Protein AF-0000000074027844 (afdb_homodimer)

Nearest PDB structures (foldseek):
  3g9d-assembly2_B  TM=7.838E-01  e=4.578E-08  Azospirillum brasilense
  3o5t-assembly1_A  TM=7.850E-01  e=7.082E-08  Azospirillum brasilense
  6g1p-assembly1_A  TM=7.142E-01  e=6.213E-08  Latimeria chalumnae
  8xks-assembly1_Q  TM=7.266E-01  e=4.830E-07  Chlamydomonas reinhardtii
  3hfw-assembly1_A  TM=6.608E-01  e=1.712E-06  Homo sapiens

Secondary structure (DSSP, 8-state):
---HHHHHHHHHHH-------GGGS-HHHHHHHHHHHHHHHHHHHHSEE-TTT--EE-HHHHHHHHHHHTTB--HHHHTTHHHHHHHHHTT-HHHHHHHHHHHHHHHHTPPB-TTSGGGGSPPP-SHHHHHHH------PPP-TTSHHHHHHHHHHHHHHHHHHHHHHTTTTB-HHHHHHHHSS-SS-SS------HHHHHHHHHHHHHHHHGGG--HHHHHHHHHHH-----THHHHHHHHHHTT--TTGGGTTT-TTTTBTTTGGG-HHHHHTSTT-HHHHHHHHHHHHTTT--THHHHHHHHHHHHHHHTTT---HHHHHHHHHHTS-TTSHHHHHHHHHHHHHHH-SSHHHHHHHHHHHTTTS-TTBHHHHHHHHHHHHHHHTT-HHHHHHHHHHH-BSHHHHHHHHHHHHHHHH-GGGS-HHHHTTTTTEEE---TT-SEEEHHHHHHHHHHHHHHHHTT-/---HHHHHHHHHHT-------GGGS-HHHHHHHHHHHHHHHHHHHHSEE-TTT--EE-HHHHHHHHHHHTTB--HHHHTTHHHHHHHHHTT-HHHHHHHHHHHHHHHHTPPB-TTSGGGGSPPP-SHHHHHHH------PPP-TTSHHHHHHHHHHHHHHHHHHHHHHTTTTB-HHHHHHHHSS-SS-SS------HHHHHHHHHHHHHHHHGGG--HHHHHHHHHHH-----THHHHHHHHHHTT--TTGGGTTT-TTTTBTTTGGG-HHHHHTSTT-HHHHHHHHHHHHTTT--THHHHHHHHHHHHHHHTTT---HHHHHHHHHHTS-TTSHHHHHHHHHHHHHHH-SSHHHHHHHHHHHTTTS-TTBHHHHHHHHHHHHHHHTT-HHHHHHHHHHH-BSHHHHHHHHHHHHHHHH-GGGS-HHHHTTTTTEEE---TT-SEEEHHHHHHHHHHHHHHHHTT-

Foldseek 3Di:
DDDPVNVVVVVVVPDDDDDDDPVGPCPVVVCVVVVVVVLVVLLCLQWFAQPQQRAIDRNLVQLLLLLVLLAWDQVVLVVLNVVLVVCSVVVVSVSNVVNSVVSLVCSLPTDGRCPDPNVQFDFDFDDVVLQVQADADADDDDDLPDPLLLLLLLLLLLLLQLQLQQLSNFANDALVVCCVVPNFDLAHPDQTARADPLVQLLVLLLVLLLVQPLNGALQSSLVSCLVWPPADDQQSRQLNVCVVVPNFPLVSQPPSRSQQQFCNLLLHLLLLLSLQARNLSSSLVSSLRNSSSRHTGNNSVSSSLLSQLNNCLQPDQKLVVSNVSSLNRGRCRGVLNVLLVQLLVLLVVDLDLVSSLVVSCVVCVSRALRGSRNLSSQLSSLSSNCMLQLSSSSRSLSSRHRSRSSSRSSNSSSNCSNPGPVRDDCSSNVSHDQWRAYSTPPPRTDGSSVVSVSSSSSSVCSVVVD/DDDPVNVVVVVVVPDDDDDDDPVGPCPVVVCVVVVVVVLVVLLCLQWFAAPQQRAIDRNLVQLLLLLVLLAWDQVVLVVLNVVLVVCSVVVVSVSNVVNSVVSLVCSLPTDGRCPDPNVQFDFDFDDVVLQVQADADADDDDDLPDPLLLLLLLLLLLLLQLQLQQLSNFFNDALVVCCVVPNFDLAHPDQTARADVLVQLLVLLLVLLLVQPLNGALQSSLVSCLVWPPADDQLSRQLNVCVVVPNFPLVSQPPSRSQQQFCNLLLHLLLLLSLQARNLSSSLVSSLRNSSSRHTGNNSVSSSLLSQLNNCLQPDQKLVVSNVSSLNRGRCRGVLSVLLVQLLVLLVVDDDLVSSLVVSCVVCVSRALRGSRNLSSQLSSLSSNCMLQLSSSSRSLSSRHRSRSSSSSSNSSSNCSNPGPVRDDCSSNVSHPQWRAYSTVPPRIDGSSVVSVSSSSSSVCSVVVD

Radius of gyration: 30.88 Å; Cα contacts (8 Å, |Δi|>4): 1868; chains: 2; bounding box: 57×90×64 Å

InterPro domains:
  IPR005502 ADP-ribosylation/Crystallin J1 [PF03747] (156-427)
  IPR036705 ADP-ribosylation/Crystallin J1 superfamily [G3DSA:1.10.4080.10] (146-447)
  IPR036705 ADP-ribosylation/Crystallin J1 superfamily [SSF101478] (149-433)
  IPR050792 ADP-ribosylglycohydrolase-like [PTHR16222] (149-431)

Structure (mmCIF, N/CA/C/O backbone):
data_AF-0000000074027844-model_v1
#
loop_
_entity.id
_entity.type
_entity.pdbx_description
1 polymer ADP-ribosylglycohydrolase
#
loop_
_atom_site.group_PDB
_atom_site.id
_atom_site.type_symbol
_atom_site.label_atom_id
_atom_site.label_alt_id
_atom_site.label_comp_id
_atom_site.label_asym_id
_atom_site.label_entity_id
_atom_site.label_seq_id
_atom_site.pdbx_PDB_ins_code
_atom_site.Cartn_x
_atom_site.Cartn_y
_atom_site.Cartn_z
_atom_site.occupancy
_atom_site.B_iso_or_equiv
_atom_site.auth_seq_id
_atom_site.auth_comp_id
_atom_site.auth_asym_id
_atom_site.auth_atom_id
_atom_site.pdbx_PDB_model_num
ATOM 1 N N . MET A 1 1 ? -30.766 6.039 6.363 1 82 1 MET A N 1
ATOM 2 C CA . MET A 1 1 ? -29.359 5.664 6.586 1 82 1 MET A CA 1
ATOM 3 C C . MET A 1 1 ? -28.562 6.852 7.098 1 82 1 MET A C 1
ATOM 5 O O . MET A 1 1 ? -28.719 7.973 6.617 1 82 1 MET A O 1
ATOM 9 N N . ARG A 1 2 ? -27.859 6.59 8.125 1 89.81 2 ARG A N 1
ATOM 10 C CA . ARG A 1 2 ? -27.094 7.672 8.727 1 89.81 2 ARG A CA 1
ATOM 11 C C . ARG A 1 2 ? -25.891 8.047 7.863 1 89.81 2 ARG A C 1
ATOM 13 O O . ARG A 1 2 ? -25.219 7.172 7.312 1 89.81 2 ARG A O 1
ATOM 20 N N . LYS A 1 3 ? -25.703 9.305 7.648 1 96.06 3 LYS A N 1
ATOM 21 C CA . LYS A 1 3 ? -24.547 9.805 6.906 1 96.06 3 LYS A CA 1
ATOM 22 C C . LYS A 1 3 ? -23.266 9.672 7.723 1 96.06 3 LYS A C 1
ATOM 24 O O . LYS A 1 3 ? -23.297 9.711 8.953 1 96.06 3 LYS A O 1
ATOM 29 N N . ALA A 1 4 ? -22.219 9.484 6.941 1 97.12 4 ALA A N 1
ATOM 30 C CA . ALA A 1 4 ? -20.922 9.352 7.598 1 97.12 4 ALA A CA 1
ATOM 31 C C . ALA A 1 4 ? -20.609 10.586 8.438 1 97.12 4 ALA A C 1
ATOM 33 O O . ALA A 1 4 ? -20.125 10.461 9.562 1 97.12 4 ALA A O 1
ATOM 34 N N . TRP A 1 5 ? -20.938 11.758 7.941 1 96.88 5 TRP A N 1
ATOM 35 C CA . TRP A 1 5 ? -20.594 12.969 8.68 1 96.88 5 TRP A CA 1
ATOM 36 C C . TRP A 1 5 ? -21.406 13.078 9.961 1 96.88 5 TRP A C 1
ATOM 38 O O . TRP A 1 5 ? -20.922 13.586 10.977 1 96.88 5 TRP A O 1
ATOM 48 N N . GLU A 1 6 ? -22.656 12.609 9.945 1 97.5 6 GLU A N 1
ATOM 49 C CA . GLU A 1 6 ? -23.484 12.617 11.156 1 97.5 6 GLU A CA 1
ATOM 50 C C . GLU A 1 6 ? -22.891 11.711 12.234 1 97.5 6 GLU A C 1
ATOM 52 O O . GLU A 1 6 ? -22.891 12.062 13.414 1 97.5 6 GLU A O 1
ATOM 57 N N . MET A 1 7 ? -22.453 10.547 11.758 1 96.25 7 MET A N 1
ATOM 58 C CA . MET A 1 7 ? -21.859 9.594 12.688 1 96.25 7 MET A CA 1
ATOM 59 C C . MET A 1 7 ? -20.609 10.18 13.336 1 96.25 7 MET A C 1
ATOM 61 O O . MET A 1 7 ? -20.422 10.086 14.547 1 96.25 7 MET A O 1
ATOM 65 N N . GLU A 1 8 ? -19.75 10.797 12.516 1 96 8 GLU A N 1
ATOM 66 C CA . GLU A 1 8 ? -18.5 11.367 13.023 1 96 8 GLU A CA 1
ATOM 67 C C . GLU A 1 8 ? -18.766 12.586 13.906 1 96 8 GLU A C 1
ATOM 69 O O . GLU A 1 8 ? -18.078 12.805 14.891 1 96 8 GLU A O 1
ATOM 74 N N . HIS A 1 9 ? -19.734 13.367 13.523 1 96.5 9 HIS A N 1
ATOM 75 C CA . HIS A 1 9 ? -20.109 14.516 14.336 1 96.5 9 HIS A CA 1
ATOM 76 C C . HIS A 1 9 ? -20.594 14.086 15.719 1 96.5 9 HIS A C 1
ATOM 78 O O . HIS A 1 9 ? -20.219 14.688 16.719 1 96.5 9 HIS A O 1
ATOM 84 N N . GLU A 1 10 ? -21.406 13.078 15.734 1 96.25 10 GLU A N 1
ATOM 85 C CA . GLU A 1 10 ? -21.906 12.555 17 1 96.25 10 GLU A CA 1
ATOM 86 C C . GLU A 1 10 ? -20.766 12 17.859 1 96.25 10 GLU A C 1
ATOM 88 O O . GLU A 1 10 ? -20.766 12.188 19.078 1 96.25 10 GLU A O 1
ATOM 93 N N . LEU A 1 11 ? -19.891 11.312 17.203 1 95.56 11 LEU A N 1
ATOM 94 C CA . LEU A 1 11 ? -18.734 10.773 17.906 1 95.56 11 LEU A CA 1
ATOM 95 C C . LEU A 1 11 ? -17.953 11.875 18.609 1 95.56 11 LEU A C 1
ATOM 97 O O . LEU A 1 11 ? -17.578 11.742 19.781 1 95.56 11 LEU A O 1
ATOM 101 N N . MET A 1 12 ? -17.688 12.938 17.922 1 94.88 12 MET A N 1
ATOM 102 C CA . MET A 1 12 ? -16.938 14.062 18.469 1 94.88 12 MET A CA 1
ATOM 103 C C . MET A 1 12 ? -17.703 14.75 19.594 1 94.88 12 MET A C 1
ATOM 105 O O . MET A 1 12 ? -17.141 15.086 20.625 1 94.88 12 MET A O 1
ATOM 109 N N . GLN A 1 13 ? -19 14.953 19.406 1 96.06 13 GLN A N 1
ATOM 110 C CA . GLN A 1 13 ? -19.828 15.656 20.359 1 96.06 13 GLN A CA 1
ATOM 111 C C . GLN A 1 13 ? -19.922 14.898 21.688 1 96.06 13 GLN A C 1
ATOM 113 O O . GLN A 1 13 ? -20.047 15.5 22.75 1 96.06 13 GLN A O 1
ATOM 118 N N . ASN A 1 14 ? -19.766 13.617 21.578 1 95.81 14 ASN A N 1
ATOM 119 C CA . ASN A 1 14 ? -19.922 12.789 22.766 1 95.81 14 ASN A CA 1
ATOM 120 C C . ASN A 1 14 ? -18.562 12.492 23.422 1 95.81 14 ASN A C 1
ATOM 122 O O . ASN A 1 14 ? -18.516 11.898 24.5 1 95.81 14 ASN A O 1
ATOM 126 N N . ALA A 1 15 ? -17.531 12.922 22.797 1 96.25 15 ALA A N 1
ATOM 127 C CA . ALA A 1 15 ? -16.188 12.617 23.312 1 96.25 15 ALA A CA 1
ATOM 128 C C . ALA A 1 15 ? -15.852 13.508 24.5 1 96.25 15 ALA A C 1
ATOM 130 O O . ALA A 1 15 ? -15.859 14.734 24.391 1 96.25 15 ALA A O 1
ATOM 131 N N . ILE A 1 16 ? -15.492 12.875 25.594 1 95.94 16 ILE A N 1
ATOM 132 C CA . ILE A 1 16 ? -15.07 13.586 26.797 1 95.94 16 ILE A CA 1
ATOM 133 C C . ILE A 1 16 ? -13.562 13.453 26.969 1 95.94 16 ILE A C 1
ATOM 135 O O . ILE A 1 16 ? -13.023 12.344 26.969 1 95.94 16 ILE A O 1
ATOM 139 N N . PRO A 1 17 ? -12.898 14.609 27.156 1 95.5 17 PRO A N 1
ATOM 140 C CA . PRO A 1 17 ? -11.445 14.555 27.266 1 95.5 17 PRO A CA 1
ATOM 141 C C . PRO A 1 17 ? -10.977 13.656 28.406 1 95.5 17 PRO A C 1
ATOM 143 O O . PRO A 1 17 ? -11.586 13.641 29.484 1 95.5 17 PRO A O 1
ATOM 146 N N . VAL A 1 18 ? -9.922 12.938 28.141 1 91.06 18 VAL A N 1
ATOM 147 C CA . VAL A 1 18 ? -9.281 12.055 29.109 1 91.06 18 VAL A CA 1
ATOM 148 C C . VAL A 1 18 ? -7.836 12.492 29.328 1 91.06 18 VAL A C 1
ATOM 150 O O . VAL A 1 18 ? -7.121 12.781 28.359 1 91.06 18 VAL A O 1
ATOM 153 N N . VAL A 1 19 ? -7.414 12.594 30.516 1 90.25 19 VAL A N 1
ATOM 154 C CA . VAL A 1 19 ? -6.023 12.93 30.812 1 90.25 19 VAL A CA 1
ATOM 155 C C . VAL A 1 19 ? -5.207 11.648 30.969 1 90.25 19 VAL A C 1
ATOM 157 O O . VAL A 1 19 ? -5.371 10.906 31.938 1 90.25 19 VAL A O 1
ATOM 160 N N . LEU A 1 20 ? -4.312 11.438 30 1 89.19 20 LEU A N 1
ATOM 161 C CA . LEU A 1 20 ? -3.51 10.219 29.984 1 89.19 20 LEU A CA 1
ATOM 162 C C . LEU A 1 20 ? -2.221 10.406 30.781 1 89.19 20 LEU A C 1
ATOM 164 O O . LEU A 1 20 ? -1.661 11.508 30.812 1 89.19 20 LEU A O 1
ATOM 168 N N . GLU A 1 21 ? -1.775 9.266 31.344 1 86.69 21 GLU A N 1
ATOM 169 C CA . GLU A 1 21 ? -0.43 9.242 31.906 1 86.69 21 GLU A CA 1
ATOM 170 C C . GLU A 1 21 ? 0.624 9.062 30.812 1 86.69 21 GLU A C 1
ATOM 172 O O . GLU A 1 21 ? 0.298 8.711 29.688 1 86.69 21 GLU A O 1
ATOM 177 N N . GLU A 1 22 ? 1.861 9.367 31.141 1 81.12 22 GLU A N 1
ATOM 178 C CA . GLU A 1 22 ? 2.955 9.328 30.172 1 81.12 22 GLU A CA 1
ATOM 179 C C . GLU A 1 22 ? 3.012 7.98 29.453 1 81.12 22 GLU A C 1
ATOM 181 O O . GLU A 1 22 ? 3.189 7.922 28.234 1 81.12 22 GLU A O 1
ATOM 186 N N . GLU A 1 23 ? 2.82 6.988 30.172 1 76.75 23 GLU A N 1
ATOM 187 C CA . GLU A 1 23 ? 2.941 5.637 29.641 1 76.75 23 GLU A CA 1
ATOM 188 C C . GLU A 1 23 ? 1.771 5.301 28.719 1 76.75 23 GLU A C 1
ATOM 190 O O . GLU A 1 23 ? 1.881 4.426 27.859 1 76.75 23 GLU A O 1
ATOM 195 N N . ASP A 1 24 ? 0.771 6.129 28.812 1 81.56 24 ASP A N 1
ATOM 196 C CA . ASP A 1 24 ? -0.459 5.801 28.094 1 81.56 24 ASP A CA 1
ATOM 197 C C . ASP A 1 24 ? -0.556 6.578 26.781 1 81.56 24 ASP A C 1
ATOM 199 O O . ASP A 1 24 ? -1.466 6.348 25.984 1 81.56 24 ASP A O 1
ATOM 203 N N . GLN A 1 25 ? 0.363 7.355 26.391 1 79.12 25 GLN A N 1
ATOM 204 C CA . GLN A 1 25 ? 0.226 8.258 25.25 1 79.12 25 GLN A CA 1
ATOM 205 C C . GLN A 1 25 ? 0.548 7.539 23.938 1 79.12 25 GLN A C 1
ATOM 207 O O . GLN A 1 25 ? 0.164 7.996 22.859 1 79.12 25 GLN A O 1
ATOM 212 N N . THR A 1 26 ? 1.269 6.418 23.891 1 73.81 26 THR A N 1
ATOM 213 C CA . THR A 1 26 ? 1.343 5.332 22.906 1 73.81 26 THR A CA 1
ATOM 214 C C . THR A 1 26 ? 2.008 5.801 21.625 1 73.81 26 THR A C 1
ATOM 216 O O . THR A 1 26 ? 1.945 5.117 20.594 1 73.81 26 THR A O 1
ATOM 219 N N . TRP A 1 27 ? 2.607 7.027 21.594 1 78.56 27 TRP A N 1
ATOM 220 C CA . TRP A 1 27 ? 3.305 7.5 20.391 1 78.56 27 TRP A CA 1
ATOM 221 C C . TRP A 1 27 ? 4.48 6.594 20.062 1 78.56 27 TRP A C 1
ATOM 223 O O . TRP A 1 27 ? 4.59 6.105 18.922 1 78.56 27 TRP A O 1
ATOM 233 N N . GLU A 1 28 ? 5.27 6.297 21.016 1 77.56 28 GLU A N 1
ATOM 234 C CA . GLU A 1 28 ? 6.48 5.508 20.812 1 77.56 28 GLU A CA 1
ATOM 235 C C . GLU A 1 28 ? 6.141 4.066 20.453 1 77.56 28 GLU A C 1
ATOM 237 O O . GLU A 1 28 ? 6.75 3.494 19.547 1 77.56 28 GLU A O 1
ATOM 242 N N . GLU A 1 29 ? 5.164 3.619 21.172 1 78.81 29 GLU A N 1
ATOM 243 C CA . GLU A 1 29 ? 4.766 2.236 20.922 1 78.81 29 GLU A CA 1
ATOM 244 C C . GLU A 1 29 ? 4.219 2.062 19.516 1 78.81 29 GLU A C 1
ATOM 246 O O . GLU A 1 29 ? 4.539 1.089 18.828 1 78.81 29 GLU A O 1
ATOM 251 N N . GLY A 1 30 ? 3.416 2.949 19.125 1 81.69 30 GLY A N 1
ATOM 252 C CA . GLY A 1 30 ? 2.855 2.9 17.781 1 81.69 30 GLY A CA 1
ATOM 253 C C . GLY A 1 30 ? 3.9 3.053 16.703 1 81.69 30 GLY A C 1
ATOM 254 O O . GLY A 1 30 ? 3.912 2.289 15.727 1 81.69 30 GLY A O 1
ATOM 255 N N . ALA A 1 31 ? 4.766 3.936 16.891 1 82.88 31 ALA A N 1
ATOM 256 C CA . ALA A 1 31 ? 5.828 4.18 15.922 1 82.88 31 ALA A CA 1
ATOM 257 C C . ALA A 1 31 ? 6.777 2.988 15.836 1 82.88 31 ALA A C 1
ATOM 259 O O . ALA A 1 31 ? 7.223 2.621 14.742 1 82.88 31 ALA A O 1
ATOM 260 N N . GLU A 1 32 ? 7.082 2.473 16.969 1 82 32 GLU A N 1
ATOM 261 C CA . GLU A 1 32 ? 7.957 1.306 17 1 82 32 GLU A CA 1
ATOM 262 C C . GLU A 1 32 ? 7.316 0.112 16.297 1 82 32 GLU A C 1
ATOM 264 O O . GLU A 1 32 ? 7.98 -0.587 15.523 1 82 32 GLU A O 1
ATOM 269 N N . PHE A 1 33 ? 6.121 -0.035 16.594 1 84.25 33 PHE A N 1
ATOM 270 C CA . PHE A 1 33 ? 5.402 -1.158 16 1 84.25 33 PHE A CA 1
ATOM 271 C C . PHE A 1 33 ? 5.355 -1.032 14.477 1 84.25 33 PHE A C 1
ATOM 273 O O . PHE A 1 33 ? 5.703 -1.972 13.758 1 84.25 33 PHE A O 1
ATOM 280 N N . ALA A 1 34 ? 4.973 0.044 14.031 1 84.38 34 ALA A N 1
ATOM 281 C CA . ALA A 1 34 ? 4.891 0.291 12.594 1 84.38 34 ALA A CA 1
ATOM 282 C C . ALA A 1 34 ? 6.273 0.244 11.945 1 84.38 34 ALA A C 1
ATOM 284 O O . ALA A 1 34 ? 6.453 -0.356 10.883 1 84.38 34 ALA A O 1
ATOM 285 N N . GLY A 1 35 ? 7.172 0.833 12.586 1 86.69 35 GLY A N 1
ATOM 286 C CA . GLY A 1 35 ? 8.531 0.875 12.078 1 86.69 35 GLY A CA 1
ATOM 287 C C . GLY A 1 35 ? 9.172 -0.496 11.969 1 86.69 35 GLY A C 1
ATOM 288 O O . GLY A 1 35 ? 9.828 -0.803 10.969 1 86.69 35 GLY A O 1
ATOM 289 N N . ASP A 1 36 ? 8.969 -1.245 12.93 1 87.38 36 ASP A N 1
ATOM 290 C CA . ASP A 1 36 ? 9.562 -2.578 12.945 1 87.38 36 ASP A CA 1
ATOM 291 C C . ASP A 1 36 ? 9.016 -3.432 11.797 1 87.38 36 ASP A C 1
ATOM 293 O O . ASP A 1 36 ? 9.773 -4.148 11.141 1 87.38 36 ASP A O 1
ATOM 297 N N . TYR A 1 37 ? 7.805 -3.379 11.578 1 90.81 37 TYR A N 1
ATOM 298 C CA . TYR A 1 37 ? 7.199 -4.156 10.508 1 90.81 37 TYR A CA 1
ATOM 299 C C . TYR A 1 37 ? 7.715 -3.703 9.148 1 90.81 37 TYR A C 1
ATOM 301 O O . TYR A 1 37 ? 8.078 -4.527 8.305 1 90.81 37 TYR A O 1
ATOM 309 N N . GLU A 1 38 ? 7.734 -2.42 8.945 1 91.44 38 GLU A N 1
ATOM 310 C CA . GLU A 1 38 ? 8.148 -1.884 7.652 1 91.44 38 GLU A CA 1
ATOM 311 C C . GLU A 1 38 ? 9.602 -2.223 7.352 1 91.44 38 GLU A C 1
ATOM 313 O O . GLU A 1 38 ? 9.953 -2.547 6.215 1 91.44 38 GLU A O 1
ATOM 318 N N . VAL A 1 39 ? 10.414 -2.129 8.367 1 93.69 39 VAL A N 1
ATOM 319 C CA . VAL A 1 39 ? 11.836 -2.402 8.195 1 93.69 39 VAL A CA 1
ATOM 320 C C . VAL A 1 39 ? 12.047 -3.891 7.926 1 93.69 39 VAL A C 1
ATOM 322 O O . VAL A 1 39 ? 12.852 -4.266 7.07 1 93.69 39 VAL A O 1
ATOM 325 N N . ALA A 1 40 ? 11.344 -4.695 8.664 1 93.62 40 ALA A N 1
ATOM 326 C CA . ALA A 1 40 ? 11.453 -6.137 8.461 1 93.62 40 ALA A CA 1
ATOM 327 C C . ALA A 1 40 ? 11.055 -6.52 7.035 1 93.62 40 ALA A C 1
ATOM 329 O O . ALA A 1 40 ? 11.75 -7.301 6.379 1 93.62 40 ALA A O 1
ATOM 330 N N . LYS A 1 41 ? 9.977 -6.027 6.59 1 93.69 41 LYS A N 1
ATOM 331 C CA . LYS A 1 41 ? 9.492 -6.312 5.242 1 93.69 41 LYS A CA 1
ATOM 332 C C . LYS A 1 41 ? 10.477 -5.816 4.191 1 93.69 41 LYS A C 1
ATOM 334 O O . LYS A 1 41 ? 10.719 -6.492 3.186 1 93.69 41 LYS A O 1
ATOM 339 N N . LEU A 1 42 ? 11 -4.652 4.453 1 95.94 42 LEU A N 1
ATOM 340 C CA . LEU A 1 42 ? 11.953 -4.055 3.525 1 95.94 42 LEU A CA 1
ATOM 341 C C . LEU A 1 42 ? 13.211 -4.914 3.414 1 95.94 42 LEU A C 1
ATOM 343 O O . LEU A 1 42 ? 13.711 -5.156 2.312 1 95.94 42 LEU A O 1
ATOM 347 N N . LYS A 1 43 ? 13.719 -5.344 4.52 1 96.56 43 LYS A N 1
ATOM 348 C CA . LYS A 1 43 ? 14.906 -6.191 4.516 1 96.56 43 LYS A CA 1
ATOM 349 C C . LYS A 1 43 ? 14.656 -7.496 3.768 1 96.56 43 LYS A C 1
ATOM 351 O O . LYS A 1 43 ? 15.516 -7.977 3.033 1 96.56 43 LYS A O 1
ATOM 356 N N . LEU A 1 44 ? 13.508 -8.008 3.904 1 94.62 44 LEU A N 1
ATOM 357 C CA . LEU A 1 44 ? 13.156 -9.258 3.238 1 94.62 44 LEU A CA 1
ATOM 358 C C . LEU A 1 44 ? 13.117 -9.078 1.726 1 94.62 44 LEU A C 1
ATOM 360 O O . LEU A 1 44 ? 13.383 -10.016 0.975 1 94.62 44 LEU A O 1
ATOM 364 N N . GLN A 1 45 ? 12.781 -7.918 1.24 1 96.44 45 GLN A N 1
ATOM 365 C CA . GLN A 1 45 ? 12.758 -7.648 -0.194 1 96.44 45 GLN A CA 1
ATOM 366 C C . GLN A 1 45 ? 14.156 -7.695 -0.789 1 96.44 45 GLN A C 1
ATOM 368 O O . GLN A 1 45 ? 14.336 -8.078 -1.946 1 96.44 45 GLN A O 1
ATOM 373 N N . TRP A 1 46 ? 15.125 -7.332 0.014 1 97.94 46 TRP A N 1
ATOM 374 C CA . TRP A 1 46 ? 16.5 -7.254 -0.479 1 97.94 46 TRP A CA 1
ATOM 375 C C . TRP A 1 46 ? 17.219 -8.586 -0.299 1 97.94 46 TRP A C 1
ATOM 377 O O . TRP A 1 46 ? 18.125 -8.914 -1.063 1 97.94 46 TRP A O 1
ATOM 387 N N . LYS A 1 47 ? 16.844 -9.281 0.729 1 96.44 47 LYS A N 1
ATOM 388 C CA . LYS A 1 47 ? 17.453 -10.578 1.016 1 96.44 47 LYS A CA 1
ATOM 389 C C . LYS A 1 47 ? 16.516 -11.453 1.841 1 96.44 47 LYS A C 1
ATOM 391 O O . LYS A 1 47 ? 16.125 -11.078 2.947 1 96.44 47 LYS A O 1
ATOM 396 N N . SER A 1 48 ? 16.141 -12.562 1.257 1 94.12 48 SER A N 1
ATOM 397 C CA . SER A 1 48 ? 15.32 -13.531 1.973 1 94.12 48 SER A CA 1
ATOM 398 C C . SER A 1 48 ? 15.578 -14.945 1.476 1 94.12 48 SER A C 1
ATOM 400 O O . SER A 1 48 ? 16.359 -15.148 0.541 1 94.12 48 SER A O 1
ATOM 402 N N . ASN A 1 49 ? 15.07 -15.906 2.195 1 93.94 49 ASN A N 1
ATOM 403 C CA . ASN A 1 49 ? 15.062 -17.312 1.795 1 93.94 49 ASN A CA 1
ATOM 404 C C . ASN A 1 49 ? 13.641 -17.844 1.652 1 93.94 49 ASN A C 1
ATOM 406 O O . ASN A 1 49 ? 12.773 -17.531 2.467 1 93.94 49 ASN A O 1
ATOM 410 N N . VAL A 1 50 ? 13.43 -18.547 0.548 1 91.25 50 VAL A N 1
ATOM 411 C CA . VAL A 1 50 ? 12.117 -19.109 0.253 1 91.25 50 VAL A CA 1
ATOM 412 C C . VAL A 1 50 ? 11.695 -20.047 1.373 1 91.25 50 VAL A C 1
ATOM 414 O O . VAL A 1 50 ? 12.461 -20.938 1.763 1 91.25 50 VAL A O 1
ATOM 417 N N . PRO A 1 51 ? 10.516 -19.828 1.896 1 86.62 51 PRO A N 1
ATOM 418 C CA . PRO A 1 51 ? 10.039 -20.797 2.895 1 86.62 51 PRO A CA 1
ATOM 419 C C . PRO A 1 51 ? 10 -22.234 2.365 1 86.62 51 PRO A C 1
ATOM 421 O O . PRO A 1 51 ? 9.578 -22.453 1.229 1 86.62 51 PRO A O 1
ATOM 424 N N . GLY A 1 52 ? 10.484 -23.156 3.145 1 87.19 52 GLY A N 1
ATOM 425 C CA . GLY A 1 52 ? 10.477 -24.547 2.756 1 87.19 52 GLY A CA 1
ATOM 426 C C . GLY A 1 52 ? 11.789 -25.016 2.162 1 87.19 52 GLY A C 1
ATOM 427 O O . GLY A 1 52 ? 12.469 -25.875 2.732 1 87.19 52 GLY A O 1
ATOM 428 N N . SER A 1 53 ? 12.18 -24.375 1.087 1 91.88 53 SER A N 1
ATOM 429 C CA . SER A 1 53 ? 13.367 -24.844 0.379 1 91.88 53 SER A CA 1
ATOM 430 C C . SER A 1 53 ? 14.609 -24.094 0.832 1 91.88 53 SER A C 1
ATOM 432 O O . SER A 1 53 ? 15.734 -24.531 0.604 1 91.88 53 SER A O 1
ATOM 434 N N . TYR A 1 54 ? 14.398 -22.906 1.379 1 93.38 54 TYR A N 1
ATOM 435 C CA . TYR A 1 54 ? 15.461 -22.031 1.877 1 93.38 54 TYR A CA 1
ATOM 436 C C . TYR A 1 54 ? 16.297 -21.484 0.73 1 93.38 54 TYR A C 1
ATOM 438 O O . TYR A 1 54 ? 17.406 -21 0.948 1 93.38 54 TYR A O 1
ATOM 446 N N . ALA A 1 55 ? 15.828 -21.609 -0.513 1 95.44 55 ALA A N 1
ATOM 447 C CA . ALA A 1 55 ? 16.516 -20.984 -1.643 1 95.44 55 ALA A CA 1
ATOM 448 C C . ALA A 1 55 ? 16.641 -19.469 -1.454 1 95.44 55 ALA A C 1
ATOM 450 O O . ALA A 1 55 ? 15.711 -18.828 -0.956 1 95.44 55 ALA A O 1
ATOM 451 N N . PRO A 1 56 ? 17.781 -18.922 -1.823 1 95.81 56 PRO A N 1
ATOM 452 C CA . PRO A 1 56 ? 17.938 -17.484 -1.662 1 95.81 56 PRO A CA 1
ATOM 453 C C . PRO A 1 56 ? 17.094 -16.672 -2.646 1 95.81 56 PRO A C 1
ATOM 455 O O . PRO A 1 56 ? 16.875 -17.109 -3.781 1 95.81 56 PRO A O 1
ATOM 458 N N . GLU A 1 57 ? 16.703 -15.609 -2.203 1 95 57 GLU A N 1
ATOM 459 C CA . GLU A 1 57 ? 15.844 -14.766 -3.039 1 95 57 GLU A CA 1
ATOM 460 C C . GLU A 1 57 ? 16.109 -13.289 -2.783 1 95 57 GLU A C 1
ATOM 462 O O . GLU A 1 57 ? 16.422 -12.891 -1.659 1 95 57 GLU A O 1
ATOM 467 N N . ARG A 1 58 ? 16.078 -12.469 -3.807 1 97.06 58 ARG A N 1
ATOM 468 C CA . ARG A 1 58 ? 16.109 -11.016 -3.768 1 97.06 58 ARG A CA 1
ATOM 469 C C . ARG A 1 58 ? 14.969 -10.414 -4.582 1 97.06 58 ARG A C 1
ATOM 471 O O . ARG A 1 58 ? 15.125 -10.156 -5.777 1 97.06 58 ARG A O 1
ATOM 478 N N . ILE A 1 59 ? 13.938 -10.078 -3.938 1 97.56 59 ILE A N 1
ATOM 479 C CA . ILE A 1 59 ? 12.664 -9.742 -4.562 1 97.56 59 ILE A CA 1
ATOM 480 C C . ILE A 1 59 ? 12.797 -8.438 -5.34 1 97.56 59 ILE A C 1
ATOM 482 O O . ILE A 1 59 ? 12.305 -8.328 -6.469 1 97.56 59 ILE A O 1
ATOM 486 N N . ILE A 1 60 ? 13.461 -7.445 -4.777 1 98.44 60 ILE A N 1
ATOM 487 C CA . ILE A 1 60 ? 13.523 -6.129 -5.406 1 98.44 60 ILE A CA 1
ATOM 488 C C . ILE A 1 60 ? 14.43 -6.191 -6.637 1 98.44 60 ILE A C 1
ATOM 490 O O . ILE A 1 60 ? 14.172 -5.512 -7.637 1 98.44 60 ILE A O 1
ATOM 494 N N . ILE A 1 61 ? 15.492 -6.977 -6.625 1 98.56 61 ILE A N 1
ATOM 495 C CA . ILE A 1 61 ? 16.328 -7.156 -7.812 1 98.56 61 ILE A CA 1
ATOM 496 C C . ILE A 1 61 ? 15.562 -7.969 -8.852 1 98.56 61 ILE A C 1
ATOM 498 O O . ILE A 1 61 ? 15.68 -7.723 -10.055 1 98.56 61 ILE A O 1
ATOM 502 N N . GLY A 1 62 ? 14.789 -8.945 -8.359 1 98.38 62 GLY A N 1
ATOM 503 C CA . GLY A 1 62 ? 13.875 -9.664 -9.234 1 98.38 62 GLY A CA 1
ATOM 504 C C . GLY A 1 62 ? 12.883 -8.758 -9.938 1 98.38 62 GLY A C 1
ATOM 505 O O . GLY A 1 62 ? 12.523 -9 -11.086 1 98.38 62 GLY A O 1
ATOM 506 N N . ALA A 1 63 ? 12.461 -7.703 -9.242 1 98.75 63 ALA A N 1
ATOM 507 C CA . ALA A 1 63 ? 11.547 -6.742 -9.852 1 98.75 63 ALA A CA 1
ATOM 508 C C . ALA A 1 63 ? 12.203 -6.047 -11.039 1 98.75 63 ALA A C 1
ATOM 510 O O . ALA A 1 63 ? 11.57 -5.852 -12.078 1 98.75 63 ALA A O 1
ATOM 511 N N . ILE A 1 64 ? 13.414 -5.656 -10.852 1 98.81 64 ILE A N 1
ATOM 512 C CA . ILE A 1 64 ? 14.172 -5.012 -11.922 1 98.81 64 ILE A CA 1
ATOM 513 C C . ILE A 1 64 ? 14.297 -5.969 -13.109 1 98.81 64 ILE A C 1
ATOM 515 O O . ILE A 1 64 ? 14.039 -5.586 -14.25 1 98.81 64 ILE A O 1
ATOM 519 N N . GLN A 1 65 ? 14.664 -7.219 -12.789 1 98.69 65 GLN A N 1
ATOM 520 C CA . GLN A 1 65 ? 14.773 -8.25 -13.82 1 98.69 65 GLN A CA 1
ATOM 521 C C . GLN A 1 65 ? 13.453 -8.43 -14.555 1 98.69 65 GLN A C 1
ATOM 523 O O . GLN A 1 65 ? 13.43 -8.531 -15.789 1 98.69 65 GLN A O 1
ATOM 528 N N . SER A 1 66 ? 12.406 -8.531 -13.836 1 98.56 66 SER A N 1
ATOM 529 C CA . SER A 1 66 ? 11.086 -8.773 -14.398 1 98.56 66 SER A CA 1
ATOM 530 C C . SER A 1 66 ? 10.688 -7.66 -15.367 1 98.56 66 SER A C 1
ATOM 532 O O . SER A 1 66 ? 10.125 -7.926 -16.422 1 98.56 66 SER A O 1
ATOM 534 N N . MET A 1 67 ? 10.977 -6.441 -14.992 1 98.69 67 MET A N 1
ATOM 535 C CA . MET A 1 67 ? 10.656 -5.309 -15.859 1 98.69 67 MET A CA 1
ATOM 536 C C . MET A 1 67 ? 11.461 -5.371 -17.156 1 98.69 67 MET A C 1
ATOM 538 O O . MET A 1 67 ? 10.93 -5.07 -18.234 1 98.69 67 MET A O 1
ATOM 542 N N . GLU A 1 68 ? 12.695 -5.738 -16.984 1 98.56 68 GLU A N 1
ATOM 543 C CA . GLU A 1 68 ? 13.492 -5.91 -18.203 1 98.56 68 GLU A CA 1
ATOM 544 C C . GLU A 1 68 ? 12.922 -7.016 -19.078 1 98.56 68 GLU A C 1
ATOM 546 O O . GLU A 1 68 ? 12.867 -6.879 -20.312 1 98.56 68 GLU A O 1
ATOM 551 N N . ASN A 1 69 ? 12.547 -8.117 -18.469 1 98.44 69 ASN A N 1
ATOM 552 C CA . ASN A 1 69 ? 11.945 -9.234 -19.203 1 98.44 69 ASN A CA 1
ATOM 553 C C . ASN A 1 69 ? 10.703 -8.805 -19.969 1 98.44 69 ASN A C 1
ATOM 555 O O . ASN A 1 69 ? 10.391 -9.367 -21.016 1 98.44 69 ASN A O 1
ATOM 559 N N . MET A 1 70 ? 9.992 -7.809 -19.484 1 98.31 70 MET A N 1
ATOM 560 C CA . MET A 1 70 ? 8.773 -7.309 -20.125 1 98.31 70 MET A CA 1
ATOM 561 C C . MET A 1 70 ? 9.102 -6.191 -21.109 1 98.31 70 MET A C 1
ATOM 563 O O . MET A 1 70 ? 8.203 -5.484 -21.578 1 98.31 70 MET A O 1
ATOM 567 N N . GLY A 1 71 ? 10.359 -5.969 -21.391 1 98.56 71 GLY A N 1
ATOM 568 C CA . GLY A 1 71 ? 10.781 -5.078 -22.453 1 98.56 71 GLY A CA 1
ATOM 569 C C . GLY A 1 71 ? 10.836 -3.623 -22.031 1 98.56 71 GLY A C 1
ATOM 570 O O . GLY A 1 71 ? 10.5 -2.732 -22.812 1 98.56 71 GLY A O 1
ATOM 571 N N . TYR A 1 72 ? 11.219 -3.316 -20.797 1 98.69 72 TYR A N 1
ATOM 572 C CA . TYR A 1 72 ? 11.406 -1.949 -20.328 1 98.69 72 TYR A CA 1
ATOM 573 C C . TYR A 1 72 ? 12.875 -1.664 -20.062 1 98.69 72 TYR A C 1
ATOM 575 O O . TYR A 1 72 ? 13.648 -2.58 -19.766 1 98.69 72 TYR A O 1
ATOM 583 N N . TYR A 1 73 ? 13.25 -0.373 -20.234 1 98.56 73 TYR A N 1
ATOM 584 C CA . TYR A 1 73 ? 14.578 0.054 -19.828 1 98.56 73 TYR A CA 1
ATOM 585 C C . TYR A 1 73 ? 14.695 0.093 -18.297 1 98.56 73 TYR A C 1
ATOM 587 O O . TYR A 1 73 ? 13.891 0.741 -17.625 1 98.56 73 TYR A O 1
ATOM 595 N N . VAL A 1 74 ? 15.758 -0.616 -17.75 1 98.38 74 VAL A N 1
ATOM 596 C CA . VAL A 1 74 ? 15.836 -0.718 -16.297 1 98.38 74 VAL A CA 1
ATOM 597 C C . VAL A 1 74 ? 17.219 -0.282 -15.82 1 98.38 74 VAL A C 1
ATOM 599 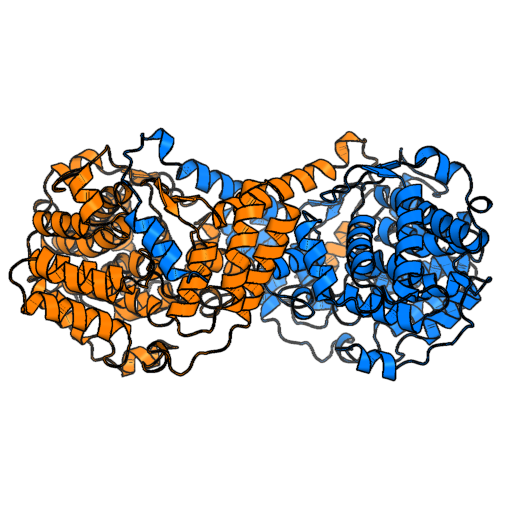O O . VAL A 1 74 ? 17.562 -0.442 -14.648 1 98.38 74 VAL A O 1
ATOM 602 N N . GLU A 1 75 ? 18.047 0.304 -16.641 1 98.19 75 GLU A N 1
ATOM 603 C CA . GLU A 1 75 ? 19.438 0.602 -16.328 1 98.19 75 GLU A CA 1
ATOM 604 C C . GLU A 1 75 ? 19.562 1.537 -15.133 1 98.19 75 GLU A C 1
ATOM 606 O O . GLU A 1 75 ? 20.453 1.381 -14.305 1 98.19 75 GLU A O 1
ATOM 611 N N . GLU A 1 76 ? 18.688 2.537 -15.102 1 98.31 76 GLU A N 1
ATOM 612 C CA . GLU A 1 76 ? 18.75 3.51 -14.016 1 98.31 76 GLU A CA 1
ATOM 613 C C . GLU A 1 76 ? 18.453 2.859 -12.672 1 98.31 76 GLU A C 1
ATOM 615 O O . GLU A 1 76 ? 18.984 3.273 -11.641 1 98.31 76 GLU A O 1
ATOM 620 N N . ALA A 1 77 ? 17.609 1.865 -12.609 1 98.62 77 ALA A N 1
ATOM 621 C CA . ALA A 1 77 ? 17.359 1.107 -11.391 1 98.62 77 ALA A CA 1
ATOM 622 C C . ALA A 1 77 ? 18.531 0.208 -11.039 1 98.62 77 ALA A C 1
ATOM 624 O O . ALA A 1 77 ? 18.891 0.07 -9.867 1 98.62 77 ALA A O 1
ATOM 625 N N . GLU A 1 78 ? 19.156 -0.431 -12.031 1 98.69 78 GLU A N 1
ATOM 626 C CA . GLU A 1 78 ? 20.297 -1.319 -11.82 1 98.69 78 GLU A CA 1
ATOM 627 C C . GLU A 1 78 ? 21.469 -0.581 -11.164 1 98.69 78 GLU A C 1
ATOM 629 O O . GLU A 1 78 ? 22.172 -1.15 -10.336 1 98.69 78 GLU A O 1
ATOM 634 N N . LYS A 1 79 ? 21.594 0.664 -11.531 1 98.5 79 LYS A N 1
ATOM 635 C CA . LYS A 1 79 ? 22.672 1.478 -10.992 1 98.5 79 LYS A CA 1
ATOM 636 C C . LYS A 1 79 ? 22.547 1.639 -9.484 1 98.5 79 LYS A C 1
ATOM 638 O O . LYS A 1 79 ? 23.531 1.928 -8.797 1 98.5 79 LYS A O 1
ATOM 643 N N . LEU A 1 80 ? 21.375 1.392 -8.914 1 98.56 80 LEU A N 1
ATOM 644 C CA . LEU A 1 80 ? 21.109 1.642 -7.5 1 98.56 80 LEU A CA 1
ATOM 645 C C . LEU A 1 80 ? 21.281 0.367 -6.68 1 98.56 80 LEU A C 1
ATOM 647 O O . LEU A 1 80 ? 21.297 0.414 -5.449 1 98.56 80 LEU A O 1
ATOM 651 N N . ILE A 1 81 ? 21.484 -0.797 -7.312 1 98.5 81 ILE A N 1
ATOM 652 C CA . ILE A 1 81 ? 21.547 -2.084 -6.625 1 98.5 81 ILE A CA 1
ATOM 653 C C . ILE A 1 81 ? 22.703 -2.078 -5.629 1 98.5 81 ILE A C 1
ATOM 655 O O . ILE A 1 81 ? 22.531 -2.42 -4.457 1 98.5 81 ILE A O 1
ATOM 659 N N . PRO A 1 82 ? 23.953 -1.638 -6.031 1 98.19 82 PRO A N 1
ATOM 660 C CA . PRO A 1 82 ? 25.062 -1.656 -5.066 1 98.19 82 PRO A CA 1
ATOM 661 C C . PRO A 1 82 ? 24.766 -0.805 -3.83 1 98.19 82 PRO A C 1
ATOM 663 O O . PRO A 1 82 ? 25.125 -1.188 -2.715 1 98.19 82 PRO A O 1
ATOM 666 N N . GLN A 1 83 ? 24.109 0.33 -4.039 1 98.19 83 GLN A N 1
ATOM 667 C CA . GLN A 1 83 ? 23.766 1.201 -2.918 1 98.19 83 GLN A CA 1
ATOM 668 C C . GLN A 1 83 ? 22.797 0.514 -1.963 1 98.19 83 GLN A C 1
ATOM 670 O O . GLN A 1 83 ? 22.922 0.634 -0.743 1 98.19 83 GLN A O 1
ATOM 675 N N . GLY A 1 84 ? 21.781 -0.111 -2.479 1 98.44 84 GLY A N 1
ATOM 676 C CA . GLY A 1 84 ? 20.844 -0.84 -1.649 1 98.44 84 GLY A CA 1
ATOM 677 C C . GLY A 1 84 ? 21.484 -1.971 -0.866 1 98.44 84 GLY A C 1
ATOM 678 O O . GLY A 1 84 ? 21.219 -2.137 0.325 1 98.44 84 GLY A O 1
ATOM 679 N N . LEU A 1 85 ? 22.359 -2.764 -1.545 1 98.12 85 LEU A N 1
ATOM 680 C CA . LEU A 1 85 ? 23.031 -3.873 -0.884 1 98.12 85 LEU A CA 1
ATOM 681 C C . LEU A 1 85 ? 23.953 -3.365 0.217 1 98.12 85 LEU A C 1
ATOM 683 O O . LEU A 1 85 ? 24.047 -3.975 1.285 1 98.12 85 LEU A O 1
ATOM 687 N N . LYS A 1 86 ? 24.641 -2.305 -0.03 1 98.38 86 LYS A N 1
ATOM 688 C CA . LYS A 1 86 ? 25.516 -1.697 0.979 1 98.38 86 LYS A CA 1
ATOM 689 C C . LYS A 1 86 ? 24.703 -1.228 2.184 1 98.38 86 LYS A C 1
ATOM 691 O O . LYS A 1 86 ? 25.094 -1.449 3.33 1 98.38 86 LYS A O 1
ATOM 696 N N . ALA A 1 87 ? 23.547 -0.538 1.929 1 98.56 87 ALA A N 1
ATOM 697 C CA . ALA A 1 87 ? 22.688 -0.063 3.004 1 98.56 87 ALA A CA 1
ATOM 698 C C . ALA A 1 87 ? 22.188 -1.225 3.857 1 98.56 87 ALA A C 1
ATOM 700 O O . ALA A 1 87 ? 22.094 -1.11 5.082 1 98.56 87 ALA A O 1
ATOM 701 N N . LEU A 1 88 ? 21.828 -2.299 3.213 1 98.19 88 LEU A N 1
ATOM 702 C CA . LEU A 1 88 ? 21.391 -3.488 3.936 1 98.19 88 LEU A CA 1
ATOM 703 C C . LEU A 1 88 ? 22.5 -4.023 4.828 1 98.19 88 LEU A C 1
ATOM 705 O O . LEU A 1 88 ? 22.281 -4.312 6.004 1 98.19 88 LEU A O 1
ATOM 709 N N . GLU A 1 89 ? 23.703 -4.203 4.289 1 97.94 89 GLU A N 1
ATOM 710 C CA . GLU A 1 89 ? 24.859 -4.742 5.008 1 97.94 89 GLU A CA 1
ATOM 711 C C . GLU A 1 89 ? 25.203 -3.881 6.219 1 97.94 89 GLU A C 1
ATOM 713 O O . GLU A 1 89 ? 25.531 -4.402 7.289 1 97.94 89 GLU A O 1
ATOM 718 N N . GLU A 1 90 ? 25.094 -2.566 6.059 1 98.12 90 GLU A N 1
ATOM 719 C CA . GLU A 1 90 ? 25.5 -1.627 7.102 1 98.12 90 GLU A CA 1
ATOM 720 C C . GLU A 1 90 ? 24.328 -1.322 8.039 1 98.12 90 GLU A C 1
ATOM 722 O O . GLU A 1 90 ? 24.469 -0.515 8.961 1 98.12 90 GLU A O 1
ATOM 727 N N . GLU A 1 91 ? 23.172 -1.87 7.758 1 96.94 91 GLU A N 1
ATOM 728 C CA . GLU A 1 91 ? 21.984 -1.639 8.555 1 96.94 91 GLU A CA 1
ATOM 729 C C . GLU A 1 91 ? 21.594 -0.16 8.562 1 96.94 91 GLU A C 1
ATOM 731 O O . GLU A 1 91 ? 21.203 0.374 9.602 1 96.94 91 GLU A O 1
ATOM 736 N N . ASP A 1 92 ? 21.906 0.529 7.504 1 97.94 92 ASP A N 1
ATOM 737 C CA . ASP A 1 92 ? 21.469 1.906 7.289 1 97.94 92 ASP A CA 1
ATOM 738 C C . ASP A 1 92 ? 20.031 1.955 6.785 1 97.94 92 ASP A C 1
ATOM 740 O O . ASP A 1 92 ? 19.797 2.098 5.582 1 97.94 92 ASP A O 1
ATOM 744 N N . ILE A 1 93 ? 19.094 1.992 7.668 1 97.62 93 ILE A N 1
ATOM 745 C CA . ILE A 1 93 ? 17.672 1.83 7.367 1 97.62 93 ILE A CA 1
ATOM 746 C C . ILE A 1 93 ? 17.172 3.035 6.578 1 97.62 93 ILE A C 1
ATOM 748 O O . ILE A 1 93 ? 16.328 2.896 5.695 1 97.62 93 ILE A O 1
ATOM 752 N N . ILE A 1 94 ? 17.625 4.238 6.855 1 98.06 94 ILE A N 1
ATOM 753 C CA . ILE A 1 94 ? 17.203 5.453 6.16 1 98.06 94 ILE A CA 1
ATOM 754 C C . ILE A 1 94 ? 17.547 5.344 4.68 1 98.06 94 ILE A C 1
ATOM 756 O O . ILE A 1 94 ? 16.688 5.492 3.818 1 98.06 94 ILE A O 1
ATOM 760 N N . SER A 1 95 ? 18.812 5.008 4.387 1 98.25 95 SER A N 1
ATOM 761 C CA . SER A 1 95 ? 19.266 4.875 3.004 1 98.25 95 SER A CA 1
ATOM 762 C C . SER A 1 95 ? 18.547 3.73 2.297 1 98.25 95 SER A C 1
ATOM 764 O O . SER A 1 95 ? 18.234 3.828 1.109 1 98.25 95 SER A O 1
ATOM 766 N N . LEU A 1 96 ? 18.344 2.641 3.051 1 98.56 96 LEU A N 1
ATOM 767 C CA . LEU A 1 96 ? 17.688 1.481 2.467 1 98.56 96 LEU A CA 1
ATOM 768 C C . LEU A 1 96 ? 16.281 1.841 2.004 1 98.56 96 LEU A C 1
ATOM 770 O O . LEU A 1 96 ? 15.852 1.443 0.914 1 98.56 96 LEU A O 1
ATOM 774 N N . ASN A 1 97 ? 15.562 2.592 2.83 1 98.5 97 ASN A N 1
ATOM 775 C CA . ASN A 1 97 ? 14.227 3.045 2.467 1 98.5 97 ASN A CA 1
ATOM 776 C C . ASN A 1 97 ? 14.258 3.955 1.242 1 98.5 97 ASN A C 1
ATOM 778 O O . ASN A 1 97 ? 13.469 3.779 0.312 1 98.5 97 ASN A O 1
ATOM 782 N N . LYS A 1 98 ? 15.125 4.887 1.232 1 98.56 98 LYS A N 1
ATOM 783 C CA . LYS A 1 98 ? 15.211 5.863 0.149 1 98.56 98 LYS A CA 1
ATOM 784 C C . LYS A 1 98 ? 15.531 5.184 -1.18 1 98.56 98 LYS A C 1
ATOM 786 O O . LYS A 1 98 ? 14.859 5.43 -2.186 1 98.56 98 LYS A O 1
ATOM 791 N N . VAL A 1 99 ? 16.547 4.344 -1.138 1 98.69 99 VAL A N 1
ATOM 792 C CA . VAL A 1 99 ? 17 3.691 -2.359 1 98.69 99 VAL A CA 1
ATOM 793 C C . VAL A 1 99 ? 15.906 2.764 -2.887 1 98.69 99 VAL A C 1
ATOM 795 O O . VAL A 1 99 ? 15.688 2.684 -4.098 1 98.69 99 VAL A O 1
ATOM 798 N N . SER A 1 100 ? 15.219 2.041 -2.01 1 98.81 100 SER A N 1
ATOM 799 C CA . SER A 1 100 ? 14.156 1.131 -2.426 1 98.81 100 SER A CA 1
ATOM 800 C C . SER A 1 100 ? 13.008 1.886 -3.086 1 98.81 100 SER A C 1
ATOM 802 O O . SER A 1 100 ? 12.523 1.485 -4.145 1 98.81 100 SER A O 1
ATOM 804 N N . ALA A 1 101 ? 12.578 2.982 -2.465 1 98.75 101 ALA A N 1
ATOM 805 C CA . ALA A 1 101 ? 11.508 3.801 -3.043 1 98.75 101 ALA A CA 1
ATOM 806 C C . ALA A 1 101 ? 11.914 4.332 -4.418 1 98.75 101 ALA A C 1
ATOM 808 O O . ALA A 1 101 ? 11.094 4.355 -5.34 1 98.75 101 ALA A O 1
ATOM 809 N N . LYS A 1 102 ? 13.109 4.734 -4.52 1 98.75 102 LYS A N 1
ATOM 810 C CA . LYS A 1 102 ? 13.617 5.273 -5.781 1 98.75 102 LYS A CA 1
ATOM 811 C C . LYS A 1 102 ? 13.625 4.203 -6.871 1 98.75 102 LYS A C 1
ATOM 813 O O . LYS A 1 102 ? 13.273 4.48 -8.016 1 98.75 102 LYS A O 1
ATOM 818 N N . ILE A 1 103 ? 14.062 3.02 -6.523 1 98.81 103 ILE A N 1
ATOM 819 C CA . ILE A 1 103 ? 14.062 1.916 -7.477 1 98.81 103 ILE A CA 1
ATOM 820 C C . ILE A 1 103 ? 12.648 1.669 -7.988 1 98.81 103 ILE A C 1
ATOM 822 O O . ILE A 1 103 ? 12.422 1.611 -9.195 1 98.81 103 ILE A O 1
ATOM 826 N N . TYR A 1 104 ? 11.703 1.565 -7.117 1 98.75 104 TYR A N 1
ATOM 827 C CA . TYR A 1 104 ? 10.328 1.311 -7.523 1 98.75 104 TYR A CA 1
ATOM 828 C C . TYR A 1 104 ? 9.781 2.463 -8.359 1 98.75 104 TYR A C 1
ATOM 830 O O . TYR A 1 104 ? 9.023 2.248 -9.312 1 98.75 104 TYR A O 1
ATOM 838 N N . HIS A 1 105 ? 10.164 3.68 -8.016 1 98.75 105 HIS A N 1
ATOM 839 C CA . HIS A 1 105 ? 9.727 4.828 -8.805 1 98.75 105 HIS A CA 1
ATOM 840 C C . HIS A 1 105 ? 10.25 4.742 -10.234 1 98.75 105 HIS A C 1
ATOM 842 O O . HIS A 1 105 ? 9.5 4.973 -11.188 1 98.75 105 HIS A O 1
ATOM 848 N N . ILE A 1 106 ? 11.531 4.449 -10.359 1 98.69 106 ILE A N 1
ATOM 849 C CA . ILE A 1 106 ? 12.156 4.316 -11.672 1 98.69 106 ILE A CA 1
ATOM 850 C C . ILE A 1 106 ? 11.445 3.229 -12.477 1 98.69 106 ILE A C 1
ATOM 852 O O . ILE A 1 106 ? 11.172 3.404 -13.664 1 98.69 106 ILE A O 1
ATOM 856 N N . LEU A 1 107 ? 11.117 2.123 -11.836 1 98.75 107 LEU A N 1
ATOM 857 C CA . LEU A 1 107 ? 10.445 1.019 -12.516 1 98.75 107 LEU A CA 1
ATOM 858 C C . LEU A 1 107 ? 9.031 1.41 -12.93 1 98.75 107 LEU A C 1
ATOM 860 O O . LEU A 1 107 ? 8.578 1.038 -14.016 1 98.75 107 LEU A O 1
ATOM 864 N N . ASN A 1 108 ? 8.312 2.141 -12.062 1 98.19 108 ASN A N 1
ATOM 865 C CA . ASN A 1 108 ? 6.953 2.574 -12.375 1 98.19 108 ASN A CA 1
ATOM 866 C C . ASN A 1 108 ? 6.922 3.51 -13.578 1 98.19 108 ASN A C 1
ATOM 868 O O . ASN A 1 108 ? 5.938 3.541 -14.32 1 98.19 108 ASN A O 1
ATOM 872 N N . GLU A 1 109 ? 8 4.227 -13.797 1 97.69 109 GLU A N 1
ATOM 873 C CA . GLU A 1 109 ? 8.039 5.227 -14.859 1 97.69 109 GLU A CA 1
ATOM 874 C C . GLU A 1 109 ? 8.883 4.75 -16.031 1 97.69 109 GLU A C 1
ATOM 876 O O . GLU A 1 109 ? 9.188 5.523 -16.953 1 97.69 109 GLU A O 1
ATOM 881 N N . ALA A 1 110 ? 9.289 3.506 -15.992 1 98.38 110 ALA A N 1
ATOM 882 C CA . ALA A 1 110 ? 10.227 2.986 -16.984 1 98.38 110 ALA A CA 1
ATOM 883 C C . ALA A 1 110 ? 9.641 3.059 -18.391 1 98.38 110 ALA A C 1
ATOM 885 O O . ALA A 1 110 ? 8.453 2.783 -18.594 1 98.38 110 ALA A O 1
ATOM 886 N N . LYS A 1 111 ? 10.438 3.402 -19.375 1 98.25 111 LYS A N 1
ATOM 887 C CA . LYS A 1 111 ? 10.008 3.484 -20.766 1 98.25 111 LYS A CA 1
ATOM 888 C C . LYS A 1 111 ? 10.133 2.131 -21.469 1 98.25 111 LYS A C 1
ATOM 890 O O . LYS A 1 111 ? 11.023 1.34 -21.141 1 98.25 111 LYS A O 1
ATOM 895 N N . LYS A 1 112 ? 9.328 1.918 -22.406 1 98.25 112 LYS A N 1
ATOM 896 C CA . LYS A 1 112 ? 9.359 0.684 -23.188 1 98.25 112 LYS A CA 1
ATOM 897 C C . LYS A 1 112 ? 10.57 0.646 -24.109 1 98.25 112 LYS A C 1
ATOM 899 O O . LYS A 1 112 ? 10.938 1.663 -24.703 1 98.25 112 LYS A O 1
ATOM 904 N N . ASP A 1 113 ? 11.234 -0.417 -24.109 1 98.12 113 ASP A N 1
ATOM 905 C CA . ASP A 1 113 ? 12.172 -0.752 -25.188 1 98.12 113 ASP A CA 1
ATOM 906 C C . ASP A 1 113 ? 11.461 -1.468 -26.328 1 98.12 113 ASP A C 1
ATOM 908 O O . ASP A 1 113 ? 11.391 -2.697 -26.359 1 98.12 113 ASP A O 1
ATOM 912 N N . LEU A 1 114 ? 11.086 -0.815 -27.312 1 96.94 114 LEU A N 1
ATOM 913 C CA . LEU A 1 114 ? 10.219 -1.33 -28.359 1 96.94 114 LEU A CA 1
ATOM 914 C C . LEU A 1 114 ? 10.953 -2.363 -29.203 1 96.94 114 LEU A C 1
ATOM 916 O O . LEU A 1 114 ? 10.328 -3.102 -29.969 1 96.94 114 LEU A O 1
ATOM 920 N N . SER A 1 115 ? 12.258 -2.424 -29.062 1 97.38 115 SER A N 1
ATOM 921 C CA . SER A 1 115 ? 13.031 -3.412 -29.812 1 97.38 115 SER A CA 1
ATOM 922 C C . SER A 1 115 ? 13.023 -4.766 -29.109 1 97.38 115 SER A C 1
ATOM 924 O O . SER A 1 115 ? 13.445 -5.77 -29.672 1 97.38 115 SER A O 1
ATOM 926 N N . ALA A 1 116 ? 12.484 -4.781 -27.875 1 97.31 116 ALA A N 1
ATOM 927 C CA . ALA A 1 116 ? 12.477 -6.02 -27.109 1 97.31 116 ALA A CA 1
ATOM 928 C C . ALA A 1 116 ? 11.523 -7.043 -27.719 1 97.31 116 ALA A C 1
ATOM 930 O O . ALA A 1 116 ? 10.461 -6.684 -28.234 1 97.31 116 ALA A O 1
ATOM 931 N N . ASP A 1 117 ? 11.867 -8.344 -27.594 1 96.56 117 ASP A N 1
ATOM 932 C CA . ASP A 1 117 ? 11.055 -9.438 -28.109 1 96.56 117 ASP A CA 1
ATOM 933 C C . ASP A 1 117 ? 9.641 -9.391 -27.531 1 96.56 117 ASP A C 1
ATOM 935 O O . ASP A 1 117 ? 8.672 -9.719 -28.219 1 96.56 117 ASP A O 1
ATOM 939 N N . TYR A 1 118 ? 9.555 -8.93 -26.375 1 97.75 118 TYR A N 1
ATOM 940 C CA . TYR A 1 118 ? 8.281 -8.891 -25.656 1 97.75 118 TYR A CA 1
ATOM 941 C C . TYR A 1 118 ? 7.223 -8.148 -26.469 1 97.75 118 TYR A C 1
ATOM 943 O O . TYR A 1 118 ? 6.086 -8.617 -26.594 1 97.75 118 TYR A O 1
ATOM 951 N N . TRP A 1 119 ? 7.641 -7.098 -27.078 1 97.81 119 TRP A N 1
ATOM 952 C CA . TRP A 1 119 ? 6.691 -6.215 -27.75 1 97.81 119 TRP A CA 1
ATOM 953 C C . TRP A 1 119 ? 6.426 -6.684 -29.172 1 97.81 119 TRP A C 1
ATOM 955 O O . TRP A 1 119 ? 5.582 -6.121 -29.875 1 97.81 119 TRP A O 1
ATOM 965 N N . GLN A 1 120 ? 7.129 -7.711 -29.562 1 97.31 120 GLN A N 1
ATOM 966 C CA . GLN A 1 120 ? 6.891 -8.289 -30.891 1 97.31 120 GLN A CA 1
ATOM 967 C C . GLN A 1 120 ? 5.719 -9.266 -30.859 1 97.31 120 GLN A C 1
ATOM 969 O O . GLN A 1 120 ? 5.188 -9.633 -31.906 1 97.31 120 GLN A O 1
ATOM 974 N N . TYR A 1 121 ? 5.32 -9.68 -29.719 1 98.38 121 TYR A N 1
ATOM 975 C CA . TYR A 1 121 ? 4.184 -10.57 -29.531 1 98.38 121 TYR A CA 1
ATOM 976 C C . TYR A 1 121 ? 2.932 -9.789 -29.141 1 98.38 121 TYR A C 1
ATOM 978 O O . TYR A 1 121 ? 3.025 -8.711 -28.547 1 98.38 121 TYR A O 1
ATOM 986 N N . LYS A 1 122 ? 1.818 -10.336 -29.453 1 97.75 122 LYS A N 1
ATOM 987 C CA . LYS A 1 122 ? 0.556 -9.703 -29.078 1 97.75 122 LYS A CA 1
ATOM 988 C C . LYS A 1 122 ? 0.328 -9.789 -27.562 1 97.75 122 LYS A C 1
ATOM 990 O O . LYS A 1 122 ? 0.58 -10.82 -26.953 1 97.75 122 LYS A O 1
ATOM 995 N N . GLN A 1 123 ? -0.083 -8.672 -27.031 1 97.44 123 GLN A N 1
ATOM 996 C CA . GLN A 1 123 ? -0.523 -8.641 -25.641 1 97.44 123 GLN A CA 1
ATOM 997 C C . GLN A 1 123 ? -2.027 -8.867 -25.531 1 97.44 123 GLN A C 1
ATOM 999 O O . GLN A 1 123 ? -2.809 -8.25 -26.266 1 97.44 123 GLN A O 1
ATOM 1004 N N . TYR A 1 124 ? -2.447 -9.719 -24.672 1 97.88 124 TYR A N 1
ATOM 1005 C CA . TYR A 1 124 ? -3.865 -9.992 -24.469 1 97.88 124 TYR A CA 1
ATOM 1006 C C . TYR A 1 124 ? -4.387 -9.273 -23.234 1 97.88 124 TYR A C 1
ATOM 1008 O O . TYR A 1 124 ? -3.975 -9.578 -22.109 1 97.88 124 TYR A O 1
ATOM 1016 N N . GLU A 1 125 ? -5.375 -8.398 -23.469 1 95.62 125 GLU A N 1
ATOM 1017 C CA . GLU A 1 125 ? -5.824 -7.504 -22.406 1 95.62 125 GLU A CA 1
ATOM 1018 C C . GLU A 1 125 ? -7.199 -7.91 -21.891 1 95.62 125 GLU A C 1
ATOM 1020 O O . GLU A 1 125 ? -7.617 -7.473 -20.812 1 95.62 125 GLU A O 1
ATOM 1025 N N . ASP A 1 126 ? -7.926 -8.695 -22.641 1 96.06 126 ASP A N 1
ATOM 1026 C CA . ASP A 1 126 ? -9.242 -9.125 -22.172 1 96.06 126 ASP A CA 1
ATOM 1027 C C . ASP A 1 126 ? -9.57 -10.531 -22.672 1 96.06 126 ASP A C 1
ATOM 1029 O O . ASP A 1 126 ? -8.977 -11.008 -23.641 1 96.06 126 ASP A O 1
ATOM 1033 N N . TRP A 1 127 ? -10.523 -11.102 -22.047 1 97.94 127 TRP A N 1
ATOM 1034 C CA . TRP A 1 127 ? -10.922 -12.484 -22.297 1 97.94 127 TRP A CA 1
ATOM 1035 C C . TRP A 1 127 ? -11.422 -12.656 -23.719 1 97.94 127 TRP A C 1
ATOM 1037 O O . TRP A 1 127 ? -11.109 -13.648 -24.391 1 97.94 127 TRP A O 1
ATOM 1047 N N . GLU A 1 128 ? -12.234 -11.719 -24.188 1 97.94 128 GLU A N 1
ATOM 1048 C CA . GLU A 1 128 ? -12.828 -11.828 -25.516 1 97.94 128 GLU A CA 1
ATOM 1049 C C . GLU A 1 128 ? -11.75 -11.867 -26.594 1 97.94 128 GLU A C 1
ATOM 1051 O O . GLU A 1 128 ? -11.883 -12.586 -27.594 1 97.94 128 GLU A O 1
ATOM 1056 N N . ASP A 1 129 ? -10.75 -11.109 -26.359 1 97 129 ASP A N 1
ATOM 1057 C CA . ASP A 1 129 ? -9.633 -11.109 -27.297 1 97 129 ASP A CA 1
ATOM 1058 C C . ASP A 1 129 ? -8.922 -12.461 -27.297 1 97 129 ASP A C 1
ATOM 1060 O O . ASP A 1 129 ? -8.547 -12.969 -28.359 1 97 129 ASP A O 1
ATOM 1064 N N . TYR A 1 130 ? -8.688 -13 -26.156 1 98.06 130 TYR A N 1
ATOM 1065 C CA . TYR A 1 130 ? -8.094 -14.328 -26.047 1 98.06 130 TYR A CA 1
ATOM 1066 C C . TYR A 1 130 ? -8.969 -15.367 -26.75 1 98.06 130 TYR A C 1
ATOM 1068 O O . TYR A 1 130 ? -8.484 -16.141 -27.562 1 98.06 130 TYR A O 1
ATOM 1076 N N . LYS A 1 131 ? -10.242 -15.406 -26.406 1 98.12 131 LYS A N 1
ATOM 1077 C CA . LYS A 1 131 ? -11.195 -16.391 -26.922 1 98.12 131 LYS A CA 1
ATOM 1078 C C . LYS A 1 131 ? -11.234 -16.359 -28.453 1 98.12 131 LYS A C 1
ATOM 1080 O O . LYS A 1 131 ? -11.305 -17.422 -29.094 1 98.12 131 LYS A O 1
ATOM 1085 N N . ARG A 1 132 ? -11.164 -15.18 -29 1 97.62 132 ARG A N 1
ATOM 1086 C CA . ARG A 1 132 ? -11.227 -15.031 -30.453 1 97.62 132 ARG A CA 1
ATOM 1087 C C . ARG A 1 132 ? -9.961 -15.57 -31.109 1 97.62 132 ARG A C 1
ATOM 1089 O O . ARG A 1 132 ? -9.969 -15.906 -32.312 1 97.62 132 ARG A O 1
ATOM 1096 N N . SER A 1 133 ? -8.93 -15.68 -30.328 1 97.88 133 SER A N 1
ATOM 1097 C CA . SER A 1 133 ? -7.629 -16.016 -30.906 1 97.88 133 SER A CA 1
ATOM 1098 C C . SER A 1 133 ? -7.398 -17.531 -30.891 1 97.88 133 SER A C 1
ATOM 1100 O O . SER A 1 133 ? -6.41 -18.016 -31.453 1 97.88 133 SER A O 1
ATOM 1102 N N . VAL A 1 134 ? -8.289 -18.297 -30.297 1 98.06 134 VAL A N 1
ATOM 1103 C CA . VAL A 1 134 ? -8.086 -19.734 -30.188 1 98.06 134 VAL A CA 1
ATOM 1104 C C . VAL A 1 134 ? -9.391 -20.469 -30.516 1 98.06 134 VAL A C 1
ATOM 1106 O O . VAL A 1 134 ? -10.453 -19.844 -30.594 1 98.06 134 VAL A O 1
ATOM 1109 N N . SER A 1 135 ? -9.305 -21.734 -30.891 1 97.5 135 SER A N 1
ATOM 1110 C CA . SER A 1 135 ? -10.445 -22.641 -31.047 1 97.5 135 SER A CA 1
ATOM 1111 C C . SER A 1 135 ? -10.453 -23.719 -29.969 1 97.5 135 SER A C 1
ATOM 1113 O O . SER A 1 135 ? -9.461 -24.438 -29.797 1 97.5 135 SER A O 1
ATOM 1115 N N . PHE A 1 136 ? -11.516 -23.781 -29.281 1 97.88 136 PHE A N 1
ATOM 1116 C CA . PHE A 1 136 ? -11.633 -24.766 -28.219 1 97.88 136 PHE A CA 1
ATOM 1117 C C . PHE A 1 136 ? -12.312 -26.031 -28.734 1 97.88 136 PHE A C 1
ATOM 1119 O O . PHE A 1 136 ? -13.227 -25.969 -29.562 1 97.88 136 PHE A O 1
ATOM 1126 N N . VAL A 1 137 ? -11.875 -27.125 -28.203 1 95.81 137 VAL A N 1
ATOM 1127 C CA . VAL A 1 137 ? -12.516 -28.406 -28.531 1 95.81 137 VAL A CA 1
ATOM 1128 C C . VAL A 1 137 ? -13.719 -28.625 -27.609 1 95.81 137 VAL A C 1
ATOM 1130 O O . VAL A 1 137 ? -13.672 -28.281 -26.422 1 95.81 137 VAL A O 1
ATOM 1133 N N . ASN A 1 138 ? -14.719 -29.172 -28.172 1 94.94 138 ASN A N 1
ATOM 1134 C CA . ASN A 1 138 ? -15.922 -29.453 -27.406 1 94.94 138 ASN A CA 1
ATOM 1135 C C . ASN A 1 138 ? -16.062 -30.938 -27.094 1 94.94 138 ASN A C 1
ATOM 1137 O O . ASN A 1 138 ? -15.75 -31.781 -27.938 1 94.94 138 ASN A O 1
ATOM 1141 N N . TYR A 1 139 ? -16.453 -31.25 -25.875 1 95.56 139 TYR A N 1
ATOM 1142 C CA . TYR A 1 139 ? -16.734 -32.625 -25.422 1 95.56 139 TYR A CA 1
ATOM 1143 C C . TYR A 1 139 ? -18.125 -32.719 -24.844 1 95.56 139 TYR A C 1
ATOM 1145 O O . TYR A 1 139 ? -18.734 -31.719 -24.453 1 95.56 139 TYR A O 1
ATOM 1153 N N . PRO A 1 140 ? -18.672 -33.969 -24.859 1 92.38 140 PRO A N 1
ATOM 1154 C CA . PRO A 1 140 ? -19.953 -34.156 -24.172 1 92.38 140 PRO A CA 1
ATOM 1155 C C . PRO A 1 140 ? -19.859 -33.875 -22.672 1 92.38 140 PRO A C 1
ATOM 1157 O O . PRO A 1 140 ? -18.812 -34.125 -22.062 1 92.38 140 PRO A O 1
ATOM 1160 N N . LYS A 1 141 ? -20.953 -33.406 -22.172 1 90.62 141 LYS A N 1
ATOM 1161 C CA . LYS A 1 141 ? -21 -33.125 -20.734 1 90.62 141 LYS A CA 1
ATOM 1162 C C . LYS A 1 141 ? -20.797 -34.375 -19.906 1 90.62 141 LYS A C 1
ATOM 1164 O O . LYS A 1 141 ? -21.344 -35.438 -20.25 1 90.62 141 LYS A O 1
ATOM 1169 N N . LEU A 1 142 ? -20.047 -34.25 -18.844 1 91.44 142 LEU A N 1
ATOM 1170 C CA . LEU A 1 142 ? -19.766 -35.375 -17.969 1 91.44 142 LEU A CA 1
ATOM 1171 C C . LEU A 1 142 ? -20.875 -35.562 -16.953 1 91.44 142 LEU A C 1
ATOM 1173 O O . LEU A 1 142 ? -21.641 -34.656 -16.656 1 91.44 142 LEU A O 1
ATOM 1177 N N . ASP A 1 143 ? -20.953 -36.875 -16.469 1 88.62 143 ASP A N 1
ATOM 1178 C CA . ASP A 1 143 ? -21.844 -37.188 -15.359 1 88.62 143 ASP A CA 1
ATOM 1179 C C . ASP A 1 143 ? -21.188 -36.875 -14.023 1 88.62 143 ASP A C 1
ATOM 1181 O O . ASP A 1 143 ? -20.234 -37.531 -13.617 1 88.62 143 ASP A O 1
ATOM 1185 N N . PHE A 1 144 ? -21.719 -35.906 -13.297 1 90.19 144 PHE A N 1
ATOM 1186 C CA . PHE A 1 144 ? -21.109 -35.438 -12.078 1 90.19 144 PHE A CA 1
ATOM 1187 C C . PHE A 1 144 ? -21.562 -36.219 -10.867 1 90.19 144 PHE A C 1
ATOM 1189 O O . PHE A 1 144 ? -21.047 -36.062 -9.766 1 90.19 144 PHE A O 1
ATOM 1196 N N . ASP A 1 145 ? -22.5 -37.188 -11.062 1 87.31 145 ASP A N 1
ATOM 1197 C CA . ASP A 1 145 ? -23.047 -37.969 -9.953 1 87.31 145 ASP A CA 1
ATOM 1198 C C . ASP A 1 145 ? -22.359 -39.312 -9.852 1 87.31 145 ASP A C 1
ATOM 1200 O O . ASP A 1 145 ? -22.547 -40.031 -8.859 1 87.31 145 ASP A O 1
ATOM 1204 N N . GLY A 1 146 ? -21.578 -39.625 -10.742 1 88.38 146 GLY A N 1
ATOM 1205 C CA . GLY A 1 146 ? -20.969 -40.938 -10.758 1 88.38 146 GLY A CA 1
ATOM 1206 C C . GLY A 1 146 ? -19.828 -41.094 -9.773 1 88.38 146 GLY A C 1
ATOM 1207 O O . GLY A 1 146 ? -19.141 -40.125 -9.461 1 88.38 146 GLY A O 1
ATOM 1208 N N . GLU A 1 147 ? -19.641 -42.281 -9.297 1 87.25 147 GLU A N 1
ATOM 1209 C CA . GLU A 1 147 ? -18.562 -42.594 -8.352 1 87.25 147 GLU A CA 1
ATOM 1210 C C . GLU A 1 147 ? -17.203 -42.344 -8.977 1 87.25 147 GLU A C 1
ATOM 1212 O O . GLU A 1 147 ? -16.266 -41.906 -8.297 1 87.25 147 GLU A O 1
ATOM 1217 N N . SER A 1 148 ? -17.188 -42.594 -10.18 1 90.81 148 SER A N 1
ATOM 1218 C CA . SER A 1 148 ? -15.938 -42.406 -10.891 1 90.81 148 SER A CA 1
ATOM 1219 C C . SER A 1 148 ? -15.516 -40.938 -10.898 1 90.81 148 SER A C 1
ATOM 1221 O O . SER A 1 148 ? -14.336 -40.625 -10.727 1 90.81 148 SER A O 1
ATOM 1223 N N . PHE A 1 149 ? -16.484 -40.094 -11.039 1 94.44 149 PHE A N 1
ATOM 1224 C CA . PHE A 1 149 ? -16.203 -38.656 -11.062 1 94.44 149 PHE A CA 1
ATOM 1225 C C . PHE A 1 149 ? -15.719 -38.188 -9.695 1 94.44 149 PHE A C 1
ATOM 1227 O O . PHE A 1 149 ? -14.742 -37.438 -9.602 1 94.44 149 PHE A O 1
ATOM 1234 N N . GLN A 1 150 ? -16.297 -38.625 -8.664 1 95.25 150 GLN A N 1
ATOM 1235 C CA . GLN A 1 150 ? -15.914 -38.25 -7.309 1 95.25 150 GLN A CA 1
ATOM 1236 C C . GLN A 1 150 ? -14.5 -38.719 -6.977 1 95.25 150 GLN A C 1
ATOM 1238 O O . GLN A 1 150 ? -13.734 -37.969 -6.344 1 95.25 150 GLN A O 1
ATOM 1243 N N . GLU A 1 151 ? -14.234 -39.875 -7.391 1 96.56 151 GLU A N 1
ATOM 1244 C CA . GLU A 1 151 ? -12.891 -40.406 -7.168 1 96.56 151 GLU A CA 1
ATOM 1245 C C . GLU A 1 151 ? -11.844 -39.594 -7.914 1 96.56 151 GLU A C 1
ATOM 1247 O O . GLU A 1 151 ? -10.75 -39.344 -7.398 1 96.56 151 GLU A O 1
ATOM 1252 N N . LYS A 1 152 ? -12.133 -39.188 -9.125 1 97.5 152 LYS A N 1
ATOM 1253 C CA . LYS A 1 152 ? -11.203 -38.406 -9.922 1 97.5 152 LYS A CA 1
ATOM 1254 C C . LYS A 1 152 ? -10.906 -37.062 -9.25 1 97.5 152 LYS A C 1
ATOM 1256 O O . LYS A 1 152 ? -9.758 -36.625 -9.219 1 97.5 152 LYS A O 1
ATOM 1261 N N . ILE A 1 153 ? -11.984 -36.469 -8.68 1 98.31 153 ILE A N 1
ATOM 1262 C CA . ILE A 1 153 ? -11.797 -35.188 -7.996 1 98.31 153 ILE A CA 1
ATOM 1263 C C . ILE A 1 153 ? -10.922 -35.375 -6.758 1 98.31 153 ILE A C 1
ATOM 1265 O O . ILE A 1 153 ? -9.977 -34.625 -6.531 1 98.31 153 ILE A O 1
ATOM 1269 N N . LEU A 1 154 ? -11.219 -36.375 -5.973 1 98 154 LEU A N 1
ATOM 1270 C CA . LEU A 1 154 ? -10.453 -36.656 -4.77 1 98 154 LEU A CA 1
ATOM 1271 C C . LEU A 1 154 ? -8.992 -36.969 -5.113 1 98 154 LEU A C 1
ATOM 1273 O O . LEU A 1 154 ? -8.078 -36.438 -4.492 1 98 154 LEU A O 1
ATOM 1277 N N . ALA A 1 155 ? -8.797 -37.844 -6.121 1 98.25 155 ALA A N 1
ATOM 1278 C CA . ALA A 1 155 ? -7.449 -38.219 -6.539 1 98.25 155 ALA A CA 1
ATOM 1279 C C . ALA A 1 155 ? -6.695 -37.031 -7.113 1 98.25 155 ALA A C 1
ATOM 1281 O O . ALA A 1 155 ? -5.477 -36.906 -6.945 1 98.25 155 ALA A O 1
ATOM 1282 N N . GLY A 1 156 ? -7.434 -36.156 -7.828 1 98.31 156 GLY A N 1
ATOM 1283 C CA . GLY A 1 156 ? -6.828 -34.938 -8.336 1 98.31 156 GLY A CA 1
ATOM 1284 C C . GLY A 1 156 ? -6.273 -34.031 -7.246 1 98.31 156 GLY A C 1
ATOM 1285 O O . GLY A 1 156 ? -5.125 -33.594 -7.324 1 98.31 156 GLY A O 1
ATOM 1286 N N . TRP A 1 157 ? -7.074 -33.781 -6.207 1 98.12 157 TRP A N 1
ATOM 1287 C CA . TRP A 1 157 ? -6.633 -32.969 -5.082 1 98.12 157 TRP A CA 1
ATOM 1288 C C . TRP A 1 157 ? -5.453 -33.625 -4.363 1 98.12 157 TRP A C 1
ATOM 1290 O O . TRP A 1 157 ? -4.477 -32.969 -4.027 1 98.12 157 TRP A O 1
ATOM 1300 N N . LEU A 1 158 ? -5.598 -34.906 -4.129 1 97.5 158 LEU A N 1
ATOM 1301 C CA . LEU A 1 158 ? -4.555 -35.625 -3.404 1 97.5 158 LEU A CA 1
ATOM 1302 C C . LEU A 1 158 ? -3.234 -35.562 -4.164 1 97.5 158 LEU A C 1
ATOM 1304 O O . LEU A 1 158 ? -2.184 -35.312 -3.58 1 97.5 158 LEU A O 1
ATOM 1308 N N . ALA A 1 159 ? -3.277 -35.875 -5.477 1 97.94 159 ALA A N 1
ATOM 1309 C CA . ALA A 1 159 ? -2.072 -35.812 -6.301 1 97.94 159 ALA A CA 1
ATOM 1310 C C . ALA A 1 159 ? -1.459 -34.438 -6.312 1 97.94 159 ALA A C 1
ATOM 1312 O O . ALA A 1 159 ? -0.236 -34.281 -6.266 1 97.94 159 ALA A O 1
ATOM 1313 N N . GLN A 1 160 ? -2.297 -33.406 -6.406 1 97.94 160 GLN A N 1
ATOM 1314 C CA . GLN A 1 160 ? -1.832 -32.031 -6.383 1 97.94 160 GLN A CA 1
ATOM 1315 C C . GLN A 1 160 ? -1.056 -31.734 -5.105 1 97.94 160 GLN A C 1
ATOM 1317 O O . GLN A 1 160 ? 0.026 -31.141 -5.152 1 97.94 160 GLN A O 1
ATOM 1322 N N . ILE A 1 161 ? -1.624 -32.094 -3.975 1 97.12 161 ILE A N 1
ATOM 1323 C CA . ILE A 1 161 ? -1.025 -31.828 -2.672 1 97.12 161 ILE A CA 1
ATOM 1324 C C . ILE A 1 161 ? 0.293 -32.594 -2.545 1 97.12 161 ILE A C 1
ATOM 1326 O O . ILE A 1 161 ? 1.28 -32.062 -2.035 1 97.12 161 ILE A O 1
ATOM 1330 N N . CYS A 1 162 ? 0.34 -33.812 -3.074 1 96.62 162 CYS A N 1
ATOM 1331 C CA . CYS A 1 162 ? 1.568 -34.594 -3.061 1 96.62 162 CYS A CA 1
ATOM 1332 C C . CYS A 1 162 ? 2.65 -33.938 -3.902 1 96.62 162 CYS A C 1
ATOM 1334 O O . CYS A 1 162 ? 3.797 -33.812 -3.467 1 96.62 162 CYS A O 1
ATOM 1336 N N . GLY A 1 163 ? 2.256 -33.531 -5.129 1 97.12 163 GLY A N 1
ATOM 1337 C CA . GLY A 1 163 ? 3.209 -32.844 -5.984 1 97.12 163 GLY A CA 1
ATOM 1338 C C . GLY A 1 163 ? 3.746 -31.578 -5.367 1 97.12 163 GLY A C 1
ATOM 1339 O O . GLY A 1 163 ? 4.945 -31.312 -5.43 1 97.12 163 GLY A O 1
ATOM 1340 N N . GLY A 1 164 ? 2.83 -30.75 -4.836 1 96.38 164 GLY A N 1
ATOM 1341 C CA . GLY A 1 164 ? 3.242 -29.531 -4.156 1 96.38 164 GLY A CA 1
ATOM 1342 C C . GLY A 1 164 ? 4.195 -29.781 -3.004 1 96.38 164 GLY A C 1
ATOM 1343 O O . GLY A 1 164 ? 5.199 -29.078 -2.859 1 96.38 164 GLY A O 1
ATOM 1344 N N . ALA A 1 165 ? 3.859 -30.734 -2.189 1 94.94 165 ALA A N 1
ATOM 1345 C CA . ALA A 1 165 ? 4.691 -31.078 -1.038 1 94.94 165 ALA A CA 1
ATOM 1346 C C . ALA A 1 165 ? 6.074 -31.531 -1.48 1 94.94 165 ALA A C 1
ATOM 1348 O O . ALA A 1 165 ? 7.082 -31.203 -0.854 1 94.94 165 ALA A O 1
ATOM 1349 N N . LEU A 1 166 ? 6.125 -32.312 -2.514 1 95.75 166 LEU A N 1
ATOM 1350 C CA . LEU A 1 166 ? 7.387 -32.781 -3.078 1 95.75 166 LEU A CA 1
ATOM 1351 C C . LEU A 1 166 ? 8.273 -31.594 -3.482 1 95.75 166 LEU A C 1
ATOM 1353 O O . LEU A 1 166 ? 9.461 -31.562 -3.143 1 95.75 166 LEU A O 1
ATOM 1357 N N . GLY A 1 167 ? 7.688 -30.656 -4.16 1 95.88 167 GLY A N 1
ATOM 1358 C CA . GLY A 1 167 ? 8.445 -29.547 -4.742 1 95.88 167 GLY A CA 1
ATOM 1359 C C . GLY A 1 167 ? 8.875 -28.516 -3.721 1 95.88 167 GLY A C 1
ATOM 1360 O O . GLY A 1 167 ? 9.82 -27.766 -3.953 1 95.88 167 GLY A O 1
ATOM 1361 N N . THR A 1 168 ? 8.195 -28.438 -2.559 1 93.06 168 THR A N 1
ATOM 1362 C CA . THR A 1 168 ? 8.438 -27.406 -1.556 1 93.06 168 THR A CA 1
ATOM 1363 C C . THR A 1 168 ? 9.883 -27.453 -1.064 1 93.06 168 THR A C 1
ATOM 1365 O O . THR A 1 168 ? 10.492 -26.422 -0.817 1 93.06 168 THR A O 1
ATOM 1368 N N . ALA A 1 169 ? 10.477 -28.625 -0.97 1 92.19 169 ALA A N 1
ATOM 1369 C CA . ALA A 1 169 ? 11.805 -28.797 -0.385 1 92.19 169 ALA A CA 1
ATOM 1370 C C . ALA A 1 169 ? 12.898 -28.5 -1.406 1 92.19 169 ALA A C 1
ATOM 1372 O O . ALA A 1 169 ? 14.062 -28.297 -1.041 1 92.19 169 ALA A O 1
ATOM 1373 N N . ILE A 1 170 ? 12.531 -28.406 -2.684 1 95.81 170 ILE A N 1
ATOM 1374 C CA . ILE A 1 170 ? 13.609 -28.391 -3.668 1 95.81 170 ILE A CA 1
ATOM 1375 C C . ILE A 1 170 ? 13.375 -27.266 -4.672 1 95.81 170 ILE A C 1
ATOM 1377 O O . ILE A 1 170 ? 14.094 -27.156 -5.664 1 95.81 170 ILE A O 1
ATOM 1381 N N . GLU A 1 171 ? 12.398 -26.453 -4.469 1 96 171 GLU A N 1
ATOM 1382 C CA . GLU A 1 171 ? 12.172 -25.328 -5.375 1 96 171 GLU A CA 1
ATOM 1383 C C . GLU A 1 171 ? 13.305 -24.312 -5.281 1 96 171 GLU A C 1
ATOM 1385 O O . GLU A 1 171 ? 13.961 -24.203 -4.242 1 96 171 GLU A O 1
ATOM 1390 N N . GLY A 1 172 ? 13.547 -23.609 -6.371 1 97.12 172 GLY A N 1
ATOM 1391 C CA . GLY A 1 172 ? 14.5 -22.516 -6.398 1 97.12 172 GLY A CA 1
ATOM 1392 C C . GLY A 1 172 ? 15.922 -22.969 -6.691 1 97.12 172 GLY A C 1
ATOM 1393 O O . GLY A 1 172 ? 16.859 -22.172 -6.609 1 97.12 172 GLY A O 1
ATOM 1394 N N . TYR A 1 173 ? 16.094 -24.219 -7.027 1 97.88 173 TYR A N 1
ATOM 1395 C CA . TYR A 1 173 ? 17.422 -24.766 -7.312 1 97.88 173 TYR A CA 1
ATOM 1396 C C . TYR A 1 173 ? 17.5 -25.266 -8.75 1 97.88 173 TYR A C 1
ATOM 1398 O O . TYR A 1 173 ? 16.484 -25.438 -9.414 1 97.88 173 TYR A O 1
ATOM 1406 N N . THR A 1 174 ? 18.734 -25.453 -9.219 1 98 174 THR A N 1
ATOM 1407 C CA . THR A 1 174 ? 18.969 -25.922 -10.578 1 98 174 THR A CA 1
ATOM 1408 C C . THR A 1 174 ? 19 -27.453 -10.633 1 98 174 THR A C 1
ATOM 1410 O O . THR A 1 174 ? 19.203 -28.109 -9.609 1 98 174 THR A O 1
ATOM 1413 N N . THR A 1 175 ? 18.844 -27.938 -11.852 1 98.38 175 THR A N 1
ATOM 1414 C CA . THR A 1 175 ? 18.953 -29.359 -12.109 1 98.38 175 THR A CA 1
ATOM 1415 C C . THR A 1 175 ? 20.25 -29.922 -11.523 1 98.38 175 THR A C 1
ATOM 1417 O O . THR A 1 175 ? 20.25 -30.922 -10.82 1 98.38 175 THR A O 1
ATOM 1420 N N . ASP A 1 176 ? 21.328 -29.266 -11.781 1 98.19 176 ASP A N 1
ATOM 1421 C CA . ASP A 1 176 ? 22.656 -29.75 -11.398 1 98.19 176 ASP A CA 1
ATOM 1422 C C . ASP A 1 176 ? 22.812 -29.75 -9.875 1 98.19 176 ASP A C 1
ATOM 1424 O O . ASP A 1 176 ? 23.359 -30.703 -9.305 1 98.19 176 ASP A O 1
ATOM 1428 N N . ASN A 1 177 ? 22.359 -28.719 -9.219 1 98.12 177 ASN A N 1
ATOM 1429 C CA . ASN A 1 177 ? 22.516 -28.625 -7.773 1 98.12 177 ASN A CA 1
ATOM 1430 C C . ASN A 1 177 ? 21.594 -29.609 -7.047 1 98.12 177 ASN A C 1
ATOM 1432 O O . ASN A 1 177 ? 21.938 -30.125 -5.988 1 98.12 177 ASN A O 1
ATOM 1436 N N . ILE A 1 178 ? 20.438 -29.828 -7.617 1 98.31 178 ILE A N 1
ATOM 1437 C CA . ILE A 1 178 ? 19.547 -30.859 -7.07 1 98.31 178 ILE A CA 1
ATOM 1438 C C . ILE A 1 178 ? 20.203 -32.219 -7.199 1 98.31 178 ILE A C 1
ATOM 1440 O O . ILE A 1 178 ? 20.25 -33 -6.23 1 98.31 178 ILE A O 1
ATOM 1444 N N . GLU A 1 179 ? 20.719 -32.5 -8.352 1 98.12 179 GLU A N 1
ATOM 1445 C CA . GLU A 1 179 ? 21.359 -33.781 -8.594 1 98.12 179 GLU A CA 1
ATOM 1446 C C . GLU A 1 179 ? 22.578 -33.969 -7.684 1 98.12 179 GLU A C 1
ATOM 1448 O O . GLU A 1 179 ? 22.797 -35.062 -7.145 1 98.12 179 GLU A O 1
ATOM 1453 N N . LYS A 1 180 ? 23.312 -32.938 -7.566 1 97.81 180 LYS A N 1
ATOM 1454 C CA . LYS A 1 180 ? 24.516 -33 -6.727 1 97.81 180 LYS A CA 1
ATOM 1455 C C . LYS A 1 180 ? 24.156 -33.281 -5.273 1 97.81 180 LYS A C 1
ATOM 1457 O O . LYS A 1 180 ? 24.875 -34 -4.586 1 97.81 180 LYS A O 1
ATOM 1462 N N . THR A 1 181 ? 23.094 -32.719 -4.816 1 97.56 181 THR A N 1
ATOM 1463 C CA . THR A 1 181 ? 22.734 -32.812 -3.404 1 97.56 181 THR A CA 1
ATOM 1464 C C . THR A 1 181 ? 21.969 -34.094 -3.105 1 97.56 181 THR A C 1
ATOM 1466 O O . THR A 1 181 ? 22.188 -34.719 -2.078 1 97.56 181 THR A O 1
ATOM 1469 N N . PHE A 1 182 ? 21.062 -34.5 -4.055 1 97.19 182 PHE A N 1
ATOM 1470 C CA . PHE A 1 182 ? 20.109 -35.562 -3.691 1 97.19 182 PHE A CA 1
ATOM 1471 C C . PHE A 1 182 ? 20.219 -36.75 -4.637 1 97.19 182 PHE A C 1
ATOM 1473 O O . PHE A 1 182 ? 19.609 -37.781 -4.41 1 97.19 182 PHE A O 1
ATOM 1480 N N . GLY A 1 183 ? 21.047 -36.625 -5.656 1 97.38 183 GLY A N 1
ATOM 1481 C CA . GLY A 1 183 ? 20.906 -37.562 -6.746 1 97.38 183 GLY A CA 1
ATOM 1482 C C . GLY A 1 183 ? 19.578 -37.469 -7.473 1 97.38 183 GLY A C 1
ATOM 1483 O O . GLY A 1 183 ? 19.062 -36.344 -7.648 1 97.38 183 GLY A O 1
ATOM 1484 N N . GLU A 1 184 ? 19.062 -38.562 -7.914 1 97.31 184 GLU A N 1
ATOM 1485 C CA . GLU A 1 184 ? 17.766 -38.562 -8.57 1 97.31 184 GLU A CA 1
ATOM 1486 C C . GLU A 1 184 ? 16.625 -38.531 -7.547 1 97.31 184 GLU A C 1
ATOM 1488 O O . GLU A 1 184 ? 16.688 -39.219 -6.523 1 97.31 184 GLU A O 1
ATOM 1493 N N . ILE A 1 185 ? 15.664 -37.75 -7.832 1 97.62 185 ILE A N 1
ATOM 1494 C CA . ILE A 1 185 ? 14.539 -37.625 -6.914 1 97.62 185 ILE A CA 1
ATOM 1495 C C . ILE A 1 185 ? 13.406 -38.562 -7.332 1 97.62 185 ILE A C 1
ATOM 1497 O O . ILE A 1 185 ? 12.836 -38.406 -8.414 1 97.62 185 ILE A O 1
ATOM 1501 N N . TRP A 1 186 ? 13.055 -39.469 -6.492 1 97.5 186 TRP A N 1
ATOM 1502 C CA . TRP A 1 186 ? 11.969 -40.406 -6.754 1 97.5 186 TRP A CA 1
ATOM 1503 C C . TRP A 1 186 ? 10.984 -40.438 -5.594 1 97.5 186 TRP A C 1
ATOM 1505 O O . TRP A 1 186 ? 10.07 -41.25 -5.562 1 97.5 186 TRP A O 1
ATOM 1515 N N . GLY A 1 187 ? 11.102 -39.562 -4.652 1 96.5 187 GLY A N 1
ATOM 1516 C CA . GLY A 1 187 ? 10.281 -39.406 -3.465 1 96.5 187 GLY A CA 1
ATOM 1517 C C . GLY A 1 187 ? 10.594 -38.156 -2.674 1 96.5 187 GLY A C 1
ATOM 1518 O O . GLY A 1 187 ? 11.391 -37.312 -3.107 1 96.5 187 GLY A O 1
ATOM 1519 N N . TYR A 1 188 ? 9.922 -38.031 -1.568 1 96.38 188 TYR A N 1
ATOM 1520 C CA . TYR A 1 188 ? 10.148 -36.844 -0.73 1 96.38 188 TYR A CA 1
ATOM 1521 C C . TYR A 1 188 ? 11.562 -36.844 -0.159 1 96.38 188 TYR A C 1
ATOM 1523 O O . TYR A 1 188 ? 12.062 -37.906 0.278 1 96.38 188 TYR A O 1
ATOM 1531 N N . VAL A 1 189 ? 12.164 -35.656 -0.116 1 95.38 189 VAL A N 1
ATOM 1532 C CA . VAL A 1 189 ? 13.531 -35.594 0.394 1 95.38 189 VAL A CA 1
ATOM 1533 C C . VAL A 1 189 ? 13.508 -35.281 1.89 1 95.38 189 VAL A C 1
ATOM 1535 O O . VAL A 1 189 ? 14.555 -35.281 2.545 1 95.38 189 VAL A O 1
ATOM 1538 N N . ARG A 1 190 ? 12.391 -34.969 2.469 1 93.19 190 ARG A N 1
ATOM 1539 C CA . ARG A 1 190 ? 12.086 -34.781 3.885 1 93.19 190 ARG A CA 1
ATOM 1540 C C . ARG A 1 190 ? 10.617 -35.031 4.164 1 93.19 190 ARG A C 1
ATOM 1542 O O . ARG A 1 190 ? 9.828 -35.25 3.238 1 93.19 190 ARG A O 1
ATOM 1549 N N . LYS A 1 191 ? 10.297 -35.125 5.449 1 91.88 191 LYS A N 1
ATOM 1550 C CA . LYS A 1 191 ? 8.883 -35.25 5.777 1 91.88 191 LYS A CA 1
ATOM 1551 C C . LYS A 1 191 ? 8.07 -34.125 5.168 1 91.88 191 LYS A C 1
ATOM 1553 O O . LYS A 1 191 ? 8.352 -32.938 5.422 1 91.88 191 LYS A O 1
ATOM 1558 N N . PRO A 1 192 ? 7.102 -34.5 4.387 1 91.44 192 PRO A N 1
ATOM 1559 C CA . PRO A 1 192 ? 6.34 -33.438 3.697 1 91.44 192 PRO A CA 1
ATOM 1560 C C . PRO A 1 192 ? 5.301 -32.781 4.602 1 91.44 192 PRO A C 1
ATOM 1562 O O . PRO A 1 192 ? 4.875 -33.375 5.594 1 91.44 192 PRO A O 1
ATOM 1565 N N . ASN A 1 193 ? 4.996 -31.531 4.352 1 86.69 193 ASN A N 1
ATOM 1566 C CA . ASN A 1 193 ? 3.848 -30.844 4.934 1 86.69 193 ASN A CA 1
ATOM 1567 C C . ASN A 1 193 ? 2.99 -30.188 3.861 1 86.69 193 ASN A C 1
ATOM 1569 O O . ASN A 1 193 ? 3.354 -30.188 2.684 1 86.69 193 ASN A O 1
ATOM 1573 N N . THR A 1 194 ? 1.861 -29.672 4.316 1 87.88 194 THR A N 1
ATOM 1574 C CA . THR A 1 194 ? 0.893 -29.234 3.314 1 87.88 194 THR A CA 1
ATOM 1575 C C . THR A 1 194 ? 0.818 -27.719 3.258 1 87.88 194 THR A C 1
ATOM 1577 O O . THR A 1 194 ? -0.004 -27.156 2.531 1 87.88 194 THR A O 1
ATOM 1580 N N . TYR A 1 195 ? 1.678 -27.062 4.051 1 84.06 195 TYR A N 1
ATOM 1581 C CA . TYR A 1 195 ? 1.726 -25.609 3.926 1 84.06 195 TYR A CA 1
ATOM 1582 C C . TYR A 1 195 ? 2.27 -25.188 2.564 1 84.06 195 TYR A C 1
ATOM 1584 O O . TYR A 1 195 ? 3.369 -25.594 2.18 1 84.06 195 TYR A O 1
ATOM 1592 N N . ASN A 1 196 ? 1.398 -24.516 1.916 1 80.81 196 ASN A N 1
ATOM 1593 C CA . ASN A 1 196 ? 1.755 -24.109 0.561 1 80.81 196 ASN A CA 1
ATOM 1594 C C . ASN A 1 196 ? 0.883 -22.953 0.076 1 80.81 196 ASN A C 1
ATOM 1596 O O . ASN A 1 196 ? -0.326 -22.938 0.312 1 80.81 196 ASN A O 1
ATOM 1600 N N . ASP A 1 197 ? 1.504 -22.094 -0.581 1 78.81 197 ASP A N 1
ATOM 1601 C CA . ASP A 1 197 ? 0.749 -20.922 -1.029 1 78.81 197 ASP A CA 1
ATOM 1602 C C . ASP A 1 197 ? -0.087 -21.266 -2.264 1 78.81 197 ASP A C 1
ATOM 1604 O O . ASP A 1 197 ? -1.09 -20.594 -2.537 1 78.81 197 ASP A O 1
ATOM 1608 N N . ASP A 1 198 ? 0.243 -22.266 -2.955 1 83.25 198 ASP A N 1
ATOM 1609 C CA . ASP A 1 198 ? -0.495 -22.609 -4.168 1 83.25 198 ASP A CA 1
ATOM 1610 C C . ASP A 1 198 ? -1.925 -23.031 -3.836 1 83.25 198 ASP A C 1
ATOM 1612 O O . ASP A 1 198 ? -2.877 -22.547 -4.457 1 83.25 198 ASP A O 1
ATOM 1616 N N . ILE A 1 199 ? -2.043 -23.797 -2.852 1 90.81 199 ILE A N 1
ATOM 1617 C CA . ILE A 1 199 ? -3.342 -24.359 -2.49 1 90.81 199 ILE A CA 1
ATOM 1618 C C . ILE A 1 199 ? -4.223 -23.266 -1.881 1 90.81 199 ILE A C 1
ATOM 1620 O O . ILE A 1 199 ? -5.445 -23.281 -2.043 1 90.81 199 ILE A O 1
ATOM 1624 N N . THR A 1 200 ? -3.555 -22.266 -1.302 1 93.31 200 THR A N 1
ATOM 1625 C CA . THR A 1 200 ? -4.25 -21.188 -0.614 1 93.31 200 THR A CA 1
ATOM 1626 C C . THR A 1 200 ? -5.129 -20.406 -1.585 1 93.31 200 THR A C 1
ATOM 1628 O O . THR A 1 200 ? -6.289 -20.125 -1.29 1 93.31 200 THR A O 1
ATOM 1631 N N . PHE A 1 201 ? -4.613 -20.109 -2.717 1 97.12 201 PHE A N 1
ATOM 1632 C CA . PHE A 1 201 ? -5.352 -19.297 -3.686 1 97.12 201 PHE A CA 1
ATOM 1633 C C . PHE A 1 201 ? -6.438 -20.125 -4.359 1 97.12 201 PHE A C 1
ATOM 1635 O O . PHE A 1 201 ? -7.496 -19.609 -4.711 1 97.12 201 PHE A O 1
ATOM 1642 N N . GLU A 1 202 ? -6.219 -21.406 -4.512 1 98.19 202 GLU A N 1
ATOM 1643 C CA . GLU A 1 202 ? -7.23 -22.297 -5.074 1 98.19 202 GLU A CA 1
ATOM 1644 C C . GLU A 1 202 ? -8.43 -22.422 -4.141 1 98.19 202 GLU A C 1
ATOM 1646 O O . GLU A 1 202 ? -9.57 -22.516 -4.594 1 98.19 202 GLU A O 1
ATOM 1651 N N . LEU A 1 203 ? -8.117 -22.453 -2.807 1 98 203 LEU A N 1
ATOM 1652 C CA . LEU A 1 203 ? -9.188 -22.531 -1.824 1 98 203 LEU A CA 1
ATOM 1653 C C . LEU A 1 203 ? -10.047 -21.266 -1.857 1 98 203 LEU A C 1
ATOM 1655 O O . LEU A 1 203 ? -11.273 -21.344 -1.727 1 98 203 LEU A O 1
ATOM 1659 N N . ALA A 1 204 ? -9.445 -20.156 -1.997 1 97.94 204 ALA A N 1
ATOM 1660 C CA . ALA A 1 204 ? -10.195 -18.906 -2.117 1 97.94 204 ALA A CA 1
ATOM 1661 C C . ALA A 1 204 ? -11.078 -18.922 -3.359 1 97.94 204 ALA A C 1
ATOM 1663 O O . ALA A 1 204 ? -12.234 -18.484 -3.314 1 97.94 204 ALA A O 1
ATOM 1664 N N . PHE A 1 205 ? -10.555 -19.375 -4.469 1 98.69 205 PHE A N 1
ATOM 1665 C CA . PHE A 1 205 ? -11.344 -19.531 -5.684 1 98.69 205 PHE A CA 1
ATOM 1666 C C . PHE A 1 205 ? -12.547 -20.438 -5.438 1 98.69 205 PHE A C 1
ATOM 1668 O O . PHE A 1 205 ? -13.672 -20.109 -5.824 1 98.69 205 PHE A O 1
ATOM 1675 N N . LEU A 1 206 ? -12.258 -21.562 -4.848 1 98.56 206 LEU A N 1
ATOM 1676 C CA . LEU A 1 206 ? -13.312 -22.562 -4.609 1 98.56 206 LEU A CA 1
ATOM 1677 C C . LEU A 1 206 ? -14.422 -21.969 -3.746 1 98.56 206 LEU A C 1
ATOM 1679 O O . LEU A 1 206 ? -15.602 -22.219 -3.99 1 98.56 206 LEU A O 1
ATOM 1683 N N . LYS A 1 207 ? -14.047 -21.203 -2.727 1 98.06 207 LYS A N 1
ATOM 1684 C CA . LYS A 1 207 ? -15.031 -20.547 -1.873 1 98.06 207 LYS A CA 1
ATOM 1685 C C . LYS A 1 207 ? -15.922 -19.609 -2.682 1 98.06 207 LYS A C 1
ATOM 1687 O O . LYS A 1 207 ? -17.141 -19.609 -2.525 1 98.06 207 LYS A O 1
ATOM 1692 N N . ALA A 1 208 ? -15.32 -18.797 -3.512 1 98.44 208 ALA A N 1
ATOM 1693 C CA . ALA A 1 208 ? -16.078 -17.891 -4.359 1 98.44 208 ALA A CA 1
ATOM 1694 C C . ALA A 1 208 ? -16.969 -18.656 -5.34 1 98.44 208 ALA A C 1
ATOM 1696 O O . ALA A 1 208 ? -18.125 -18.281 -5.562 1 98.44 208 ALA A O 1
ATOM 1697 N N . PHE A 1 209 ? -16.422 -19.672 -5.906 1 98.75 209 PHE A N 1
ATOM 1698 C CA . PHE A 1 209 ? -17.141 -20.484 -6.887 1 98.75 209 PHE A CA 1
ATOM 1699 C C . PHE A 1 209 ? -18.344 -21.172 -6.238 1 98.75 209 PHE A C 1
ATOM 1701 O O . PHE A 1 209 ? -19.391 -21.328 -6.867 1 98.75 209 PHE A O 1
ATOM 1708 N N . TYR A 1 210 ? -18.109 -21.656 -5.047 1 98.19 210 TYR A N 1
ATOM 1709 C CA . TYR A 1 210 ? -19.219 -22.281 -4.316 1 98.19 210 TYR A CA 1
ATOM 1710 C C . TYR A 1 210 ? -20.391 -21.328 -4.203 1 98.19 210 TYR A C 1
ATOM 1712 O O . TYR A 1 210 ? -21.547 -21.75 -4.312 1 98.19 210 TYR A O 1
ATOM 1720 N N . GLU A 1 211 ? -20.156 -20.062 -4.059 1 97.12 211 GLU A N 1
ATOM 1721 C CA . GLU A 1 211 ? -21.203 -19.078 -3.826 1 97.12 211 GLU A CA 1
ATOM 1722 C C . GLU A 1 211 ? -21.828 -18.625 -5.137 1 97.12 211 GLU A C 1
ATOM 1724 O O . GLU A 1 211 ? -23.031 -18.344 -5.195 1 97.12 211 GLU A O 1
ATOM 1729 N N . LYS A 1 212 ? -21.016 -18.547 -6.234 1 97.81 212 LYS A N 1
ATOM 1730 C CA . LYS A 1 212 ? -21.5 -17.844 -7.418 1 97.81 212 LYS A CA 1
ATOM 1731 C C . LYS A 1 212 ? -21.562 -18.766 -8.625 1 97.81 212 LYS A C 1
ATOM 1733 O O . LYS A 1 212 ? -22.188 -18.438 -9.641 1 97.81 212 LYS A O 1
ATOM 1738 N N . GLY A 1 213 ? -20.969 -19.953 -8.492 1 97.88 213 GLY A N 1
ATOM 1739 C CA . GLY A 1 213 ? -20.922 -20.875 -9.625 1 97.88 213 GLY A CA 1
ATOM 1740 C C . GLY A 1 213 ? -20.266 -20.266 -10.852 1 97.88 213 GLY A C 1
ATOM 1741 O O . GLY A 1 213 ? -19.266 -19.562 -10.742 1 97.88 213 GLY A O 1
ATOM 1742 N N . TYR A 1 214 ? -20.797 -20.547 -11.953 1 97.81 214 TYR A N 1
ATOM 1743 C CA . TYR A 1 214 ? -20.188 -20.125 -13.219 1 97.81 214 TYR A CA 1
ATOM 1744 C C . TYR A 1 214 ? -20.406 -18.641 -13.461 1 97.81 214 TYR A C 1
ATOM 1746 O O . TYR A 1 214 ? -19.781 -18.047 -14.344 1 97.81 214 TYR A O 1
ATOM 1754 N N . ALA A 1 215 ? -21.188 -17.938 -12.625 1 97.81 215 ALA A N 1
ATOM 1755 C CA . ALA A 1 215 ? -21.406 -16.5 -12.711 1 97.81 215 ALA A CA 1
ATOM 1756 C C . ALA A 1 215 ? -20.344 -15.734 -11.922 1 97.81 215 ALA A C 1
ATOM 1758 O O . ALA A 1 215 ? -20.422 -14.516 -11.789 1 97.81 215 ALA A O 1
ATOM 1759 N N . ILE A 1 216 ? -19.359 -16.438 -11.484 1 98.25 216 ILE A N 1
ATOM 1760 C CA . ILE A 1 216 ? -18.297 -15.883 -10.664 1 98.25 216 ILE A CA 1
ATOM 1761 C C . ILE A 1 216 ? -17.578 -14.789 -11.43 1 98.25 216 ILE A C 1
ATOM 1763 O O . ILE A 1 216 ? -17.484 -14.836 -12.664 1 98.25 216 ILE A O 1
ATOM 1767 N N . THR A 1 217 ? -17.109 -13.711 -10.727 1 98.62 217 THR A N 1
ATOM 1768 C CA . THR A 1 217 ? -16.328 -12.625 -11.305 1 98.62 217 THR A CA 1
ATOM 1769 C C . THR A 1 217 ? -14.969 -12.516 -10.641 1 98.62 217 THR A C 1
ATOM 1771 O O . THR A 1 217 ? -14.734 -13.133 -9.602 1 98.62 217 THR A O 1
ATOM 1774 N N . SER A 1 218 ? -14.094 -11.789 -11.273 1 98.81 218 SER A N 1
ATOM 1775 C CA . SER A 1 218 ? -12.789 -11.539 -10.672 1 98.81 218 SER A CA 1
ATOM 1776 C C . SER A 1 218 ? -12.93 -10.852 -9.312 1 98.81 218 SER A C 1
ATOM 1778 O O . SER A 1 218 ? -12.164 -11.125 -8.391 1 98.81 218 SER A O 1
ATOM 1780 N N . GLU A 1 219 ? -13.898 -9.977 -9.18 1 98.56 219 GLU A N 1
ATOM 1781 C CA . GLU A 1 219 ? -14.125 -9.25 -7.93 1 98.56 219 GLU A CA 1
ATOM 1782 C C . GLU A 1 219 ? -14.547 -10.188 -6.809 1 98.56 219 GLU A C 1
ATOM 1784 O O . GLU A 1 219 ? -14.102 -10.047 -5.668 1 98.56 219 GLU A O 1
ATOM 1789 N N . ASP A 1 220 ? -15.391 -11.156 -7.141 1 98.56 220 ASP A N 1
ATOM 1790 C CA . ASP A 1 220 ? -15.82 -12.141 -6.156 1 98.56 220 ASP A CA 1
ATOM 1791 C C . ASP A 1 220 ? -14.625 -12.891 -5.574 1 98.56 220 ASP A C 1
ATOM 1793 O O . ASP A 1 220 ? -14.539 -13.094 -4.363 1 98.56 220 ASP A O 1
ATOM 1797 N N . ILE A 1 221 ? -13.734 -13.297 -6.449 1 98.81 221 ILE A N 1
ATOM 1798 C CA . ILE A 1 221 ? -12.57 -14.07 -6.043 1 98.81 221 ILE A CA 1
ATOM 1799 C C . ILE A 1 221 ? -11.625 -13.188 -5.227 1 98.81 221 ILE A C 1
ATOM 1801 O O . ILE A 1 221 ? -11.117 -13.609 -4.188 1 98.81 221 ILE A O 1
ATOM 1805 N N . ALA A 1 222 ? -11.398 -11.969 -5.711 1 98.81 222 ALA A N 1
ATOM 1806 C CA . ALA A 1 222 ? -10.5 -11.031 -5.051 1 98.81 222 ALA A CA 1
ATOM 1807 C C . ALA A 1 222 ? -10.953 -10.742 -3.625 1 98.81 222 ALA A C 1
ATOM 1809 O O . ALA A 1 222 ? -10.133 -10.594 -2.719 1 98.81 222 ALA A O 1
ATOM 1810 N N . GLU A 1 223 ? -12.227 -10.625 -3.408 1 98.5 223 GLU A N 1
ATOM 1811 C CA . GLU A 1 223 ? -12.758 -10.352 -2.076 1 98.5 223 GLU A CA 1
ATOM 1812 C C . GLU A 1 223 ? -12.516 -11.531 -1.135 1 98.5 223 GLU A C 1
ATOM 1814 O O . GLU A 1 223 ? -12.242 -11.336 0.05 1 98.5 223 GLU A O 1
ATOM 1819 N N . GLU A 1 224 ? -12.594 -12.75 -1.676 1 98.56 224 GLU A N 1
ATOM 1820 C CA . GLU A 1 224 ? -12.219 -13.906 -0.859 1 98.56 224 GLU A CA 1
ATOM 1821 C C . GLU A 1 224 ? -10.734 -13.891 -0.528 1 98.56 224 GLU A C 1
ATOM 1823 O O . GLU A 1 224 ? -10.328 -14.297 0.564 1 98.56 224 GLU A O 1
ATOM 1828 N N . TRP A 1 225 ? -9.867 -13.445 -1.536 1 98.25 225 TRP A N 1
ATOM 1829 C CA . TRP A 1 225 ? -8.438 -13.328 -1.268 1 98.25 225 TRP A CA 1
ATOM 1830 C C . TRP A 1 225 ? -8.188 -12.492 -0.015 1 98.25 225 TRP A C 1
ATOM 1832 O O . TRP A 1 225 ? -7.566 -12.969 0.94 1 98.25 225 TRP A O 1
ATOM 1842 N N . VAL A 1 226 ? -8.711 -11.258 0.071 1 97.56 226 VAL A N 1
ATOM 1843 C CA . VAL A 1 226 ? -8.367 -10.328 1.139 1 97.56 226 VAL A CA 1
ATOM 1844 C C . VAL A 1 226 ? -8.953 -10.812 2.461 1 97.56 226 VAL A C 1
ATOM 1846 O O . VAL A 1 226 ? -8.367 -10.594 3.525 1 97.56 226 VAL A O 1
ATOM 1849 N N . GLY A 1 227 ? -10.078 -11.508 2.377 1 97.69 227 GLY A N 1
ATOM 1850 C CA . GLY A 1 227 ? -10.672 -12.031 3.598 1 97.69 227 GLY A CA 1
ATOM 1851 C C . GLY A 1 227 ? -9.914 -13.219 4.168 1 97.69 227 GLY A C 1
ATOM 1852 O O . GLY A 1 227 ? -9.68 -13.289 5.375 1 97.69 227 GLY A O 1
ATOM 1853 N N . MET A 1 228 ? -9.383 -14.055 3.223 1 97 228 MET A N 1
ATOM 1854 C CA . MET A 1 228 ? -8.969 -15.383 3.666 1 97 228 MET A CA 1
ATOM 1855 C C . MET A 1 228 ? -7.445 -15.5 3.678 1 97 228 MET A C 1
ATOM 1857 O O . MET A 1 228 ? -6.887 -16.328 4.402 1 97 228 MET A O 1
ATOM 1861 N N . ILE A 1 229 ? -6.762 -14.742 2.895 1 96.38 229 ILE A N 1
ATOM 1862 C CA . ILE A 1 229 ? -5.332 -14.945 2.682 1 96.38 229 ILE A CA 1
ATOM 1863 C C . ILE A 1 229 ? -4.547 -13.828 3.359 1 96.38 229 ILE A C 1
ATOM 1865 O O . ILE A 1 229 ? -4.59 -12.672 2.918 1 96.38 229 ILE A O 1
ATOM 1869 N N . PRO A 1 230 ? -3.75 -14.102 4.328 1 93.06 230 PRO A N 1
ATOM 1870 C CA . PRO A 1 230 ? -3.082 -13.062 5.113 1 93.06 230 PRO A CA 1
ATOM 1871 C C . PRO A 1 230 ? -1.88 -12.461 4.391 1 93.06 230 PRO A C 1
ATOM 1873 O O . PRO A 1 230 ? -1.499 -11.32 4.664 1 93.06 230 PRO A O 1
ATOM 1876 N N . MET A 1 231 ? -1.294 -13.273 3.482 1 91.06 231 MET A N 1
ATOM 1877 C CA . MET A 1 231 ? -0.077 -12.773 2.846 1 91.06 231 MET A CA 1
ATOM 1878 C C . MET A 1 231 ? 0.126 -13.422 1.481 1 91.06 231 MET A C 1
ATOM 1880 O O . MET A 1 231 ? -0.484 -14.453 1.181 1 91.06 231 MET A O 1
ATOM 1884 N N . GLY A 1 232 ? 0.907 -12.781 0.674 1 91.44 232 GLY A N 1
ATOM 1885 C CA . GLY A 1 232 ? 1.375 -13.297 -0.601 1 91.44 232 GLY A CA 1
ATOM 1886 C C . GLY A 1 232 ? 2.836 -12.992 -0.87 1 91.44 232 GLY A C 1
ATOM 1887 O O . GLY A 1 232 ? 3.521 -12.422 -0.021 1 91.44 232 GLY A O 1
ATOM 1888 N N . TRP A 1 233 ? 3.307 -13.477 -1.966 1 91.44 233 TRP A N 1
ATOM 1889 C CA . TRP A 1 233 ? 4.68 -13.242 -2.4 1 91.44 233 TRP A CA 1
ATOM 1890 C C . TRP A 1 233 ? 4.711 -12.617 -3.793 1 91.44 233 TRP A C 1
ATOM 1892 O O . TRP A 1 233 ? 3.922 -12.992 -4.664 1 91.44 233 TRP A O 1
ATOM 1902 N N . SER A 1 234 ? 5.613 -11.648 -4 1 95.44 234 SER A N 1
ATOM 1903 C CA . SER A 1 234 ? 5.859 -11.031 -5.297 1 95.44 234 SER A CA 1
ATOM 1904 C C . SER A 1 234 ? 4.57 -10.477 -5.898 1 95.44 234 SER A C 1
ATOM 1906 O O . SER A 1 234 ? 4.023 -9.492 -5.406 1 95.44 234 SER A O 1
ATOM 1908 N N . ALA A 1 235 ? 4.016 -11.172 -6.949 1 97.94 235 ALA A N 1
ATOM 1909 C CA . ALA A 1 235 ? 2.844 -10.648 -7.641 1 97.94 235 ALA A CA 1
ATOM 1910 C C . ALA A 1 235 ? 1.612 -10.68 -6.742 1 97.94 235 ALA A C 1
ATOM 1912 O O . ALA A 1 235 ? 0.82 -9.734 -6.727 1 97.94 235 ALA A O 1
ATOM 1913 N N . GLU A 1 236 ? 1.45 -11.758 -6 1 97.44 236 GLU A N 1
ATOM 1914 C CA . GLU A 1 236 ? 0.267 -11.922 -5.16 1 97.44 236 GLU A CA 1
ATOM 1915 C C . GLU A 1 236 ? 0.295 -10.961 -3.973 1 97.44 236 GLU A C 1
ATOM 1917 O O . GLU A 1 236 ? -0.752 -10.492 -3.523 1 97.44 236 GLU A O 1
ATOM 1922 N N . ASP A 1 237 ? 1.493 -10.742 -3.439 1 96.38 237 ASP A N 1
ATOM 1923 C CA . ASP A 1 237 ? 1.612 -9.766 -2.361 1 96.38 237 ASP A CA 1
ATOM 1924 C C . ASP A 1 237 ? 1.142 -8.383 -2.816 1 96.38 237 ASP A C 1
ATOM 1926 O O . ASP A 1 237 ? 0.375 -7.719 -2.113 1 96.38 237 ASP A O 1
ATOM 1930 N N . ILE A 1 238 ? 1.619 -7.957 -3.969 1 98 238 ILE A N 1
ATOM 1931 C CA . ILE A 1 238 ? 1.257 -6.652 -4.512 1 98 238 ILE A CA 1
ATOM 1932 C C . ILE A 1 238 ? -0.242 -6.613 -4.801 1 98 238 ILE A C 1
ATOM 1934 O O . ILE A 1 238 ? -0.91 -5.617 -4.512 1 98 238 ILE A O 1
ATOM 1938 N N . ALA A 1 239 ? -0.775 -7.684 -5.355 1 98.56 239 ALA A N 1
ATOM 1939 C CA . ALA A 1 239 ? -2.203 -7.742 -5.66 1 98.56 239 ALA A CA 1
ATOM 1940 C C . ALA A 1 239 ? -3.041 -7.609 -4.391 1 98.56 239 ALA A C 1
ATOM 1942 O O . ALA A 1 239 ? -4.035 -6.879 -4.371 1 98.56 239 ALA A O 1
ATOM 1943 N N . LEU A 1 240 ? -2.66 -8.352 -3.352 1 97.88 240 LEU A N 1
ATOM 1944 C CA . LEU A 1 240 ? -3.377 -8.266 -2.084 1 97.88 240 LEU A CA 1
ATOM 1945 C C . LEU A 1 240 ? -3.354 -6.848 -1.533 1 97.88 240 LEU A C 1
ATOM 1947 O O . LEU A 1 240 ? -4.375 -6.344 -1.062 1 97.88 240 LEU A O 1
ATOM 1951 N N . LYS A 1 241 ? -2.199 -6.242 -1.603 1 97.25 241 LYS A N 1
ATOM 1952 C CA . LYS A 1 241 ? -2.076 -4.859 -1.153 1 97.25 241 LYS A CA 1
ATOM 1953 C C . LYS A 1 241 ? -2.98 -3.936 -1.965 1 97.25 241 LYS A C 1
ATOM 1955 O O . LYS A 1 241 ? -3.645 -3.059 -1.407 1 97.25 241 LYS A O 1
ATOM 1960 N N . ASN A 1 242 ? -2.969 -4.098 -3.262 1 98.56 242 ASN A N 1
ATOM 1961 C CA . ASN A 1 242 ? -3.811 -3.293 -4.141 1 98.56 242 ASN A CA 1
ATOM 1962 C C . ASN A 1 242 ? -5.289 -3.461 -3.807 1 98.56 242 ASN A C 1
ATOM 1964 O O . ASN A 1 242 ? -6.012 -2.477 -3.656 1 98.56 242 ASN A O 1
ATOM 1968 N N . ILE A 1 243 ? -5.727 -4.695 -3.629 1 98.69 243 ILE A N 1
ATOM 1969 C CA . ILE A 1 243 ? -7.141 -4.961 -3.369 1 98.69 243 ILE A CA 1
ATOM 1970 C C . ILE A 1 243 ? -7.531 -4.387 -2.008 1 98.69 243 ILE A C 1
ATOM 1972 O O . ILE A 1 243 ? -8.609 -3.807 -1.857 1 98.69 243 ILE A O 1
ATOM 1976 N N . ARG A 1 244 ? -6.688 -4.535 -1.001 1 97.81 244 ARG A N 1
ATOM 1977 C CA . ARG A 1 244 ? -6.957 -3.994 0.328 1 97.81 244 ARG A CA 1
ATOM 1978 C C . ARG A 1 244 ? -7.137 -2.482 0.277 1 97.81 244 ARG A C 1
ATOM 1980 O O . ARG A 1 244 ? -7.891 -1.914 1.068 1 97.81 244 ARG A O 1
ATOM 1987 N N . SER A 1 245 ? -6.508 -1.864 -0.691 1 97.25 245 SER A N 1
ATOM 1988 C CA . SER A 1 245 ? -6.578 -0.413 -0.831 1 97.25 245 SER A CA 1
ATOM 1989 C C . SER A 1 245 ? -7.684 -0.006 -1.802 1 97.25 245 SER A C 1
ATOM 1991 O O . SER A 1 245 ? -7.777 1.161 -2.188 1 97.25 245 SER A O 1
ATOM 1993 N N . GLY A 1 246 ? -8.469 -0.995 -2.316 1 98.06 246 GLY A N 1
ATOM 1994 C CA . GLY A 1 246 ? -9.633 -0.706 -3.143 1 98.06 246 GLY A CA 1
ATOM 1995 C C . GLY A 1 246 ? -9.336 -0.756 -4.629 1 98.06 246 GLY A C 1
ATOM 1996 O O . GLY A 1 246 ? -10.195 -0.446 -5.453 1 98.06 246 GLY A O 1
ATOM 1997 N N . VAL A 1 247 ? -8.125 -1.081 -5.016 1 98.5 247 VAL A N 1
ATOM 1998 C CA . VAL A 1 247 ? -7.805 -1.286 -6.426 1 98.5 247 VAL A CA 1
ATOM 1999 C C . VAL A 1 247 ? -8.156 -2.713 -6.836 1 98.5 247 VAL A C 1
ATOM 2001 O O . VAL A 1 247 ? -7.402 -3.648 -6.57 1 98.5 247 VAL A O 1
ATOM 2004 N N . TYR A 1 248 ? -9.219 -2.846 -7.539 1 98.62 248 TYR A N 1
ATOM 2005 C CA . TYR A 1 248 ? -9.766 -4.16 -7.852 1 98.62 248 TYR A CA 1
ATOM 2006 C C . TYR A 1 248 ? -9.258 -4.66 -9.195 1 98.62 248 TYR A C 1
ATOM 2008 O O . TYR A 1 248 ? -8.617 -3.912 -9.945 1 98.62 248 TYR A O 1
ATOM 2016 N N . PRO A 1 249 ? -9.484 -5.969 -9.508 1 98.5 249 PRO A N 1
ATOM 2017 C CA . PRO A 1 249 ? -9.102 -6.512 -10.812 1 98.5 249 PRO A CA 1
ATOM 2018 C C . PRO A 1 249 ? -9.828 -5.836 -11.969 1 98.5 249 PRO A C 1
ATOM 2020 O O . PRO A 1 249 ? -10.969 -5.391 -11.812 1 98.5 249 PRO A O 1
ATOM 2023 N N . PRO A 1 250 ? -9.156 -5.785 -13.117 1 98.31 250 PRO A N 1
ATOM 2024 C CA . PRO A 1 250 ? -7.852 -6.367 -13.438 1 98.31 250 PRO A CA 1
ATOM 2025 C C . PRO A 1 250 ? -6.691 -5.457 -13.047 1 98.31 250 PRO A C 1
ATOM 2027 O O . PRO A 1 250 ? -5.527 -5.863 -13.133 1 98.31 250 PRO A O 1
ATOM 2030 N N . LEU A 1 251 ? -6.957 -4.219 -12.555 1 98.19 251 LEU A N 1
ATOM 2031 C CA . LEU A 1 251 ? -5.906 -3.26 -12.25 1 98.19 251 LEU A CA 1
ATOM 2032 C C . LEU A 1 251 ? -5.051 -3.746 -11.078 1 98.19 251 LEU A C 1
ATOM 2034 O O . LEU A 1 251 ? -3.854 -3.461 -11.023 1 98.19 251 LEU A O 1
ATOM 2038 N N . SER A 1 252 ? -5.684 -4.523 -10.172 1 98.56 252 SER A N 1
ATOM 2039 C CA . SER A 1 252 ? -4.961 -5.055 -9.023 1 98.56 252 SER A CA 1
ATOM 2040 C C . SER A 1 252 ? -3.754 -5.879 -9.461 1 98.56 252 SER A C 1
ATOM 2042 O O . SER A 1 252 ? -2.754 -5.949 -8.742 1 98.56 252 SER A O 1
ATOM 2044 N N . GLY A 1 253 ? -3.84 -6.508 -10.641 1 98.44 253 GLY A N 1
ATOM 2045 C CA . GLY A 1 253 ? -2.76 -7.352 -11.125 1 98.44 253 GLY A CA 1
ATOM 2046 C C . GLY A 1 253 ? -1.714 -6.582 -11.914 1 98.44 253 GLY A C 1
ATOM 2047 O O . GLY A 1 253 ? -0.623 -7.094 -12.172 1 98.44 253 GLY A O 1
ATOM 2048 N N . LYS A 1 254 ? -1.979 -5.332 -12.203 1 97 254 LYS A N 1
ATOM 2049 C CA . LYS A 1 254 ? -1.102 -4.578 -13.094 1 97 254 LYS A CA 1
ATOM 2050 C C . LYS A 1 254 ? -0.449 -3.41 -12.359 1 97 254 LYS A C 1
ATOM 2052 O O . LYS A 1 254 ? 0.718 -3.094 -12.594 1 97 254 LYS A O 1
ATOM 2057 N N . PHE A 1 255 ? -1.177 -2.801 -11.477 1 97.12 255 PHE A N 1
ATOM 2058 C CA . PHE A 1 255 ? -0.709 -1.576 -10.836 1 97.12 255 PHE A CA 1
ATOM 2059 C C . PHE A 1 255 ? 0.469 -1.861 -9.914 1 97.12 255 PHE A C 1
ATOM 2061 O O . PHE A 1 255 ? 0.334 -2.604 -8.938 1 97.12 255 PHE A O 1
ATOM 2068 N N . ASN A 1 256 ? 1.633 -1.228 -10.203 1 97 256 ASN A N 1
ATOM 2069 C CA . ASN A 1 256 ? 2.871 -1.374 -9.445 1 97 256 ASN A CA 1
ATOM 2070 C C . ASN A 1 256 ? 3.236 -2.842 -9.25 1 97 256 ASN A C 1
ATOM 2072 O O . ASN A 1 256 ? 3.824 -3.209 -8.227 1 97 256 ASN A O 1
ATOM 2076 N N . ASN A 1 257 ? 2.795 -3.715 -10.094 1 98.38 257 ASN A N 1
ATOM 2077 C CA . ASN A 1 257 ? 3.098 -5.137 -9.969 1 98.38 257 ASN A CA 1
ATOM 2078 C C . ASN A 1 257 ? 4.145 -5.578 -10.992 1 98.38 257 ASN A C 1
ATOM 2080 O O . ASN A 1 257 ? 3.799 -6.004 -12.094 1 98.38 257 ASN A O 1
ATOM 2084 N N . TYR A 1 258 ? 5.332 -5.668 -10.602 1 98.44 258 TYR A N 1
ATOM 2085 C CA . TYR A 1 258 ? 6.473 -5.941 -11.469 1 98.44 258 TYR A CA 1
ATOM 2086 C C . TYR A 1 258 ? 6.539 -7.418 -11.836 1 98.44 258 TYR A C 1
ATOM 2088 O O . TYR A 1 258 ? 7.223 -7.797 -12.789 1 98.44 258 TYR A O 1
ATOM 2096 N N . TYR A 1 259 ? 5.855 -8.25 -11.102 1 98.56 259 TYR A N 1
ATOM 2097 C CA . TYR A 1 259 ? 5.961 -9.703 -11.188 1 98.56 259 TYR A CA 1
ATOM 2098 C C . TYR A 1 259 ? 4.766 -10.289 -11.93 1 98.56 259 TYR A C 1
ATOM 2100 O O . TYR A 1 259 ? 4.527 -11.5 -11.875 1 98.56 259 TYR A O 1
ATOM 2108 N N . ARG A 1 260 ? 4.035 -9.508 -12.664 1 98.44 260 ARG A N 1
ATOM 2109 C CA . ARG A 1 260 ? 2.719 -9.844 -13.203 1 98.44 260 ARG A CA 1
ATOM 2110 C C . ARG A 1 260 ? 2.83 -10.914 -14.289 1 98.44 260 ARG A C 1
ATOM 2112 O O . ARG A 1 260 ? 1.816 -11.445 -14.75 1 98.44 260 ARG A O 1
ATOM 2119 N N . GLU A 1 261 ? 4.035 -11.367 -14.633 1 98.31 261 GLU A N 1
ATOM 2120 C CA . GLU A 1 261 ? 4.199 -12.461 -15.586 1 98.31 261 GLU A CA 1
ATOM 2121 C C . GLU A 1 261 ? 4.898 -13.656 -14.938 1 98.31 261 GLU A C 1
ATOM 2123 O O . GLU A 1 261 ? 5.336 -14.578 -15.633 1 98.31 261 GLU A O 1
ATOM 2128 N N . TRP A 1 262 ? 5.105 -13.578 -13.688 1 98.5 262 TRP A N 1
ATOM 2129 C CA . TRP A 1 262 ? 5.66 -14.719 -12.961 1 98.5 262 TRP A CA 1
ATOM 2130 C C . TRP A 1 262 ? 4.617 -15.812 -12.789 1 98.5 262 TRP A C 1
ATOM 2132 O O . TRP A 1 262 ? 3.514 -15.719 -13.328 1 98.5 262 TRP A O 1
ATOM 2142 N N . ILE A 1 263 ? 4.895 -16.859 -12.109 1 98.19 263 ILE A N 1
ATOM 2143 C CA . ILE A 1 263 ? 4.207 -18.141 -12.164 1 98.19 263 ILE A CA 1
ATOM 2144 C C . ILE A 1 263 ? 2.969 -18.094 -11.266 1 98.19 263 ILE A C 1
ATOM 2146 O O . ILE A 1 263 ? 2.158 -19.031 -11.273 1 98.19 263 ILE A O 1
ATOM 2150 N N . GLY A 1 264 ? 2.742 -16.969 -10.547 1 97.69 264 GLY A N 1
ATOM 2151 C CA . GLY A 1 264 ? 1.722 -16.891 -9.516 1 97.69 264 GLY A CA 1
ATOM 2152 C C . GLY A 1 264 ? 0.346 -17.312 -10 1 97.69 264 GLY A C 1
ATOM 2153 O O . GLY A 1 264 ? -0.405 -17.953 -9.273 1 97.69 264 GLY A O 1
ATOM 2154 N N . ALA A 1 265 ? 0.009 -16.969 -11.188 1 98.31 265 ALA A N 1
ATOM 2155 C CA . ALA A 1 265 ? -1.262 -17.391 -11.766 1 98.31 265 ALA A CA 1
ATOM 2156 C C . ALA A 1 265 ? -1.173 -18.828 -12.273 1 98.31 265 ALA A C 1
ATOM 2158 O O . ALA A 1 265 ? -2.084 -19.641 -12.055 1 98.31 265 ALA A O 1
ATOM 2159 N N . GLN A 1 266 ? -0.068 -19.156 -12.859 1 98.12 266 GLN A N 1
ATOM 2160 C CA . GLN A 1 266 ? 0.167 -20.469 -13.438 1 98.12 266 GLN A CA 1
ATOM 2161 C C . GLN A 1 266 ? 0.102 -21.562 -12.375 1 98.12 266 GLN A C 1
ATOM 2163 O O . GLN A 1 266 ? -0.168 -22.719 -12.68 1 98.12 266 GLN A O 1
ATOM 2168 N N . MET A 1 267 ? 0.253 -21.203 -11.141 1 98.06 267 MET A N 1
ATOM 2169 C CA . MET A 1 267 ? 0.351 -22.188 -10.07 1 98.06 267 MET A CA 1
ATOM 2170 C C . MET A 1 267 ? -1.021 -22.484 -9.477 1 98.06 267 MET A C 1
ATOM 2172 O O . MET A 1 267 ? -1.132 -23.234 -8.5 1 98.06 267 MET A O 1
ATOM 2176 N N . ARG A 1 268 ? -2.045 -21.953 -10.023 1 98 268 ARG A N 1
ATOM 2177 C CA . ARG A 1 268 ? -3.336 -22.141 -9.375 1 98 268 ARG A CA 1
ATOM 2178 C C . ARG A 1 268 ? -4.441 -22.375 -10.398 1 98 268 ARG A C 1
ATOM 2180 O O . ARG A 1 268 ? -5.613 -22.094 -10.133 1 98 268 ARG A O 1
ATOM 2187 N N . GLY A 1 269 ? -4.129 -22.906 -11.57 1 98.31 269 GLY A N 1
ATOM 2188 C CA . GLY A 1 269 ? -5.074 -23.172 -12.641 1 98.31 269 GLY A CA 1
ATOM 2189 C C . GLY A 1 269 ? -5.816 -24.484 -12.469 1 98.31 269 GLY A C 1
ATOM 2190 O O . GLY A 1 269 ? -6.887 -24.672 -13.047 1 98.31 269 GLY A O 1
ATOM 2191 N N . ALA A 1 270 ? -5.312 -25.359 -11.664 1 98.62 270 ALA A N 1
ATOM 2192 C CA . ALA A 1 270 ? -5.855 -26.719 -11.547 1 98.62 270 ALA A CA 1
ATOM 2193 C C . ALA A 1 270 ? -7.312 -26.688 -11.102 1 98.62 270 ALA A C 1
ATOM 2195 O O . ALA A 1 270 ? -8.148 -27.422 -11.641 1 98.62 270 ALA A O 1
ATOM 2196 N N . ILE A 1 271 ? -7.641 -25.812 -10.156 1 98.75 271 ILE A N 1
ATOM 2197 C CA . ILE A 1 271 ? -8.992 -25.75 -9.609 1 98.75 271 ILE A CA 1
ATOM 2198 C C . ILE A 1 271 ? -9.969 -25.266 -10.68 1 98.75 271 ILE A C 1
ATOM 2200 O O . ILE A 1 271 ? -11.125 -25.703 -10.719 1 98.75 271 ILE A O 1
ATOM 2204 N N . CYS A 1 272 ? -9.523 -24.391 -11.539 1 98.81 272 CYS A N 1
ATOM 2205 C CA . CYS A 1 272 ? -10.367 -23.922 -12.633 1 98.81 272 CYS A CA 1
ATOM 2206 C C . CYS A 1 272 ? -10.703 -25.062 -13.586 1 98.81 272 CYS A C 1
ATOM 2208 O O . CYS A 1 272 ? -11.828 -25.125 -14.094 1 98.81 272 CYS A O 1
ATOM 2210 N N . GLY A 1 273 ? -9.719 -25.922 -13.812 1 98.75 273 GLY A N 1
ATOM 2211 C CA . GLY A 1 273 ? -9.961 -27.094 -14.625 1 98.75 273 GLY A CA 1
ATOM 2212 C C . GLY A 1 273 ? -10.859 -28.109 -13.945 1 98.75 273 GLY A C 1
ATOM 2213 O O . GLY A 1 273 ? -11.711 -28.734 -14.586 1 98.75 273 GLY A O 1
ATOM 2214 N N . MET A 1 274 ? -10.695 -28.266 -12.648 1 98.56 274 MET A N 1
ATOM 2215 C CA . MET A 1 274 ? -11.469 -29.25 -11.891 1 98.56 274 MET A CA 1
ATOM 2216 C C . MET A 1 274 ? -12.953 -28.875 -11.875 1 98.56 274 MET A C 1
ATOM 2218 O O . MET A 1 274 ? -13.812 -29.766 -11.891 1 98.56 274 MET A O 1
ATOM 2222 N N . VAL A 1 275 ? -13.258 -27.578 -11.852 1 98.5 275 VAL A N 1
ATOM 2223 C CA . VAL A 1 275 ? -14.656 -27.188 -11.734 1 98.5 275 VAL A CA 1
ATOM 2224 C C . VAL A 1 275 ? -15.258 -27.016 -13.133 1 98.5 275 VAL A C 1
ATOM 2226 O O . VAL A 1 275 ? -16.438 -26.688 -13.266 1 98.5 275 VAL A O 1
ATOM 2229 N N . ALA A 1 276 ? -14.539 -27.188 -14.117 1 98.12 276 ALA A N 1
ATOM 2230 C CA . ALA A 1 276 ? -15.016 -27.219 -15.492 1 98.12 276 ALA A CA 1
ATOM 2231 C C . ALA A 1 276 ? -14.508 -28.453 -16.234 1 98.12 276 ALA A C 1
ATOM 2233 O O . ALA A 1 276 ? -13.883 -28.344 -17.281 1 98.12 276 ALA A O 1
ATOM 2234 N N . PRO A 1 277 ? -14.828 -29.656 -15.672 1 97.88 277 PRO A N 1
ATOM 2235 C CA . PRO A 1 277 ? -14.297 -30.891 -16.234 1 97.88 277 PRO A CA 1
ATOM 2236 C C . PRO A 1 277 ? -14.781 -31.156 -17.656 1 97.88 277 PRO A C 1
ATOM 2238 O O . PRO A 1 277 ? -15.992 -31.188 -17.906 1 97.88 277 PRO A O 1
ATOM 2241 N N . GLY A 1 278 ? -13.789 -31.375 -18.562 1 97.38 278 GLY A N 1
ATOM 2242 C CA . GLY A 1 278 ? -14.117 -31.672 -19.953 1 97.38 278 GLY A CA 1
ATOM 2243 C C . GLY A 1 278 ? -14.641 -30.469 -20.703 1 97.38 278 GLY A C 1
ATOM 2244 O O . GLY A 1 278 ? -15.219 -30.609 -21.781 1 97.38 278 GLY A O 1
ATOM 2245 N N . ASN A 1 279 ? -14.602 -29.312 -20.203 1 98.12 279 ASN A N 1
ATOM 2246 C CA . ASN A 1 279 ? -14.984 -28.047 -20.812 1 98.12 279 ASN A CA 1
ATOM 2247 C C . ASN A 1 279 ? -13.828 -27.062 -20.812 1 98.12 279 ASN A C 1
ATOM 2249 O O . ASN A 1 279 ? -13.836 -26.094 -20.047 1 98.12 279 ASN A O 1
ATOM 2253 N N . PRO A 1 280 ? -12.883 -27.219 -21.734 1 98.38 280 PRO A N 1
ATOM 2254 C CA . PRO A 1 280 ? -11.664 -26.406 -21.703 1 98.38 280 PRO A CA 1
ATOM 2255 C C . PRO A 1 280 ? -11.945 -24.922 -21.891 1 98.38 280 PRO A C 1
ATOM 2257 O O . PRO A 1 280 ? -11.219 -24.078 -21.359 1 98.38 280 PRO A O 1
ATOM 2260 N N . GLU A 1 281 ? -12.984 -24.531 -22.609 1 98.56 281 GLU A N 1
ATOM 2261 C CA . GLU A 1 281 ? -13.32 -23.125 -22.781 1 98.56 281 GLU A CA 1
ATOM 2262 C C . GLU A 1 281 ? -13.703 -22.484 -21.453 1 98.56 281 GLU A C 1
ATOM 2264 O O . GLU A 1 281 ? -13.219 -21.406 -21.109 1 98.56 281 GLU A O 1
ATOM 2269 N N . GLU A 1 282 ? -14.594 -23.188 -20.734 1 98.38 282 GLU A N 1
ATOM 2270 C CA . GLU A 1 282 ? -15.008 -22.672 -19.438 1 98.38 282 GLU A CA 1
ATOM 2271 C C . GLU A 1 282 ? -13.844 -22.656 -18.453 1 98.38 282 GLU A C 1
ATOM 2273 O O . GLU A 1 282 ? -13.719 -21.734 -17.641 1 98.38 282 GLU A O 1
ATOM 2278 N N . ALA A 1 283 ? -13.016 -23.719 -18.469 1 98.75 283 ALA A N 1
ATOM 2279 C CA . ALA A 1 283 ? -11.828 -23.75 -17.625 1 98.75 283 ALA A CA 1
ATOM 2280 C C . ALA A 1 283 ? -10.93 -22.547 -17.906 1 98.75 283 ALA A C 1
ATOM 2282 O O . ALA A 1 283 ? -10.43 -21.891 -16.984 1 98.75 283 ALA A O 1
ATOM 2283 N N . ALA A 1 284 ? -10.727 -22.234 -19.172 1 98.88 284 ALA A N 1
ATOM 2284 C CA . ALA A 1 284 ? -9.906 -21.109 -19.578 1 98.88 284 ALA A CA 1
ATOM 2285 C C . ALA A 1 284 ? -10.516 -19.781 -19.125 1 98.88 284 ALA A C 1
ATOM 2287 O O . ALA A 1 284 ? -9.797 -18.891 -18.672 1 98.88 284 ALA A O 1
ATOM 2288 N N . ARG A 1 285 ? -11.828 -19.641 -19.266 1 98.88 285 ARG A N 1
ATOM 2289 C CA . ARG A 1 285 ? -12.516 -18.422 -18.844 1 98.88 285 ARG A CA 1
ATOM 2290 C C . ARG A 1 285 ? -12.359 -18.188 -17.344 1 98.88 285 ARG A C 1
ATOM 2292 O O . ARG A 1 285 ? -12.047 -17.078 -16.906 1 98.88 285 ARG A O 1
ATOM 2299 N N . LEU A 1 286 ? -12.594 -19.25 -16.594 1 98.88 286 LEU A N 1
ATOM 2300 C CA . LEU A 1 286 ? -12.461 -19.156 -15.141 1 98.88 286 LEU A CA 1
ATOM 2301 C C . LEU A 1 286 ? -11.023 -18.812 -14.75 1 98.88 286 LEU A C 1
ATOM 2303 O O . LEU A 1 286 ? -10.797 -18.031 -13.828 1 98.88 286 LEU A O 1
ATOM 2307 N N . ALA A 1 287 ? -10.086 -19.438 -15.43 1 98.94 287 ALA A N 1
ATOM 2308 C CA . ALA A 1 287 ? -8.672 -19.141 -15.18 1 98.94 287 ALA A CA 1
ATOM 2309 C C . ALA A 1 287 ? -8.367 -17.672 -15.484 1 98.94 287 ALA A C 1
ATOM 2311 O O . ALA A 1 287 ? -7.602 -17.031 -14.766 1 98.94 287 ALA A O 1
ATOM 2312 N N . TRP A 1 288 ? -8.906 -17.141 -16.578 1 98.88 288 TRP A N 1
ATOM 2313 C CA . TRP A 1 288 ? -8.727 -15.734 -16.906 1 98.88 288 TRP A CA 1
ATOM 2314 C C . TRP A 1 288 ? -9.242 -14.844 -15.781 1 98.88 288 TRP A C 1
ATOM 2316 O O . TRP A 1 288 ? -8.547 -13.914 -15.352 1 98.88 288 TRP A O 1
ATOM 2326 N N . LEU A 1 289 ? -10.484 -15.133 -15.297 1 98.88 289 LEU A N 1
ATOM 2327 C CA . LEU A 1 289 ? -11.109 -14.344 -14.25 1 98.88 289 LEU A CA 1
ATOM 2328 C C . LEU A 1 289 ? -10.266 -14.367 -12.977 1 98.88 289 LEU A C 1
ATOM 2330 O O . LEU A 1 289 ? -10.148 -13.352 -12.281 1 98.88 289 LEU A O 1
ATOM 2334 N N . ASP A 1 290 ? -9.688 -15.469 -12.711 1 98.81 290 ASP A N 1
ATOM 2335 C CA . ASP A 1 290 ? -8.859 -15.617 -11.516 1 98.81 290 ASP A CA 1
ATOM 2336 C C . ASP A 1 290 ? -7.496 -14.953 -11.711 1 98.81 290 ASP A C 1
ATOM 2338 O O . ASP A 1 290 ? -7.023 -14.227 -10.828 1 98.81 290 ASP A O 1
ATOM 2342 N N . ALA A 1 291 ? -6.863 -15.148 -12.812 1 98.88 291 ALA A N 1
ATOM 2343 C CA . ALA A 1 291 ? -5.477 -14.773 -13.078 1 98.88 291 ALA A CA 1
ATOM 2344 C C . ALA A 1 291 ? -5.309 -13.258 -13.086 1 98.88 291 ALA A C 1
ATOM 2346 O O . ALA A 1 291 ? -4.297 -12.734 -12.609 1 98.88 291 ALA A O 1
ATOM 2347 N N . VAL A 1 292 ? -6.289 -12.492 -13.594 1 98.81 292 VAL A N 1
ATOM 2348 C CA . VAL A 1 292 ? -6.145 -11.055 -13.789 1 98.81 292 VAL A CA 1
ATOM 2349 C C . VAL A 1 292 ? -6.105 -10.352 -12.43 1 98.81 292 VAL A C 1
ATOM 2351 O O . VAL A 1 292 ? -5.73 -9.18 -12.344 1 98.81 292 VAL A O 1
ATOM 2354 N N . ILE A 1 293 ? -6.441 -11.086 -11.375 1 98.81 293 ILE A N 1
ATOM 2355 C CA . ILE A 1 293 ? -6.402 -10.523 -10.031 1 98.81 293 ILE A CA 1
ATOM 2356 C C . ILE A 1 293 ? -4.969 -10.141 -9.672 1 98.81 293 ILE A C 1
ATOM 2358 O O . ILE A 1 293 ? -4.742 -9.125 -9 1 98.81 293 ILE A O 1
ATOM 2362 N N . SER A 1 294 ? -4.012 -10.891 -10.164 1 98.62 294 SER A N 1
ATOM 2363 C CA . SER A 1 294 ? -2.635 -10.648 -9.734 1 98.62 294 SER A CA 1
ATOM 2364 C C . SER A 1 294 ? -1.687 -10.609 -10.93 1 98.62 294 SER A C 1
ATOM 2366 O O . SER A 1 294 ? -0.507 -10.281 -10.781 1 98.62 294 SER A O 1
ATOM 2368 N N . HIS A 1 295 ? -2.129 -10.938 -12.125 1 98.81 295 HIS A N 1
ATOM 2369 C CA . HIS A 1 295 ? -1.222 -11.102 -13.258 1 98.81 295 HIS A CA 1
ATOM 2370 C C . HIS A 1 295 ? -1.787 -10.445 -14.516 1 98.81 295 HIS A C 1
ATOM 2372 O O . HIS A 1 295 ? -2.918 -9.953 -14.508 1 98.81 295 HIS A O 1
ATOM 2378 N N . HIS A 1 296 ? -0.984 -10.484 -15.523 1 98.38 296 HIS A N 1
ATOM 2379 C CA . HIS A 1 296 ? -1.288 -9.852 -16.797 1 98.38 296 HIS A CA 1
ATOM 2380 C C . HIS A 1 296 ? -0.652 -10.609 -17.953 1 98.38 296 HIS A C 1
ATOM 2382 O O . HIS A 1 296 ? 0.391 -11.242 -17.797 1 98.38 296 HIS A O 1
ATOM 2388 N N . ASN A 1 297 ? -1.311 -10.648 -19.078 1 98.19 297 ASN A N 1
ATOM 2389 C CA . ASN A 1 297 ? -0.785 -11.133 -20.359 1 98.19 297 ASN A CA 1
ATOM 2390 C C . ASN A 1 297 ? -0.269 -12.562 -20.234 1 98.19 297 ASN A C 1
ATOM 2392 O O . ASN A 1 297 ? -1.041 -13.484 -19.969 1 98.19 297 ASN A O 1
ATOM 2396 N N . ASN A 1 298 ? 1.06 -12.805 -20.344 1 98.69 298 ASN A N 1
ATOM 2397 C CA . ASN A 1 298 ? 1.582 -14.164 -20.359 1 98.69 298 ASN A CA 1
ATOM 2398 C C . ASN A 1 298 ? 1.373 -14.859 -19.016 1 98.69 298 ASN A C 1
ATOM 2400 O O . ASN A 1 298 ? 1.185 -16.078 -18.953 1 98.69 298 ASN A O 1
ATOM 2404 N N . GLY A 1 299 ? 1.388 -14.016 -17.953 1 98.62 299 GLY A N 1
ATOM 2405 C CA . GLY A 1 299 ? 1.045 -14.594 -16.656 1 98.62 299 GLY A CA 1
ATOM 2406 C C . GLY A 1 299 ? -0.353 -15.18 -16.625 1 98.62 299 GLY A C 1
ATOM 2407 O O . GLY A 1 299 ? -0.572 -16.234 -16.016 1 98.62 299 GLY A O 1
ATOM 2408 N N . VAL A 1 300 ? -1.238 -14.555 -17.25 1 98.88 300 VAL A N 1
ATOM 2409 C CA . VAL A 1 300 ? -2.623 -15.008 -17.328 1 98.88 300 VAL A CA 1
ATOM 2410 C C . VAL A 1 300 ? -2.721 -16.25 -18.203 1 98.88 300 VAL A C 1
ATOM 2412 O O . VAL A 1 300 ? -3.389 -17.219 -17.844 1 98.88 300 VAL A O 1
ATOM 2415 N N . ILE A 1 301 ? -2.039 -16.234 -19.297 1 98.88 301 ILE A N 1
ATOM 2416 C CA . ILE A 1 301 ? -2.068 -17.359 -20.234 1 98.88 301 ILE A CA 1
ATOM 2417 C C . ILE A 1 301 ? -1.49 -18.594 -19.562 1 98.88 301 ILE A C 1
ATOM 2419 O O . ILE A 1 301 ? -1.956 -19.719 -19.812 1 98.88 301 ILE A O 1
ATOM 2423 N N . GLY A 1 302 ? -0.569 -18.391 -18.672 1 98.88 302 GLY A N 1
ATOM 2424 C CA . GLY A 1 302 ? -0.031 -19.5 -17.906 1 98.88 302 GLY A CA 1
ATOM 2425 C C . GLY A 1 302 ? -1.08 -20.234 -17.078 1 98.88 302 GLY A C 1
ATOM 2426 O O . GLY A 1 302 ? -1.065 -21.453 -17 1 98.88 302 GLY A O 1
ATOM 2427 N N . GLU A 1 303 ? -1.928 -19.469 -16.438 1 98.88 303 GLU A N 1
ATOM 2428 C CA . GLU A 1 303 ? -2.998 -20.125 -15.688 1 98.88 303 GLU A CA 1
ATOM 2429 C C . GLU A 1 303 ? -3.959 -20.859 -16.609 1 98.88 303 GLU A C 1
ATOM 2431 O O . GLU A 1 303 ? -4.426 -21.953 -16.281 1 98.88 303 GLU A O 1
ATOM 2436 N N . ILE A 1 304 ? -4.242 -20.266 -17.719 1 98.94 304 ILE A N 1
ATOM 2437 C CA . ILE A 1 304 ? -5.125 -20.891 -18.703 1 98.94 304 ILE A CA 1
ATOM 2438 C C . ILE A 1 304 ? -4.531 -22.219 -19.156 1 98.94 304 ILE A C 1
ATOM 2440 O O . ILE A 1 304 ? -5.246 -23.219 -19.297 1 98.94 304 ILE A O 1
ATOM 2444 N N . PHE A 1 305 ? -3.264 -22.234 -19.406 1 98.88 305 PHE A N 1
ATOM 2445 C CA . PHE A 1 305 ? -2.557 -23.438 -19.828 1 98.88 305 PHE A CA 1
ATOM 2446 C C . PHE A 1 305 ? -2.814 -24.578 -18.844 1 98.88 305 PHE A C 1
ATOM 2448 O O . PHE A 1 305 ? -3.287 -25.656 -19.234 1 98.88 305 PHE A O 1
ATOM 2455 N N . ASN A 1 306 ? -2.598 -24.328 -17.578 1 98.88 306 ASN A N 1
ATOM 2456 C CA . ASN A 1 306 ? -2.752 -25.375 -16.562 1 98.88 306 ASN A CA 1
ATOM 2457 C C . ASN A 1 306 ? -4.219 -25.719 -16.359 1 98.88 306 ASN A C 1
ATOM 2459 O O . ASN A 1 306 ? -4.555 -26.891 -16.125 1 98.88 306 ASN A O 1
ATOM 2463 N N . ALA A 1 307 ? -5.098 -24.75 -16.391 1 98.94 307 ALA A N 1
ATOM 2464 C CA . ALA A 1 307 ? -6.527 -25.016 -16.25 1 98.94 307 ALA A CA 1
ATOM 2465 C C . ALA A 1 307 ? -7.027 -25.938 -17.375 1 98.94 307 ALA A C 1
ATOM 2467 O O . ALA A 1 307 ? -7.797 -26.859 -17.125 1 98.94 307 ALA A O 1
ATOM 2468 N N . THR A 1 308 ? -6.57 -25.641 -18.578 1 98.81 308 THR A N 1
ATOM 2469 C CA . THR A 1 308 ? -6.984 -26.422 -19.75 1 98.81 308 THR A CA 1
ATOM 2470 C C . THR A 1 308 ? -6.449 -27.844 -19.672 1 98.81 308 THR A C 1
ATOM 2472 O O . THR A 1 308 ? -7.172 -28.797 -19.953 1 98.81 308 THR A O 1
ATOM 2475 N N . LEU A 1 309 ? -5.207 -28.016 -19.266 1 98.81 309 LEU A N 1
ATOM 2476 C CA . LEU A 1 309 ? -4.629 -29.328 -19.047 1 98.81 309 LEU A CA 1
ATOM 2477 C C . LEU A 1 309 ? -5.5 -30.172 -18.125 1 98.81 309 LEU A C 1
ATOM 2479 O O . LEU A 1 309 ? -5.852 -31.297 -18.453 1 98.81 309 LEU A O 1
ATOM 2483 N N . VAL A 1 310 ? -5.863 -29.578 -17.031 1 98.88 310 VAL A N 1
ATOM 2484 C CA . VAL A 1 310 ? -6.605 -30.297 -16 1 98.88 310 VAL A CA 1
ATOM 2485 C C . VAL A 1 310 ? -8.016 -30.609 -16.5 1 98.88 310 VAL A C 1
ATOM 2487 O O . VAL A 1 310 ? -8.516 -31.719 -16.297 1 98.88 310 VAL A O 1
ATOM 2490 N N . SER A 1 311 ? -8.664 -29.672 -17.125 1 98.75 311 SER A N 1
ATOM 2491 C CA . SER A 1 311 ? -9.992 -29.891 -17.672 1 98.75 311 SER A CA 1
ATOM 2492 C C . SER A 1 311 ? -10 -31.062 -18.656 1 98.75 311 SER A C 1
ATOM 2494 O O . SER A 1 311 ? -10.898 -31.906 -18.594 1 98.75 311 SER A O 1
ATOM 2496 N N . LEU A 1 312 ? -9.016 -31.156 -19.5 1 98.56 312 LEU A N 1
ATOM 2497 C CA . LEU A 1 312 ? -8.938 -32.188 -20.531 1 98.56 312 LEU A CA 1
ATOM 2498 C C . LEU A 1 312 ? -8.617 -33.562 -19.922 1 98.56 312 LEU A C 1
ATOM 2500 O O . LEU A 1 312 ? -8.922 -34.594 -20.516 1 98.56 312 LEU A O 1
ATOM 2504 N N . ALA A 1 313 ? -8.008 -33.562 -18.75 1 98.5 313 ALA A N 1
ATOM 2505 C CA . ALA A 1 313 ? -7.645 -34.844 -18.109 1 98.5 313 ALA A CA 1
ATOM 2506 C C . ALA A 1 313 ? -8.883 -35.656 -17.781 1 98.5 313 ALA A C 1
ATOM 2508 O O . ALA A 1 313 ? -8.789 -36.875 -17.578 1 98.5 313 ALA A O 1
ATOM 2509 N N . PHE A 1 314 ? -10.047 -35.062 -17.75 1 97.88 314 PHE A N 1
ATOM 2510 C CA . PHE A 1 314 ? -11.281 -35.75 -17.422 1 97.88 314 PHE A CA 1
ATOM 2511 C C . PHE A 1 314 ? -11.805 -36.5 -18.641 1 97.88 314 PHE A C 1
ATOM 2513 O O . PHE A 1 314 ? -12.664 -37.375 -18.5 1 97.88 314 PHE A O 1
ATOM 2520 N N . VAL A 1 315 ? -11.32 -36.156 -19.844 1 97 315 VAL A N 1
ATOM 2521 C CA . VAL A 1 315 ? -11.977 -36.688 -21.047 1 97 315 VAL A CA 1
ATOM 2522 C C . VAL A 1 315 ? -10.93 -37.281 -21.984 1 97 315 VAL A C 1
ATOM 2524 O O . VAL A 1 315 ? -11.266 -37.969 -22.938 1 97 315 VAL A O 1
ATOM 2527 N N . GLU A 1 316 ? -9.656 -37 -21.781 1 96.88 316 GLU A N 1
ATOM 2528 C CA . GLU A 1 316 ? -8.555 -37.594 -22.531 1 96.88 316 GLU A CA 1
ATOM 2529 C C . GLU A 1 316 ? -7.758 -38.562 -21.672 1 96.88 316 GLU A C 1
ATOM 2531 O O . GLU A 1 316 ? -7.555 -38.312 -20.469 1 96.88 316 GLU A O 1
ATOM 2536 N N . GLU A 1 317 ? -7.176 -39.594 -22.297 1 96 317 GLU A N 1
ATOM 2537 C CA . GLU A 1 317 ? -6.523 -40.656 -21.5 1 96 317 GLU A CA 1
ATOM 2538 C C . GLU A 1 317 ? -5.016 -40.656 -21.734 1 96 317 GLU A C 1
ATOM 2540 O O . GLU A 1 317 ? -4.266 -41.25 -20.953 1 96 317 GLU A O 1
ATOM 2545 N N . ASP A 1 318 ? -4.621 -40.031 -22.812 1 98.06 318 ASP A N 1
ATOM 2546 C CA . ASP A 1 318 ? -3.203 -39.969 -23.141 1 98.06 318 ASP A CA 1
ATOM 2547 C C . ASP A 1 318 ? -2.625 -38.594 -22.875 1 98.06 318 ASP A C 1
ATOM 2549 O O . ASP A 1 318 ? -3.096 -37.594 -23.438 1 98.06 318 ASP A O 1
ATOM 2553 N N . VAL A 1 319 ? -1.594 -38.531 -22.062 1 98.31 319 VAL A N 1
ATOM 2554 C CA . VAL A 1 319 ? -1.048 -37.25 -21.594 1 98.31 319 VAL A CA 1
ATOM 2555 C C . VAL A 1 319 ? -0.445 -36.5 -22.75 1 98.31 319 VAL A C 1
ATOM 2557 O O . VAL A 1 319 ? -0.538 -35.25 -22.812 1 98.31 319 VAL A O 1
ATOM 2560 N N . ARG A 1 320 ? 0.204 -37.094 -23.703 1 97.69 320 ARG A N 1
ATOM 2561 C CA . ARG A 1 320 ? 0.788 -36.375 -24.844 1 97.69 320 ARG A CA 1
ATOM 2562 C C . ARG A 1 320 ? -0.297 -35.781 -25.734 1 97.69 320 ARG A C 1
ATOM 2564 O O . ARG A 1 320 ? -0.125 -34.688 -26.266 1 97.69 320 ARG A O 1
ATOM 2571 N N . ILE A 1 321 ? -1.376 -36.562 -25.891 1 97.56 321 ILE A N 1
ATOM 2572 C CA . ILE A 1 321 ? -2.498 -36.062 -26.672 1 97.56 321 ILE A CA 1
ATOM 2573 C C . ILE A 1 321 ? -3.109 -34.844 -25.953 1 97.56 321 ILE A C 1
ATOM 2575 O O . ILE A 1 321 ? -3.385 -33.812 -26.578 1 97.56 321 ILE A O 1
ATOM 2579 N N . LEU A 1 322 ? -3.293 -35.031 -24.688 1 96.94 322 LEU A N 1
ATOM 2580 C CA . LEU A 1 322 ? -3.82 -33.969 -23.859 1 96.94 322 LEU A CA 1
ATOM 2581 C C . LEU A 1 322 ? -2.947 -32.719 -23.969 1 96.94 322 LEU A C 1
ATOM 2583 O O . LEU A 1 322 ? -3.461 -31.609 -24.078 1 96.94 322 LEU A O 1
ATOM 2587 N N . LEU A 1 323 ? -1.651 -32.875 -23.875 1 98.56 323 LEU A N 1
ATOM 2588 C CA . LEU A 1 323 ? -0.694 -31.766 -23.984 1 98.56 323 LEU A CA 1
ATOM 2589 C C . LEU A 1 323 ? -0.792 -31.094 -25.344 1 98.56 323 LEU A C 1
ATOM 2591 O O . LEU A 1 323 ? -0.836 -29.859 -25.438 1 98.56 323 LEU A O 1
ATOM 2595 N N . GLU A 1 324 ? -0.867 -31.844 -26.391 1 98.06 324 GLU A N 1
ATOM 2596 C CA . GLU A 1 324 ? -0.955 -31.312 -27.75 1 98.06 324 GLU A CA 1
ATOM 2597 C C . GLU A 1 324 ? -2.229 -30.5 -27.938 1 98.06 324 GLU A C 1
ATOM 2599 O O . GLU A 1 324 ? -2.193 -29.406 -28.531 1 98.06 324 GLU A O 1
ATOM 2604 N N . LYS A 1 325 ? -3.326 -31.016 -27.484 1 98.25 325 LYS A N 1
ATOM 2605 C CA . LYS A 1 325 ? -4.598 -30.312 -27.594 1 98.25 325 LYS A CA 1
ATOM 2606 C C . LYS A 1 325 ? -4.57 -29 -26.828 1 98.25 325 LYS A C 1
ATOM 2608 O O . LYS A 1 325 ? -5.109 -27.984 -27.281 1 98.25 325 LYS A O 1
ATOM 2613 N N . THR A 1 326 ? -3.984 -29.047 -25.625 1 98.69 326 THR A N 1
ATOM 2614 C CA . THR A 1 326 ? -3.861 -27.844 -24.828 1 98.69 326 THR A CA 1
ATOM 2615 C C . THR A 1 326 ? -3.041 -26.781 -25.562 1 98.69 326 THR A C 1
ATOM 2617 O O . THR A 1 326 ? -3.408 -25.609 -25.578 1 98.69 326 THR A O 1
ATOM 2620 N N . ILE A 1 327 ? -1.888 -27.188 -26.172 1 98.56 327 ILE A N 1
ATOM 2621 C CA . ILE A 1 327 ? -1.003 -26.297 -26.891 1 98.56 327 ILE A CA 1
ATOM 2622 C C . ILE A 1 327 ? -1.76 -25.641 -28.047 1 98.56 327 ILE A C 1
ATOM 2624 O O . ILE A 1 327 ? -1.581 -24.453 -28.328 1 98.56 327 ILE A O 1
ATOM 2628 N N . GLU A 1 328 ? -2.67 -26.359 -28.641 1 97.56 328 GLU A N 1
ATOM 2629 C CA . GLU A 1 328 ? -3.441 -25.875 -29.781 1 97.56 328 GLU A CA 1
ATOM 2630 C C . GLU A 1 328 ? -4.449 -24.812 -29.344 1 97.56 328 GLU A C 1
ATOM 2632 O O . GLU A 1 328 ? -4.973 -24.062 -30.188 1 97.56 328 GLU A O 1
ATOM 2637 N N . MET A 1 329 ? -4.699 -24.719 -28.078 1 98.25 329 MET A N 1
ATOM 2638 C CA . MET A 1 329 ? -5.688 -23.781 -27.562 1 98.25 329 MET A CA 1
ATOM 2639 C C . MET A 1 329 ? -5.008 -22.578 -26.922 1 98.25 329 MET A C 1
ATOM 2641 O O . MET A 1 329 ? -5.605 -21.875 -26.094 1 98.25 329 MET A O 1
ATOM 2645 N N . LEU A 1 330 ? -3.738 -22.391 -27.219 1 98.62 330 LEU A N 1
ATOM 2646 C CA . LEU A 1 330 ? -3.004 -21.172 -26.875 1 98.62 330 LEU A CA 1
ATOM 2647 C C . LEU A 1 330 ? -2.893 -20.234 -28.078 1 98.62 330 LEU A C 1
ATOM 2649 O O . LEU A 1 330 ? -2.766 -20.688 -29.203 1 98.62 330 LEU A O 1
ATOM 2653 N N . PRO A 1 331 ? -2.979 -18.953 -27.828 1 98.62 331 PRO A N 1
ATOM 2654 C CA . PRO A 1 331 ? -2.824 -18.031 -28.953 1 98.62 331 PRO A CA 1
ATOM 2655 C C . PRO A 1 331 ? -1.438 -18.109 -29.594 1 98.62 331 PRO A C 1
ATOM 2657 O O . PRO A 1 331 ? -0.441 -17.781 -28.938 1 98.62 331 PRO A O 1
ATOM 2660 N N . LYS A 1 332 ? -1.344 -18.312 -30.812 1 98.31 332 LYS A N 1
ATOM 2661 C CA . LYS A 1 332 ? -0.088 -18.594 -31.516 1 98.31 332 LYS A CA 1
ATOM 2662 C C . LYS A 1 332 ? 0.769 -17.328 -31.609 1 98.31 332 LYS A C 1
ATOM 2664 O O . LYS A 1 332 ? 1.981 -17.406 -31.812 1 98.31 332 LYS A O 1
ATOM 2669 N N . ASP A 1 333 ? 0.159 -16.188 -31.469 1 98.38 333 ASP A N 1
ATOM 2670 C CA . ASP A 1 333 ? 0.89 -14.922 -31.578 1 98.38 333 ASP A CA 1
ATOM 2671 C C . ASP A 1 333 ? 1.286 -14.398 -30.203 1 98.38 333 ASP A C 1
ATOM 2673 O O . ASP A 1 333 ? 1.757 -13.266 -30.078 1 98.38 333 ASP A O 1
ATOM 2677 N N . SER A 1 334 ? 1.075 -15.195 -29.188 1 98.62 334 SER A N 1
ATOM 2678 C CA . SER A 1 334 ? 1.526 -14.828 -27.859 1 98.62 334 SER A CA 1
ATOM 2679 C C . SER A 1 334 ? 2.949 -15.32 -27.594 1 98.62 334 SER A C 1
ATOM 2681 O O . SER A 1 334 ? 3.389 -16.297 -28.188 1 98.62 334 SER A O 1
ATOM 2683 N N . GLU A 1 335 ? 3.68 -14.648 -26.719 1 98.69 335 GLU A N 1
ATOM 2684 C CA . GLU A 1 335 ? 5.02 -15.086 -26.344 1 98.69 335 GLU A CA 1
ATOM 2685 C C . GLU A 1 335 ? 4.965 -16.375 -25.531 1 98.69 335 GLU A C 1
ATOM 2687 O O . GLU A 1 335 ? 5.867 -17.219 -25.625 1 98.69 335 GLU A O 1
ATOM 2692 N N . TYR A 1 336 ? 3.928 -16.562 -24.766 1 98.81 336 TYR A N 1
ATOM 2693 C CA . TYR A 1 336 ? 3.76 -17.797 -24 1 98.81 336 TYR A CA 1
ATOM 2694 C C . TYR A 1 336 ? 3.738 -19 -24.906 1 98.81 336 TYR A C 1
ATOM 2696 O O . TYR A 1 336 ? 4.375 -20.016 -24.625 1 98.81 336 TYR A O 1
ATOM 2704 N N . TYR A 1 337 ? 3 -18.875 -25.984 1 98.81 337 TYR A N 1
ATOM 2705 C CA . TYR A 1 337 ? 2.979 -19.953 -26.953 1 98.81 337 TYR A CA 1
ATOM 2706 C C . TYR A 1 337 ? 4.379 -20.234 -27.5 1 98.81 337 TYR A C 1
ATOM 2708 O O . TYR A 1 337 ? 4.766 -21.391 -27.672 1 98.81 337 TYR A O 1
ATOM 2716 N N . ALA A 1 338 ? 5.059 -19.234 -27.812 1 98.81 338 ALA A N 1
ATOM 2717 C CA . ALA A 1 338 ? 6.41 -19.391 -28.328 1 98.81 338 ALA A CA 1
ATOM 2718 C C . ALA A 1 338 ? 7.285 -20.172 -27.359 1 98.81 338 ALA A C 1
ATOM 2720 O O . ALA A 1 338 ? 8.125 -20.984 -27.781 1 98.81 338 ALA A O 1
ATOM 2721 N N . VAL A 1 339 ? 7.156 -19.906 -26.094 1 98.75 339 VAL A N 1
ATOM 2722 C CA . VAL A 1 339 ? 7.891 -20.594 -25.031 1 98.75 339 VAL A CA 1
ATOM 2723 C C . VAL A 1 339 ? 7.523 -22.078 -25.047 1 98.75 339 VAL A C 1
ATOM 2725 O O . VAL A 1 339 ? 8.406 -22.938 -25.047 1 98.75 339 VAL A O 1
ATOM 2728 N N . ILE A 1 340 ? 6.25 -22.328 -25.078 1 98.81 340 ILE A N 1
ATOM 2729 C CA . ILE A 1 340 ? 5.734 -23.703 -25.047 1 98.81 340 ILE A CA 1
ATOM 2730 C C . ILE A 1 340 ? 6.188 -24.438 -26.312 1 98.81 340 ILE A C 1
ATOM 2732 O O . ILE A 1 340 ? 6.621 -25.594 -26.234 1 98.81 340 ILE A O 1
ATOM 2736 N N . ASP A 1 341 ? 6.035 -23.781 -27.406 1 98.69 341 ASP A N 1
ATOM 2737 C CA . ASP A 1 341 ? 6.41 -24.359 -28.688 1 98.69 341 ASP A CA 1
ATOM 2738 C C . ASP A 1 341 ? 7.895 -24.734 -28.703 1 98.69 341 ASP A C 1
ATOM 2740 O O . ASP A 1 341 ? 8.273 -25.766 -29.25 1 98.69 341 ASP A O 1
ATOM 2744 N N . PHE A 1 342 ? 8.727 -23.906 -28.203 1 98.81 342 PHE A N 1
ATOM 2745 C CA . PHE A 1 342 ? 10.156 -24.188 -28.141 1 98.81 342 PHE A CA 1
ATOM 2746 C C . PHE A 1 342 ? 10.414 -25.438 -27.312 1 98.81 342 PHE A C 1
ATOM 2748 O O . PHE A 1 342 ? 11.117 -26.344 -27.766 1 98.81 342 PHE A O 1
ATOM 2755 N N . ALA A 1 343 ? 9.891 -25.5 -26.094 1 98.88 343 ALA A N 1
ATOM 2756 C CA . ALA A 1 343 ? 10.07 -26.672 -25.234 1 98.88 343 ALA A CA 1
ATOM 2757 C C . ALA A 1 343 ? 9.555 -27.938 -25.906 1 98.88 343 ALA A C 1
ATOM 2759 O O . ALA A 1 343 ? 10.211 -28.984 -25.859 1 98.88 343 ALA A O 1
ATOM 2760 N N . TYR A 1 344 ? 8.367 -27.844 -26.5 1 98.81 344 TYR A N 1
ATOM 2761 C CA . TYR A 1 344 ? 7.746 -28.984 -27.172 1 98.81 344 TYR A CA 1
ATOM 2762 C C . TYR A 1 344 ? 8.609 -29.469 -28.328 1 98.81 344 TYR A C 1
ATOM 2764 O O . TYR A 1 344 ? 8.758 -30.672 -28.531 1 98.81 344 TYR A O 1
ATOM 2772 N N . THR A 1 345 ? 9.141 -28.547 -29.062 1 98.75 345 THR A N 1
ATOM 2773 C CA . THR A 1 345 ? 10.031 -28.875 -30.172 1 98.75 345 THR A CA 1
ATOM 2774 C C . THR A 1 345 ? 11.273 -29.594 -29.672 1 98.75 345 THR A C 1
ATOM 2776 O O . THR A 1 345 ? 11.75 -30.547 -30.312 1 98.75 345 THR A O 1
ATOM 2779 N N . GLN A 1 346 ? 11.852 -29.141 -28.562 1 98.88 346 GLN A N 1
ATOM 2780 C CA . GLN A 1 346 ? 13 -29.844 -27.969 1 98.88 346 GLN A CA 1
ATOM 2781 C C . GLN A 1 346 ? 12.633 -31.281 -27.594 1 98.88 346 GLN A C 1
ATOM 2783 O O . GLN A 1 346 ? 13.453 -32.188 -27.734 1 98.88 346 GLN A O 1
ATOM 2788 N N . CYS A 1 347 ? 11.461 -31.469 -27.078 1 98.75 347 CYS A N 1
ATOM 2789 C CA . CYS A 1 347 ? 11 -32.812 -26.719 1 98.75 347 CYS A CA 1
ATOM 2790 C C . CYS A 1 347 ? 11 -33.719 -27.938 1 98.75 347 CYS A C 1
ATOM 2792 O O . CYS A 1 347 ? 11.398 -34.906 -27.844 1 98.75 347 CYS A O 1
ATOM 2794 N N . LYS A 1 348 ? 10.555 -33.219 -29.078 1 98.31 348 LYS A N 1
ATOM 2795 C CA . LYS A 1 348 ? 10.477 -34.031 -30.297 1 98.31 348 LYS A CA 1
ATOM 2796 C C . LYS A 1 348 ? 11.875 -34.312 -30.844 1 98.31 348 LYS A C 1
ATOM 2798 O O . LYS A 1 348 ? 12.094 -35.375 -31.469 1 98.31 348 LYS A O 1
ATOM 2803 N N . LYS A 1 349 ? 12.758 -33.469 -30.578 1 98.31 349 LYS A N 1
ATOM 2804 C CA . LYS A 1 349 ? 14.109 -33.562 -31.125 1 98.31 349 LYS A CA 1
ATOM 2805 C C . LYS A 1 349 ? 14.984 -34.5 -30.297 1 98.31 349 LYS A C 1
ATOM 2807 O O . LYS A 1 349 ? 16 -35 -30.797 1 98.31 349 LYS A O 1
ATOM 2812 N N . HIS A 1 350 ? 14.695 -34.656 -29.078 1 98.5 350 HIS A N 1
ATOM 2813 C CA . HIS A 1 350 ? 15.57 -35.406 -28.188 1 98.5 350 HIS A CA 1
ATOM 2814 C C . HIS A 1 350 ? 14.867 -36.656 -27.641 1 98.5 350 HIS A C 1
ATOM 2816 O O . HIS A 1 350 ? 13.641 -36.719 -27.625 1 98.5 350 HIS A O 1
ATOM 2822 N N . HIS A 1 351 ? 15.664 -37.688 -27.125 1 97.62 351 HIS A N 1
ATOM 2823 C CA . HIS A 1 351 ? 15.109 -38.938 -26.656 1 97.62 351 HIS A CA 1
ATOM 2824 C C . HIS A 1 351 ? 15.094 -39 -25.125 1 97.62 351 HIS A C 1
ATOM 2826 O O . HIS A 1 351 ? 14.492 -39.906 -24.547 1 97.62 351 HIS A O 1
ATOM 2832 N N . HIS A 1 352 ? 15.727 -38.031 -24.531 1 98.19 352 HIS A N 1
ATOM 2833 C CA . HIS A 1 352 ? 15.797 -37.969 -23.078 1 98.19 352 HIS A CA 1
ATOM 2834 C C . HIS A 1 352 ? 15.445 -36.594 -22.562 1 98.19 352 HIS A C 1
ATOM 2836 O O . HIS A 1 352 ? 15.82 -35.594 -23.172 1 98.19 352 HIS A O 1
ATOM 2842 N N . TRP A 1 353 ? 14.719 -36.562 -21.422 1 98.69 353 TRP A N 1
ATOM 2843 C CA . TRP A 1 353 ? 14.188 -35.312 -20.891 1 98.69 353 TRP A CA 1
ATOM 2844 C C . TRP A 1 353 ? 15.305 -34.312 -20.625 1 98.69 353 TRP A C 1
ATOM 2846 O O . TRP A 1 353 ? 15.148 -33.125 -20.891 1 98.69 353 TRP A O 1
ATOM 2856 N N . LYS A 1 354 ? 16.438 -34.75 -20.062 1 98.5 354 LYS A N 1
ATOM 2857 C CA . LYS A 1 354 ? 17.531 -33.875 -19.672 1 98.5 354 LYS A CA 1
ATOM 2858 C C . LYS A 1 354 ? 18.125 -33.188 -20.891 1 98.5 354 LYS A C 1
ATOM 2860 O O . LYS A 1 354 ? 18.453 -32 -20.828 1 98.5 354 LYS A O 1
ATOM 2865 N N . ASP A 1 355 ? 18.266 -33.875 -21.984 1 98.62 355 ASP A N 1
ATOM 2866 C CA . ASP A 1 355 ? 18.797 -33.312 -23.219 1 98.62 355 ASP A CA 1
ATOM 2867 C C . ASP A 1 355 ? 17.828 -32.312 -23.812 1 98.62 355 ASP A C 1
ATOM 2869 O O . ASP A 1 355 ? 18.25 -31.344 -24.453 1 98.62 355 ASP A O 1
ATOM 2873 N N . ALA A 1 356 ? 16.547 -32.562 -23.609 1 98.81 356 ALA A N 1
ATOM 2874 C CA . ALA A 1 356 ? 15.531 -31.609 -24.062 1 98.81 356 ALA A CA 1
ATOM 2875 C C . ALA A 1 356 ? 15.461 -30.391 -23.141 1 98.81 356 ALA A C 1
ATOM 2877 O O . ALA A 1 356 ? 15.188 -29.281 -23.594 1 98.81 356 ALA A O 1
ATOM 2878 N N . TRP A 1 357 ? 15.734 -30.547 -21.859 1 98.81 357 TRP A N 1
ATOM 2879 C CA . TRP A 1 357 ? 15.617 -29.5 -20.859 1 98.81 357 TRP A CA 1
ATOM 2880 C C . TRP A 1 357 ? 16.781 -28.531 -20.953 1 98.81 357 TRP A C 1
ATOM 2882 O O . TRP A 1 357 ? 16.609 -27.328 -20.766 1 98.81 357 TRP A O 1
ATOM 2892 N N . ARG A 1 358 ? 17.969 -28.969 -21.281 1 98.69 358 ARG A N 1
ATOM 2893 C CA . ARG A 1 358 ? 19.172 -28.156 -21.266 1 98.69 358 ARG A CA 1
ATOM 2894 C C . ARG A 1 358 ? 19.047 -26.969 -22.219 1 98.69 358 ARG A C 1
ATOM 2896 O O . ARG A 1 358 ? 19.359 -25.844 -21.844 1 98.69 358 ARG A O 1
ATOM 2903 N N . PRO A 1 359 ? 18.531 -27.188 -23.484 1 98.69 359 PRO A N 1
ATOM 2904 C CA . PRO A 1 359 ? 18.328 -26.031 -24.344 1 98.69 359 PRO A CA 1
ATOM 2905 C C . PRO A 1 359 ? 17.312 -25.031 -23.766 1 98.69 359 PRO A C 1
ATOM 2907 O O . PRO A 1 359 ? 17.453 -23.828 -23.969 1 98.69 359 PRO A O 1
ATOM 2910 N N . CYS A 1 360 ? 16.266 -25.484 -23.062 1 98.75 360 CYS A N 1
ATOM 2911 C CA . CYS A 1 360 ? 15.297 -24.609 -22.422 1 98.75 360 CYS A CA 1
ATOM 2912 C C . CYS A 1 360 ? 15.961 -23.781 -21.312 1 98.75 360 CYS A C 1
ATOM 2914 O O . CYS A 1 360 ? 15.727 -22.578 -21.219 1 98.75 360 CYS A O 1
ATOM 2916 N N . GLU A 1 361 ? 16.797 -24.422 -20.453 1 97.88 361 GLU A N 1
ATOM 2917 C CA . GLU A 1 361 ? 17.531 -23.719 -19.406 1 97.88 361 GLU A CA 1
ATOM 2918 C C . GLU A 1 361 ? 18.359 -22.578 -19.969 1 97.88 361 GLU A C 1
ATOM 2920 O O . GLU A 1 361 ? 18.375 -21.484 -19.406 1 97.88 361 GLU A O 1
ATOM 2925 N N . GLU A 1 362 ? 19.016 -22.922 -21.078 1 97.88 362 GLU A N 1
ATOM 2926 C CA . GLU A 1 362 ? 19.859 -21.906 -21.703 1 97.88 362 GLU A CA 1
ATOM 2927 C C . GLU A 1 362 ? 19.016 -20.781 -22.281 1 97.88 362 GLU A C 1
ATOM 2929 O O . GLU A 1 362 ? 19.328 -19.609 -22.109 1 97.88 362 GLU A O 1
ATOM 2934 N N . LYS A 1 363 ? 17.984 -21.078 -22.953 1 98.12 363 LYS A N 1
ATOM 2935 C CA . LYS A 1 363 ? 17.141 -20.078 -23.625 1 98.12 363 LYS A CA 1
ATOM 2936 C C . LYS A 1 363 ? 16.516 -19.141 -22.609 1 98.12 363 LYS A C 1
ATOM 2938 O O . LYS A 1 363 ? 16.375 -17.938 -22.875 1 98.12 363 LYS A O 1
ATOM 2943 N N . PHE A 1 364 ? 16.125 -19.672 -21.484 1 98 364 PHE A N 1
ATOM 2944 C CA . PHE A 1 364 ? 15.344 -18.891 -20.547 1 98 364 PHE A CA 1
ATOM 2945 C C . PHE A 1 364 ? 16.188 -18.469 -19.359 1 98 364 PHE A C 1
ATOM 2947 O O . PHE A 1 364 ? 15.648 -18.062 -18.312 1 98 364 PHE A O 1
ATOM 2954 N N . LYS A 1 365 ? 17.516 -18.5 -19.484 1 97 365 LYS A N 1
ATOM 2955 C CA . LYS A 1 365 ? 18.422 -18.234 -18.359 1 97 365 LYS A CA 1
ATOM 2956 C C . LYS A 1 365 ? 18.297 -16.781 -17.891 1 97 365 LYS A C 1
ATOM 2958 O O . LYS A 1 365 ? 18.625 -16.469 -16.75 1 97 365 LYS A O 1
ATOM 2963 N N . LYS A 1 366 ? 17.766 -15.875 -18.766 1 97.38 366 LYS A N 1
ATOM 2964 C CA . LYS A 1 366 ? 17.641 -14.469 -18.391 1 97.38 366 LYS A CA 1
ATOM 2965 C C . LYS A 1 366 ? 16.391 -14.242 -17.547 1 97.38 366 LYS A C 1
ATOM 2967 O O . LYS A 1 366 ? 16.219 -13.172 -16.969 1 97.38 366 LYS A O 1
ATOM 2972 N N . TYR A 1 367 ? 15.5 -15.172 -17.469 1 98.12 367 TYR A N 1
ATOM 2973 C CA . TYR A 1 367 ? 14.281 -15.07 -16.672 1 98.12 367 TYR A CA 1
ATOM 2974 C C . TYR A 1 367 ? 14.5 -15.633 -15.281 1 98.12 367 TYR A C 1
ATOM 2976 O O . TYR A 1 367 ? 15.32 -16.531 -15.078 1 98.12 367 TYR A O 1
ATOM 2984 N N . ASN A 1 368 ? 13.844 -15.055 -14.281 1 97.81 368 ASN A N 1
ATOM 2985 C CA . ASN A 1 368 ? 13.852 -15.586 -12.922 1 97.81 368 ASN A CA 1
ATOM 2986 C C . ASN A 1 368 ? 13.297 -17 -12.867 1 97.81 368 ASN A C 1
ATOM 2988 O O . ASN A 1 368 ? 12.438 -17.375 -13.664 1 97.81 368 ASN A O 1
ATOM 2992 N N . TRP A 1 369 ? 13.781 -17.766 -11.922 1 97.44 369 TRP A N 1
ATOM 2993 C CA . TRP A 1 369 ? 13.32 -19.141 -11.773 1 97.44 369 TRP A CA 1
ATOM 2994 C C . TRP A 1 369 ? 11.836 -19.172 -11.43 1 97.44 369 TRP A C 1
ATOM 2996 O O . TRP A 1 369 ? 11.18 -20.219 -11.594 1 97.44 369 TRP A O 1
ATOM 3006 N N . ILE A 1 370 ? 11.273 -18.047 -11.023 1 97.88 370 ILE A N 1
ATOM 3007 C CA . ILE A 1 370 ? 9.867 -17.953 -10.656 1 97.88 370 ILE A CA 1
ATOM 3008 C C . ILE A 1 370 ? 9.039 -17.516 -11.867 1 97.88 370 ILE A C 1
ATOM 3010 O O . ILE A 1 370 ? 7.812 -17.594 -11.844 1 97.88 370 ILE A O 1
ATOM 3014 N N . HIS A 1 371 ? 9.609 -17.078 -12.883 1 98.62 371 HIS A N 1
ATOM 3015 C CA . HIS A 1 371 ? 8.883 -16.594 -14.055 1 98.62 371 HIS A CA 1
ATOM 3016 C C . HIS A 1 371 ? 8.031 -17.688 -14.672 1 98.62 371 HIS A C 1
ATOM 3018 O O . HIS A 1 371 ? 8.398 -18.875 -14.609 1 98.62 371 HIS A O 1
ATOM 3024 N N . ALA A 1 372 ? 7.004 -17.375 -15.312 1 98.75 372 ALA A N 1
ATOM 3025 C CA . ALA A 1 372 ? 6.082 -18.328 -15.914 1 98.75 372 ALA A CA 1
ATOM 3026 C C . ALA A 1 372 ? 6.77 -19.141 -17.016 1 98.75 372 ALA A C 1
ATOM 3028 O O . ALA A 1 372 ? 6.508 -20.344 -17.172 1 98.75 372 ALA A O 1
ATOM 3029 N N . TYR A 1 373 ? 7.719 -18.562 -17.75 1 98.81 373 TYR A N 1
ATOM 3030 C CA . TYR A 1 373 ? 8.273 -19.141 -18.969 1 98.81 373 TYR A CA 1
ATOM 3031 C C . TYR A 1 373 ? 9.109 -20.375 -18.672 1 98.81 373 TYR A C 1
ATOM 3033 O O . TYR A 1 373 ? 8.82 -21.453 -19.188 1 98.81 373 TYR A O 1
ATOM 3041 N N . PRO A 1 374 ? 10.156 -20.234 -17.844 1 98.81 374 PRO A N 1
ATOM 3042 C CA . PRO A 1 374 ? 10.922 -21.469 -17.594 1 98.81 374 PRO A CA 1
ATOM 3043 C C . PRO A 1 374 ? 10.078 -22.562 -16.938 1 98.81 374 PRO A C 1
ATOM 3045 O O . PRO A 1 374 ? 10.305 -23.75 -17.188 1 98.81 374 PRO A O 1
ATOM 3048 N N . ASN A 1 375 ? 9.156 -22.188 -16.172 1 98.88 375 ASN A N 1
ATOM 3049 C CA . ASN A 1 375 ? 8.312 -23.156 -15.492 1 98.88 375 ASN A CA 1
ATOM 3050 C C . ASN A 1 375 ? 7.324 -23.812 -16.453 1 98.88 375 ASN A C 1
ATOM 3052 O O . ASN A 1 375 ? 7.031 -25 -16.344 1 98.88 375 ASN A O 1
ATOM 3056 N N . ALA A 1 376 ? 6.781 -23.047 -17.375 1 98.81 376 ALA A N 1
ATOM 3057 C CA . ALA A 1 376 ? 5.957 -23.625 -18.438 1 98.81 376 ALA A CA 1
ATOM 3058 C C . ALA A 1 376 ? 6.746 -24.656 -19.234 1 98.81 376 ALA A C 1
ATOM 3060 O O . ALA A 1 376 ? 6.234 -25.734 -19.547 1 98.81 376 ALA A O 1
ATOM 3061 N N . ALA A 1 377 ? 7.945 -24.297 -19.578 1 98.94 377 ALA A N 1
ATOM 3062 C CA . ALA A 1 377 ? 8.812 -25.203 -20.328 1 98.94 377 ALA A CA 1
ATOM 3063 C C . ALA A 1 377 ? 9.047 -26.484 -19.531 1 98.94 377 ALA A C 1
ATOM 3065 O O . ALA A 1 377 ? 9 -27.594 -20.109 1 98.94 377 ALA A O 1
ATOM 3066 N N . ALA A 1 378 ? 9.305 -26.344 -18.266 1 98.94 378 ALA A N 1
ATOM 3067 C CA . ALA A 1 378 ? 9.539 -27.5 -17.422 1 98.94 378 ALA A CA 1
ATOM 3068 C C . ALA A 1 378 ? 8.328 -28.422 -17.406 1 98.94 378 ALA A C 1
ATOM 3070 O O . ALA A 1 378 ? 8.469 -29.656 -17.438 1 98.94 378 ALA A O 1
ATOM 3071 N N . GLU A 1 379 ? 7.152 -27.859 -17.328 1 98.88 379 GLU A N 1
ATOM 3072 C CA . GLU A 1 379 ? 5.934 -28.656 -17.328 1 98.88 379 GLU A CA 1
ATOM 3073 C C . GLU A 1 379 ? 5.797 -29.438 -18.641 1 98.88 379 GLU A C 1
ATOM 3075 O O . GLU A 1 379 ? 5.441 -30.609 -18.641 1 98.88 379 GLU A O 1
ATOM 3080 N N . VAL A 1 380 ? 6.098 -28.781 -19.734 1 98.94 380 VAL A N 1
ATOM 3081 C CA . VAL A 1 380 ? 5.992 -29.422 -21.047 1 98.94 380 VAL A CA 1
ATOM 3082 C C . VAL A 1 380 ? 6.965 -30.594 -21.125 1 98.94 380 VAL A C 1
ATOM 3084 O O . VAL A 1 380 ? 6.59 -31.688 -21.562 1 98.94 380 VAL A O 1
ATOM 3087 N N . ILE A 1 381 ? 8.195 -30.391 -20.703 1 98.94 381 ILE A N 1
ATOM 3088 C CA . ILE A 1 381 ? 9.227 -31.438 -20.734 1 98.94 381 ILE A CA 1
ATOM 3089 C C . ILE A 1 381 ? 8.789 -32.625 -19.891 1 98.94 381 ILE A C 1
ATOM 3091 O O . ILE A 1 381 ? 8.867 -33.781 -20.328 1 98.94 381 ILE A O 1
ATOM 3095 N N . ALA A 1 382 ? 8.352 -32.344 -18.703 1 98.94 382 ALA A N 1
ATOM 3096 C CA . ALA A 1 382 ? 7.965 -33.375 -17.766 1 98.94 382 ALA A CA 1
ATOM 3097 C C . ALA A 1 382 ? 6.773 -34.188 -18.297 1 98.94 382 ALA A C 1
ATOM 3099 O O . ALA A 1 382 ? 6.754 -35.406 -18.219 1 98.94 382 ALA A O 1
ATOM 3100 N N . LEU A 1 383 ? 5.777 -33.5 -18.828 1 98.88 383 LEU A N 1
ATOM 3101 C CA . LEU A 1 383 ? 4.578 -34.188 -19.344 1 98.88 383 LEU A CA 1
ATOM 3102 C C . LEU A 1 383 ? 4.906 -35.031 -20.562 1 98.88 383 LEU A C 1
ATOM 3104 O O . LEU A 1 383 ? 4.418 -36.156 -20.703 1 98.88 383 LEU A O 1
ATOM 3108 N N . TYR A 1 384 ? 5.688 -34.438 -21.453 1 98.81 384 TYR A N 1
ATOM 3109 C CA . TYR A 1 384 ? 6.027 -35.156 -22.688 1 98.81 384 TYR A CA 1
ATOM 3110 C C . TYR A 1 384 ? 6.797 -36.438 -22.391 1 98.81 384 TYR A C 1
ATOM 3112 O O . TYR A 1 384 ? 6.422 -37.5 -22.859 1 98.81 384 TYR A O 1
ATOM 3120 N N . PHE A 1 385 ? 7.824 -36.375 -21.625 1 98.81 385 PHE A N 1
ATOM 3121 C CA . PHE A 1 385 ? 8.711 -37.5 -21.391 1 98.81 385 PHE A CA 1
ATOM 3122 C C . PHE A 1 385 ? 8.156 -38.438 -20.312 1 98.81 385 PHE A C 1
ATOM 3124 O O . PHE A 1 385 ? 8.43 -39.625 -20.312 1 98.81 385 PHE A O 1
ATOM 3131 N N . GLY A 1 386 ? 7.398 -37.906 -19.375 1 98.38 386 GLY A N 1
ATOM 3132 C CA . GLY A 1 386 ? 6.754 -38.719 -18.359 1 98.38 386 GLY A CA 1
ATOM 3133 C C . GLY A 1 386 ? 5.621 -39.562 -18.922 1 98.38 386 GLY A C 1
ATOM 3134 O O . GLY A 1 386 ? 5.285 -40.594 -18.344 1 98.38 386 GLY A O 1
ATOM 3135 N N . GLY A 1 387 ? 4.996 -39.031 -19.984 1 97.81 387 GLY A N 1
ATOM 3136 C CA . GLY A 1 387 ? 3.854 -39.75 -20.531 1 97.81 387 GLY A CA 1
ATOM 3137 C C . GLY A 1 387 ? 2.764 -40 -19.516 1 97.81 387 GLY A C 1
ATOM 3138 O O . GLY A 1 387 ? 2.373 -39.125 -18.766 1 97.81 387 GLY A O 1
ATOM 3139 N N . ASN A 1 388 ? 2.25 -41.25 -19.531 1 98.06 388 ASN A N 1
ATOM 3140 C CA . ASN A 1 388 ? 1.149 -41.562 -18.625 1 98.06 388 ASN A CA 1
ATOM 3141 C C . ASN A 1 388 ? 1.658 -42.062 -17.281 1 98.06 388 ASN A C 1
ATOM 3143 O O . ASN A 1 388 ? 0.883 -42.594 -16.469 1 98.06 388 ASN A O 1
ATOM 3147 N N . ASP A 1 389 ? 2.943 -41.906 -17.031 1 98.06 389 ASP A N 1
ATOM 3148 C CA . ASP A 1 389 ? 3.549 -42.438 -15.805 1 98.06 389 ASP A CA 1
ATOM 3149 C C . ASP A 1 389 ? 3.703 -41.344 -14.758 1 98.06 389 ASP A C 1
ATOM 3151 O O . ASP A 1 389 ? 4.562 -40.469 -14.891 1 98.06 389 ASP A O 1
ATOM 3155 N N . PHE A 1 390 ? 2.977 -41.438 -13.633 1 97.94 390 PHE A N 1
ATOM 3156 C CA . PHE A 1 390 ? 2.984 -40.438 -12.555 1 97.94 390 PHE A CA 1
ATOM 3157 C C . PHE A 1 390 ? 4.371 -40.344 -11.938 1 97.94 390 PHE A C 1
ATOM 3159 O O . PHE A 1 390 ? 4.891 -39.219 -11.766 1 97.94 390 PHE A O 1
ATOM 3166 N N . ASP A 1 391 ? 5 -41.438 -11.609 1 98.31 391 ASP A N 1
ATOM 3167 C CA . ASP A 1 391 ? 6.281 -41.438 -10.906 1 98.31 391 ASP A CA 1
ATOM 3168 C C . ASP A 1 391 ? 7.383 -40.844 -11.773 1 98.31 391 ASP A C 1
ATOM 3170 O O . ASP A 1 391 ? 8.195 -40.062 -11.281 1 98.31 391 ASP A O 1
ATOM 3174 N N . GLU A 1 392 ? 7.395 -41.219 -13.016 1 98.38 392 GLU A N 1
ATOM 3175 C CA . GLU A 1 392 ? 8.383 -40.688 -13.945 1 98.38 392 GLU A CA 1
ATOM 3176 C C . GLU A 1 392 ? 8.211 -39.156 -14.094 1 98.38 392 GLU A C 1
ATOM 3178 O O . GLU A 1 392 ? 9.203 -38.438 -14.148 1 98.38 392 GLU A O 1
ATOM 3183 N N . THR A 1 393 ? 6.953 -38.719 -14.203 1 98.62 393 THR A N 1
ATOM 3184 C CA . THR A 1 393 ? 6.684 -37.312 -14.359 1 98.62 393 THR A CA 1
ATOM 3185 C C . THR A 1 393 ? 7.137 -36.531 -13.125 1 98.62 393 THR A C 1
ATOM 3187 O O . THR A 1 393 ? 7.746 -35.469 -13.242 1 98.62 393 THR A O 1
ATOM 3190 N N . MET A 1 394 ? 6.836 -37.031 -11.875 1 98.62 394 MET A N 1
ATOM 3191 C CA . MET A 1 394 ? 7.277 -36.375 -10.641 1 98.62 394 MET A CA 1
ATOM 3192 C C . MET A 1 394 ? 8.805 -36.344 -10.57 1 98.62 394 MET A C 1
ATOM 3194 O O . MET A 1 394 ? 9.375 -35.344 -10.094 1 98.62 394 MET A O 1
ATOM 3198 N N . HIS A 1 395 ? 9.445 -37.406 -11.055 1 98.75 395 HIS A N 1
ATOM 3199 C CA . HIS A 1 395 ? 10.898 -37.438 -11.117 1 98.75 395 HIS A CA 1
ATOM 3200 C C . HIS A 1 395 ? 11.438 -36.344 -12.023 1 98.75 395 HIS A C 1
ATOM 3202 O O . HIS A 1 395 ? 12.273 -35.531 -11.602 1 98.75 395 HIS A O 1
ATOM 3208 N N . ILE A 1 396 ? 10.938 -36.219 -13.242 1 98.88 396 ILE A N 1
ATOM 3209 C CA . ILE A 1 396 ? 11.461 -35.281 -14.234 1 98.88 396 ILE A CA 1
ATOM 3210 C C . ILE A 1 396 ? 11.211 -33.844 -13.789 1 98.88 396 ILE A C 1
ATOM 3212 O O . ILE A 1 396 ? 12.109 -33 -13.852 1 98.88 396 ILE A O 1
ATOM 3216 N N . ILE A 1 397 ? 9.961 -33.562 -13.32 1 98.88 397 ILE A N 1
ATOM 3217 C CA . ILE A 1 397 ? 9.617 -32.188 -12.938 1 98.88 397 ILE A CA 1
ATOM 3218 C C . ILE A 1 397 ? 10.453 -31.766 -11.727 1 98.88 397 ILE A C 1
ATOM 3220 O O . ILE A 1 397 ? 10.82 -30.594 -11.594 1 98.88 397 ILE A O 1
ATOM 3224 N N . SER A 1 398 ? 10.766 -32.688 -10.812 1 98.75 398 SER A N 1
ATOM 3225 C CA . SER A 1 398 ? 11.633 -32.406 -9.672 1 98.75 398 SER A CA 1
ATOM 3226 C C . SER A 1 398 ? 13.055 -32.094 -10.125 1 98.75 398 SER A C 1
ATOM 3228 O O . SER A 1 398 ? 13.648 -31.109 -9.656 1 98.75 398 SER A O 1
ATOM 3230 N N . MET A 1 399 ? 13.523 -32.844 -11.016 1 98.69 399 MET A N 1
ATOM 3231 C CA . MET A 1 399 ? 14.914 -32.719 -11.461 1 98.69 399 MET A CA 1
ATOM 3232 C C . MET A 1 399 ? 15.102 -31.484 -12.328 1 98.69 399 MET A C 1
ATOM 3234 O O . MET A 1 399 ? 16.203 -30.938 -12.406 1 98.69 399 MET A O 1
ATOM 3238 N N . ALA A 1 400 ? 14.016 -31.016 -12.984 1 98.62 400 ALA A N 1
ATOM 3239 C CA . ALA A 1 400 ? 14.094 -29.828 -13.828 1 98.62 400 ALA A CA 1
ATOM 3240 C C . ALA A 1 400 ? 14.398 -28.578 -12.992 1 98.62 400 ALA A C 1
ATOM 3242 O O . ALA A 1 400 ? 14.945 -27.609 -13.508 1 98.62 400 ALA A O 1
ATOM 3243 N N . GLY A 1 401 ? 13.984 -28.641 -11.711 1 98.12 401 GLY A N 1
ATOM 3244 C CA . GLY A 1 401 ? 14.227 -27.516 -10.82 1 98.12 401 GLY A CA 1
ATOM 3245 C C . GLY A 1 401 ? 13.258 -26.375 -11.031 1 98.12 401 GLY A C 1
ATOM 3246 O O . GLY A 1 401 ? 12.062 -26.594 -11.227 1 98.12 401 GLY A O 1
ATOM 3247 N N . GLN A 1 402 ? 13.75 -25.062 -10.805 1 97.94 402 GLN A N 1
ATOM 3248 C CA . GLN A 1 402 ? 12.93 -23.844 -10.875 1 97.94 402 GLN A CA 1
ATOM 3249 C C . GLN A 1 402 ? 11.898 -23.828 -9.75 1 97.94 402 GLN A C 1
ATOM 3251 O O . GLN A 1 402 ? 12.234 -24.047 -8.586 1 97.94 402 GLN A O 1
ATOM 3256 N N . ASP A 1 403 ? 10.727 -23.531 -10.062 1 97.75 403 ASP A N 1
ATOM 3257 C CA . ASP A 1 403 ? 9.664 -23.453 -9.07 1 97.75 403 ASP A CA 1
ATOM 3258 C C . ASP A 1 403 ? 8.906 -24.781 -8.969 1 97.75 403 ASP A C 1
ATOM 3260 O O . ASP A 1 403 ? 7.707 -24.828 -9.242 1 97.75 403 ASP A O 1
ATOM 3264 N N . VAL A 1 404 ? 9.461 -25.75 -8.391 1 97.88 404 VAL A N 1
ATOM 3265 C CA . VAL A 1 404 ? 9.094 -27.156 -8.516 1 97.88 404 VAL A CA 1
ATOM 3266 C C . VAL A 1 404 ? 7.734 -27.391 -7.859 1 97.88 404 VAL A C 1
ATOM 3268 O O . VAL A 1 404 ? 6.895 -28.109 -8.391 1 97.88 404 VAL A O 1
ATOM 3271 N N . ASP A 1 405 ? 7.504 -26.844 -6.707 1 96.69 405 ASP A N 1
ATOM 3272 C CA . ASP A 1 405 ? 6.254 -27.125 -6.008 1 96.69 405 ASP A CA 1
ATOM 3273 C C . ASP A 1 405 ? 5.051 -26.672 -6.828 1 96.69 405 ASP A C 1
ATOM 3275 O O . ASP A 1 405 ? 4.059 -27.406 -6.938 1 96.69 405 ASP A O 1
ATOM 3279 N N . CYS A 1 406 ? 5.176 -25.516 -7.434 1 97.38 406 CYS A N 1
ATOM 3280 C CA . CYS A 1 406 ? 4.094 -24.984 -8.258 1 97.38 406 CYS A CA 1
ATOM 3281 C C . CYS A 1 406 ? 3.865 -25.859 -9.484 1 97.38 406 CYS A C 1
ATOM 3283 O O . CYS A 1 406 ? 2.723 -26.188 -9.805 1 97.38 406 CYS A O 1
ATOM 3285 N N . ASN A 1 407 ? 4.922 -26.188 -10.156 1 98.5 407 ASN A N 1
ATOM 3286 C CA . ASN A 1 407 ? 4.836 -26.984 -11.375 1 98.5 407 ASN A CA 1
ATOM 3287 C C . ASN A 1 407 ? 4.316 -28.391 -11.086 1 98.5 407 ASN A C 1
ATOM 3289 O O . ASN A 1 407 ? 3.391 -28.859 -11.75 1 98.5 407 ASN A O 1
ATOM 3293 N N . ALA A 1 408 ? 4.91 -29.016 -10.102 1 98.38 408 ALA A N 1
ATOM 3294 C CA . ALA A 1 408 ? 4.551 -30.391 -9.758 1 98.38 408 ALA A CA 1
ATOM 3295 C C . ALA A 1 408 ? 3.09 -30.484 -9.336 1 98.38 408 ALA A C 1
ATOM 3297 O O . ALA A 1 408 ? 2.375 -31.406 -9.734 1 98.38 408 ALA A O 1
ATOM 3298 N N . ALA A 1 409 ? 2.67 -29.562 -8.523 1 98.12 409 ALA A N 1
ATOM 3299 C CA . ALA A 1 409 ? 1.289 -29.578 -8.047 1 98.12 409 ALA A CA 1
ATOM 3300 C C . ALA A 1 409 ? 0.308 -29.516 -9.219 1 98.12 409 ALA A C 1
ATOM 3302 O O . ALA A 1 409 ? -0.631 -30.312 -9.289 1 98.12 409 ALA A O 1
ATOM 3303 N N . GLN A 1 410 ? 0.522 -28.641 -10.109 1 98.25 410 GLN A N 1
ATOM 3304 C CA . GLN A 1 410 ? -0.415 -28.406 -11.211 1 98.25 410 GLN A CA 1
ATOM 3305 C C . GLN A 1 410 ? -0.473 -29.625 -12.133 1 98.25 410 GLN A C 1
ATOM 3307 O O . GLN A 1 410 ? -1.559 -30.094 -12.477 1 98.25 410 GLN A O 1
ATOM 3312 N N . ILE A 1 411 ? 0.677 -30.188 -12.508 1 98.06 411 ILE A N 1
ATOM 3313 C CA . ILE A 1 411 ? 0.624 -31.25 -13.508 1 98.06 411 ILE A CA 1
ATOM 3314 C C . ILE A 1 411 ? 0.315 -32.594 -12.828 1 98.06 411 ILE A C 1
ATOM 3316 O O . ILE A 1 411 ? -0.254 -33.5 -13.445 1 98.06 411 ILE A O 1
ATOM 3320 N N . ALA A 1 412 ? 0.669 -32.719 -11.5 1 98.38 412 ALA A N 1
ATOM 3321 C CA . ALA A 1 412 ? 0.286 -33.938 -10.773 1 98.38 412 ALA A CA 1
ATOM 3322 C C . ALA A 1 412 ? -1.23 -34.125 -10.766 1 98.38 412 ALA A C 1
ATOM 3324 O O . ALA A 1 412 ? -1.73 -35.25 -10.797 1 98.38 412 ALA A O 1
ATOM 3325 N N . THR A 1 413 ? -1.943 -33.031 -10.664 1 98.5 413 THR A N 1
ATOM 3326 C CA . THR A 1 413 ? -3.402 -33.062 -10.656 1 98.5 413 THR A CA 1
ATOM 3327 C C . THR A 1 413 ? -3.939 -33.875 -11.828 1 98.5 413 THR A C 1
ATOM 3329 O O . THR A 1 413 ? -4.875 -34.656 -11.672 1 98.5 413 THR A O 1
ATOM 3332 N N . ILE A 1 414 ? -3.338 -33.75 -12.977 1 98.38 414 ILE A N 1
ATOM 3333 C CA . ILE A 1 414 ? -3.734 -34.438 -14.203 1 98.38 414 ILE A CA 1
ATOM 3334 C C . ILE A 1 414 ? -3.668 -35.969 -13.992 1 98.38 414 ILE A C 1
ATOM 3336 O O . ILE A 1 414 ? -4.586 -36.688 -14.375 1 98.38 414 ILE A O 1
ATOM 3340 N N . TYR A 1 415 ? -2.67 -36.438 -13.359 1 98.31 415 TYR A N 1
ATOM 3341 C CA . TYR A 1 415 ? -2.445 -37.844 -13.18 1 98.31 415 TYR A CA 1
ATOM 3342 C C . TYR A 1 415 ? -3.4 -38.438 -12.141 1 98.31 415 TYR A C 1
ATOM 3344 O O . TYR A 1 415 ? -3.83 -39.594 -12.258 1 98.31 415 TYR A O 1
ATOM 3352 N N . GLY A 1 416 ? -3.654 -37.625 -11.078 1 98.31 416 GLY A N 1
ATOM 3353 C CA . GLY A 1 416 ? -4.699 -38.062 -10.164 1 98.31 416 GLY A CA 1
ATOM 3354 C C . GLY A 1 416 ? -6.031 -38.281 -10.852 1 98.31 416 GLY A C 1
ATOM 3355 O O . GLY A 1 416 ? -6.691 -39.312 -10.594 1 98.31 416 GLY A O 1
ATOM 3356 N N . ILE A 1 417 ? -6.379 -37.406 -11.703 1 98.38 417 ILE A N 1
ATOM 3357 C CA . ILE A 1 417 ? -7.645 -37.5 -12.422 1 98.38 417 ILE A CA 1
ATOM 3358 C C . ILE A 1 417 ? -7.613 -38.656 -13.398 1 98.38 417 ILE A C 1
ATOM 3360 O O . ILE A 1 417 ? -8.57 -39.438 -13.484 1 98.38 417 ILE A O 1
ATOM 3364 N N . LEU A 1 418 ? -6.508 -38.875 -14.125 1 97.5 418 LEU A N 1
ATOM 3365 C CA . LEU A 1 418 ? -6.379 -39.906 -15.156 1 97.5 418 LEU A CA 1
ATOM 3366 C C . LEU A 1 418 ? -6.387 -41.312 -14.531 1 97.5 418 LEU A C 1
ATOM 3368 O O . LEU A 1 418 ? -7.016 -42.219 -15.062 1 97.5 418 LEU A O 1
ATOM 3372 N N . HIS A 1 419 ? -5.695 -41.438 -13.359 1 96.38 419 HIS A N 1
ATOM 3373 C CA . HIS A 1 419 ? -5.398 -42.781 -12.852 1 96.38 419 HIS A CA 1
ATOM 3374 C C . HIS A 1 419 ? -6.234 -43.094 -11.617 1 96.38 419 HIS A C 1
ATOM 3376 O O . HIS A 1 419 ? -6.336 -44.25 -11.211 1 96.38 419 HIS A O 1
ATOM 3382 N N . GLY A 1 420 ? -6.863 -42.125 -11.031 1 95.62 420 GLY A N 1
ATOM 3383 C CA . GLY A 1 420 ? -7.559 -42.344 -9.773 1 95.62 420 GLY A CA 1
ATOM 3384 C C . GLY A 1 420 ? -6.621 -42.594 -8.602 1 95.62 420 GLY A C 1
ATOM 3385 O O . GLY A 1 420 ? -5.402 -42.5 -8.75 1 95.62 420 GLY A O 1
ATOM 3386 N N . LEU A 1 421 ? -7.125 -42.969 -7.504 1 94.06 421 LEU A N 1
ATOM 3387 C CA . LEU A 1 421 ? -6.363 -43.125 -6.27 1 94.06 421 LEU A CA 1
ATOM 3388 C C . LEU A 1 421 ? -5.391 -44.312 -6.395 1 94.06 421 LEU A C 1
ATOM 3390 O O . LEU A 1 421 ? -4.289 -44.281 -5.84 1 94.06 421 LEU A O 1
ATOM 3394 N N . LYS A 1 422 ? -5.762 -45.281 -7.148 1 92.25 422 LYS A N 1
ATOM 3395 C CA . LYS A 1 422 ? -4.961 -46.469 -7.281 1 92.25 422 LYS A CA 1
ATOM 3396 C C . LYS A 1 422 ? -3.721 -46.219 -8.133 1 92.25 422 LYS A C 1
ATOM 3398 O O . LYS A 1 422 ? -2.748 -46.969 -8.062 1 92.25 422 LYS A O 1
ATOM 3403 N N . GLY A 1 423 ? -3.803 -45.156 -8.891 1 92.62 423 GLY A N 1
ATOM 3404 C CA . GLY A 1 423 ? -2.697 -44.844 -9.789 1 92.62 423 GLY A CA 1
ATOM 3405 C C . GLY A 1 423 ? -1.599 -44.031 -9.133 1 92.62 423 GLY A C 1
ATOM 3406 O O . GLY A 1 423 ? -0.568 -43.75 -9.75 1 92.62 423 GLY A O 1
ATOM 3407 N N . ILE A 1 424 ? -1.75 -43.688 -7.891 1 95.31 424 ILE A N 1
ATOM 3408 C CA . ILE A 1 424 ? -0.744 -42.938 -7.145 1 95.31 424 ILE A CA 1
ATOM 3409 C C . ILE A 1 424 ? -0.103 -43.844 -6.094 1 95.31 424 ILE A C 1
ATOM 3411 O O . ILE A 1 424 ? -0.789 -44.344 -5.211 1 95.31 424 ILE A O 1
ATOM 3415 N N . ASP A 1 425 ? 1.126 -44.031 -6.211 1 96.5 425 ASP A N 1
ATOM 3416 C CA . ASP A 1 425 ? 1.855 -44.938 -5.32 1 96.5 425 ASP A CA 1
ATOM 3417 C C . ASP A 1 425 ? 1.696 -44.5 -3.863 1 96.5 425 ASP A C 1
ATOM 3419 O O . ASP A 1 425 ? 1.68 -43.312 -3.557 1 96.5 425 ASP A O 1
ATOM 3423 N N . LYS A 1 426 ? 1.672 -45.406 -2.975 1 95.88 426 LYS A N 1
ATOM 3424 C CA . LYS A 1 426 ? 1.448 -45.188 -1.55 1 95.88 426 LYS A CA 1
ATOM 3425 C C . LYS A 1 426 ? 2.557 -44.312 -0.945 1 95.88 426 LYS A C 1
ATOM 3427 O O . LYS A 1 426 ? 2.33 -43.594 0.028 1 95.88 426 LYS A O 1
ATOM 3432 N N . ARG A 1 427 ? 3.684 -44.344 -1.479 1 96.31 427 ARG A N 1
ATOM 3433 C CA . ARG A 1 427 ? 4.809 -43.562 -0.941 1 96.31 427 ARG A CA 1
ATOM 3434 C C . ARG A 1 427 ? 4.527 -42.062 -0.984 1 96.31 427 ARG A C 1
ATOM 3436 O O . ARG A 1 427 ? 5.082 -41.312 -0.188 1 96.31 427 ARG A O 1
ATOM 3443 N N . TRP A 1 428 ? 3.701 -41.688 -1.949 1 96.75 428 TRP A N 1
ATOM 3444 C CA . TRP A 1 428 ? 3.346 -40.281 -2.078 1 96.75 428 TRP A CA 1
ATOM 3445 C C . TRP A 1 428 ? 2.207 -39.938 -1.133 1 96.75 428 TRP A C 1
ATOM 3447 O O . TRP A 1 428 ? 2.16 -38.812 -0.605 1 96.75 428 TRP A O 1
ATOM 3457 N N . VAL A 1 429 ? 1.306 -40.812 -0.883 1 96.12 429 VAL A N 1
ATOM 3458 C CA . VAL A 1 429 ? 0.023 -40.531 -0.259 1 96.12 429 VAL A CA 1
ATOM 3459 C C . VAL A 1 429 ? 0.113 -40.75 1.248 1 96.12 429 VAL A C 1
ATOM 3461 O O . VAL A 1 429 ? -0.468 -40 2.033 1 96.12 429 VAL A O 1
ATOM 3464 N N . GLU A 1 430 ? 0.836 -41.75 1.695 1 96.25 430 GLU A N 1
ATOM 3465 C CA . GLU A 1 430 ? 0.85 -42.156 3.096 1 96.25 430 GLU A CA 1
ATOM 3466 C C . GLU A 1 430 ? 1.409 -41.031 3.988 1 96.25 430 GLU A C 1
ATOM 3468 O O . GLU A 1 430 ? 0.874 -40.781 5.066 1 96.25 430 GLU A O 1
ATOM 3473 N N . PRO A 1 431 ? 2.387 -40.375 3.568 1 95.25 431 PRO A N 1
ATOM 3474 C CA . PRO A 1 431 ? 2.93 -39.312 4.434 1 95.25 431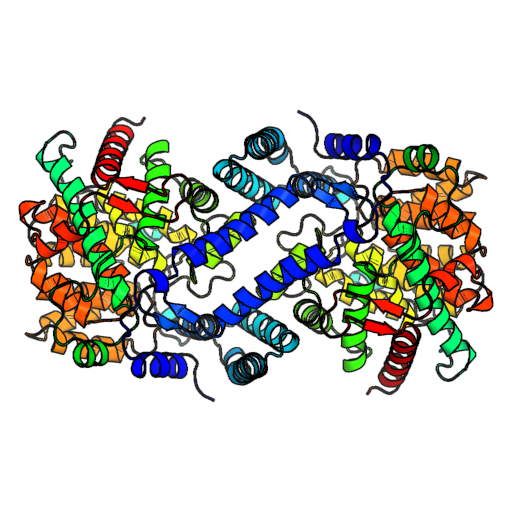 PRO A CA 1
ATOM 3475 C C . PRO A 1 431 ? 1.981 -38.125 4.586 1 95.25 431 PRO A C 1
ATOM 3477 O O . PRO A 1 431 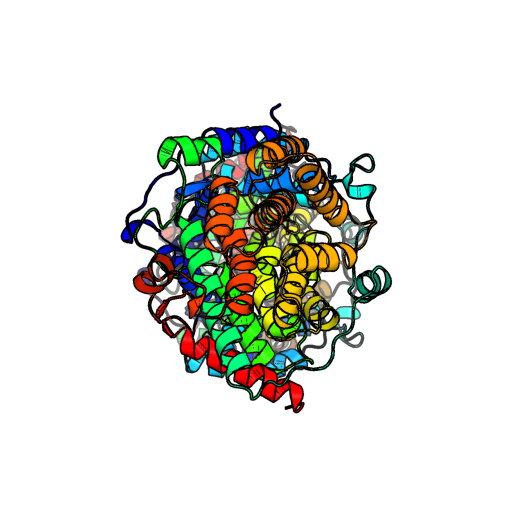? 2.08 -37.375 5.559 1 95.25 431 PRO A O 1
ATOM 3480 N N . ILE A 1 432 ? 1.145 -37.906 3.648 1 94.31 432 ILE A N 1
ATOM 3481 C CA . ILE A 1 432 ? 0.223 -36.781 3.645 1 94.31 432 ILE A CA 1
ATOM 3482 C C . ILE A 1 432 ? -1.06 -37.156 4.383 1 94.31 432 ILE A C 1
ATOM 3484 O O . ILE A 1 432 ? -1.587 -36.344 5.168 1 94.31 432 ILE A O 1
ATOM 3488 N N . GLY A 1 433 ? -1.45 -38.375 4.164 1 94.44 433 GLY A N 1
ATOM 3489 C CA . GLY A 1 433 ? -2.729 -38.812 4.711 1 94.44 433 GLY A CA 1
ATOM 3490 C C . GLY A 1 433 ? -3.9 -38 4.191 1 94.44 433 GLY A C 1
ATOM 3491 O O . GLY A 1 433 ? -4.016 -37.75 2.988 1 94.44 433 GLY A O 1
ATOM 3492 N N . ASP A 1 434 ? -4.859 -37.594 5.074 1 96.25 434 ASP A N 1
ATOM 3493 C CA . ASP A 1 434 ? -6.055 -36.875 4.664 1 96.25 434 ASP A CA 1
ATOM 3494 C C . ASP A 1 434 ? -6.039 -35.438 5.195 1 96.25 434 ASP A C 1
ATOM 3496 O O . ASP A 1 434 ? -6.98 -34.688 4.969 1 96.25 434 ASP A O 1
ATOM 3500 N N . ASP A 1 435 ? -4.996 -35.094 5.859 1 93.56 435 ASP A N 1
ATOM 3501 C CA . ASP A 1 435 ? -4.953 -33.812 6.531 1 93.56 435 ASP A CA 1
ATOM 3502 C C . ASP A 1 435 ? -4.402 -32.719 5.605 1 93.56 435 ASP A C 1
ATOM 3504 O O . ASP A 1 435 ? -3.424 -32.969 4.891 1 93.56 435 ASP A O 1
ATOM 3508 N N . LEU A 1 436 ? -5.047 -31.625 5.543 1 95.44 436 LEU A N 1
ATOM 3509 C CA . LEU A 1 436 ? -4.613 -30.438 4.828 1 95.44 436 LEU A CA 1
ATOM 3510 C C . LEU A 1 436 ? -4.527 -29.234 5.77 1 95.44 436 LEU A C 1
ATOM 3512 O O . LEU A 1 436 ? -5.551 -28.656 6.133 1 95.44 436 LEU A O 1
ATOM 3516 N N . ASN A 1 437 ? -3.334 -28.922 6.195 1 92.81 437 ASN A N 1
ATOM 3517 C CA . ASN A 1 437 ? -3.09 -27.734 7.008 1 92.81 437 ASN A CA 1
ATOM 3518 C C . ASN A 1 437 ? -2.678 -26.547 6.152 1 92.81 437 ASN A C 1
ATOM 3520 O O . ASN A 1 437 ? -1.813 -26.672 5.281 1 92.81 437 ASN A O 1
ATOM 3524 N N . THR A 1 438 ? -3.348 -25.406 6.312 1 93.19 438 THR A N 1
ATOM 3525 C CA . THR A 1 438 ? -3.059 -24.203 5.555 1 93.19 438 THR A CA 1
ATOM 3526 C C . THR A 1 438 ? -3.004 -22.984 6.473 1 93.19 438 THR A C 1
ATOM 3528 O O . THR A 1 438 ? -3.295 -23.094 7.668 1 93.19 438 THR A O 1
ATOM 3531 N N . TYR A 1 439 ? -2.547 -21.859 5.965 1 90.12 439 TYR A N 1
ATOM 3532 C CA . TYR A 1 439 ? -2.586 -20.609 6.711 1 90.12 439 TYR A CA 1
ATOM 3533 C C . TYR A 1 439 ? -3.768 -19.75 6.277 1 90.12 439 TYR A C 1
ATOM 3535 O O . TYR A 1 439 ? -3.805 -18.547 6.551 1 90.12 439 TYR A O 1
ATOM 3543 N N . VAL A 1 440 ? -4.742 -20.359 5.574 1 93.44 440 VAL A N 1
ATOM 3544 C CA . VAL A 1 440 ? -5.934 -19.656 5.102 1 93.44 440 VAL A CA 1
ATOM 3545 C C . VAL A 1 440 ? -6.902 -19.438 6.262 1 93.44 440 VAL A C 1
ATOM 3547 O O . VAL A 1 440 ? -7.293 -20.391 6.941 1 93.44 440 VAL A O 1
ATOM 3550 N N . ARG A 1 441 ? -7.328 -18.203 6.477 1 93.38 441 ARG A N 1
ATOM 3551 C CA . ARG A 1 441 ? -8.266 -17.906 7.555 1 93.38 441 ARG A CA 1
ATOM 3552 C C . ARG A 1 441 ? -9.57 -18.672 7.383 1 93.38 441 ARG A C 1
ATOM 3554 O O . ARG A 1 441 ? -10.18 -18.641 6.312 1 93.38 441 ARG A O 1
ATOM 3561 N N . GLY A 1 442 ? -9.977 -19.359 8.43 1 92.88 442 GLY A N 1
ATOM 3562 C CA . GLY A 1 442 ? -11.227 -20.109 8.398 1 92.88 442 GLY A CA 1
ATOM 3563 C C . GLY A 1 442 ? -11.062 -21.516 7.844 1 92.88 442 GLY A C 1
ATOM 3564 O O . GLY A 1 442 ? -11.992 -22.328 7.914 1 92.88 442 GLY A O 1
ATOM 3565 N N . MET A 1 443 ? -9.844 -21.797 7.281 1 94.69 443 MET A N 1
ATOM 3566 C CA . MET A 1 443 ? -9.555 -23.109 6.703 1 94.69 443 MET A CA 1
ATOM 3567 C C . MET A 1 443 ? -8.18 -23.594 7.141 1 94.69 443 MET A C 1
ATOM 3569 O O . MET A 1 443 ? -7.422 -24.141 6.332 1 94.69 443 MET A O 1
ATOM 3573 N N . GLU A 1 444 ? -7.785 -23.359 8.352 1 92.62 444 GLU A N 1
ATOM 3574 C CA . GLU A 1 444 ? -6.453 -23.672 8.859 1 92.62 444 GLU A CA 1
ATOM 3575 C C . GLU A 1 444 ? -6.234 -25.188 8.945 1 92.62 444 GLU A C 1
ATOM 3577 O O . GLU A 1 444 ? -5.117 -25.656 8.75 1 92.62 444 GLU A O 1
ATOM 3582 N N . LYS A 1 445 ? -7.312 -25.938 9.297 1 94.62 445 LYS A N 1
ATOM 3583 C CA . LYS A 1 445 ? -7.293 -27.391 9.352 1 94.62 445 LYS A CA 1
ATOM 3584 C C . LYS A 1 445 ? -8.461 -27.984 8.57 1 94.62 445 LYS A C 1
ATOM 3586 O O . LYS A 1 445 ? -9.617 -27.797 8.945 1 94.62 445 LYS A O 1
ATOM 3591 N N . LEU A 1 446 ? -8.094 -28.641 7.484 1 95.75 446 LEU A N 1
ATOM 3592 C CA . LEU A 1 446 ? -9.078 -29.281 6.625 1 95.75 446 LEU A CA 1
ATOM 3593 C C . LEU A 1 446 ? -8.719 -30.75 6.375 1 95.75 446 LEU A C 1
ATOM 3595 O O . LEU A 1 446 ? -7.66 -31.203 6.801 1 95.75 446 LEU A O 1
ATOM 3599 N N . LYS A 1 447 ? -9.656 -31.438 5.828 1 97.44 447 LYS A N 1
ATOM 3600 C CA . LYS A 1 447 ? -9.398 -32.75 5.234 1 97.44 447 LYS A CA 1
ATOM 3601 C C . LYS A 1 447 ? -9.445 -32.688 3.711 1 97.44 447 LYS A C 1
ATOM 3603 O O . LYS A 1 447 ? -10.289 -31.984 3.141 1 97.44 447 LYS A O 1
ATOM 3608 N N . ILE A 1 448 ? -8.508 -33.375 3.09 1 97.5 448 ILE A N 1
ATOM 3609 C CA . ILE A 1 448 ? -8.453 -33.406 1.633 1 97.5 448 ILE A CA 1
ATOM 3610 C C . ILE A 1 448 ? -9.773 -33.969 1.081 1 97.5 448 ILE A C 1
ATOM 3612 O O . ILE A 1 448 ? -10.297 -33.438 0.094 1 97.5 448 ILE A O 1
ATOM 3616 N N . SER A 1 449 ? -10.289 -34.938 1.754 1 97.69 449 SER A N 1
ATOM 3617 C CA . SER A 1 449 ? -11.562 -35.5 1.35 1 97.69 449 SER A CA 1
ATOM 3618 C C . SER A 1 449 ? -12.695 -34.5 1.435 1 97.69 449 SER A C 1
ATOM 3620 O O . SER A 1 449 ? -13.617 -34.5 0.612 1 97.69 449 SER A O 1
ATOM 3622 N N . GLU A 1 450 ? -12.609 -33.594 2.4 1 97.31 450 GLU A N 1
ATOM 3623 C CA . GLU A 1 450 ? -13.617 -32.562 2.555 1 97.31 450 GLU A CA 1
ATOM 3624 C C . GLU A 1 450 ? -13.523 -31.531 1.443 1 97.31 450 GLU A C 1
ATOM 3626 O O . GLU A 1 450 ? -14.539 -31.031 0.956 1 97.31 450 GLU A O 1
ATOM 3631 N N . VAL A 1 451 ? -12.336 -31.172 1.084 1 97.88 451 VAL A N 1
ATOM 3632 C CA . VAL A 1 451 ? -12.133 -30.219 -0 1 97.88 451 VAL A CA 1
ATOM 3633 C C . VAL A 1 451 ? -12.641 -30.812 -1.313 1 97.88 451 VAL A C 1
ATOM 3635 O O . VAL A 1 451 ? -13.281 -30.125 -2.107 1 97.88 451 VAL A O 1
ATOM 3638 N N . ALA A 1 452 ? -12.352 -32.062 -1.523 1 98.06 452 ALA A N 1
ATOM 3639 C CA . ALA A 1 452 ? -12.844 -32.781 -2.713 1 98.06 452 ALA A CA 1
ATOM 3640 C C . ALA A 1 452 ? -14.375 -32.781 -2.746 1 98.06 452 ALA A C 1
ATOM 3642 O O . ALA A 1 452 ? -14.977 -32.5 -3.785 1 98.06 452 ALA A O 1
ATOM 3643 N N . ALA A 1 453 ? -14.953 -33.094 -1.597 1 97.56 453 ALA A N 1
ATOM 3644 C CA . ALA A 1 453 ? -16.406 -33.125 -1.498 1 97.56 453 ALA A CA 1
ATOM 3645 C C . ALA A 1 453 ? -17 -31.734 -1.78 1 97.56 453 ALA A C 1
ATOM 3647 O O . ALA A 1 453 ? -18.016 -31.609 -2.459 1 97.56 453 ALA A O 1
ATOM 3648 N N . LEU A 1 454 ? -16.39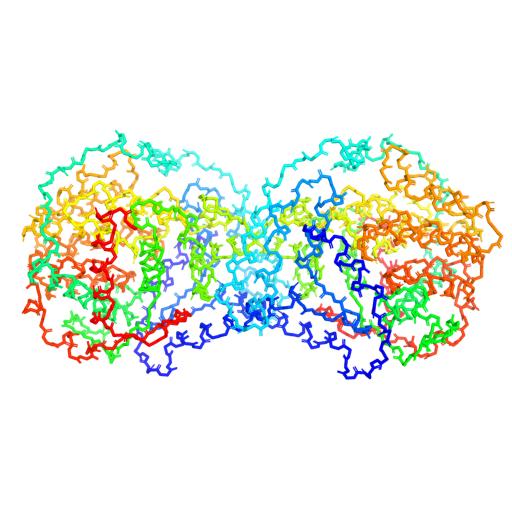1 -30.734 -1.242 1 97.62 454 LEU A N 1
ATOM 3649 C CA . LEU A 1 454 ? -16.828 -29.375 -1.475 1 97.62 454 LEU A CA 1
ATOM 3650 C C . LEU A 1 454 ? -16.75 -29.016 -2.957 1 97.62 454 LEU A C 1
ATOM 3652 O O . LEU A 1 454 ? -17.625 -28.312 -3.475 1 97.62 454 LEU A O 1
ATOM 3656 N N . THR A 1 455 ? -15.727 -29.438 -3.607 1 98.5 455 THR A N 1
ATOM 3657 C CA . THR A 1 455 ? -15.562 -29.188 -5.035 1 98.5 455 THR A CA 1
ATOM 3658 C C . THR A 1 455 ? -16.719 -29.797 -5.82 1 98.5 455 THR A C 1
ATOM 3660 O O . THR A 1 455 ? -17.297 -29.156 -6.703 1 98.5 455 THR A O 1
ATOM 3663 N N . ILE A 1 456 ? -17.078 -31 -5.465 1 97.88 456 ILE A N 1
ATOM 3664 C CA . ILE A 1 456 ? -18.156 -31.719 -6.145 1 97.88 456 ILE A CA 1
ATOM 3665 C C . ILE A 1 456 ? -19.484 -31 -5.906 1 97.88 456 ILE A C 1
ATOM 3667 O O . ILE A 1 456 ? -20.25 -30.781 -6.844 1 97.88 456 ILE A O 1
ATOM 3671 N N . VAL A 1 457 ? -19.703 -30.641 -4.672 1 97.44 457 VAL A N 1
ATOM 3672 C CA . VAL A 1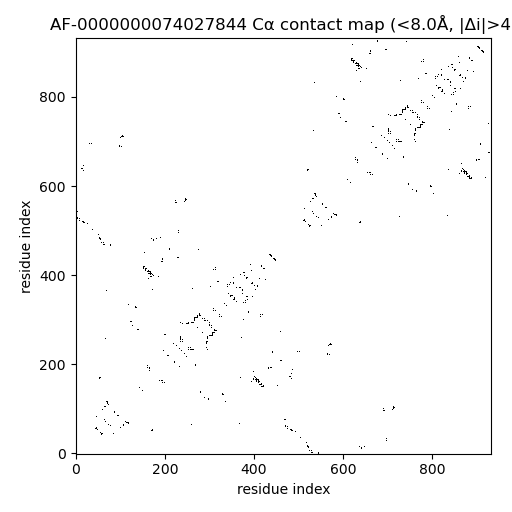 457 ? -20.938 -29.938 -4.316 1 97.44 457 VAL A CA 1
ATOM 3673 C C . VAL A 1 457 ? -21.016 -28.609 -5.074 1 97.44 457 VAL A C 1
ATOM 3675 O O . VAL A 1 457 ? -22.078 -28.234 -5.555 1 97.44 457 VAL A O 1
ATOM 3678 N N . ALA A 1 458 ? -19.906 -27.906 -5.16 1 98.12 458 ALA A N 1
ATOM 3679 C CA . ALA A 1 458 ? -19.859 -26.625 -5.852 1 98.12 458 ALA A CA 1
ATOM 3680 C C . ALA A 1 458 ? -20.203 -26.781 -7.332 1 98.12 458 ALA A C 1
ATOM 3682 O O . ALA A 1 458 ? -20.938 -25.969 -7.902 1 98.12 458 ALA A O 1
ATOM 3683 N N . ILE A 1 459 ? -19.688 -27.797 -7.965 1 97.62 459 ILE A N 1
ATOM 3684 C CA . ILE A 1 459 ? -19.953 -28.078 -9.375 1 97.62 459 ILE A CA 1
ATOM 3685 C C . ILE A 1 459 ? -21.438 -28.359 -9.586 1 97.62 459 ILE A C 1
ATOM 3687 O O . ILE A 1 459 ? -22.062 -27.812 -10.492 1 97.62 459 ILE A O 1
ATOM 3691 N N . LYS A 1 460 ? -21.938 -29.234 -8.742 1 96.44 460 LYS A N 1
ATOM 3692 C CA . LYS A 1 460 ? -23.344 -29.609 -8.867 1 96.44 460 LYS A CA 1
ATOM 3693 C C . LYS A 1 460 ? -24.266 -28.406 -8.664 1 96.44 460 LYS A C 1
ATOM 3695 O O . LYS A 1 460 ? -25.234 -28.234 -9.391 1 96.44 460 LYS A O 1
ATOM 3700 N N . LYS A 1 461 ? -23.938 -27.641 -7.684 1 96.56 461 LYS A N 1
ATOM 3701 C CA . LYS A 1 461 ? -24.688 -26.422 -7.426 1 96.56 461 LYS A CA 1
ATOM 3702 C C . LYS A 1 461 ? -24.641 -25.469 -8.625 1 96.56 461 LYS A C 1
ATOM 3704 O O . LYS A 1 461 ? -25.656 -24.891 -9.008 1 96.56 461 LYS A O 1
ATOM 3709 N N . ALA A 1 462 ? -23.5 -25.281 -9.203 1 96.5 462 ALA A N 1
ATOM 3710 C CA . ALA A 1 462 ? -23.312 -24.406 -10.352 1 96.5 462 ALA A CA 1
ATOM 3711 C C . ALA A 1 462 ? -24.094 -24.906 -11.562 1 96.5 462 ALA A C 1
ATOM 3713 O O . ALA A 1 462 ? -24.688 -24.109 -12.297 1 96.5 462 ALA A O 1
ATOM 3714 N N . GLU A 1 463 ? -24.094 -26.172 -11.766 1 93.56 463 GLU A N 1
ATOM 3715 C CA . GLU A 1 463 ? -24.797 -26.781 -12.891 1 93.56 463 GLU A CA 1
ATOM 3716 C C . GLU A 1 463 ? -26.312 -26.578 -12.773 1 93.56 463 GLU A C 1
ATOM 3718 O O . GLU A 1 463 ? -27.016 -26.531 -13.789 1 93.56 463 GLU A O 1
ATOM 3723 N N . LYS A 1 464 ? -26.75 -26.5 -11.539 1 92.38 464 LYS A N 1
ATOM 3724 C CA . LYS A 1 464 ? -28.172 -26.297 -11.289 1 92.38 464 LYS A CA 1
ATOM 3725 C C . LYS A 1 464 ? -28.531 -24.812 -11.312 1 92.38 464 LYS A C 1
ATOM 3727 O O . LYS A 1 464 ? -29.719 -24.453 -11.297 1 92.38 464 LYS A O 1
ATOM 3732 N N . GLY A 1 465 ? -27.547 -23.953 -11.484 1 86.25 465 GLY A N 1
ATOM 3733 C CA . GLY A 1 465 ? -27.781 -22.516 -11.484 1 86.25 465 GLY A CA 1
ATOM 3734 C C . GLY A 1 465 ? -28.109 -21.969 -10.109 1 86.25 465 GLY A C 1
ATOM 3735 O O . GLY A 1 465 ? -28.812 -20.969 -9.977 1 86.25 465 GLY A O 1
ATOM 3736 N N . GLU A 1 466 ? -27.719 -22.625 -9.117 1 79.38 466 GLU A N 1
ATOM 3737 C CA . GLU A 1 466 ? -27.953 -22.203 -7.742 1 79.38 466 GLU A CA 1
ATOM 3738 C C . GLU A 1 466 ? -26.75 -21.438 -7.188 1 79.38 466 GLU A C 1
ATOM 3740 O O . GLU A 1 466 ? -25.609 -21.703 -7.586 1 79.38 466 GLU A O 1
ATOM 3745 N N . MET B 1 1 ? 28.406 -2.412 -15.602 1 82 1 MET B N 1
ATOM 3746 C CA . MET B 1 1 ? 27.406 -2.623 -14.57 1 82 1 MET B CA 1
ATOM 3747 C C . MET B 1 1 ? 26.688 -3.957 -14.766 1 82 1 MET B C 1
ATOM 3749 O O . MET B 1 1 ? 26.359 -4.332 -15.891 1 82 1 MET B O 1
ATOM 3753 N N . ARG B 1 2 ? 26.625 -4.66 -13.719 1 89.94 2 ARG B N 1
ATOM 3754 C CA . ARG B 1 2 ? 26.016 -5.98 -13.805 1 89.94 2 ARG B CA 1
ATOM 3755 C C . ARG B 1 2 ? 24.5 -5.879 -13.977 1 89.94 2 ARG B C 1
ATOM 3757 O O . ARG B 1 2 ? 23.859 -5.047 -13.328 1 89.94 2 ARG B O 1
ATOM 3764 N N . LYS B 1 3 ? 23.953 -6.625 -14.883 1 96.19 3 LYS B N 1
ATOM 3765 C CA . LYS B 1 3 ? 22.516 -6.68 -15.094 1 96.19 3 LYS B CA 1
ATOM 3766 C C . LYS B 1 3 ? 21.828 -7.441 -13.969 1 96.19 3 LYS B C 1
ATOM 3768 O O . LYS B 1 3 ? 22.422 -8.328 -13.352 1 96.19 3 LYS B O 1
ATOM 3773 N N . ALA B 1 4 ? 20.609 -6.977 -13.766 1 97.25 4 ALA B N 1
ATOM 3774 C CA . ALA B 1 4 ? 19.828 -7.633 -12.719 1 97.25 4 ALA B CA 1
ATOM 3775 C C . ALA B 1 4 ? 19.688 -9.125 -12.992 1 97.25 4 ALA B C 1
ATOM 3777 O O . ALA B 1 4 ? 19.828 -9.945 -12.086 1 97.25 4 ALA B O 1
ATOM 3778 N N . TRP B 1 5 ? 19.484 -9.484 -14.234 1 97 5 TRP B N 1
ATOM 3779 C CA . TRP B 1 5 ? 19.266 -10.898 -14.547 1 97 5 TRP B CA 1
ATOM 3780 C C . TRP B 1 5 ? 20.547 -11.711 -14.328 1 97 5 TRP B C 1
ATOM 3782 O O . TRP B 1 5 ? 20.484 -12.875 -13.922 1 97 5 TRP B O 1
ATOM 3792 N N . GLU B 1 6 ? 21.703 -11.109 -14.594 1 97.56 6 GLU B N 1
ATOM 3793 C CA . GLU B 1 6 ? 22.969 -11.797 -14.344 1 97.56 6 GLU B CA 1
ATOM 3794 C C . GLU B 1 6 ? 23.156 -12.078 -12.859 1 97.56 6 GLU B C 1
ATOM 3796 O O . GLU B 1 6 ? 23.625 -13.156 -12.477 1 97.56 6 GLU B O 1
ATOM 3801 N N . MET B 1 7 ? 22.828 -11.055 -12.078 1 96.38 7 MET B N 1
ATOM 3802 C CA . MET B 1 7 ? 22.953 -11.203 -10.625 1 96.38 7 MET B CA 1
ATOM 3803 C C . MET B 1 7 ? 22.047 -12.32 -10.117 1 96.38 7 MET B C 1
ATOM 3805 O O . MET B 1 7 ? 22.484 -13.156 -9.32 1 96.38 7 MET B O 1
ATOM 3809 N N . GLU B 1 8 ? 20.797 -12.344 -10.578 1 96.06 8 GLU B N 1
ATOM 3810 C CA . GLU B 1 8 ? 19.844 -13.352 -10.133 1 96.06 8 GLU B CA 1
ATOM 3811 C C . GLU B 1 8 ? 20.219 -14.734 -10.656 1 96.06 8 GLU B C 1
ATOM 3813 O O . GLU B 1 8 ? 20.031 -15.742 -9.969 1 96.06 8 GLU B O 1
ATOM 3818 N N . HIS B 1 9 ? 20.688 -14.781 -11.859 1 96.62 9 HIS B N 1
ATOM 3819 C CA . HIS B 1 9 ? 21.141 -16.047 -12.422 1 96.62 9 HIS B CA 1
ATOM 3820 C C . HIS B 1 9 ? 22.281 -16.641 -11.609 1 96.62 9 HIS B C 1
ATOM 3822 O O . HIS B 1 9 ? 22.312 -17.844 -11.328 1 96.62 9 HIS B O 1
ATOM 3828 N N . GLU B 1 10 ? 23.219 -15.805 -11.273 1 96.38 10 GLU B N 1
ATOM 3829 C CA . GLU B 1 10 ? 24.344 -16.25 -10.461 1 96.38 10 GLU B CA 1
ATOM 3830 C C . GLU B 1 10 ? 23.891 -16.719 -9.086 1 96.38 10 GLU B C 1
ATOM 3832 O O . GLU B 1 10 ? 24.406 -17.719 -8.57 1 96.38 10 GLU B O 1
ATOM 3837 N N . LEU B 1 11 ? 22.984 -15.984 -8.539 1 95.69 11 LEU B N 1
ATOM 3838 C CA . LEU B 1 11 ? 22.438 -16.359 -7.238 1 95.69 11 LEU B CA 1
ATOM 3839 C C . LEU B 1 11 ? 21.844 -17.766 -7.293 1 95.69 11 LEU B C 1
ATOM 3841 O O . LEU B 1 11 ? 22.094 -18.594 -6.406 1 95.69 11 LEU B O 1
ATOM 3845 N N . MET B 1 12 ? 21.078 -18.047 -8.273 1 95 12 MET B N 1
ATOM 3846 C CA . MET B 1 12 ? 20.438 -19.359 -8.438 1 95 12 MET B CA 1
ATOM 3847 C C . MET B 1 12 ? 21.469 -20.438 -8.695 1 95 12 MET B C 1
ATOM 3849 O O . MET B 1 12 ? 21.391 -21.531 -8.117 1 95 12 MET B O 1
ATOM 3853 N N . GLN B 1 13 ? 22.453 -20.172 -9.547 1 96.12 13 GLN B N 1
ATOM 3854 C CA . GLN B 1 13 ? 23.469 -21.141 -9.922 1 96.12 13 GLN B CA 1
ATOM 3855 C C . GLN B 1 13 ? 24.312 -21.547 -8.727 1 96.12 13 GLN B C 1
ATOM 3857 O O . GLN B 1 13 ? 24.797 -22.688 -8.656 1 96.12 13 GLN B O 1
ATOM 3862 N N . ASN B 1 14 ? 24.406 -20.656 -7.801 1 95.88 14 ASN B N 1
ATOM 3863 C CA . ASN B 1 14 ? 25.266 -20.922 -6.656 1 95.88 14 ASN B CA 1
ATOM 3864 C C . ASN B 1 14 ? 24.484 -21.469 -5.469 1 95.88 14 ASN B C 1
ATOM 3866 O O . ASN B 1 14 ? 25.062 -21.844 -4.453 1 95.88 14 ASN B O 1
ATOM 3870 N N . ALA B 1 15 ? 23.203 -21.547 -5.633 1 96.31 15 ALA B N 1
ATOM 3871 C CA . ALA B 1 15 ? 22.375 -22 -4.523 1 96.31 15 ALA B CA 1
ATOM 3872 C C . ALA B 1 15 ? 22.422 -23.516 -4.367 1 96.31 15 ALA B C 1
ATOM 3874 O O . ALA B 1 15 ? 22.109 -24.25 -5.301 1 96.31 15 ALA B O 1
ATOM 3875 N N . ILE B 1 16 ? 22.781 -23.938 -3.17 1 96 16 ILE B N 1
ATOM 3876 C CA . ILE B 1 16 ? 22.828 -25.359 -2.846 1 96 16 ILE B CA 1
ATOM 3877 C C . ILE B 1 16 ? 21.641 -25.734 -1.954 1 96 16 ILE B C 1
ATOM 3879 O O . ILE B 1 16 ? 21.422 -25.094 -0.917 1 96 16 ILE B O 1
ATOM 3883 N N . PRO B 1 17 ? 20.906 -26.781 -2.383 1 95.5 17 PRO B N 1
ATOM 3884 C CA . PRO B 1 17 ? 19.719 -27.141 -1.603 1 95.5 17 PRO B CA 1
ATOM 3885 C C . PRO B 1 17 ? 20.047 -27.453 -0.144 1 95.5 17 PRO B C 1
ATOM 3887 O O . PRO B 1 17 ? 21.062 -28.078 0.141 1 95.5 17 PRO B O 1
ATOM 3890 N N . VAL B 1 18 ? 19.156 -27 0.717 1 91.12 18 VAL B N 1
ATOM 3891 C CA . VAL B 1 18 ? 19.25 -27.25 2.152 1 91.12 18 VAL B CA 1
ATOM 3892 C C . VAL B 1 18 ? 18.016 -28 2.631 1 91.12 18 VAL B C 1
ATOM 3894 O O . VAL B 1 18 ? 16.891 -27.672 2.25 1 91.12 18 VAL B O 1
ATOM 3897 N N . VAL B 1 19 ? 18.188 -29.016 3.373 1 90.06 19 VAL B N 1
ATOM 3898 C CA . VAL B 1 19 ? 17.062 -29.75 3.941 1 90.06 19 VAL B CA 1
ATOM 3899 C C . VAL B 1 19 ? 16.703 -29.172 5.309 1 90.06 19 VAL B C 1
ATOM 3901 O O . VAL B 1 19 ? 17.453 -29.328 6.27 1 90.06 19 VAL B O 1
ATOM 3904 N N . LEU B 1 20 ? 15.531 -28.547 5.359 1 89.19 20 LEU B N 1
ATOM 3905 C CA . LEU B 1 20 ? 15.094 -27.891 6.586 1 89.19 20 LEU B CA 1
ATOM 3906 C C . LEU B 1 20 ? 14.32 -28.859 7.477 1 89.19 20 LEU B C 1
ATOM 3908 O O . LEU B 1 20 ? 13.625 -29.75 6.977 1 89.19 20 LEU B O 1
ATOM 3912 N N . GLU B 1 21 ? 14.445 -28.594 8.805 1 86.62 21 GLU B N 1
ATOM 3913 C CA . GLU B 1 21 ? 13.562 -29.266 9.75 1 86.62 21 GLU B CA 1
ATOM 3914 C C . GLU B 1 21 ? 12.18 -28.625 9.781 1 86.62 21 GLU B C 1
ATOM 3916 O O . GLU B 1 21 ? 11.992 -27.516 9.273 1 86.62 21 GLU B O 1
ATOM 3921 N N . GLU B 1 22 ? 11.203 -29.328 10.32 1 81.06 22 GLU B N 1
ATOM 3922 C CA . GLU B 1 22 ? 9.82 -28.859 10.352 1 81.06 22 GLU B CA 1
ATOM 3923 C C . GLU B 1 22 ? 9.719 -27.453 10.945 1 81.06 22 GLU B C 1
ATOM 3925 O O . GLU B 1 22 ? 9 -26.609 10.422 1 81.06 22 GLU B O 1
ATOM 3930 N N . GLU B 1 23 ? 10.445 -27.25 11.945 1 77.06 23 GLU B N 1
ATOM 3931 C CA . GLU B 1 23 ? 10.375 -25.984 12.672 1 77.06 23 GLU B CA 1
ATOM 3932 C C . GLU B 1 23 ? 11.023 -24.844 11.875 1 77.06 23 GLU B C 1
ATOM 3934 O O . GLU B 1 23 ? 10.719 -23.672 12.094 1 77.06 23 GLU B O 1
ATOM 3939 N N . ASP B 1 24 ? 11.734 -25.266 10.844 1 81.56 24 ASP B N 1
ATOM 3940 C CA . ASP B 1 24 ? 12.523 -24.266 10.125 1 81.56 24 ASP B CA 1
ATOM 3941 C C . ASP B 1 24 ? 11.836 -23.844 8.836 1 81.56 24 ASP B C 1
ATOM 3943 O O . ASP B 1 24 ? 12.297 -22.922 8.148 1 81.56 24 ASP B O 1
ATOM 3947 N N . GLN B 1 25 ? 10.68 -24.281 8.523 1 79 25 GLN B N 1
ATOM 3948 C CA . GLN B 1 25 ? 10.078 -24.047 7.215 1 79 25 GLN B CA 1
ATOM 3949 C C . GLN B 1 25 ? 9.367 -22.703 7.168 1 79 25 GLN B C 1
ATOM 3951 O O . GLN B 1 25 ? 9.086 -22.172 6.09 1 79 25 GLN B O 1
ATOM 3956 N N . THR B 1 26 ? 9 -22.047 8.258 1 73.81 26 THR B N 1
ATOM 3957 C CA . THR B 1 26 ? 8.742 -20.641 8.531 1 73.81 26 THR B CA 1
ATOM 3958 C C . THR B 1 26 ? 7.461 -20.172 7.836 1 73.81 26 THR B C 1
ATOM 3960 O O . THR B 1 26 ? 7.184 -18.969 7.762 1 73.81 26 THR B O 1
ATOM 3963 N N . TRP B 1 27 ? 6.664 -21.109 7.242 1 78.75 27 TRP B N 1
ATOM 3964 C CA . TRP B 1 27 ? 5.402 -20.734 6.609 1 78.75 27 TRP B CA 1
ATOM 3965 C C . TRP B 1 27 ? 4.434 -20.141 7.625 1 78.75 27 TRP B C 1
ATOM 3967 O O . TRP B 1 27 ? 3.928 -19.031 7.438 1 78.75 27 TRP B O 1
ATOM 3977 N N . GLU B 1 28 ? 4.285 -20.781 8.719 1 77.44 28 GLU B N 1
ATOM 3978 C CA . GLU B 1 28 ? 3.328 -20.375 9.75 1 77.44 28 GLU B CA 1
ATOM 3979 C C . GLU B 1 28 ? 3.762 -19.078 10.414 1 77.44 28 GLU B C 1
ATOM 3981 O O . GLU B 1 28 ? 2.943 -18.172 10.625 1 77.44 28 GLU B O 1
ATOM 3986 N N . GLU B 1 29 ? 5.031 -19.062 10.648 1 78.56 29 GLU B N 1
ATOM 3987 C CA . GLU B 1 29 ? 5.562 -17.875 11.305 1 78.56 29 GLU B CA 1
ATOM 3988 C C . GLU B 1 29 ? 5.402 -16.641 10.43 1 78.56 29 GLU B C 1
ATOM 3990 O O . GLU B 1 29 ? 5.02 -15.57 10.914 1 78.56 29 GLU B O 1
ATOM 3995 N N . GLY B 1 30 ? 5.703 -16.797 9.219 1 81.5 30 GLY B N 1
ATOM 3996 C CA . GLY B 1 30 ? 5.559 -15.688 8.289 1 81.5 30 GLY B CA 1
ATOM 3997 C C . GLY B 1 30 ? 4.121 -15.242 8.102 1 81.5 30 GLY B C 1
ATOM 3998 O O . GLY B 1 30 ? 3.826 -14.047 8.148 1 81.5 30 GLY B O 1
ATOM 3999 N N . ALA B 1 31 ? 3.275 -16.156 7.98 1 82.81 31 ALA B N 1
ATOM 4000 C CA . ALA B 1 31 ? 1.855 -15.859 7.805 1 82.81 31 ALA B CA 1
ATOM 4001 C C . ALA B 1 31 ? 1.271 -15.211 9.055 1 82.81 31 ALA B C 1
ATOM 4003 O O . ALA B 1 31 ? 0.46 -14.281 8.953 1 82.81 31 ALA B O 1
ATOM 4004 N N . GLU B 1 32 ? 1.662 -15.727 10.148 1 82 32 GLU B N 1
ATOM 4005 C CA . GLU B 1 32 ? 1.19 -15.164 11.414 1 82 32 GLU B CA 1
ATOM 4006 C C . GLU B 1 32 ? 1.668 -13.727 11.586 1 82 32 GLU B C 1
ATOM 4008 O O . GLU B 1 32 ? 0.895 -12.852 11.984 1 82 32 GLU B O 1
ATOM 4013 N N . PHE B 1 33 ? 2.857 -13.57 11.281 1 84.19 33 PHE B N 1
ATOM 4014 C CA . PHE B 1 33 ? 3.441 -12.242 11.43 1 84.19 33 PHE B CA 1
ATOM 4015 C C . PHE B 1 33 ? 2.744 -11.242 10.516 1 84.19 33 PHE B C 1
ATOM 4017 O O . PHE B 1 33 ? 2.314 -10.18 10.969 1 84.19 33 PHE B O 1
ATOM 4024 N N . ALA B 1 34 ? 2.613 -11.57 9.336 1 84.25 34 ALA B N 1
ATOM 4025 C CA . ALA B 1 34 ? 1.954 -10.695 8.367 1 84.25 34 ALA B CA 1
ATOM 4026 C C . ALA B 1 34 ? 0.479 -10.508 8.711 1 84.25 34 ALA B C 1
ATOM 4028 O O . ALA B 1 34 ? -0.039 -9.391 8.664 1 84.25 34 ALA B O 1
ATOM 4029 N N . GLY B 1 35 ? -0.11 -11.547 9.055 1 86.75 35 GLY B N 1
ATOM 4030 C CA . GLY B 1 35 ? -1.524 -11.508 9.391 1 86.75 35 GLY B CA 1
ATOM 4031 C C . GLY B 1 35 ? -1.824 -10.648 10.602 1 86.75 35 GLY B C 1
ATOM 4032 O O . GLY B 1 35 ? -2.785 -9.875 10.609 1 86.75 35 GLY B O 1
ATOM 4033 N N . ASP B 1 36 ? -1.038 -10.789 11.555 1 87.38 36 ASP B N 1
ATOM 4034 C CA . ASP B 1 36 ? -1.25 -10.031 12.781 1 87.38 36 ASP B CA 1
ATOM 4035 C C . ASP B 1 36 ? -1.136 -8.531 12.531 1 87.38 36 ASP B C 1
ATOM 4037 O O . ASP B 1 36 ? -1.936 -7.746 13.047 1 87.38 36 ASP B O 1
ATOM 4041 N N . TYR B 1 37 ? -0.21 -8.148 11.812 1 90.94 37 TYR B N 1
ATOM 4042 C CA . TYR B 1 37 ? -0.025 -6.73 11.516 1 90.94 37 TYR B CA 1
ATOM 4043 C C . TYR B 1 37 ? -1.2 -6.18 10.719 1 90.94 37 TYR B C 1
ATOM 4045 O O . TYR B 1 37 ? -1.722 -5.105 11.023 1 90.94 37 TYR B O 1
ATOM 4053 N N . GLU B 1 38 ? -1.588 -6.914 9.711 1 91.56 38 GLU B N 1
ATOM 4054 C CA . GLU B 1 38 ? -2.66 -6.445 8.836 1 91.56 38 GLU B CA 1
ATOM 4055 C C . GLU B 1 38 ? -3.977 -6.32 9.602 1 91.56 38 GLU B C 1
ATOM 4057 O O . GLU B 1 38 ? -4.734 -5.371 9.391 1 91.56 38 GLU B O 1
ATOM 4062 N N . VAL B 1 39 ? -4.215 -7.273 10.445 1 93.75 39 VAL B N 1
ATOM 4063 C CA . VAL B 1 39 ? -5.457 -7.281 11.211 1 93.75 39 VAL B CA 1
ATOM 4064 C C . VAL B 1 39 ? -5.445 -6.137 12.227 1 93.75 39 VAL B C 1
ATOM 4066 O O . VAL B 1 39 ? -6.453 -5.457 12.422 1 93.75 39 VAL B O 1
ATOM 4069 N N . ALA B 1 40 ? -4.32 -5.973 12.859 1 93.69 40 ALA B N 1
ATOM 4070 C CA . ALA B 1 40 ? -4.203 -4.887 13.828 1 93.69 40 ALA B CA 1
ATOM 4071 C C . ALA B 1 40 ? -4.441 -3.533 13.164 1 93.69 40 ALA B C 1
ATOM 4073 O O . ALA B 1 40 ? -5.172 -2.693 13.695 1 93.69 40 ALA B O 1
ATOM 4074 N N . LYS B 1 41 ? -3.826 -3.312 12.078 1 93.75 41 LYS B N 1
ATOM 4075 C CA . LYS B 1 41 ? -3.975 -2.059 11.352 1 93.75 41 LYS B CA 1
ATOM 4076 C C . LYS B 1 41 ? -5.418 -1.855 10.891 1 93.75 41 LYS B C 1
ATOM 4078 O O . LYS B 1 41 ? -5.941 -0.742 10.961 1 93.75 41 LYS B O 1
ATOM 4083 N N . LEU B 1 42 ? -6 -2.938 10.453 1 96 42 LEU B N 1
ATOM 4084 C CA . LEU B 1 42 ? -7.379 -2.883 9.984 1 96 42 LEU B CA 1
ATOM 4085 C C . LEU B 1 42 ? -8.32 -2.5 11.117 1 96 42 LEU B C 1
ATOM 4087 O O . LEU B 1 42 ? -9.211 -1.662 10.938 1 96 42 LEU B O 1
ATOM 4091 N N . LYS B 1 43 ? -8.148 -3.104 12.234 1 96.62 43 LYS B N 1
ATOM 4092 C CA . LYS B 1 43 ? -8.992 -2.793 13.391 1 96.62 43 LYS B CA 1
ATOM 4093 C C . LYS B 1 43 ? -8.844 -1.333 13.805 1 96.62 43 LYS B C 1
ATOM 4095 O O . LYS B 1 43 ? -9.82 -0.678 14.164 1 96.62 43 LYS B O 1
ATOM 4100 N N . LEU B 1 44 ? -7.688 -0.842 13.711 1 94.69 44 LEU B N 1
ATOM 4101 C CA . LEU B 1 44 ? -7.426 0.543 14.086 1 94.69 44 LEU B CA 1
ATOM 4102 C C . LEU B 1 44 ? -8.133 1.507 13.133 1 94.69 44 LEU B C 1
ATOM 4104 O O . LEU B 1 44 ? -8.5 2.613 13.531 1 94.69 44 LEU B O 1
ATOM 4108 N N . GLN B 1 45 ? -8.328 1.146 11.898 1 96.5 45 GLN B N 1
ATOM 4109 C CA . GLN B 1 45 ? -9.023 1.994 10.938 1 96.5 45 GLN B CA 1
ATOM 4110 C C . GLN B 1 45 ? -10.5 2.143 11.312 1 96.5 45 GLN B C 1
ATOM 4112 O O . GLN B 1 45 ? -11.109 3.186 11.055 1 96.5 45 GLN B O 1
ATOM 4117 N N . TRP B 1 46 ? -11.023 1.117 11.922 1 97.94 46 TRP B N 1
ATOM 4118 C CA . TRP B 1 46 ? -12.453 1.117 12.242 1 97.94 46 TRP B CA 1
ATOM 4119 C C . TRP B 1 46 ? -12.695 1.727 13.617 1 97.94 46 TRP B C 1
ATOM 4121 O O . TRP B 1 46 ? -13.766 2.289 13.875 1 97.94 46 TRP B O 1
ATOM 4131 N N . LYS B 1 47 ? -11.742 1.543 14.484 1 96.38 47 LYS B N 1
ATOM 4132 C CA . LYS B 1 47 ? -11.852 2.076 15.844 1 96.38 47 LYS B CA 1
ATOM 4133 C C . LYS B 1 47 ? -10.477 2.279 16.469 1 96.38 47 LYS B C 1
ATOM 4135 O O . LYS B 1 47 ? -9.703 1.325 16.609 1 96.38 47 LYS B O 1
ATOM 4140 N N . SER B 1 48 ? -10.188 3.518 16.781 1 94.12 48 SER B N 1
ATOM 4141 C CA . SER B 1 48 ? -8.945 3.838 17.469 1 94.12 48 SER B CA 1
ATOM 4142 C C . SER B 1 48 ? -9.086 5.086 18.328 1 94.12 48 SER B C 1
ATOM 4144 O O . SER B 1 48 ? -10.148 5.715 18.344 1 94.12 48 SER B O 1
ATOM 4146 N N . ASN B 1 49 ? -8.117 5.332 19.141 1 94 49 ASN B N 1
ATOM 4147 C CA . ASN B 1 49 ? -7.996 6.559 19.922 1 94 49 ASN B CA 1
ATOM 4148 C C . ASN B 1 49 ? -6.723 7.324 19.578 1 94 49 ASN B C 1
ATOM 4150 O O . ASN B 1 49 ? -5.664 6.719 19.375 1 94 49 ASN B O 1
ATOM 4154 N N . VAL B 1 50 ? -6.887 8.617 19.391 1 91.44 50 VAL B N 1
ATOM 4155 C CA . VAL B 1 50 ? -5.773 9.484 19.031 1 91.44 50 VAL B CA 1
ATOM 4156 C C . VAL B 1 50 ? -4.691 9.422 20.094 1 91.44 50 VAL B C 1
ATOM 4158 O O . VAL B 1 50 ? -4.973 9.57 21.281 1 91.44 50 VAL B O 1
ATOM 4161 N N . PRO B 1 51 ? -3.482 9.164 19.672 1 86.75 51 PRO B N 1
ATOM 4162 C CA . PRO B 1 51 ? -2.406 9.203 20.656 1 86.75 51 PRO B CA 1
ATOM 4163 C C . PRO B 1 51 ? -2.314 10.547 21.375 1 86.75 51 PRO B C 1
ATOM 4165 O O . PRO B 1 51 ? -2.436 11.602 20.734 1 86.75 51 PRO B O 1
ATOM 4168 N N . GLY B 1 52 ? -2.164 10.508 22.656 1 87.44 52 GLY B N 1
ATOM 4169 C CA . GLY B 1 52 ? -2.043 11.727 23.438 1 87.44 52 GLY B CA 1
ATOM 4170 C C . GLY B 1 52 ? -3.355 12.164 24.062 1 87.44 52 GLY B C 1
ATOM 4171 O O . GLY B 1 52 ? -3.494 12.18 25.281 1 87.44 52 GLY B O 1
ATOM 4172 N N . SER B 1 53 ? -4.312 12.43 23.234 1 91.94 53 SER B N 1
ATOM 4173 C CA . SER B 1 53 ? -5.566 12.992 23.734 1 91.94 53 SER B CA 1
ATOM 4174 C C . SER B 1 53 ? -6.586 11.891 24.016 1 91.94 53 SER B C 1
ATOM 4176 O O . SER B 1 53 ? -7.559 12.109 24.734 1 91.94 53 SER B O 1
ATOM 4178 N N . TYR B 1 54 ? -6.41 10.758 23.359 1 93.44 54 TYR B N 1
ATOM 4179 C CA . TYR B 1 54 ? -7.277 9.594 23.5 1 93.44 54 TYR B CA 1
ATOM 4180 C C . TYR B 1 54 ? -8.648 9.859 22.906 1 93.44 54 TYR B C 1
ATOM 4182 O O . TYR B 1 54 ? -9.609 9.141 23.188 1 93.44 54 TYR B O 1
ATOM 4190 N N . ALA B 1 55 ? -8.797 10.922 22.109 1 95.5 55 ALA B N 1
ATOM 4191 C CA . ALA B 1 55 ? -10.047 11.156 21.391 1 95.5 55 ALA B CA 1
ATOM 4192 C C . ALA B 1 55 ? -10.383 9.984 20.469 1 95.5 55 ALA B C 1
ATOM 4194 O O . ALA B 1 55 ? -9.5 9.398 19.844 1 95.5 55 ALA B O 1
ATOM 4195 N N . PRO B 1 56 ? -11.664 9.633 20.422 1 95.81 56 PRO B N 1
ATOM 4196 C CA . PRO B 1 56 ? -12.039 8.516 19.547 1 95.81 56 PRO B CA 1
ATOM 4197 C C . PRO B 1 56 ? -11.945 8.859 18.062 1 95.81 56 PRO B C 1
ATOM 4199 O O . PRO B 1 56 ? -12.195 10 17.672 1 95.81 56 PRO B O 1
ATOM 4202 N N . GLU B 1 57 ? -11.617 7.918 17.359 1 94.94 57 GLU B N 1
ATOM 4203 C CA . GLU B 1 57 ? -11.445 8.125 15.922 1 94.94 57 GLU B CA 1
ATOM 4204 C C . GLU B 1 57 ? -11.891 6.895 15.133 1 94.94 57 GLU B C 1
ATOM 4206 O O . GLU B 1 57 ? -11.727 5.762 15.594 1 94.94 57 GLU B O 1
ATOM 4211 N N . ARG B 1 58 ? -12.523 7.074 14.016 1 97.31 58 ARG B N 1
ATOM 4212 C CA . ARG B 1 58 ? -12.859 6.062 13.016 1 97.31 58 ARG B CA 1
ATOM 4213 C C . ARG B 1 58 ? -12.391 6.48 11.633 1 97.31 58 ARG B C 1
ATOM 4215 O O . ARG B 1 58 ? -13.133 7.125 10.883 1 97.31 58 ARG B O 1
ATOM 4222 N N . ILE B 1 59 ? -11.258 6.027 11.234 1 97.56 59 ILE B N 1
ATOM 4223 C CA . ILE B 1 59 ? -10.523 6.527 10.07 1 97.56 59 ILE B CA 1
ATOM 4224 C C . ILE B 1 59 ? -11.281 6.172 8.797 1 97.56 59 ILE B C 1
ATOM 4226 O O . ILE B 1 59 ? -11.414 7.004 7.891 1 97.56 59 ILE B O 1
ATOM 4230 N N . ILE B 1 60 ? -11.812 4.969 8.688 1 98.44 60 ILE B N 1
ATOM 4231 C CA . ILE B 1 60 ? -12.445 4.52 7.453 1 98.44 60 ILE B CA 1
ATOM 4232 C C . ILE B 1 60 ? -13.781 5.238 7.27 1 98.44 60 ILE B C 1
ATOM 4234 O O . ILE B 1 60 ? -14.172 5.547 6.141 1 98.44 60 ILE B O 1
ATOM 4238 N N . ILE B 1 61 ? -14.516 5.516 8.336 1 98.56 61 ILE B N 1
ATOM 4239 C CA . ILE B 1 61 ? -15.734 6.301 8.219 1 98.56 61 ILE B CA 1
ATOM 4240 C C . ILE B 1 61 ? -15.391 7.754 7.891 1 98.56 61 ILE B C 1
ATOM 4242 O O . ILE B 1 61 ? -16.109 8.414 7.133 1 98.56 61 ILE B O 1
ATOM 4246 N N . GLY B 1 62 ? -14.281 8.219 8.484 1 98.38 62 GLY B N 1
ATOM 4247 C CA . GLY B 1 62 ? -13.758 9.516 8.109 1 98.38 62 GLY B CA 1
ATOM 4248 C C . GLY B 1 62 ? -13.43 9.625 6.629 1 98.38 62 GLY B C 1
ATOM 4249 O O . GLY B 1 62 ? -13.594 10.688 6.027 1 98.38 62 GLY B O 1
ATOM 4250 N N . ALA B 1 63 ? -12.969 8.516 6.051 1 98.75 63 ALA B N 1
ATOM 4251 C CA . ALA B 1 63 ? -12.68 8.508 4.617 1 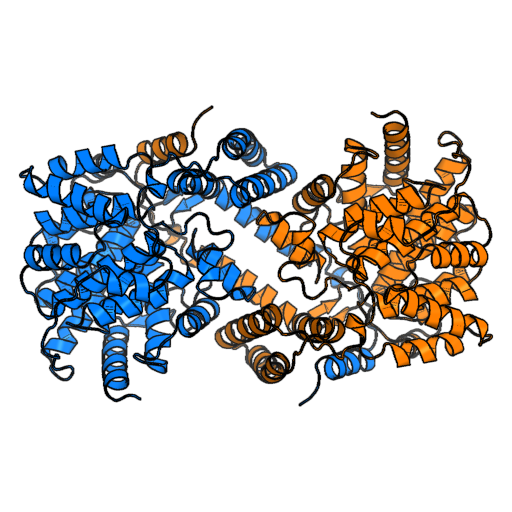98.75 63 ALA B CA 1
ATOM 4252 C C . ALA B 1 63 ? -13.945 8.742 3.803 1 98.75 63 ALA B C 1
ATOM 4254 O O . ALA B 1 63 ? -13.93 9.484 2.82 1 98.75 63 ALA B O 1
ATOM 4255 N N . ILE B 1 64 ? -14.984 8.086 4.195 1 98.81 64 ILE B N 1
ATOM 4256 C CA . ILE B 1 64 ? -16.266 8.258 3.525 1 98.81 64 ILE B CA 1
ATOM 4257 C C . ILE B 1 64 ? -16.719 9.711 3.641 1 98.81 64 ILE B C 1
ATOM 4259 O O . ILE B 1 64 ? -17.125 10.32 2.646 1 98.81 64 ILE B O 1
ATOM 4263 N N . GLN B 1 65 ? -16.625 10.242 4.859 1 98.69 65 GLN B N 1
ATOM 4264 C CA . GLN B 1 65 ? -16.969 11.641 5.105 1 98.69 65 GLN B CA 1
ATOM 4265 C C . GLN B 1 65 ? -16.141 12.578 4.23 1 98.69 65 GLN B C 1
ATOM 4267 O O . GLN B 1 65 ? -16.672 13.523 3.643 1 98.69 65 GLN B O 1
ATOM 4272 N N . SER B 1 66 ? -14.883 12.359 4.199 1 98.56 66 SER B N 1
ATOM 4273 C CA . SER B 1 66 ? -13.961 13.203 3.455 1 98.56 66 SER B CA 1
ATOM 4274 C C . SER B 1 66 ? -14.312 13.234 1.972 1 98.56 66 SER B C 1
ATOM 4276 O O . SER B 1 66 ? -14.258 14.289 1.336 1 98.56 66 SER B O 1
ATOM 4278 N N . MET B 1 67 ? -14.648 12.086 1.427 1 98.69 67 MET B N 1
ATOM 4279 C CA . MET B 1 67 ? -15.023 12.016 0.018 1 98.69 67 MET B CA 1
ATOM 4280 C C . MET B 1 67 ? -16.297 12.797 -0.249 1 98.69 67 MET B C 1
ATOM 4282 O O . MET B 1 67 ? -16.422 13.469 -1.276 1 98.69 67 MET B O 1
ATOM 4286 N N . GLU B 1 68 ? -17.203 12.664 0.681 1 98.56 68 GLU B N 1
ATOM 4287 C CA . GLU B 1 68 ? -18.406 13.469 0.53 1 98.56 68 GLU B CA 1
ATOM 4288 C C . GLU B 1 68 ? -18.094 14.961 0.584 1 98.56 68 GLU B C 1
ATOM 4290 O O . GLU B 1 68 ? -18.641 15.742 -0.184 1 98.56 68 GLU B O 1
ATOM 4295 N N . ASN B 1 69 ? -17.25 15.344 1.52 1 98.44 69 ASN B N 1
ATOM 4296 C CA . ASN B 1 69 ? -16.844 16.734 1.654 1 98.44 69 ASN B CA 1
ATOM 4297 C C . ASN B 1 69 ? -16.219 17.266 0.362 1 98.44 69 ASN B C 1
ATOM 4299 O O . ASN B 1 69 ? -16.312 18.453 0.063 1 98.44 69 ASN B O 1
ATOM 4303 N N . MET B 1 70 ? -15.594 16.406 -0.428 1 98.38 70 MET B N 1
ATOM 4304 C CA . MET B 1 70 ? -14.961 16.781 -1.687 1 98.38 70 MET B CA 1
ATOM 4305 C C . MET B 1 70 ? -15.938 16.672 -2.848 1 98.38 70 MET B C 1
ATOM 4307 O O . MET B 1 70 ? -15.539 16.734 -4.012 1 98.38 70 MET B O 1
ATOM 4311 N N . GLY B 1 71 ? -17.203 16.453 -2.566 1 98.56 71 GLY B N 1
ATOM 4312 C CA . GLY B 1 71 ? -18.25 16.516 -3.564 1 98.56 71 GLY B CA 1
ATOM 4313 C C . GLY B 1 71 ? -18.406 15.234 -4.355 1 98.56 71 GLY B C 1
ATOM 4314 O O . GLY B 1 71 ? -18.672 15.266 -5.559 1 98.56 71 GLY B O 1
ATOM 4315 N N . TYR B 1 72 ? -18.234 14.062 -3.746 1 98.69 72 TYR B N 1
ATOM 4316 C CA . TYR B 1 72 ? -18.469 12.773 -4.383 1 98.69 72 TYR B CA 1
ATOM 4317 C C . TYR B 1 72 ? -19.672 12.07 -3.758 1 98.69 72 TYR B C 1
ATOM 4319 O O . TYR B 1 72 ? -20 12.305 -2.592 1 98.69 72 TYR B O 1
ATOM 4327 N N . TYR B 1 73 ? -20.344 11.25 -4.598 1 98.56 73 TYR B N 1
ATOM 4328 C CA . TYR B 1 73 ? -21.391 10.383 -4.062 1 98.56 73 TYR B CA 1
ATOM 4329 C C . TYR B 1 73 ? -20.781 9.25 -3.234 1 98.56 73 TYR B C 1
ATOM 4331 O O . TYR B 1 73 ? -19.922 8.516 -3.713 1 98.56 73 TYR B O 1
ATOM 4339 N N . VAL B 1 74 ? -21.297 9.102 -1.951 1 98.38 74 VAL B N 1
ATOM 4340 C CA . VAL B 1 74 ? -20.656 8.125 -1.074 1 98.38 74 VAL B CA 1
ATOM 4341 C C . VAL B 1 74 ? -21.719 7.188 -0.492 1 98.38 74 VAL B C 1
ATOM 4343 O O . VAL B 1 74 ? -21.422 6.387 0.397 1 98.38 74 VAL B O 1
ATOM 4346 N N . GLU B 1 75 ? -22.938 7.203 -0.948 1 98.19 75 GLU B N 1
ATOM 4347 C CA . GLU B 1 75 ? -24.047 6.484 -0.349 1 98.19 75 GLU B CA 1
ATOM 4348 C C . GLU B 1 75 ? -23.797 4.98 -0.327 1 98.19 75 GLU B C 1
ATOM 4350 O O . GLU B 1 75 ? -24.141 4.301 0.64 1 98.19 75 GLU B O 1
ATOM 4355 N N . GLU B 1 76 ? -23.25 4.477 -1.422 1 98.31 76 GLU B N 1
ATOM 4356 C CA . GLU B 1 76 ? -23.016 3.039 -1.511 1 98.31 76 GLU B CA 1
ATOM 4357 C C . GLU B 1 76 ? -22 2.584 -0.478 1 98.31 76 GLU B C 1
ATOM 4359 O O . GLU B 1 76 ? -22.062 1.457 0.02 1 98.31 76 GLU B O 1
ATOM 4364 N N . ALA B 1 77 ? -21.031 3.389 -0.129 1 98.62 77 ALA B N 1
ATOM 4365 C CA . ALA B 1 77 ? -20.078 3.086 0.932 1 98.62 77 ALA B CA 1
ATOM 4366 C C . ALA B 1 77 ? -20.734 3.182 2.307 1 98.62 77 ALA B C 1
ATOM 4368 O O . ALA B 1 77 ? -20.469 2.365 3.189 1 98.62 77 ALA B O 1
ATOM 4369 N N . GLU B 1 78 ? -21.594 4.18 2.531 1 98.69 78 GLU B N 1
ATOM 4370 C CA . GLU B 1 78 ? -22.281 4.379 3.805 1 98.69 78 GLU B CA 1
ATOM 4371 C C . GLU B 1 78 ? -23.125 3.168 4.168 1 98.69 78 GLU B C 1
ATOM 4373 O O . GLU B 1 78 ? -23.234 2.807 5.34 1 98.69 78 GLU B O 1
ATOM 4378 N N . LYS B 1 79 ? -23.672 2.572 3.146 1 98.5 79 LYS B N 1
ATOM 4379 C CA . LYS B 1 79 ? -24.531 1.41 3.359 1 98.5 79 LYS B CA 1
ATOM 4380 C C . LYS B 1 79 ? -23.75 0.258 3.984 1 98.5 79 LYS B C 1
ATOM 4382 O O . LYS B 1 79 ? -24.344 -0.634 4.602 1 98.5 79 LYS B O 1
ATOM 4387 N N . LEU B 1 80 ? -22.438 0.269 3.91 1 98.56 80 LEU B N 1
ATOM 4388 C CA . LEU B 1 80 ? -21.609 -0.845 4.355 1 98.56 80 LEU B CA 1
ATOM 4389 C C . LEU B 1 80 ? -21.094 -0.61 5.777 1 98.56 80 LEU B C 1
ATOM 4391 O O . LEU B 1 80 ? -20.547 -1.52 6.402 1 98.56 80 LEU B O 1
ATOM 4395 N N . ILE B 1 81 ? -21.312 0.574 6.363 1 98.5 81 ILE B N 1
ATOM 4396 C CA . ILE B 1 81 ? -20.766 0.933 7.672 1 98.5 81 ILE B CA 1
ATOM 4397 C C . ILE B 1 81 ? -21.297 -0.03 8.734 1 98.5 81 ILE B C 1
ATOM 4399 O O . ILE B 1 81 ? -20.531 -0.592 9.508 1 98.5 81 ILE B O 1
ATOM 4403 N N . PRO B 1 82 ? -22.656 -0.305 8.781 1 98.25 82 PRO B N 1
ATOM 4404 C CA . PRO B 1 82 ? -23.141 -1.218 9.82 1 98.25 82 PRO B CA 1
ATOM 4405 C C . PRO B 1 82 ? -22.516 -2.605 9.734 1 98.25 82 PRO B C 1
ATOM 4407 O O . PRO B 1 82 ? -22.219 -3.221 10.766 1 98.25 82 PRO B O 1
ATOM 4410 N N . GLN B 1 83 ? -22.281 -3.074 8.516 1 98.19 83 GLN B N 1
ATOM 4411 C CA . GLN B 1 83 ? -21.656 -4.383 8.328 1 98.19 83 GLN B CA 1
ATOM 4412 C C . GLN B 1 83 ? -20.234 -4.391 8.867 1 98.19 83 GLN B C 1
ATOM 4414 O O . GLN B 1 83 ? -19.797 -5.367 9.484 1 98.19 83 GLN B O 1
ATOM 4419 N N . GLY B 1 84 ? -19.469 -3.389 8.57 1 98.44 84 GLY B N 1
ATOM 4420 C CA . GLY B 1 84 ? -18.109 -3.285 9.086 1 98.44 84 GLY B CA 1
ATOM 4421 C C . GLY B 1 84 ? -18.062 -3.225 10.602 1 98.44 84 GLY B C 1
ATOM 4422 O O . GLY B 1 84 ? -17.234 -3.902 11.227 1 98.44 84 GLY B O 1
ATOM 4423 N N . LEU B 1 85 ? -18.953 -2.398 11.203 1 98.12 85 LEU B N 1
ATOM 4424 C CA . LEU B 1 85 ? -19 -2.273 12.656 1 98.12 85 LEU B CA 1
ATOM 4425 C C . LEU B 1 85 ? -19.391 -3.598 13.305 1 98.12 85 LEU B C 1
ATOM 4427 O O . LEU B 1 85 ? -18.844 -3.969 14.344 1 98.12 85 LEU B O 1
ATOM 4431 N N . LYS B 1 86 ? -20.312 -4.277 12.75 1 98.38 86 LYS B N 1
ATOM 4432 C CA . LYS B 1 86 ? -20.719 -5.59 13.25 1 98.38 86 LYS B CA 1
ATOM 4433 C C . LYS B 1 86 ? -19.562 -6.582 13.172 1 98.38 86 LYS B C 1
ATOM 4435 O O . LYS B 1 86 ? -19.328 -7.336 14.125 1 98.38 86 LYS B O 1
ATOM 4440 N N . ALA B 1 87 ? -18.844 -6.617 12.016 1 98.56 87 ALA B N 1
ATOM 4441 C CA . ALA B 1 87 ? -17.703 -7.512 11.844 1 98.56 87 ALA B CA 1
ATOM 4442 C C . ALA B 1 87 ? -16.625 -7.23 12.883 1 98.56 87 ALA B C 1
ATOM 4444 O O . ALA B 1 87 ? -16 -8.156 13.406 1 98.56 87 ALA B O 1
ATOM 4445 N N . LEU B 1 88 ? -16.391 -5.973 13.141 1 98.19 88 LEU B N 1
ATOM 4446 C CA . LEU B 1 88 ? -15.414 -5.594 14.164 1 98.19 88 LEU B CA 1
ATOM 4447 C C . LEU B 1 88 ? -15.836 -6.117 15.539 1 98.19 88 LEU B C 1
ATOM 4449 O O . LEU B 1 88 ? -15.031 -6.711 16.25 1 98.19 88 LEU B O 1
ATOM 4453 N N . GLU B 1 89 ? -17.094 -5.875 15.938 1 98 89 GLU B N 1
ATOM 4454 C CA . GLU B 1 89 ? -17.625 -6.273 17.234 1 98 89 GLU B CA 1
ATOM 4455 C C . GLU B 1 89 ? -17.547 -7.785 17.422 1 98 89 GLU B C 1
ATOM 4457 O O . GLU B 1 89 ? -17.203 -8.266 18.5 1 98 89 GLU B O 1
ATOM 4462 N N . GLU B 1 90 ? -17.812 -8.523 16.359 1 98.12 90 GLU B N 1
ATOM 4463 C CA . GLU B 1 90 ? -17.859 -9.984 16.438 1 98.12 90 GLU B CA 1
ATOM 4464 C C . GLU B 1 90 ? -16.5 -10.602 16.172 1 98.12 90 GLU B C 1
ATOM 4466 O O . GLU B 1 90 ? -16.359 -11.828 16.156 1 98.12 90 GLU B O 1
ATOM 4471 N N . GLU B 1 91 ? -15.523 -9.781 15.875 1 96.94 91 GLU B N 1
ATOM 4472 C CA . GLU B 1 91 ? -14.172 -10.242 15.57 1 96.94 91 GLU B CA 1
ATOM 4473 C C . GLU B 1 91 ? -14.164 -11.164 14.352 1 96.94 91 GLU B C 1
ATOM 4475 O O . GLU B 1 91 ? -13.445 -12.164 14.328 1 96.94 91 GLU B O 1
ATOM 4480 N N . ASP B 1 92 ? -15.07 -10.938 13.445 1 97.94 92 ASP B N 1
ATOM 4481 C CA . ASP B 1 92 ? -15.094 -11.609 12.156 1 97.94 92 ASP B CA 1
ATOM 4482 C C . ASP B 1 92 ? -14.109 -10.977 11.18 1 97.94 92 ASP B C 1
ATOM 4484 O O . ASP B 1 92 ? -14.492 -10.172 10.336 1 97.94 92 ASP B O 1
ATOM 4488 N N . ILE B 1 93 ? -12.891 -11.422 11.188 1 97.62 93 ILE B N 1
ATOM 4489 C CA . ILE B 1 93 ? -11.773 -10.797 10.484 1 97.62 93 ILE B CA 1
ATOM 4490 C C . ILE B 1 93 ? -11.969 -10.93 8.977 1 97.62 93 ILE B C 1
ATOM 4492 O O . ILE B 1 93 ? -11.617 -10.023 8.219 1 97.62 93 ILE B O 1
ATOM 4496 N N . ILE B 1 94 ? -12.492 -12.023 8.477 1 98.06 94 ILE B N 1
ATOM 4497 C CA . ILE B 1 94 ? -12.719 -12.258 7.059 1 98.06 94 ILE B CA 1
ATOM 4498 C C . ILE B 1 94 ? -13.688 -11.203 6.512 1 98.06 94 ILE B C 1
ATOM 4500 O O . ILE B 1 94 ? -13.367 -10.508 5.547 1 98.06 94 ILE B O 1
ATOM 4504 N N . SER B 1 95 ? -14.828 -11.055 7.172 1 98.25 95 SER B N 1
ATOM 4505 C CA . SER B 1 95 ? -15.828 -10.078 6.742 1 98.25 95 SER B CA 1
ATOM 4506 C C . SER B 1 95 ? -15.297 -8.656 6.852 1 98.25 95 SER B C 1
ATOM 4508 O O . SER B 1 95 ? -15.594 -7.809 6.008 1 98.25 95 SER B O 1
ATOM 4510 N N . LEU B 1 96 ? -14.539 -8.414 7.938 1 98.56 96 LEU B N 1
ATOM 4511 C CA . LEU B 1 96 ? -13.992 -7.074 8.141 1 98.56 96 LEU B CA 1
ATOM 4512 C C . LEU B 1 96 ? -13.078 -6.68 6.992 1 98.56 96 LEU B C 1
ATOM 4514 O O . LEU B 1 96 ? -13.141 -5.547 6.504 1 98.56 96 LEU B O 1
ATOM 4518 N N . ASN B 1 97 ? -12.242 -7.613 6.57 1 98.5 97 ASN B N 1
ATOM 4519 C CA . ASN B 1 97 ? -11.359 -7.367 5.434 1 98.5 97 ASN B CA 1
ATOM 4520 C C . ASN B 1 97 ? -12.148 -7.113 4.152 1 98.5 97 ASN B C 1
ATOM 4522 O O . ASN B 1 97 ? -11.867 -6.164 3.422 1 98.5 97 ASN B O 1
ATOM 4526 N N . LYS B 1 98 ? -13.102 -7.918 3.887 1 98.56 98 LYS B N 1
ATOM 4527 C CA . LYS B 1 98 ? -13.891 -7.82 2.66 1 98.56 98 LYS B CA 1
ATOM 4528 C C . LYS B 1 98 ? -14.633 -6.488 2.59 1 98.56 98 LYS B C 1
ATOM 4530 O O . LYS B 1 98 ? -14.578 -5.793 1.573 1 98.56 98 LYS B O 1
ATOM 4535 N N . VAL B 1 99 ? -15.312 -6.188 3.674 1 98.69 99 VAL B N 1
ATOM 4536 C CA . VAL B 1 99 ? -16.125 -4.98 3.707 1 98.69 99 VAL B CA 1
ATOM 4537 C C . VAL B 1 99 ? -15.234 -3.748 3.58 1 98.69 99 VAL B C 1
ATOM 4539 O O . VAL B 1 99 ? -15.586 -2.787 2.893 1 98.69 99 VAL B O 1
ATOM 4542 N N . SER B 1 100 ? -14.078 -3.73 4.238 1 98.81 100 SER B N 1
ATOM 4543 C CA . SER B 1 100 ? -13.164 -2.596 4.172 1 98.81 100 SER B CA 1
ATOM 4544 C C . SER B 1 100 ? -12.648 -2.383 2.754 1 98.81 100 SER B C 1
ATOM 4546 O O . SER B 1 100 ? -12.633 -1.257 2.254 1 98.81 100 SER B O 1
ATOM 4548 N N . ALA B 1 101 ? -12.227 -3.473 2.098 1 98.75 101 ALA B N 1
ATOM 4549 C CA . ALA B 1 101 ? -11.758 -3.383 0.717 1 98.75 101 ALA B CA 1
ATOM 4550 C C . ALA B 1 101 ? -12.852 -2.848 -0.199 1 98.75 101 ALA B C 1
ATOM 4552 O O . ALA B 1 101 ? -12.586 -2.031 -1.085 1 98.75 101 ALA B O 1
ATOM 4553 N N . LYS B 1 102 ? -14.023 -3.297 0.018 1 98.75 102 LYS B N 1
ATOM 4554 C CA . LYS B 1 102 ? -15.156 -2.873 -0.795 1 98.75 102 LYS B CA 1
ATOM 4555 C C . LYS B 1 102 ? -15.438 -1.386 -0.61 1 98.75 102 LYS B C 1
ATOM 4557 O O . LYS B 1 102 ? -15.734 -0.679 -1.577 1 98.75 102 LYS B O 1
ATOM 4562 N N . ILE B 1 103 ? -15.398 -0.929 0.618 1 98.81 103 ILE B N 1
ATOM 4563 C CA . ILE B 1 103 ? -15.602 0.487 0.898 1 98.81 103 ILE B CA 1
ATOM 4564 C C . ILE B 1 103 ? -14.57 1.321 0.145 1 98.81 103 ILE B C 1
ATOM 4566 O O . ILE B 1 103 ? -14.922 2.27 -0.562 1 98.81 103 ILE B O 1
ATOM 4570 N N . TYR B 1 104 ? -13.336 0.978 0.242 1 98.75 104 TYR B N 1
ATOM 4571 C CA . TYR B 1 104 ? -12.289 1.736 -0.431 1 98.75 104 TYR B CA 1
ATOM 4572 C C . TYR B 1 104 ? -12.453 1.672 -1.944 1 98.75 104 TYR B C 1
ATOM 4574 O O . TYR B 1 104 ? -12.195 2.652 -2.646 1 98.75 104 TYR B O 1
ATOM 4582 N N . HIS B 1 105 ? -12.883 0.528 -2.449 1 98.81 105 HIS B N 1
ATOM 4583 C CA . HIS B 1 105 ? -13.125 0.412 -3.883 1 98.81 105 HIS B CA 1
ATOM 4584 C C . HIS B 1 105 ? -14.219 1.368 -4.336 1 98.81 105 HIS B C 1
ATOM 4586 O O . HIS B 1 105 ? -14.07 2.055 -5.352 1 98.81 105 HIS B O 1
ATOM 4592 N N . ILE B 1 106 ? -15.32 1.383 -3.602 1 98.69 106 ILE B N 1
ATOM 4593 C CA . ILE B 1 106 ? -16.438 2.266 -3.914 1 98.69 106 ILE B CA 1
ATOM 4594 C C . ILE B 1 106 ? -15.969 3.719 -3.895 1 98.69 106 ILE B C 1
ATOM 4596 O O . ILE B 1 106 ? -16.328 4.504 -4.777 1 98.69 106 ILE B O 1
ATOM 4600 N N . LEU B 1 107 ? -15.148 4.074 -2.924 1 98.81 107 LEU B N 1
ATOM 4601 C CA . LEU B 1 107 ? -14.656 5.445 -2.809 1 98.81 107 LEU B CA 1
ATOM 4602 C C . LEU B 1 107 ? -13.727 5.789 -3.965 1 98.81 107 LEU B C 1
ATOM 4604 O O . LEU B 1 107 ? -13.758 6.902 -4.488 1 98.81 107 LEU B O 1
ATOM 4608 N N . ASN B 1 108 ? -12.852 4.844 -4.363 1 98.19 108 ASN B N 1
ATOM 4609 C CA . ASN B 1 108 ? -11.922 5.062 -5.465 1 98.19 108 ASN B CA 1
ATOM 4610 C C . ASN B 1 108 ? -12.656 5.293 -6.781 1 98.19 108 ASN B C 1
ATOM 4612 O O . ASN B 1 108 ? -12.164 6.016 -7.652 1 98.19 108 ASN B O 1
ATOM 4616 N N . GLU B 1 109 ? -13.844 4.742 -6.91 1 97.69 109 GLU B N 1
ATOM 4617 C CA . GLU B 1 109 ? -14.586 4.812 -8.164 1 97.69 109 GLU B CA 1
ATOM 4618 C C . GLU B 1 109 ? -15.758 5.789 -8.055 1 97.69 109 GLU B C 1
ATOM 4620 O O . GLU B 1 109 ? -16.609 5.855 -8.953 1 97.69 109 GLU B O 1
ATOM 4625 N N . ALA B 1 110 ? -15.82 6.508 -6.957 1 98.38 110 ALA B N 1
ATOM 4626 C CA . ALA B 1 110 ? -16.969 7.355 -6.68 1 98.38 110 ALA B CA 1
ATOM 4627 C C . ALA B 1 110 ? -17.141 8.438 -7.742 1 98.38 110 ALA B C 1
ATOM 4629 O O . ALA B 1 110 ? -16.141 9.016 -8.203 1 98.38 110 ALA B O 1
ATOM 4630 N N . LYS B 1 111 ? -18.344 8.742 -8.141 1 98.25 111 LYS B N 1
ATOM 4631 C CA . LYS B 1 111 ? -18.641 9.773 -9.125 1 98.25 111 LYS B CA 1
ATOM 4632 C C . LYS B 1 111 ? -18.781 11.141 -8.469 1 98.25 111 LYS B C 1
ATOM 4634 O O . LYS B 1 111 ? -19.234 11.242 -7.324 1 98.25 111 LYS B O 1
ATOM 4639 N N . LYS B 1 112 ? -18.484 12.125 -9.195 1 98.19 112 LYS B N 1
ATOM 4640 C CA . LYS B 1 112 ? -18.609 13.5 -8.711 1 98.19 112 LYS B CA 1
ATOM 4641 C C . LYS B 1 112 ? -20.078 13.914 -8.609 1 98.19 112 LYS B C 1
ATOM 4643 O O . LYS B 1 112 ? -20.891 13.57 -9.469 1 98.19 112 LYS B O 1
ATOM 4648 N N . ASP B 1 113 ? -20.422 14.484 -7.551 1 98.12 113 ASP B N 1
ATOM 4649 C CA . ASP B 1 113 ? -21.656 15.266 -7.441 1 98.12 113 ASP B CA 1
ATOM 4650 C C . ASP B 1 113 ? -21.422 16.719 -7.867 1 98.12 113 ASP B C 1
ATOM 4652 O O . ASP B 1 113 ? -21.109 17.562 -7.039 1 98.12 113 ASP B O 1
ATOM 4656 N N . LEU B 1 114 ? -21.703 17.031 -9.023 1 96.94 114 LEU B N 1
ATOM 4657 C CA . LEU B 1 114 ? -21.344 18.328 -9.617 1 96.94 114 LEU B CA 1
ATOM 4658 C C . LEU B 1 114 ? -22.141 19.453 -8.977 1 96.94 114 LEU B C 1
ATOM 4660 O O . LEU B 1 114 ? -21.812 20.625 -9.148 1 96.94 114 LEU B O 1
ATOM 4664 N N . SER B 1 115 ? -23.172 19.109 -8.242 1 97.38 115 SER B N 1
ATOM 4665 C CA . SER B 1 115 ? -23.969 20.125 -7.57 1 97.38 115 SER B CA 1
ATOM 4666 C C . SER B 1 115 ? -23.344 20.531 -6.242 1 97.38 115 SER B C 1
ATOM 4668 O O . SER B 1 115 ? -23.766 21.516 -5.625 1 97.38 115 SER B O 1
ATOM 4670 N N . ALA B 1 116 ? -22.312 19.781 -5.836 1 97.38 116 ALA B N 1
ATOM 4671 C CA . ALA B 1 116 ? -21.672 20.062 -4.555 1 97.38 116 ALA B CA 1
ATOM 4672 C C . ALA B 1 116 ? -20.922 21.391 -4.594 1 97.38 116 ALA B C 1
ATOM 4674 O O . ALA B 1 116 ? -20.328 21.75 -5.613 1 97.38 116 ALA B O 1
ATOM 4675 N N . ASP B 1 117 ? -20.875 22.109 -3.445 1 96.56 117 ASP B N 1
ATOM 4676 C CA . ASP B 1 117 ? -20.172 23.375 -3.316 1 96.56 117 ASP B CA 1
ATOM 4677 C C . ASP B 1 117 ? -18.703 23.25 -3.713 1 96.56 117 ASP B C 1
ATOM 4679 O O . ASP B 1 117 ? -18.125 24.172 -4.289 1 96.56 117 ASP B O 1
ATOM 4683 N N . TYR B 1 118 ? -18.188 22.125 -3.465 1 97.75 118 TYR B N 1
ATOM 4684 C CA . TYR B 1 118 ? -16.781 21.875 -3.709 1 97.75 118 TYR B CA 1
ATOM 4685 C C . TYR B 1 118 ? -16.406 22.188 -5.156 1 97.75 118 TYR B C 1
ATOM 4687 O O . TYR B 1 118 ? -15.391 22.828 -5.418 1 97.75 118 TYR B O 1
ATOM 4695 N N . TRP B 1 119 ? -17.281 21.828 -6.035 1 97.81 119 TRP B N 1
ATOM 4696 C CA . TRP B 1 119 ? -16.969 21.922 -7.457 1 97.81 119 TRP B CA 1
ATOM 4697 C C . TRP B 1 119 ? -17.312 23.312 -7.996 1 97.81 119 TRP B C 1
ATOM 4699 O O . TRP B 1 119 ? -17.031 23.609 -9.156 1 97.81 119 TRP B O 1
ATOM 4709 N N . GLN B 1 120 ? -17.859 24.125 -7.148 1 97.31 120 GLN B N 1
ATOM 4710 C CA . GLN B 1 120 ? -18.141 25.5 -7.543 1 97.31 120 GLN B CA 1
ATOM 4711 C C . GLN B 1 120 ? -16.906 26.391 -7.383 1 97.31 120 GLN B C 1
ATOM 4713 O O . GLN B 1 120 ? -16.859 27.5 -7.918 1 97.31 120 GLN B O 1
ATOM 4718 N N . TYR B 1 121 ? -15.945 25.938 -6.676 1 98.38 121 TYR B N 1
ATOM 4719 C CA . TYR B 1 121 ? -14.688 26.656 -6.48 1 98.38 121 TYR B CA 1
ATOM 4720 C C . TYR B 1 121 ? -13.609 26.125 -7.418 1 98.38 121 TYR B C 1
ATOM 4722 O O . TYR B 1 121 ? -13.648 24.953 -7.82 1 98.38 121 TYR B O 1
ATOM 4730 N N . LYS B 1 122 ? -12.672 26.953 -7.711 1 97.81 122 LYS B N 1
ATOM 4731 C CA . LYS B 1 122 ? -11.555 26.531 -8.547 1 97.81 122 LYS B CA 1
ATOM 4732 C C . LYS B 1 122 ? -10.641 25.562 -7.801 1 97.81 122 LYS B C 1
ATOM 4734 O O . LYS B 1 122 ? -10.344 25.766 -6.621 1 97.81 122 LYS B O 1
ATOM 4739 N N . GLN B 1 123 ? -10.281 24.531 -8.492 1 97.44 123 GLN B N 1
ATOM 4740 C CA . GLN B 1 123 ? -9.266 23.609 -7.984 1 97.44 123 GLN B CA 1
ATOM 4741 C C . GLN B 1 123 ? -7.875 24.016 -8.469 1 97.44 123 GLN B C 1
ATOM 4743 O O . GLN B 1 123 ? -7.68 24.281 -9.656 1 97.44 123 GLN B O 1
ATOM 4748 N N . TYR B 1 124 ? -6.93 24.062 -7.609 1 97.94 124 TYR B N 1
ATOM 4749 C CA . TYR B 1 124 ? -5.559 24.422 -7.969 1 97.94 124 TYR B CA 1
ATOM 4750 C C . TYR B 1 124 ? -4.688 23.172 -8.07 1 97.94 124 TYR B C 1
ATOM 4752 O O . TYR B 1 124 ? -4.461 22.484 -7.07 1 97.94 124 TYR B O 1
ATOM 4760 N N . GLU B 1 125 ? -4.137 22.969 -9.281 1 95.88 125 GLU B N 1
ATOM 4761 C CA . GLU B 1 125 ? -3.451 21.703 -9.562 1 95.88 125 GLU B CA 1
ATOM 4762 C C . GLU B 1 125 ? -1.94 21.906 -9.633 1 95.88 125 GLU B C 1
ATOM 4764 O O . GLU B 1 125 ? -1.177 20.938 -9.57 1 95.88 125 GLU B O 1
ATOM 4769 N N . ASP B 1 126 ? -1.491 23.125 -9.812 1 96.12 126 ASP B N 1
ATOM 4770 C CA . ASP B 1 126 ? -0.052 23.359 -9.867 1 96.12 126 ASP B CA 1
ATOM 4771 C C . ASP B 1 126 ? 0.302 24.734 -9.289 1 96.12 126 ASP B C 1
ATOM 4773 O O . ASP B 1 126 ? -0.56 25.609 -9.18 1 96.12 126 ASP B O 1
ATOM 4777 N N . TRP B 1 127 ? 1.54 24.875 -9 1 97.94 127 TRP B N 1
ATOM 4778 C CA . TRP B 1 127 ? 2.057 26.062 -8.336 1 97.94 127 TRP B CA 1
ATOM 4779 C C . TRP B 1 127 ? 1.858 27.297 -9.203 1 97.94 127 TRP B C 1
ATOM 4781 O O . TRP B 1 127 ? 1.497 28.375 -8.703 1 97.94 127 TRP B O 1
ATOM 4791 N N . GLU B 1 128 ? 2.127 27.172 -10.492 1 97.94 128 GLU B N 1
ATOM 4792 C CA . GLU B 1 128 ? 2.037 28.328 -11.391 1 97.94 128 GLU B CA 1
ATOM 4793 C C . GLU B 1 128 ? 0.618 28.875 -11.438 1 97.94 128 GLU B C 1
ATOM 4795 O O . GLU B 1 128 ? 0.425 30.094 -11.516 1 97.94 128 GLU B O 1
ATOM 4800 N N . ASP B 1 129 ? -0.291 27.984 -11.375 1 97 129 ASP B N 1
ATOM 4801 C CA . ASP B 1 129 ? -1.688 28.406 -11.344 1 97 129 ASP B CA 1
ATOM 4802 C C . ASP B 1 129 ? -2.004 29.156 -10.055 1 97 129 ASP B C 1
ATOM 4804 O O . ASP B 1 129 ? -2.709 30.172 -10.078 1 97 129 ASP B O 1
ATOM 4808 N N . TYR B 1 130 ? -1.558 28.656 -8.961 1 98.06 130 TYR B N 1
ATOM 4809 C CA . TYR B 1 130 ? -1.725 29.359 -7.688 1 98.06 130 TYR B CA 1
ATOM 4810 C C . TYR B 1 130 ? -1.071 30.734 -7.727 1 98.06 130 TYR B C 1
ATOM 4812 O O . TYR B 1 130 ? -1.702 31.734 -7.383 1 98.06 130 TYR B O 1
ATOM 4820 N N . LYS B 1 131 ? 0.185 30.797 -8.125 1 98.12 131 LYS B N 1
ATOM 4821 C CA . LYS B 1 131 ? 0.971 32.031 -8.141 1 98.12 131 LYS B CA 1
ATOM 4822 C C . LYS B 1 131 ? 0.288 33.094 -8.984 1 98.12 131 LYS B C 1
ATOM 4824 O O . LYS B 1 131 ? 0.28 34.281 -8.609 1 98.12 131 LYS B O 1
ATOM 4829 N N . ARG B 1 132 ? -0.288 32.688 -10.078 1 97.62 132 ARG B N 1
ATOM 4830 C CA . ARG B 1 132 ? -0.942 33.625 -10.984 1 97.62 132 ARG B CA 1
ATOM 4831 C C . ARG B 1 132 ? -2.215 34.188 -10.359 1 97.62 132 ARG B C 1
ATOM 4833 O O . ARG B 1 132 ? -2.688 35.25 -10.758 1 97.62 132 ARG B O 1
ATOM 4840 N N . SER B 1 133 ? -2.719 33.469 -9.391 1 97.88 133 SER B N 1
ATOM 4841 C CA . SER B 1 133 ? -4.027 33.844 -8.844 1 97.88 133 SER B CA 1
ATOM 4842 C C . SER B 1 133 ? -3.893 34.781 -7.664 1 97.88 133 SER B C 1
ATOM 4844 O O . SER B 1 133 ? -4.895 35.281 -7.152 1 97.88 133 SER B O 1
ATOM 4846 N N . VAL B 1 134 ? -2.691 35.062 -7.23 1 98.06 134 VAL B N 1
ATOM 4847 C CA . VAL B 1 134 ? -2.502 35.906 -6.051 1 98.06 134 VAL B CA 1
ATOM 4848 C C . VAL B 1 134 ? -1.385 36.906 -6.312 1 98.06 134 VAL B C 1
ATOM 4850 O O . VAL B 1 134 ? -0.643 36.781 -7.289 1 98.06 134 VAL B O 1
ATOM 4853 N N . SER B 1 135 ? -1.344 38 -5.559 1 97.5 135 SER B N 1
ATOM 4854 C CA . SER B 1 135 ? -0.244 38.969 -5.531 1 97.5 135 SER B CA 1
ATOM 4855 C C . SER B 1 135 ? 0.493 38.938 -4.195 1 97.5 135 SER B C 1
ATOM 4857 O O . SER B 1 135 ? -0.122 39.062 -3.137 1 97.5 135 SER B O 1
ATOM 4859 N N . PHE B 1 136 ? 1.74 38.719 -4.289 1 97.81 136 PHE B N 1
ATOM 4860 C CA . PHE B 1 136 ? 2.549 38.656 -3.076 1 97.81 136 PHE B CA 1
ATOM 4861 C C . PHE B 1 136 ? 3.16 40 -2.76 1 97.81 136 PHE B C 1
ATOM 4863 O O . PHE B 1 136 ? 3.545 40.75 -3.666 1 97.81 136 PHE B O 1
ATOM 4870 N N . VAL B 1 137 ? 3.266 40.281 -1.508 1 95.75 137 VAL B N 1
ATOM 4871 C CA . VAL B 1 137 ? 3.939 41.5 -1.062 1 95.75 137 VAL B CA 1
ATOM 4872 C C . VAL B 1 137 ? 5.445 41.25 -0.988 1 95.75 137 VAL B C 1
ATOM 4874 O O . VAL B 1 137 ? 5.887 40.188 -0.587 1 95.75 137 VAL B O 1
ATOM 4877 N N . ASN B 1 138 ? 6.152 42.25 -1.364 1 94.94 138 ASN B N 1
ATOM 4878 C CA . ASN B 1 138 ? 7.609 42.156 -1.324 1 94.94 138 ASN B CA 1
ATOM 4879 C C . ASN B 1 138 ? 8.195 42.938 -0.162 1 94.94 138 ASN B C 1
ATOM 4881 O O . ASN B 1 138 ? 7.715 44.031 0.144 1 94.94 138 ASN B O 1
ATOM 4885 N N . TYR B 1 139 ? 9.156 42.375 0.516 1 95.56 139 TYR B N 1
ATOM 4886 C CA . TYR B 1 139 ? 9.891 43.031 1.598 1 95.56 139 TYR B CA 1
ATOM 4887 C C . TYR B 1 139 ? 11.391 43 1.329 1 95.56 139 TYR B C 1
ATOM 4889 O O . TYR B 1 139 ? 11.875 42.156 0.547 1 95.56 139 TYR B O 1
ATOM 4897 N N . PRO B 1 140 ? 12.117 43.969 1.962 1 92.44 140 PRO B N 1
ATOM 4898 C CA . PRO B 1 140 ? 13.578 43.875 1.866 1 92.44 140 PRO B CA 1
ATOM 4899 C C . PRO B 1 140 ? 14.133 42.594 2.498 1 92.44 140 PRO B C 1
ATOM 4901 O O . PRO B 1 140 ? 13.578 42.094 3.477 1 92.44 140 PRO B O 1
ATOM 4904 N N . LYS B 1 141 ? 15.203 42.156 1.911 1 90.69 141 LYS B N 1
ATOM 4905 C CA . LYS B 1 141 ? 15.852 40.969 2.436 1 90.69 141 LYS B CA 1
ATOM 4906 C C . LYS B 1 141 ? 16.344 41.188 3.865 1 90.69 141 LYS B C 1
ATOM 4908 O O . LYS B 1 141 ? 16.859 42.25 4.191 1 90.69 141 LYS B O 1
ATOM 4913 N N . LEU B 1 142 ? 16.172 40.188 4.684 1 91.38 142 LEU B N 1
ATOM 4914 C CA . LEU B 1 142 ? 16.578 40.25 6.082 1 91.38 142 LEU B CA 1
ATOM 4915 C C . LEU B 1 142 ? 18.047 39.906 6.234 1 91.38 142 LEU B C 1
ATOM 4917 O O . LEU B 1 142 ? 18.625 39.25 5.371 1 91.38 142 LEU B O 1
ATOM 4921 N N . ASP B 1 143 ? 18.641 40.438 7.379 1 88.5 143 ASP B N 1
ATOM 4922 C CA . ASP B 1 143 ? 19.984 40.062 7.766 1 88.5 143 ASP B CA 1
ATOM 4923 C C . ASP B 1 143 ? 19.969 38.75 8.555 1 88.5 143 ASP B C 1
ATOM 4925 O O . ASP B 1 143 ? 19.5 38.719 9.688 1 88.5 143 ASP B O 1
ATOM 4929 N N . PHE B 1 144 ? 20.562 37.719 8.008 1 90.31 144 PHE B N 1
ATOM 4930 C CA . PHE B 1 144 ? 20.484 36.375 8.594 1 90.31 144 PHE B CA 1
ATOM 4931 C C . PHE B 1 144 ? 21.625 36.156 9.594 1 90.31 144 PHE B C 1
ATOM 4933 O O . PHE B 1 144 ? 21.641 35.156 10.305 1 90.31 144 PHE B O 1
ATOM 4940 N N . ASP B 1 145 ? 22.547 37.125 9.727 1 87.38 145 ASP B N 1
ATOM 4941 C CA . ASP B 1 145 ? 23.703 37 10.609 1 87.38 145 ASP B CA 1
ATOM 4942 C C . ASP B 1 145 ? 23.469 37.688 11.945 1 87.38 145 ASP B C 1
ATOM 4944 O O . ASP B 1 145 ? 24.234 37.5 12.891 1 87.38 145 ASP B O 1
ATOM 4948 N N . GLY B 1 146 ? 22.438 38.344 12.078 1 88.62 146 GLY B N 1
ATOM 4949 C CA . GLY B 1 146 ? 22.188 39.125 13.289 1 88.62 146 GLY B CA 1
ATOM 4950 C C . GLY B 1 146 ? 21.703 38.25 14.445 1 88.62 146 GLY B C 1
ATOM 4951 O O . GLY B 1 146 ? 21.047 37.219 14.234 1 88.62 146 GLY B O 1
ATOM 4952 N N . GLU B 1 147 ? 22.031 38.656 15.625 1 87.31 147 GLU B N 1
ATOM 4953 C CA . GLU B 1 147 ? 21.625 37.969 16.844 1 87.31 147 GLU B CA 1
ATOM 4954 C C . GLU B 1 147 ? 20.094 37.969 16.984 1 87.31 147 GLU B C 1
ATOM 4956 O O . GLU B 1 147 ? 19.516 37 17.469 1 87.31 147 GLU B O 1
ATOM 4961 N N . SER B 1 148 ? 19.594 38.969 16.531 1 90.81 148 SER B N 1
ATOM 4962 C CA . SER B 1 148 ? 18.141 39.094 16.609 1 90.81 148 SER B CA 1
ATOM 4963 C C . SER B 1 148 ? 17.453 38.031 15.758 1 90.81 148 SER B C 1
ATOM 4965 O O . SER B 1 148 ? 16.453 37.438 16.172 1 90.81 148 SER B O 1
ATOM 4967 N N . PHE B 1 149 ? 18.031 37.781 14.633 1 94.5 149 PHE B N 1
ATOM 4968 C CA . PHE B 1 149 ? 17.469 36.781 13.734 1 94.5 149 PHE B CA 1
ATOM 4969 C C . PHE B 1 149 ? 17.578 35.375 14.336 1 94.5 149 PHE B C 1
ATOM 4971 O O . PHE B 1 149 ? 16.625 34.594 14.305 1 94.5 149 PHE B O 1
ATOM 4978 N N . GLN B 1 150 ? 18.656 35.062 14.938 1 95.25 150 GLN B N 1
ATOM 4979 C CA . GLN B 1 150 ? 18.891 33.75 15.555 1 95.25 150 GLN B CA 1
ATOM 4980 C C . GLN B 1 150 ? 17.922 33.531 16.719 1 95.25 150 GLN B C 1
ATOM 4982 O O . GLN B 1 150 ? 17.406 32.406 16.875 1 95.25 150 GLN B O 1
ATOM 4987 N N . GLU B 1 151 ? 17.766 34.562 17.453 1 96.56 151 GLU B N 1
ATOM 4988 C CA . GLU B 1 151 ? 16.828 34.469 18.578 1 96.56 151 GLU B CA 1
ATOM 4989 C C . GLU B 1 151 ? 15.406 34.219 18.078 1 96.56 151 GLU B C 1
ATOM 4991 O O . GLU B 1 151 ? 14.656 33.438 18.703 1 96.56 151 GLU B O 1
ATOM 4996 N N . LYS B 1 152 ? 15.008 34.875 17.031 1 97.5 152 LYS B N 1
ATOM 4997 C CA . LYS B 1 152 ? 13.664 34.719 16.469 1 97.5 152 LYS B CA 1
ATOM 4998 C C . LYS B 1 152 ? 13.438 33.281 16.016 1 97.5 152 LYS B C 1
ATOM 5000 O O . LYS B 1 152 ? 12.359 32.719 16.25 1 97.5 152 LYS B O 1
ATOM 5005 N N . ILE B 1 153 ? 14.484 32.688 15.383 1 98.25 153 ILE B N 1
ATOM 5006 C CA . ILE B 1 153 ? 14.375 31.297 14.93 1 98.25 153 ILE B CA 1
ATOM 5007 C C . ILE B 1 153 ? 14.242 30.375 16.125 1 98.25 153 ILE B C 1
ATOM 5009 O O . ILE B 1 153 ? 13.375 29.5 16.156 1 98.25 153 ILE B O 1
ATOM 5013 N N . LEU B 1 154 ? 15.078 30.547 17.109 1 98.06 154 LEU B N 1
ATOM 5014 C CA . LEU B 1 154 ? 15.039 29.719 18.312 1 98.06 154 LEU B CA 1
ATOM 5015 C C . LEU B 1 154 ? 13.695 29.844 19.016 1 98.06 154 LEU B C 1
ATOM 5017 O O . LEU B 1 154 ? 13.078 28.844 19.391 1 98.06 154 LEU B O 1
ATOM 5021 N N . ALA B 1 155 ? 13.242 31.109 19.203 1 98.25 155 ALA B N 1
ATOM 5022 C CA . ALA B 1 155 ? 11.977 31.359 19.875 1 98.25 155 ALA B CA 1
ATOM 5023 C C . ALA B 1 155 ? 10.805 30.812 19.078 1 98.25 155 ALA B C 1
ATOM 5025 O O . ALA B 1 155 ? 9.812 30.344 19.656 1 98.25 155 ALA B O 1
ATOM 5026 N N . GLY B 1 156 ? 10.906 30.891 17.734 1 98.31 156 GLY B N 1
ATOM 5027 C CA . GLY B 1 156 ? 9.891 30.297 16.875 1 98.31 156 GLY B CA 1
ATOM 5028 C C . GLY B 1 156 ? 9.734 28.812 17.078 1 98.31 156 GLY B C 1
ATOM 5029 O O . GLY B 1 156 ? 8.617 28.312 17.25 1 98.31 156 GLY B O 1
ATOM 5030 N N . TRP B 1 157 ? 10.852 28.078 17.078 1 98.19 157 TRP B N 1
ATOM 5031 C CA . TRP B 1 157 ? 10.82 26.641 17.312 1 98.19 157 TRP B CA 1
ATOM 5032 C C . TRP B 1 157 ? 10.289 26.312 18.703 1 98.19 157 TRP B C 1
ATOM 5034 O O . TRP B 1 157 ? 9.461 25.406 18.859 1 98.19 157 TRP B O 1
ATOM 5044 N N . LEU B 1 158 ? 10.789 27.031 19.656 1 97.5 158 LEU B N 1
ATOM 5045 C CA . LEU B 1 158 ? 10.383 26.766 21.031 1 97.5 158 LEU B CA 1
ATOM 5046 C C . LEU B 1 158 ? 8.891 26.984 21.219 1 97.5 158 LEU B C 1
ATOM 5048 O O . LEU B 1 158 ? 8.203 26.156 21.812 1 97.5 158 LEU B O 1
ATOM 5052 N N . ALA B 1 159 ? 8.383 28.125 20.703 1 97.94 159 ALA B N 1
ATOM 5053 C CA . ALA B 1 159 ? 6.953 28.422 20.812 1 97.94 159 ALA B CA 1
ATOM 5054 C C . ALA B 1 159 ? 6.121 27.359 20.094 1 97.94 159 ALA B C 1
ATOM 5056 O O . ALA B 1 159 ? 5.059 26.969 20.578 1 97.94 159 ALA B O 1
ATOM 5057 N N . GLN B 1 160 ? 6.57 26.938 18.938 1 98 160 GLN B N 1
ATOM 5058 C CA . GLN B 1 160 ? 5.883 25.891 18.188 1 98 160 GLN B CA 1
ATOM 5059 C C . GLN B 1 160 ? 5.75 24.609 19 1 98 160 GLN B C 1
ATOM 5061 O O . GLN B 1 160 ? 4.672 24.016 19.062 1 98 160 GLN B O 1
ATOM 5066 N N . ILE B 1 161 ? 6.852 24.172 19.594 1 97.19 161 ILE B N 1
ATOM 5067 C CA . ILE B 1 161 ? 6.891 22.938 20.375 1 97.19 161 ILE B CA 1
ATOM 5068 C C . ILE B 1 161 ? 5.984 23.078 21.594 1 97.19 161 ILE B C 1
ATOM 5070 O O . ILE B 1 161 ? 5.262 22.141 21.938 1 97.19 161 ILE B O 1
ATOM 5074 N N . CYS B 1 162 ? 5.957 24.25 22.203 1 96.69 162 CYS B N 1
ATOM 5075 C CA . CYS B 1 162 ? 5.078 24.5 23.328 1 96.69 162 CYS B CA 1
ATOM 5076 C C . CYS B 1 162 ? 3.613 24.422 22.922 1 96.69 162 CYS B C 1
ATOM 5078 O O . CYS B 1 162 ? 2.807 23.781 23.594 1 96.69 162 CYS B O 1
ATOM 5080 N N . GLY B 1 163 ? 3.293 25.125 21.812 1 97.19 163 GLY B N 1
ATOM 5081 C CA . GLY B 1 163 ? 1.929 25.062 21.312 1 97.19 163 GLY B CA 1
ATOM 5082 C C . GLY B 1 163 ? 1.479 23.641 20.984 1 97.19 163 GLY B C 1
ATOM 5083 O O . GLY B 1 163 ? 0.361 23.25 21.312 1 97.19 163 GLY B O 1
ATOM 5084 N N . GLY B 1 164 ? 2.336 22.922 20.25 1 96.44 164 GLY B N 1
ATOM 5085 C CA . GLY B 1 164 ? 2.035 21.531 19.938 1 96.44 164 GLY B CA 1
ATOM 5086 C C . GLY B 1 164 ? 1.812 20.688 21.172 1 96.44 164 GLY B C 1
ATOM 5087 O O . GLY B 1 164 ? 0.872 19.891 21.219 1 96.44 164 GLY B O 1
ATOM 5088 N N . ALA B 1 165 ? 2.684 20.812 22.125 1 95 165 ALA B N 1
ATOM 5089 C CA . ALA B 1 165 ? 2.578 20.031 23.359 1 95 165 ALA B CA 1
ATOM 5090 C C . ALA B 1 165 ? 1.284 20.359 24.094 1 95 165 ALA B C 1
ATOM 5092 O O . ALA B 1 165 ? 0.639 19.469 24.656 1 95 165 ALA B O 1
ATOM 5093 N N . LEU B 1 166 ? 0.924 21.594 24.125 1 95.81 166 LEU B N 1
ATOM 5094 C CA . LEU B 1 166 ? -0.319 22.047 24.734 1 95.81 166 LEU B CA 1
ATOM 5095 C C . LEU B 1 166 ? -1.521 21.344 24.109 1 95.81 166 LEU B C 1
ATOM 5097 O O . LEU B 1 166 ? -2.385 20.828 24.812 1 95.81 166 LEU B O 1
ATOM 5101 N N . GLY B 1 167 ? -1.546 21.328 22.812 1 96 167 GLY B N 1
ATOM 5102 C CA . GLY B 1 167 ? -2.703 20.844 22.078 1 96 167 GLY B CA 1
ATOM 5103 C C . GLY B 1 167 ? -2.822 19.328 22.078 1 96 167 GLY B C 1
ATOM 5104 O O . GLY B 1 167 ? -3.908 18.781 21.875 1 96 167 GLY B O 1
ATOM 5105 N N . THR B 1 168 ? -1.716 18.594 22.328 1 93.12 168 THR B N 1
ATOM 5106 C CA . THR B 1 168 ? -1.68 17.141 22.234 1 93.12 168 THR B CA 1
ATOM 5107 C C . THR B 1 168 ? -2.682 16.516 23.203 1 93.12 168 THR B C 1
ATOM 5109 O O . THR B 1 168 ? -3.318 15.516 22.875 1 93.12 168 THR B O 1
ATOM 5112 N N . ALA B 1 169 ? -2.893 17.094 24.359 1 92.31 169 ALA B N 1
ATOM 5113 C CA . ALA B 1 169 ? -3.723 16.516 25.406 1 92.31 169 ALA B CA 1
ATOM 5114 C C . ALA B 1 169 ? -5.199 16.812 25.172 1 92.31 169 ALA B C 1
ATOM 5116 O O . ALA B 1 169 ? -6.074 16.172 25.75 1 92.31 169 ALA B O 1
ATOM 5117 N N . ILE B 1 170 ? -5.504 17.75 24.266 1 95.88 170 ILE B N 1
ATOM 5118 C CA . ILE B 1 170 ? -6.887 18.203 24.234 1 95.88 170 ILE B CA 1
ATOM 5119 C C . ILE B 1 170 ? -7.395 18.219 22.797 1 95.88 170 ILE B C 1
ATOM 5121 O O . ILE B 1 170 ? -8.492 18.703 22.516 1 95.88 170 ILE B O 1
ATOM 5125 N N . GLU B 1 171 ? -6.648 17.734 21.875 1 96.06 171 GLU B N 1
ATOM 5126 C CA . GLU B 1 171 ? -7.121 17.672 20.484 1 96.06 171 GLU B CA 1
ATOM 5127 C C . GLU B 1 171 ? -8.273 16.688 20.344 1 96.06 171 GLU B C 1
ATOM 5129 O O . GLU B 1 171 ? -8.375 15.734 21.125 1 96.06 171 GLU B O 1
ATOM 5134 N N . GLY B 1 172 ? -9.133 16.938 19.375 1 97.19 172 GLY B N 1
ATOM 5135 C CA . GLY B 1 172 ? -10.203 16.016 19.031 1 97.19 172 GLY B CA 1
ATOM 5136 C C . GLY B 1 172 ? -11.461 16.203 19.859 1 97.19 172 GLY B C 1
ATOM 5137 O O . GLY B 1 172 ? -12.383 15.398 19.797 1 97.19 172 GLY B O 1
ATOM 5138 N N . TYR B 1 173 ? -11.5 17.25 20.641 1 97.88 173 TYR B N 1
ATOM 5139 C CA . TYR B 1 173 ? -12.648 17.531 21.5 1 97.88 173 TYR B CA 1
ATOM 5140 C C . TYR B 1 173 ? -13.281 18.875 21.141 1 97.88 173 TYR B C 1
ATOM 5142 O O . TYR B 1 173 ? -12.672 19.688 20.438 1 97.88 173 TYR B O 1
ATOM 5150 N N . THR B 1 174 ? -14.516 19.062 21.578 1 97.94 174 THR B N 1
ATOM 5151 C CA . THR B 1 174 ? -15.25 20.297 21.312 1 97.94 174 THR B CA 1
ATOM 5152 C C . THR B 1 174 ? -14.969 21.344 22.375 1 97.94 174 THR B C 1
ATOM 5154 O O . THR B 1 174 ? -14.523 21.016 23.484 1 97.94 174 THR B O 1
ATOM 5157 N N . THR B 1 175 ? -15.289 22.562 22 1 98.38 175 THR B N 1
ATOM 5158 C CA . THR B 1 175 ? -15.188 23.688 22.938 1 98.38 175 THR B CA 1
ATOM 5159 C C . THR B 1 175 ? -15.914 23.359 24.234 1 98.38 175 THR B C 1
ATOM 5161 O O . THR B 1 175 ? -15.359 23.531 25.328 1 98.38 175 THR B O 1
ATOM 5164 N N . ASP B 1 176 ? -17.109 22.875 24.156 1 98.19 176 ASP B N 1
ATOM 5165 C CA . ASP B 1 176 ? -17.953 22.641 25.312 1 98.19 176 ASP B CA 1
ATOM 5166 C C . ASP B 1 176 ? -17.391 21.531 26.188 1 98.19 176 ASP B C 1
ATOM 5168 O O . ASP B 1 176 ? -17.391 21.641 27.422 1 98.19 176 ASP B O 1
ATOM 5172 N N . ASN B 1 177 ? -16.906 20.469 25.594 1 98.06 177 ASN B N 1
ATOM 5173 C CA . ASN B 1 177 ? -16.391 19.344 26.359 1 98.06 177 ASN B CA 1
ATOM 5174 C C . ASN B 1 177 ? -15.055 19.688 27.016 1 98.06 177 ASN B C 1
ATOM 5176 O O . ASN B 1 177 ? -14.75 19.203 28.109 1 98.06 177 ASN B O 1
ATOM 5180 N N . ILE B 1 178 ? -14.273 20.484 26.344 1 98.38 178 ILE B N 1
ATOM 5181 C CA . ILE B 1 178 ? -13.039 20.984 26.938 1 98.38 178 ILE B CA 1
ATOM 5182 C C . ILE B 1 178 ? -13.359 21.844 28.156 1 98.38 178 ILE B C 1
ATOM 5184 O O . ILE B 1 178 ? -12.781 21.656 29.234 1 98.38 178 ILE B O 1
ATOM 5188 N N . GLU B 1 179 ? -14.281 22.734 27.969 1 98.12 179 GLU B N 1
ATOM 5189 C CA . GLU B 1 179 ? -14.68 23.625 29.062 1 98.12 179 GLU B CA 1
ATOM 5190 C C . GLU B 1 179 ? -15.258 22.844 30.234 1 98.12 179 GLU B C 1
ATOM 5192 O O . GLU B 1 179 ? -14.953 23.141 31.391 1 98.12 179 GLU B O 1
ATOM 5197 N N . LYS B 1 180 ? -16.047 21.922 29.922 1 97.88 180 LYS B N 1
ATOM 5198 C CA . LYS B 1 180 ? -16.672 21.094 30.953 1 97.88 180 LYS B CA 1
ATOM 5199 C C . LYS B 1 180 ? -15.633 20.328 31.75 1 97.88 180 LYS B C 1
ATOM 5201 O O . LYS B 1 180 ? -15.773 20.172 32.969 1 97.88 180 LYS B O 1
ATOM 5206 N N . THR B 1 181 ? -14.625 19.859 31.109 1 97.56 181 THR B N 1
ATOM 5207 C CA . THR B 1 181 ? -13.648 18.984 31.734 1 97.56 181 THR B CA 1
ATOM 5208 C C . THR B 1 181 ? -12.57 19.797 32.438 1 97.56 181 THR B C 1
ATOM 5210 O O . THR B 1 181 ? -12.148 19.453 33.562 1 97.56 181 THR B O 1
ATOM 5213 N N . PHE B 1 182 ? -12.141 20.953 31.828 1 97.19 182 PHE B N 1
ATOM 5214 C CA . PHE B 1 182 ? -10.93 21.594 32.312 1 97.19 182 PHE B CA 1
ATOM 5215 C C . PHE B 1 182 ? -11.203 23.047 32.719 1 97.19 182 PHE B C 1
ATOM 5217 O O . PHE B 1 182 ? -10.344 23.719 33.312 1 97.19 182 PHE B O 1
ATOM 5224 N N . GLY B 1 183 ? -12.438 23.516 32.469 1 97.38 183 GLY B N 1
ATOM 5225 C CA . GLY B 1 183 ? -12.609 24.953 32.5 1 97.38 183 GLY B CA 1
ATOM 5226 C C . GLY B 1 183 ? -11.828 25.672 31.422 1 97.38 183 GLY B C 1
ATOM 5227 O O . GLY B 1 183 ? -11.695 25.156 30.297 1 97.38 183 GLY B O 1
ATOM 5228 N N . GLU B 1 184 ? -11.352 26.844 31.734 1 97.25 184 GLU B N 1
ATOM 5229 C CA . GLU B 1 184 ? -10.539 27.578 30.766 1 97.25 184 GLU B CA 1
ATOM 5230 C C . GLU B 1 184 ? -9.094 27.078 30.75 1 97.25 184 GLU B C 1
ATOM 5232 O O . GLU B 1 184 ? -8.516 26.812 31.812 1 97.25 184 GLU B O 1
ATOM 5237 N N . ILE B 1 185 ? -8.555 26.984 29.609 1 97.69 185 ILE B N 1
ATOM 5238 C CA . ILE B 1 185 ? -7.199 26.469 29.469 1 97.69 185 ILE B CA 1
ATOM 5239 C C . ILE B 1 185 ? -6.215 27.641 29.391 1 97.69 185 ILE B C 1
ATOM 5241 O O . ILE B 1 185 ? -6.266 28.438 28.453 1 97.69 185 ILE B O 1
ATOM 5245 N N . TRP B 1 186 ? -5.332 27.719 30.328 1 97.56 186 TRP B N 1
ATOM 5246 C CA . TRP B 1 186 ? -4.316 28.781 30.359 1 97.56 186 TRP B CA 1
ATOM 5247 C C . TRP B 1 186 ? -2.922 28.188 30.531 1 97.56 186 TRP B C 1
ATOM 5249 O O . TRP B 1 186 ? -1.948 28.922 30.703 1 97.56 186 TRP B O 1
ATOM 5259 N N . GLY B 1 187 ? -2.781 26.891 30.469 1 96.5 187 GLY B N 1
ATOM 5260 C CA . GLY B 1 187 ? -1.552 26.125 30.609 1 96.5 187 GLY B CA 1
ATOM 5261 C C . GLY B 1 187 ? -1.72 24.656 30.266 1 96.5 187 GLY B C 1
ATOM 5262 O O . GLY B 1 187 ? -2.789 24.234 29.828 1 96.5 187 GLY B O 1
ATOM 5263 N N . TYR B 1 188 ? -0.657 23.922 30.453 1 96.38 188 TYR B N 1
ATOM 5264 C CA . TYR B 1 188 ? -0.715 22.5 30.172 1 96.38 188 TYR B CA 1
ATOM 5265 C C . TYR B 1 188 ? -1.66 21.797 31.125 1 96.38 188 TYR B C 1
ATOM 5267 O O . TYR B 1 188 ? -1.656 22.062 32.344 1 96.38 188 TYR B O 1
ATOM 5275 N N . VAL B 1 189 ? -2.408 20.844 30.594 1 95.44 189 VAL B N 1
ATOM 5276 C CA . VAL B 1 189 ? -3.355 20.141 31.453 1 95.44 189 VAL B CA 1
ATOM 5277 C C . VAL B 1 189 ? -2.705 18.875 32.031 1 95.44 189 VAL B C 1
ATOM 5279 O O . VAL B 1 189 ? -3.289 18.188 32.844 1 95.44 189 VAL B O 1
ATOM 5282 N N . ARG B 1 190 ? -1.563 18.484 31.562 1 93.31 190 ARG B N 1
ATOM 5283 C CA . ARG B 1 190 ? -0.68 17.422 32.031 1 93.31 190 ARG B CA 1
ATOM 5284 C C . ARG B 1 190 ? 0.773 17.719 31.688 1 93.31 190 ARG B C 1
ATOM 5286 O O . ARG B 1 190 ? 1.059 18.688 30.969 1 93.31 190 ARG B O 1
ATOM 5293 N N . LYS B 1 191 ? 1.664 16.922 32.281 1 91.94 191 LYS B N 1
ATOM 5294 C CA . LYS B 1 191 ? 3.061 17.094 31.891 1 91.94 191 LYS B CA 1
ATOM 5295 C C . LYS B 1 191 ? 3.229 16.922 30.391 1 91.94 191 LYS B C 1
ATOM 5297 O O . LYS B 1 191 ? 2.855 15.898 29.828 1 91.94 191 LYS B O 1
ATOM 5302 N N . PRO B 1 192 ? 3.773 17.953 29.766 1 91.5 192 PRO B N 1
ATOM 5303 C CA . PRO B 1 192 ? 3.877 17.891 28.312 1 91.5 192 PRO B CA 1
ATOM 5304 C C . PRO B 1 192 ? 5.043 17.031 27.828 1 91.5 192 PRO B C 1
ATOM 5306 O O . PRO B 1 192 ? 6.004 16.812 28.578 1 91.5 192 PRO B O 1
ATOM 5309 N N . ASN B 1 193 ? 4.93 16.438 26.688 1 86.81 193 ASN B N 1
ATOM 5310 C CA . ASN B 1 193 ? 6.035 15.812 25.969 1 86.81 193 ASN B CA 1
ATOM 5311 C C . ASN B 1 193 ? 6.129 16.328 24.531 1 86.81 193 ASN B C 1
ATOM 5313 O O . ASN B 1 193 ? 5.273 17.094 24.078 1 86.81 193 ASN B O 1
ATOM 5317 N N . THR B 1 194 ? 7.191 15.898 23.875 1 88 194 THR B N 1
ATOM 5318 C CA . THR B 1 194 ? 7.461 16.531 22.594 1 88 194 THR B CA 1
ATOM 5319 C C . THR B 1 194 ? 7.172 15.578 21.438 1 88 194 THR B C 1
ATOM 5321 O O . THR B 1 194 ? 7.422 15.898 20.281 1 88 194 THR B O 1
ATOM 5324 N N . TYR B 1 195 ? 6.656 14.375 21.781 1 84.19 195 TYR B N 1
ATOM 5325 C CA . TYR B 1 195 ? 6.246 13.492 20.703 1 84.19 195 TYR B CA 1
ATOM 5326 C C . TYR B 1 195 ? 5.059 14.078 19.938 1 84.19 195 TYR B C 1
ATOM 5328 O O . TYR B 1 195 ? 4.023 14.383 20.531 1 84.19 195 TYR B O 1
ATOM 5336 N N . ASN B 1 196 ? 5.344 14.258 18.688 1 80.94 196 ASN B N 1
ATOM 5337 C CA . ASN B 1 196 ? 4.328 14.883 17.859 1 80.94 196 ASN B CA 1
ATOM 5338 C C . ASN B 1 196 ? 4.605 14.648 16.375 1 80.94 196 ASN B C 1
ATOM 5340 O O . ASN B 1 196 ? 5.754 14.727 15.93 1 80.94 196 ASN B O 1
ATOM 5344 N N . ASP B 1 197 ? 3.578 14.422 15.711 1 79.06 197 ASP B N 1
ATOM 5345 C CA . ASP B 1 197 ? 3.77 14.125 14.289 1 79.06 197 ASP B CA 1
ATOM 5346 C C . ASP B 1 197 ? 3.988 15.406 13.484 1 79.06 197 ASP B C 1
ATOM 5348 O O . ASP B 1 197 ? 4.574 15.375 12.406 1 79.06 197 ASP B O 1
ATOM 5352 N N . ASP B 1 198 ? 3.6 16.5 13.992 1 83.69 198 ASP B N 1
ATOM 5353 C CA . ASP B 1 198 ? 3.752 17.766 13.258 1 83.69 198 ASP B CA 1
ATOM 5354 C C . ASP B 1 198 ? 5.227 18.109 13.07 1 83.69 198 ASP B C 1
ATOM 5356 O O . ASP B 1 198 ? 5.656 18.438 11.961 1 83.69 198 ASP B O 1
ATOM 5360 N N . ILE B 1 199 ? 5.949 17.953 14.102 1 90.88 199 ILE B N 1
ATOM 5361 C CA . ILE B 1 199 ? 7.355 18.344 14.094 1 90.88 199 ILE B CA 1
ATOM 5362 C C . ILE B 1 199 ? 8.156 17.359 13.234 1 90.88 199 ILE B C 1
ATOM 5364 O O . ILE B 1 199 ? 9.133 17.734 12.586 1 90.88 199 ILE B O 1
ATOM 5368 N N . THR B 1 200 ? 7.625 16.141 13.141 1 93.38 200 THR B N 1
ATOM 5369 C CA . THR B 1 200 ? 8.297 15.062 12.414 1 93.38 200 THR B CA 1
ATOM 5370 C C . THR B 1 200 ? 8.43 15.414 10.93 1 93.38 200 THR B C 1
ATOM 5372 O O . THR B 1 200 ? 9.508 15.266 10.344 1 93.38 200 THR B O 1
ATOM 5375 N N . PHE B 1 201 ? 7.402 15.906 10.359 1 97.12 201 PHE B N 1
ATOM 5376 C CA . PHE B 1 201 ? 7.406 16.219 8.938 1 97.12 201 PHE B CA 1
ATOM 5377 C C . PHE B 1 201 ? 8.203 17.484 8.656 1 97.12 201 PHE B C 1
ATOM 5379 O O . PHE B 1 201 ? 8.836 17.609 7.609 1 97.12 201 PHE B O 1
ATOM 5386 N N . GLU B 1 202 ? 8.227 18.406 9.586 1 98.19 202 GLU B N 1
ATOM 5387 C CA . GLU B 1 202 ? 9.023 19.609 9.445 1 98.19 202 GLU B CA 1
ATOM 5388 C C . GLU B 1 202 ? 10.516 19.297 9.477 1 98.19 202 GLU B C 1
ATOM 5390 O O . GLU B 1 202 ? 11.305 19.938 8.766 1 98.19 202 GLU B O 1
ATOM 5395 N N . LEU B 1 203 ? 10.875 18.297 10.344 1 98 203 LEU B N 1
ATOM 5396 C CA . LEU B 1 203 ? 12.273 17.891 10.422 1 98 203 LEU B CA 1
ATOM 5397 C C . LEU B 1 203 ? 12.719 17.25 9.109 1 98 203 LEU B C 1
ATOM 5399 O O . LEU B 1 203 ? 13.852 17.469 8.664 1 98 203 LEU B O 1
ATOM 5403 N N . ALA B 1 204 ? 11.891 16.469 8.523 1 97.94 204 ALA B N 1
ATOM 5404 C CA . ALA B 1 204 ? 12.211 15.883 7.227 1 97.94 204 ALA B CA 1
ATOM 5405 C C . ALA B 1 204 ? 12.391 16.969 6.164 1 97.94 204 ALA B C 1
ATOM 5407 O O . ALA B 1 204 ? 13.305 16.875 5.336 1 97.94 204 ALA B O 1
ATOM 5408 N N . PHE B 1 205 ? 11.531 17.953 6.148 1 98.69 205 PHE B N 1
ATOM 5409 C CA . PHE B 1 205 ? 11.68 19.078 5.242 1 98.69 205 PHE B CA 1
ATOM 5410 C C . PHE B 1 205 ? 13.016 19.781 5.457 1 98.69 205 PHE B C 1
ATOM 5412 O O . PHE B 1 205 ? 13.727 20.078 4.496 1 98.69 205 PHE B O 1
ATOM 5419 N N . LEU B 1 206 ? 13.289 20.047 6.711 1 98.56 206 LEU B N 1
ATOM 5420 C CA . LEU B 1 206 ? 14.516 20.766 7.047 1 98.56 206 LEU B CA 1
ATOM 5421 C C . LEU B 1 206 ? 15.75 20 6.57 1 98.56 206 LEU B C 1
ATOM 5423 O O . LEU B 1 206 ? 16.703 20.609 6.07 1 98.56 206 LEU B O 1
ATOM 5427 N N . LYS B 1 207 ? 15.734 18.688 6.734 1 98.06 207 LYS B N 1
ATOM 5428 C CA . LYS B 1 207 ? 16.828 17.844 6.258 1 98.06 207 LYS B CA 1
ATOM 5429 C C . LYS B 1 207 ? 17.016 17.984 4.75 1 98.06 207 LYS B C 1
ATOM 5431 O O . LYS B 1 207 ? 18.141 18.141 4.27 1 98.06 207 LYS B O 1
ATOM 5436 N N . ALA B 1 208 ? 15.938 17.906 4.027 1 98.44 208 ALA B N 1
ATOM 5437 C CA . ALA B 1 208 ? 16 18.062 2.576 1 98.44 208 ALA B CA 1
ATOM 5438 C C . ALA B 1 208 ? 16.469 19.469 2.189 1 98.44 208 ALA B C 1
ATOM 5440 O O . ALA B 1 208 ? 17.266 19.625 1.264 1 98.44 208 ALA B O 1
ATOM 5441 N N . PHE B 1 209 ? 15.953 20.438 2.859 1 98.69 209 PHE B N 1
ATOM 5442 C CA . PHE B 1 209 ? 16.297 21.828 2.572 1 98.69 209 PHE B CA 1
ATOM 5443 C C . PHE B 1 209 ? 17.766 22.094 2.854 1 98.69 209 PHE B C 1
ATOM 5445 O O . PHE B 1 209 ? 18.406 22.875 2.146 1 98.69 209 PHE B O 1
ATOM 5452 N N . TYR B 1 210 ? 18.234 21.516 3.941 1 98.12 210 TYR B N 1
ATOM 5453 C CA . TYR B 1 210 ? 19.641 21.656 4.254 1 98.12 210 TYR B CA 1
ATOM 5454 C C . TYR B 1 210 ? 20.516 21.188 3.086 1 98.12 210 TYR B C 1
ATOM 5456 O O . TYR B 1 210 ? 21.531 21.797 2.783 1 98.12 210 TYR B O 1
ATOM 5464 N N . GLU B 1 211 ? 20.094 20.188 2.379 1 97.12 211 GLU B N 1
ATOM 5465 C CA . GLU B 1 211 ? 20.891 19.578 1.311 1 97.12 211 GLU B CA 1
ATOM 5466 C C . GLU B 1 211 ? 20.719 20.344 -0.001 1 97.12 211 GLU B C 1
ATOM 5468 O O . GLU B 1 211 ? 21.656 20.453 -0.785 1 97.12 211 GLU B O 1
ATOM 5473 N N . LYS B 1 212 ? 19.484 20.891 -0.255 1 97.81 212 LYS B N 1
ATOM 5474 C CA . LYS B 1 212 ? 19.203 21.359 -1.606 1 97.81 212 LYS B CA 1
ATOM 5475 C C . LYS B 1 212 ? 18.906 22.859 -1.614 1 97.81 212 LYS B C 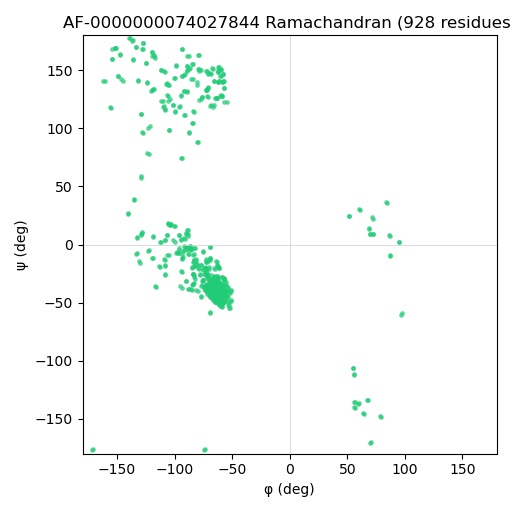1
ATOM 5477 O O . LYS B 1 212 ? 18.891 23.5 -2.674 1 97.81 212 LYS B O 1
ATOM 5482 N N . GLY B 1 213 ? 18.719 23.438 -0.424 1 97.88 213 GLY B N 1
ATOM 5483 C CA . GLY B 1 213 ? 18.344 24.844 -0.345 1 97.88 213 GLY B CA 1
ATOM 5484 C C . GLY B 1 213 ? 17.078 25.172 -1.122 1 97.88 213 GLY B C 1
ATOM 5485 O O . GLY B 1 213 ? 16.109 24.406 -1.103 1 97.88 213 GLY B O 1
ATOM 5486 N N . TYR B 1 214 ? 17.078 26.266 -1.762 1 97.88 214 TYR B N 1
ATOM 5487 C CA . TYR B 1 214 ? 15.875 26.75 -2.443 1 97.88 214 TYR B CA 1
ATOM 5488 C C . TYR B 1 214 ? 15.633 25.969 -3.732 1 97.88 214 TYR B C 1
ATOM 5490 O O . TYR B 1 214 ? 14.562 26.078 -4.332 1 97.88 214 TYR B O 1
ATOM 5498 N N . ALA B 1 215 ? 16.531 25.078 -4.145 1 97.81 215 ALA B N 1
ATOM 5499 C CA . ALA B 1 215 ? 16.375 24.219 -5.32 1 97.81 215 ALA B CA 1
ATOM 5500 C C . ALA B 1 215 ? 15.656 22.922 -4.953 1 97.81 215 ALA B C 1
ATOM 5502 O O . ALA B 1 215 ? 15.523 22.031 -5.789 1 97.81 215 ALA B O 1
ATOM 5503 N N . ILE B 1 216 ? 15.188 22.859 -3.766 1 98.25 216 ILE B N 1
ATOM 5504 C CA . ILE B 1 216 ? 14.531 21.672 -3.229 1 98.25 216 ILE B CA 1
ATOM 5505 C C . ILE B 1 216 ? 13.312 21.328 -4.078 1 98.25 216 ILE B C 1
ATOM 5507 O O . ILE B 1 216 ? 12.68 22.219 -4.656 1 98.25 216 ILE B O 1
ATOM 5511 N N . THR B 1 217 ? 13.016 20.016 -4.246 1 98.62 217 THR B N 1
ATOM 5512 C CA . THR B 1 217 ? 11.844 19.531 -4.965 1 98.62 217 THR B CA 1
ATOM 5513 C C . THR B 1 217 ? 10.953 18.688 -4.047 1 98.62 217 THR B C 1
ATOM 5515 O O . THR B 1 217 ? 11.375 18.312 -2.949 1 98.62 217 THR B O 1
ATOM 5518 N N . SER B 1 218 ? 9.758 18.453 -4.492 1 98.81 218 SER B N 1
ATOM 5519 C CA . SER B 1 218 ? 8.867 17.578 -3.744 1 98.81 218 SER B CA 1
ATOM 5520 C C . SER B 1 218 ? 9.469 16.188 -3.58 1 98.81 218 SER B C 1
ATOM 5522 O O . SER B 1 218 ? 9.297 15.555 -2.539 1 98.81 218 SER B O 1
ATOM 5524 N N . GLU B 1 219 ? 10.172 15.711 -4.582 1 98.56 219 GLU B N 1
ATOM 5525 C CA . GLU B 1 219 ? 10.789 14.391 -4.547 1 98.56 219 GLU B CA 1
ATOM 5526 C C . GLU B 1 219 ? 11.875 14.32 -3.48 1 98.56 219 GLU B C 1
ATOM 5528 O O . GLU B 1 219 ? 11.992 13.312 -2.773 1 98.56 219 GLU B O 1
ATOM 5533 N N . ASP B 1 220 ? 12.656 15.383 -3.365 1 98.56 220 ASP B N 1
ATOM 5534 C CA . ASP B 1 220 ? 13.703 15.438 -2.344 1 98.56 220 ASP B CA 1
ATOM 5535 C C . ASP B 1 220 ? 13.109 15.266 -0.946 1 98.56 220 ASP B C 1
ATOM 5537 O O . ASP B 1 220 ? 13.641 14.516 -0.126 1 98.56 220 ASP B O 1
ATOM 5541 N N . ILE B 1 221 ? 12.023 15.961 -0.706 1 98.81 221 ILE B N 1
ATOM 5542 C CA . ILE B 1 221 ? 11.375 15.938 0.602 1 98.81 221 ILE B CA 1
ATOM 5543 C C . ILE B 1 221 ? 10.758 14.57 0.846 1 98.81 221 ILE B C 1
ATOM 5545 O O . ILE B 1 221 ? 10.898 14 1.931 1 98.81 221 ILE B O 1
ATOM 5549 N N . ALA B 1 222 ? 10.07 14.047 -0.162 1 98.81 222 ALA B N 1
ATOM 5550 C CA . ALA B 1 222 ? 9.398 12.758 -0.063 1 98.81 222 ALA B CA 1
ATOM 5551 C C . ALA B 1 222 ? 10.398 11.648 0.269 1 98.81 222 ALA B C 1
ATOM 5553 O O . ALA B 1 222 ? 10.078 10.727 1.026 1 98.81 222 ALA B O 1
ATOM 5554 N N . GLU B 1 223 ? 11.57 11.695 -0.294 1 98.44 223 GLU B N 1
ATOM 5555 C CA . GLU B 1 223 ? 12.586 10.68 -0.031 1 98.44 223 GLU B CA 1
ATOM 5556 C C . GLU B 1 223 ? 13.07 10.75 1.415 1 98.44 223 GLU B C 1
ATOM 5558 O O . GLU B 1 223 ? 13.336 9.711 2.033 1 98.44 223 GLU B O 1
ATOM 5563 N N . GLU B 1 224 ? 13.148 11.961 1.964 1 98.56 224 GLU B N 1
ATOM 5564 C CA . GLU B 1 224 ? 13.453 12.07 3.387 1 98.56 224 GLU B CA 1
ATOM 5565 C C . GLU B 1 224 ? 12.328 11.508 4.242 1 98.56 224 GLU B C 1
ATOM 5567 O O . GLU B 1 224 ? 12.578 10.914 5.297 1 98.56 224 GLU B O 1
ATOM 5572 N N . TRP B 1 225 ? 11.016 11.742 3.799 1 98.25 225 TRP B N 1
ATOM 5573 C CA . TRP B 1 225 ? 9.891 11.156 4.52 1 98.25 225 TRP B CA 1
ATOM 5574 C C . TRP B 1 225 ? 10.078 9.656 4.707 1 98.25 225 TRP B C 1
ATOM 5576 O O . TRP B 1 225 ? 10.094 9.164 5.836 1 98.25 225 TRP B O 1
ATOM 5586 N N . VAL B 1 226 ? 10.305 8.883 3.629 1 97.56 226 VAL B N 1
ATOM 5587 C CA . VAL B 1 226 ? 10.297 7.426 3.693 1 97.56 226 VAL B CA 1
ATOM 5588 C C . VAL B 1 226 ? 11.523 6.941 4.465 1 97.56 226 VAL B C 1
ATOM 5590 O O . VAL B 1 226 ? 11.469 5.91 5.137 1 97.56 226 VAL B O 1
ATOM 5593 N N . GLY B 1 227 ? 12.609 7.703 4.387 1 97.69 227 GLY B N 1
ATOM 5594 C CA . GLY B 1 227 ? 13.797 7.316 5.125 1 97.69 227 GLY B CA 1
ATOM 5595 C C . GLY B 1 227 ? 13.672 7.543 6.621 1 97.69 227 GLY B C 1
ATOM 5596 O O . GLY B 1 227 ? 14.062 6.688 7.418 1 97.69 227 GLY B O 1
ATOM 5597 N N . MET B 1 228 ? 12.953 8.656 6.973 1 97 228 MET B N 1
ATOM 5598 C CA . MET B 1 228 ? 13.086 9.141 8.344 1 97 228 MET B CA 1
ATOM 5599 C C . MET B 1 228 ? 11.812 8.875 9.141 1 97 228 MET B C 1
ATOM 5601 O O . MET B 1 228 ? 11.859 8.789 10.367 1 97 228 MET B O 1
ATOM 5605 N N . ILE B 1 229 ? 10.695 8.781 8.508 1 96.44 229 ILE B N 1
ATOM 5606 C CA . ILE B 1 229 ? 9.414 8.758 9.211 1 96.44 229 ILE B CA 1
ATOM 5607 C C . ILE B 1 229 ? 8.812 7.359 9.133 1 96.44 229 ILE B C 1
ATOM 5609 O O . ILE B 1 229 ? 8.398 6.91 8.062 1 96.44 229 ILE B O 1
ATOM 5613 N N . PRO B 1 230 ? 8.641 6.691 10.211 1 93 230 PRO B N 1
ATOM 5614 C CA . PRO B 1 230 ? 8.211 5.289 10.195 1 93 230 PRO B CA 1
ATOM 5615 C C . PRO B 1 230 ? 6.715 5.137 9.945 1 93 230 PRO B C 1
ATOM 5617 O O . PRO B 1 230 ? 6.27 4.094 9.461 1 93 230 PRO B O 1
ATOM 5620 N N . MET B 1 231 ? 5.961 6.195 10.312 1 91 231 MET B N 1
ATOM 5621 C CA . MET B 1 231 ? 4.512 6.055 10.195 1 91 231 MET B CA 1
ATOM 5622 C C . MET B 1 231 ? 3.844 7.414 10.023 1 91 231 MET B C 1
ATOM 5624 O O . MET B 1 231 ? 4.453 8.453 10.305 1 91 231 MET B O 1
ATOM 5628 N N . GLY B 1 232 ? 2.65 7.391 9.516 1 91.44 232 GLY B N 1
ATOM 5629 C CA . GLY B 1 232 ? 1.77 8.547 9.43 1 91.44 232 GLY B CA 1
ATOM 5630 C C . GLY B 1 232 ? 0.323 8.219 9.75 1 91.44 232 GLY B C 1
ATOM 5631 O O . GLY B 1 232 ? 0.003 7.086 10.117 1 91.44 232 GLY B O 1
ATOM 5632 N N . TRP B 1 233 ? -0.478 9.219 9.727 1 91.56 233 TRP B N 1
ATOM 5633 C CA . TRP B 1 233 ? -1.909 9.078 9.969 1 91.56 233 TRP B CA 1
ATOM 5634 C C . TRP B 1 233 ? -2.717 9.648 8.805 1 91.56 233 TRP B C 1
ATOM 5636 O O . TRP B 1 233 ? -2.365 10.688 8.25 1 91.56 233 TRP B O 1
ATOM 5646 N N . SER B 1 234 ? -3.803 8.945 8.422 1 95.5 234 SER B N 1
ATOM 5647 C CA . SER B 1 234 ? -4.75 9.406 7.41 1 95.5 234 SER B CA 1
ATOM 5648 C C . SER B 1 234 ? -4.043 9.742 6.102 1 95.5 234 SER B C 1
ATOM 5650 O O . SER B 1 234 ? -3.561 8.844 5.402 1 95.5 234 SER B O 1
ATOM 5652 N N . ALA B 1 235 ? -3.906 11.062 5.781 1 97.94 235 ALA B N 1
ATOM 5653 C CA . ALA B 1 235 ? -3.332 11.461 4.5 1 97.94 235 ALA B CA 1
ATOM 5654 C C . ALA B 1 235 ? -1.849 11.109 4.43 1 97.94 235 ALA B C 1
ATOM 5656 O O . ALA B 1 235 ? -1.364 10.633 3.398 1 97.94 235 ALA B O 1
ATOM 5657 N N . GLU B 1 236 ? -1.137 11.336 5.512 1 97.5 236 GLU B N 1
ATOM 5658 C CA . GLU B 1 236 ? 0.305 11.102 5.527 1 97.5 236 GLU B CA 1
ATOM 5659 C C . GLU B 1 236 ? 0.627 9.609 5.484 1 97.5 236 GLU B C 1
ATOM 5661 O O . GLU B 1 236 ? 1.635 9.203 4.898 1 97.5 236 GLU B O 1
ATOM 5666 N N . ASP B 1 237 ? -0.201 8.828 6.164 1 96.38 237 ASP B N 1
ATOM 5667 C CA . ASP B 1 237 ? -0.013 7.383 6.094 1 96.38 237 ASP B CA 1
ATOM 5668 C C . ASP B 1 237 ? -0.118 6.883 4.656 1 96.38 237 ASP B C 1
ATOM 5670 O O . ASP B 1 237 ? 0.723 6.105 4.199 1 96.38 237 ASP B O 1
ATOM 5674 N N . ILE B 1 238 ? -1.16 7.312 3.965 1 98 238 ILE B N 1
ATOM 5675 C CA . ILE B 1 238 ? -1.385 6.902 2.584 1 98 238 ILE B CA 1
ATOM 5676 C C . ILE B 1 238 ? -0.243 7.402 1.704 1 98 238 ILE B C 1
ATOM 5678 O O . ILE B 1 238 ? 0.249 6.676 0.839 1 98 238 ILE B O 1
ATOM 5682 N N . ALA B 1 239 ? 0.195 8.633 1.921 1 98.62 239 ALA B N 1
ATOM 5683 C CA . ALA B 1 239 ? 1.29 9.195 1.138 1 98.62 239 ALA B CA 1
ATOM 5684 C C . ALA B 1 239 ? 2.57 8.391 1.322 1 98.62 239 ALA B C 1
ATOM 5686 O O . ALA B 1 239 ? 3.275 8.102 0.352 1 98.62 239 ALA B O 1
ATOM 5687 N N . LEU B 1 240 ? 2.889 8.062 2.576 1 97.94 240 LEU B N 1
ATOM 5688 C CA . LEU B 1 240 ? 4.078 7.262 2.855 1 97.94 240 LEU B CA 1
ATOM 5689 C C . LEU B 1 240 ? 4.004 5.914 2.146 1 97.94 240 LEU B C 1
ATOM 5691 O O . LEU B 1 240 ? 4.992 5.461 1.562 1 97.94 240 LEU B O 1
ATOM 5695 N N . LYS B 1 241 ? 2.85 5.305 2.219 1 97.31 241 LYS B N 1
ATOM 5696 C CA . LYS B 1 241 ? 2.658 4.031 1.529 1 97.31 241 LYS B CA 1
ATOM 5697 C C . LYS B 1 241 ? 2.855 4.188 0.024 1 97.31 241 LYS B C 1
ATOM 5699 O O . LYS B 1 241 ? 3.496 3.348 -0.613 1 97.31 241 LYS B O 1
ATOM 5704 N N . ASN B 1 242 ? 2.273 5.215 -0.542 1 98.56 242 ASN B N 1
ATOM 5705 C CA . ASN B 1 242 ? 2.414 5.48 -1.971 1 98.56 242 ASN B CA 1
ATOM 5706 C C . ASN B 1 242 ? 3.875 5.676 -2.363 1 98.56 242 ASN B C 1
ATOM 5708 O O . ASN B 1 242 ? 4.352 5.062 -3.318 1 98.56 242 ASN B O 1
ATOM 5712 N N . ILE B 1 243 ? 4.602 6.473 -1.594 1 98.69 243 ILE B N 1
ATOM 5713 C CA . ILE B 1 243 ? 5.992 6.77 -1.926 1 98.69 243 ILE B CA 1
ATOM 5714 C C . ILE B 1 243 ? 6.836 5.508 -1.792 1 98.69 243 ILE B C 1
ATOM 5716 O O . ILE B 1 243 ? 7.703 5.242 -2.625 1 98.69 243 ILE B O 1
ATOM 5720 N N . ARG B 1 244 ? 6.613 4.711 -0.766 1 97.81 244 ARG B N 1
ATOM 5721 C CA . ARG B 1 244 ? 7.34 3.461 -0.573 1 97.81 244 ARG B CA 1
ATOM 5722 C C . ARG B 1 244 ? 7.145 2.521 -1.758 1 97.81 244 ARG B C 1
ATOM 5724 O O . ARG B 1 244 ? 8.031 1.738 -2.092 1 97.81 244 ARG B O 1
ATOM 5731 N N . SER B 1 245 ? 6.016 2.664 -2.416 1 97.25 245 SER B N 1
ATOM 5732 C CA . SER B 1 245 ? 5.699 1.806 -3.553 1 97.25 245 SER B CA 1
ATOM 5733 C C . SER B 1 245 ? 6.105 2.461 -4.871 1 97.25 245 SER B C 1
ATOM 5735 O O . SER B 1 245 ? 5.75 1.976 -5.945 1 97.25 245 SER B O 1
ATOM 5737 N N . GLY B 1 246 ? 6.766 3.656 -4.805 1 98.06 246 GLY B N 1
ATOM 5738 C CA . GLY B 1 246 ? 7.316 4.297 -5.988 1 98.06 246 GLY B CA 1
ATOM 5739 C C . GLY B 1 246 ? 6.379 5.32 -6.602 1 98.06 246 GLY B C 1
ATOM 5740 O O . GLY B 1 246 ? 6.672 5.879 -7.66 1 98.06 246 GLY B O 1
ATOM 5741 N N . VAL B 1 247 ? 5.234 5.555 -6.004 1 98.5 247 VAL B N 1
ATOM 5742 C CA . VAL B 1 247 ? 4.348 6.625 -6.453 1 98.5 247 VAL B CA 1
ATOM 5743 C C . VAL B 1 247 ? 4.77 7.949 -5.82 1 98.5 247 VAL B C 1
ATOM 5745 O O . VAL B 1 247 ? 4.441 8.227 -4.664 1 98.5 247 VAL B O 1
ATOM 5748 N N . TYR B 1 248 ? 5.383 8.773 -6.598 1 98.62 248 TYR B N 1
ATOM 5749 C CA . TYR B 1 248 ? 5.992 9.992 -6.086 1 98.62 248 TYR B CA 1
ATOM 5750 C C . TYR B 1 248 ? 5.035 11.172 -6.203 1 98.62 248 TYR B C 1
ATOM 5752 O O . TYR B 1 248 ? 3.98 11.062 -6.836 1 98.62 248 TYR B O 1
ATOM 5760 N N . PRO B 1 249 ? 5.371 12.312 -5.543 1 98.56 249 PRO B N 1
ATOM 5761 C CA . PRO B 1 249 ? 4.547 13.516 -5.668 1 98.56 249 PRO B CA 1
ATOM 5762 C C . PRO B 1 249 ? 4.492 14.047 -7.098 1 98.56 249 PRO B C 1
ATOM 5764 O O . PRO B 1 249 ? 5.449 13.883 -7.859 1 98.56 249 PRO B O 1
ATOM 5767 N N . PRO B 1 250 ? 3.363 14.688 -7.43 1 98.31 250 PRO B N 1
ATOM 5768 C CA . PRO B 1 250 ? 2.219 15.016 -6.578 1 98.31 250 PRO B CA 1
ATOM 5769 C C . PRO B 1 250 ? 1.207 13.875 -6.477 1 98.31 250 PRO B C 1
ATOM 5771 O O . PRO B 1 250 ? 0.254 13.961 -5.699 1 98.31 250 PRO B O 1
ATOM 5774 N N . LEU B 1 251 ? 1.405 12.758 -7.219 1 98.25 251 LEU B N 1
ATOM 5775 C CA . LEU B 1 251 ? 0.439 11.664 -7.246 1 98.25 251 LEU B CA 1
ATOM 5776 C C . LEU B 1 251 ? 0.355 10.977 -5.887 1 98.25 251 LEU B C 1
ATOM 5778 O O . LEU B 1 251 ? -0.707 10.484 -5.5 1 98.25 251 LEU B O 1
ATOM 5782 N N . SER B 1 252 ? 1.483 10.992 -5.156 1 98.62 252 SER B N 1
ATOM 5783 C CA . SER B 1 252 ? 1.511 10.375 -3.834 1 98.62 252 SER B CA 1
ATOM 5784 C C . SER B 1 252 ? 0.448 10.977 -2.92 1 98.62 252 SER B C 1
ATOM 5786 O O . SER B 1 252 ? -0.061 10.297 -2.023 1 98.62 252 SER B O 1
ATOM 5788 N N . GLY B 1 253 ? 0.109 12.258 -3.131 1 98.5 253 GLY B N 1
ATOM 5789 C CA . GLY B 1 253 ? -0.864 12.93 -2.291 1 98.5 253 GLY B CA 1
ATOM 5790 C C . GLY B 1 253 ? -2.293 12.75 -2.762 1 98.5 253 GLY B C 1
ATOM 5791 O O . GLY B 1 253 ? -3.238 13.039 -2.027 1 98.5 253 GLY B O 1
ATOM 5792 N N . LYS B 1 254 ? -2.471 12.164 -3.928 1 97.06 254 LYS B N 1
ATOM 5793 C CA . LYS B 1 254 ? -3.803 12.102 -4.52 1 97.06 254 LYS B CA 1
ATOM 5794 C C . LYS B 1 254 ? -4.27 10.656 -4.66 1 97.06 254 LYS B C 1
ATOM 5796 O O . LYS B 1 254 ? -5.449 10.359 -4.469 1 97.06 254 LYS B O 1
ATOM 5801 N N . PHE B 1 255 ? -3.359 9.781 -4.961 1 97.19 255 PHE B N 1
ATOM 5802 C CA . PHE B 1 255 ? -3.729 8.406 -5.277 1 97.19 255 PHE B CA 1
ATOM 5803 C C . PHE B 1 255 ? -4.25 7.688 -4.035 1 97.19 255 PHE B C 1
ATOM 5805 O O . PHE B 1 255 ? -3.523 7.527 -3.055 1 97.19 255 PHE B O 1
ATOM 5812 N N . ASN B 1 256 ? -5.531 7.227 -4.102 1 97 256 ASN B N 1
ATOM 5813 C CA . ASN B 1 256 ? -6.211 6.52 -3.02 1 97 256 ASN B CA 1
ATOM 5814 C C . ASN B 1 256 ? -6.117 7.285 -1.702 1 97 256 ASN B C 1
ATOM 5816 O O . ASN B 1 256 ? -6.07 6.68 -0.63 1 97 256 ASN B O 1
ATOM 5820 N N . ASN B 1 257 ? -5.938 8.562 -1.734 1 98.44 257 ASN B N 1
ATOM 5821 C CA . ASN B 1 257 ? -5.832 9.359 -0.519 1 98.44 257 ASN B CA 1
ATOM 5822 C C . ASN B 1 257 ? -7.109 10.148 -0.254 1 98.44 257 ASN B C 1
ATOM 5824 O O . ASN B 1 257 ? -7.242 11.297 -0.696 1 98.44 257 ASN B O 1
ATOM 5828 N N . TYR B 1 258 ? -7.922 9.68 0.561 1 98.5 258 TYR B N 1
ATOM 5829 C CA . TYR B 1 258 ? -9.242 10.227 0.835 1 98.5 258 TYR B CA 1
ATOM 5830 C C . TYR B 1 258 ? -9.148 11.461 1.718 1 98.5 258 TYR B C 1
ATOM 5832 O O . TYR B 1 258 ? -10.102 12.242 1.803 1 98.5 258 TYR B O 1
ATOM 5840 N N . TYR B 1 259 ? -8.039 11.641 2.377 1 98.62 259 TYR B N 1
ATOM 5841 C CA . TYR B 1 259 ? -7.855 12.656 3.41 1 98.62 259 TYR B CA 1
ATOM 5842 C C . TYR B 1 259 ? -7.047 13.836 2.879 1 98.62 259 TYR B C 1
ATOM 5844 O O . TYR B 1 259 ? -6.559 14.656 3.654 1 98.62 259 TYR B O 1
ATOM 5852 N N . ARG B 1 260 ? -6.938 13.984 1.59 1 98.5 260 ARG B N 1
ATOM 5853 C CA . ARG B 1 260 ? -5.988 14.883 0.931 1 98.5 260 ARG B CA 1
ATOM 5854 C C . ARG B 1 260 ? -6.355 16.344 1.171 1 98.5 260 ARG B C 1
ATOM 5856 O O . ARG B 1 260 ? -5.582 17.25 0.839 1 98.5 260 ARG B O 1
ATOM 5863 N N . GLU B 1 261 ? -7.453 16.641 1.87 1 98.31 261 GLU B N 1
ATOM 5864 C CA . GLU B 1 261 ? -7.805 18.016 2.217 1 98.31 261 GLU B CA 1
ATOM 5865 C C . GLU B 1 261 ? -7.848 18.203 3.729 1 98.31 261 GLU B C 1
ATOM 5867 O O . GLU B 1 261 ? -8.336 19.219 4.215 1 98.31 261 GLU B O 1
ATOM 5872 N N . TRP B 1 262 ? -7.453 17.234 4.438 1 98.5 262 TRP B N 1
ATOM 5873 C CA . TRP B 1 262 ? -7.348 17.359 5.887 1 98.5 262 TRP B CA 1
ATOM 5874 C C . TRP B 1 262 ? -6.137 18.188 6.273 1 98.5 262 TRP B C 1
ATOM 5876 O O . TRP B 1 262 ? -5.465 18.766 5.41 1 98.5 262 TRP B O 1
ATOM 5886 N N . ILE B 1 263 ? -5.832 18.359 7.5 1 98.19 263 ILE B N 1
ATOM 5887 C CA . ILE B 1 263 ? -4.98 19.406 8.07 1 98.19 263 ILE B CA 1
ATOM 5888 C C . ILE B 1 263 ? -3.516 19 7.934 1 98.19 263 ILE B C 1
ATOM 5890 O O . ILE B 1 263 ? -2.617 19.797 8.211 1 98.19 263 ILE B O 1
ATOM 5894 N N . GLY B 1 264 ? -3.23 17.781 7.41 1 97.75 264 GLY B N 1
ATOM 5895 C CA . GLY B 1 264 ? -1.895 17.203 7.422 1 97.75 264 GLY B CA 1
ATOM 5896 C C . GLY B 1 264 ? -0.846 18.109 6.816 1 97.75 264 GLY B C 1
ATOM 5897 O O . GLY B 1 264 ? 0.288 18.172 7.297 1 97.75 264 GLY B O 1
ATOM 5898 N N . ALA B 1 265 ? -1.195 18.828 5.801 1 98.31 265 ALA B N 1
ATOM 5899 C CA . ALA B 1 265 ? -0.277 19.797 5.211 1 98.31 265 ALA B CA 1
ATOM 5900 C C . ALA B 1 265 ? -0.274 21.109 6 1 98.31 265 ALA B C 1
ATOM 5902 O O . ALA B 1 265 ? 0.786 21.672 6.258 1 98.31 265 ALA B O 1
ATOM 5903 N N . GLN B 1 266 ? -1.425 21.5 6.438 1 98.12 266 GLN B N 1
ATOM 5904 C CA . GLN B 1 266 ? -1.604 22.75 7.18 1 98.12 266 GLN B CA 1
ATOM 5905 C C . GLN B 1 266 ? -0.809 22.734 8.484 1 98.12 266 GLN B C 1
ATOM 5907 O O . GLN B 1 266 ? -0.454 23.781 9.016 1 98.12 266 GLN B O 1
ATOM 5912 N N . MET B 1 267 ? -0.447 21.578 8.953 1 98.06 267 MET B N 1
ATOM 5913 C CA . MET B 1 267 ? 0.182 21.453 10.266 1 98.06 267 MET B CA 1
ATOM 5914 C C . MET B 1 267 ? 1.701 21.531 10.148 1 98.06 267 MET B C 1
ATOM 5916 O O . MET B 1 267 ? 2.412 21.375 11.141 1 98.06 267 MET B O 1
ATOM 5920 N N . ARG B 1 268 ? 2.207 21.781 8.992 1 98.06 268 ARG B N 1
ATOM 5921 C CA . ARG B 1 268 ? 3.66 21.719 8.867 1 98.06 268 ARG B CA 1
ATOM 5922 C C . ARG B 1 268 ? 4.18 22.844 7.977 1 98.06 268 ARG B C 1
ATOM 5924 O O . ARG B 1 268 ? 5.25 22.719 7.379 1 98.06 268 ARG B O 1
ATOM 5931 N N . GLY B 1 269 ? 3.471 23.953 7.887 1 98.31 269 GLY B N 1
ATOM 5932 C CA . GLY B 1 269 ? 3.836 25.109 7.074 1 98.31 269 GLY B CA 1
ATOM 5933 C C . GLY B 1 269 ? 4.836 26.031 7.75 1 98.31 269 GLY B C 1
ATOM 5934 O O . GLY B 1 269 ? 5.531 26.797 7.086 1 98.31 269 GLY B O 1
ATOM 5935 N N . ALA B 1 270 ? 4.969 25.938 9.039 1 98.62 270 ALA B N 1
ATOM 5936 C CA . ALA B 1 270 ? 5.781 26.875 9.805 1 98.62 270 ALA B CA 1
ATOM 5937 C C . ALA B 1 270 ? 7.234 26.859 9.344 1 98.62 270 ALA B C 1
ATOM 5939 O O . ALA B 1 270 ? 7.859 27.906 9.195 1 98.62 270 ALA B O 1
ATOM 5940 N N . ILE B 1 271 ? 7.766 25.656 9.062 1 98.75 271 ILE B N 1
ATOM 5941 C CA . ILE B 1 271 ? 9.164 25.531 8.68 1 98.75 271 ILE B CA 1
ATOM 5942 C C . ILE B 1 271 ? 9.398 26.172 7.32 1 98.75 271 ILE B C 1
ATOM 5944 O O . ILE B 1 271 ? 10.469 26.75 7.066 1 98.75 271 ILE B O 1
ATOM 5948 N N . CYS B 1 272 ? 8.43 26.109 6.445 1 98.81 272 CYS B N 1
ATOM 5949 C CA . CYS B 1 272 ? 8.539 26.75 5.141 1 98.81 272 CYS B CA 1
ATOM 5950 C C . CYS B 1 272 ? 8.633 28.266 5.289 1 98.81 272 CYS B C 1
ATOM 5952 O O . CYS B 1 272 ? 9.367 28.922 4.547 1 98.81 272 CYS B O 1
ATOM 5954 N N . GLY B 1 273 ? 7.863 28.781 6.238 1 98.75 273 GLY B N 1
ATOM 5955 C CA . GLY B 1 273 ? 7.953 30.203 6.535 1 98.75 273 GLY B CA 1
ATOM 5956 C C . GLY B 1 273 ? 9.258 30.594 7.199 1 98.75 273 GLY B C 1
ATOM 5957 O O . GLY B 1 273 ? 9.82 31.656 6.906 1 98.75 273 GLY B O 1
ATOM 5958 N N . MET B 1 274 ? 9.758 29.734 8.07 1 98.56 274 MET B N 1
ATOM 5959 C CA . MET B 1 274 ? 10.984 30.031 8.805 1 98.56 274 MET B CA 1
ATOM 5960 C C . MET B 1 274 ? 12.188 30.094 7.863 1 98.56 274 MET B C 1
ATOM 5962 O O . MET B 1 274 ? 13.102 30.891 8.078 1 98.56 274 MET B O 1
ATOM 5966 N N . VAL B 1 275 ? 12.172 29.266 6.812 1 98.5 275 VAL B N 1
ATOM 5967 C CA . VAL B 1 275 ? 13.344 29.219 5.941 1 98.5 275 VAL B CA 1
ATOM 5968 C C . VAL B 1 275 ? 13.18 30.234 4.809 1 98.5 275 VAL B C 1
ATOM 5970 O O . VAL B 1 275 ? 14.062 30.375 3.957 1 98.5 275 VAL B O 1
ATOM 5973 N N . ALA B 1 276 ? 12.133 30.891 4.742 1 98.06 276 ALA B N 1
ATOM 5974 C CA . ALA B 1 276 ? 11.906 32 3.811 1 98.06 276 ALA B CA 1
ATOM 5975 C C . ALA B 1 276 ? 11.398 33.219 4.539 1 98.06 276 ALA B C 1
ATOM 5977 O O . ALA B 1 276 ? 10.336 33.781 4.195 1 98.06 276 ALA B O 1
ATOM 5978 N N . PRO B 1 277 ? 12.195 33.719 5.531 1 97.88 277 PRO B N 1
ATOM 5979 C CA . PRO B 1 277 ? 11.75 34.812 6.367 1 97.88 277 PRO B CA 1
ATOM 5980 C C . PRO B 1 277 ? 11.562 36.125 5.574 1 97.88 277 PRO B C 1
ATOM 5982 O O . PRO B 1 277 ? 12.484 36.562 4.898 1 97.88 277 PRO B O 1
ATOM 5985 N N . GLY B 1 278 ? 10.328 36.688 5.711 1 97.38 278 GLY B N 1
ATOM 5986 C CA . GLY B 1 278 ? 10.023 37.938 5.035 1 97.38 278 GLY B CA 1
ATOM 5987 C C . GLY B 1 278 ? 9.859 37.781 3.533 1 97.38 278 GLY B C 1
ATOM 5988 O O . GLY B 1 278 ? 9.891 38.781 2.793 1 97.38 278 GLY B O 1
ATOM 5989 N N . ASN B 1 279 ? 9.812 36.656 3.014 1 98.06 279 ASN B N 1
ATOM 5990 C CA . ASN B 1 279 ? 9.586 36.344 1.609 1 98.06 279 ASN B CA 1
ATOM 5991 C C . ASN B 1 279 ? 8.375 35.406 1.438 1 98.06 279 ASN B C 1
ATOM 5993 O O . ASN B 1 279 ? 8.531 34.219 1.167 1 98.06 279 ASN B O 1
ATOM 5997 N N . PRO B 1 280 ? 7.176 35.969 1.514 1 98.38 280 PRO B N 1
ATOM 5998 C CA . PRO B 1 280 ? 5.969 35.125 1.517 1 98.38 280 PRO B CA 1
ATOM 5999 C C . PRO B 1 280 ? 5.797 34.344 0.227 1 98.38 280 PRO B C 1
ATOM 6001 O O . PRO B 1 280 ? 5.242 33.25 0.249 1 98.38 280 PRO B O 1
ATOM 6004 N N . GLU B 1 281 ? 6.273 34.812 -0.916 1 98.56 281 GLU B N 1
ATOM 6005 C CA . GLU B 1 281 ? 6.18 34.062 -2.162 1 98.56 281 GLU B CA 1
ATOM 6006 C C . GLU B 1 281 ? 6.988 32.781 -2.09 1 98.56 281 GLU B C 1
ATOM 6008 O O . GLU B 1 281 ? 6.496 31.703 -2.449 1 98.56 281 GLU B O 1
ATOM 6013 N N . GLU B 1 282 ? 8.234 32.938 -1.629 1 98.38 282 GLU B N 1
ATOM 6014 C CA . GLU B 1 282 ? 9.078 31.75 -1.507 1 98.38 282 GLU B CA 1
ATOM 6015 C C . GLU B 1 282 ? 8.539 30.797 -0.45 1 98.38 282 GLU B C 1
ATOM 6017 O O . GLU B 1 282 ? 8.609 29.578 -0.618 1 98.38 282 GLU B O 1
ATOM 6022 N N . ALA B 1 283 ? 8.055 31.328 0.677 1 98.75 283 ALA B N 1
ATOM 6023 C CA . ALA B 1 283 ? 7.43 30.5 1.696 1 98.75 283 ALA B CA 1
ATOM 6024 C C . ALA B 1 283 ? 6.27 29.688 1.11 1 98.75 283 ALA B C 1
ATOM 6026 O O . ALA B 1 283 ? 6.137 28.5 1.376 1 98.75 283 ALA B O 1
ATOM 6027 N N . ALA B 1 284 ? 5.441 30.344 0.328 1 98.88 284 ALA B N 1
ATOM 6028 C CA . ALA B 1 284 ? 4.297 29.688 -0.314 1 98.88 284 ALA B CA 1
ATOM 6029 C C . ALA B 1 284 ? 4.754 28.609 -1.293 1 98.88 284 ALA B C 1
ATOM 6031 O O . ALA B 1 284 ? 4.156 27.547 -1.361 1 98.88 284 ALA B O 1
ATOM 6032 N N . ARG B 1 285 ? 5.781 28.906 -2.074 1 98.88 285 ARG B N 1
ATOM 6033 C CA . ARG B 1 285 ? 6.297 27.938 -3.039 1 98.88 285 ARG B CA 1
ATOM 6034 C C . ARG B 1 285 ? 6.816 26.688 -2.338 1 98.88 285 ARG B C 1
ATOM 6036 O O . ARG B 1 285 ? 6.516 25.562 -2.756 1 98.88 285 ARG B O 1
ATOM 6043 N N . LEU B 1 286 ? 7.602 26.922 -1.299 1 98.88 286 LEU B N 1
ATOM 6044 C CA . LEU B 1 286 ? 8.141 25.797 -0.537 1 98.88 286 LEU B CA 1
ATOM 6045 C C . LEU B 1 286 ? 7.02 24.984 0.096 1 98.88 286 LEU B C 1
ATOM 6047 O O . LEU B 1 286 ? 7.086 23.75 0.129 1 98.88 286 LEU B O 1
ATOM 6051 N N . ALA B 1 287 ? 6.027 25.672 0.609 1 98.94 287 ALA B N 1
ATOM 6052 C CA . ALA B 1 287 ? 4.871 24.984 1.181 1 98.94 287 ALA B CA 1
ATOM 6053 C C . ALA B 1 287 ? 4.148 24.156 0.125 1 98.94 287 ALA B C 1
ATOM 6055 O O . ALA B 1 287 ? 3.688 23.047 0.406 1 98.94 287 ALA B O 1
ATOM 6056 N N . TRP B 1 288 ? 3.994 24.703 -1.069 1 98.88 288 TRP B N 1
ATOM 6057 C CA . TRP B 1 288 ? 3.383 23.953 -2.16 1 98.88 288 TRP B CA 1
ATOM 6058 C C . TRP B 1 288 ? 4.152 22.672 -2.434 1 98.88 288 TRP B C 1
ATOM 6060 O O . TRP B 1 288 ? 3.559 21.594 -2.543 1 98.88 288 TRP B O 1
ATOM 6070 N N . LEU B 1 289 ? 5.5 22.781 -2.559 1 98.88 289 LEU B N 1
ATOM 6071 C CA . LEU B 1 289 ? 6.355 21.641 -2.857 1 98.88 289 LEU B CA 1
ATOM 6072 C C . LEU B 1 289 ? 6.234 20.578 -1.774 1 98.88 289 LEU B C 1
ATOM 6074 O O . LEU B 1 289 ? 6.234 19.375 -2.074 1 98.88 289 LEU B O 1
ATOM 6078 N N . ASP B 1 290 ? 6.098 21 -0.583 1 98.81 290 ASP B N 1
ATOM 6079 C CA . ASP B 1 290 ? 5.977 20.062 0.539 1 98.81 290 ASP B CA 1
ATOM 6080 C C . ASP B 1 290 ? 4.578 19.469 0.602 1 98.81 290 ASP B C 1
ATOM 6082 O O . ASP B 1 290 ? 4.426 18.25 0.777 1 98.81 290 ASP B O 1
ATOM 6086 N N . ALA B 1 291 ? 3.562 20.25 0.442 1 98.88 291 ALA B N 1
ATOM 6087 C CA . ALA B 1 291 ? 2.172 19.875 0.689 1 98.88 291 ALA B CA 1
ATOM 6088 C C . ALA B 1 291 ? 1.695 18.828 -0.314 1 98.88 291 ALA B C 1
ATOM 6090 O O . ALA B 1 291 ? 0.938 17.922 0.039 1 98.88 291 ALA B O 1
ATOM 6091 N N . VAL B 1 292 ? 2.131 18.906 -1.575 1 98.81 292 VAL B N 1
ATOM 6092 C CA . VAL B 1 292 ? 1.605 18.047 -2.631 1 98.81 292 VAL B CA 1
ATOM 6093 C C . VAL B 1 292 ? 2.051 16.594 -2.396 1 98.81 292 VAL B C 1
ATOM 6095 O O . VAL B 1 292 ? 1.514 15.672 -3.002 1 98.81 292 VAL B O 1
ATOM 6098 N N . ILE B 1 293 ? 2.992 16.406 -1.482 1 98.81 293 ILE B N 1
ATOM 6099 C CA . ILE B 1 293 ? 3.469 15.07 -1.149 1 98.81 293 ILE B CA 1
ATOM 6100 C C . ILE B 1 293 ? 2.32 14.242 -0.568 1 98.81 293 ILE B C 1
ATOM 6102 O O . ILE B 1 293 ? 2.219 13.039 -0.829 1 98.81 293 ILE B O 1
ATOM 6106 N N . SER B 1 294 ? 1.435 14.891 0.163 1 98.62 294 SER B N 1
ATOM 6107 C CA . SER B 1 294 ? 0.4 14.125 0.854 1 98.62 294 SER B CA 1
ATOM 6108 C C . SER B 1 294 ? -0.979 14.742 0.637 1 98.62 294 SER B C 1
ATOM 6110 O O . SER B 1 294 ? -1.991 14.164 1.04 1 98.62 294 SER B O 1
ATOM 6112 N N . HIS B 1 295 ? -1.087 15.906 0.028 1 98.81 295 HIS B N 1
ATOM 6113 C CA . HIS B 1 295 ? -2.355 16.625 -0.032 1 98.81 295 HIS B CA 1
ATOM 6114 C C . HIS B 1 295 ? -2.6 17.203 -1.424 1 98.81 295 HIS B C 1
ATOM 6116 O O . HIS B 1 295 ? -1.737 17.094 -2.301 1 98.81 295 HIS B O 1
ATOM 6122 N N . HIS B 1 296 ? -3.748 17.766 -1.554 1 98.44 296 HIS B N 1
ATOM 6123 C CA . HIS B 1 296 ? -4.219 18.297 -2.822 1 98.44 296 HIS B CA 1
ATOM 6124 C C . HIS B 1 296 ? -5.141 19.5 -2.604 1 98.44 296 HIS B C 1
ATOM 6126 O O . HIS B 1 296 ? -5.82 19.578 -1.58 1 98.44 296 HIS B O 1
ATOM 6132 N N . ASN B 1 297 ? -5.094 20.453 -3.469 1 98.25 297 ASN B N 1
ATOM 6133 C CA . ASN B 1 297 ? -6.031 21.578 -3.559 1 98.25 297 ASN B CA 1
ATOM 6134 C C . ASN B 1 297 ? -6.109 22.344 -2.246 1 98.25 297 ASN B C 1
ATOM 6136 O O . ASN B 1 297 ? -5.125 22.953 -1.813 1 98.25 297 ASN B O 1
ATOM 6140 N N . ASN B 1 298 ? -7.242 22.297 -1.508 1 98.69 298 ASN B N 1
ATOM 6141 C CA . ASN B 1 298 ? -7.402 23.109 -0.307 1 98.69 298 ASN B CA 1
ATOM 6142 C C . ASN B 1 298 ? -6.449 22.672 0.801 1 98.69 298 ASN B C 1
ATOM 6144 O O . ASN B 1 298 ? -5.996 23.5 1.601 1 98.69 298 ASN B O 1
ATOM 6148 N N . GLY B 1 299 ? -6.16 21.359 0.774 1 98.69 299 GLY B N 1
ATOM 6149 C CA . GLY B 1 299 ? -5.145 20.891 1.705 1 98.69 299 GLY B CA 1
ATOM 6150 C C . GLY B 1 299 ? -3.795 21.562 1.494 1 98.69 299 GLY B C 1
ATOM 6151 O O . GLY B 1 299 ? -3.104 21.891 2.459 1 98.69 299 GLY B O 1
ATOM 6152 N N . VAL B 1 300 ? -3.467 21.781 0.301 1 98.88 300 VAL B N 1
ATOM 6153 C CA . VAL B 1 300 ? -2.209 22.422 -0.056 1 98.88 300 VAL B CA 1
ATOM 6154 C C . VAL B 1 300 ? -2.264 23.906 0.319 1 98.88 300 VAL B C 1
ATOM 6156 O O . VAL B 1 300 ? -1.311 24.438 0.885 1 98.88 300 VAL B O 1
ATOM 6159 N N . ILE B 1 301 ? -3.363 24.531 0.047 1 98.88 301 ILE B N 1
ATOM 6160 C CA . ILE B 1 301 ? -3.527 25.953 0.335 1 98.88 301 ILE B CA 1
ATOM 6161 C C . ILE B 1 301 ? -3.445 26.188 1.842 1 98.88 301 ILE B C 1
ATOM 6163 O O . ILE B 1 301 ? -2.916 27.203 2.289 1 98.88 301 ILE B O 1
ATOM 6167 N N . GLY B 1 302 ? -3.863 25.203 2.598 1 98.88 302 GLY B N 1
ATOM 6168 C CA . GLY B 1 302 ? -3.73 25.297 4.043 1 98.88 302 GLY B CA 1
ATOM 6169 C C . GLY B 1 302 ? -2.291 25.422 4.504 1 98.88 302 GLY B C 1
ATOM 6170 O O . GLY B 1 302 ? -1.996 26.188 5.43 1 98.88 302 GLY B O 1
ATOM 6171 N N . GLU B 1 303 ? -1.425 24.641 3.908 1 98.88 303 GLU B N 1
ATOM 6172 C CA . GLU B 1 303 ? -0.015 24.766 4.266 1 98.88 303 GLU B CA 1
ATOM 6173 C C . GLU B 1 303 ? 0.537 26.125 3.85 1 98.88 303 GLU B C 1
ATOM 6175 O O . GLU B 1 303 ? 1.324 26.734 4.582 1 98.88 303 GLU B O 1
ATOM 6180 N N . ILE B 1 304 ? 0.137 26.594 2.719 1 98.94 304 ILE B N 1
ATOM 6181 C CA . ILE B 1 304 ? 0.569 27.891 2.229 1 98.94 304 ILE B CA 1
ATOM 6182 C C . ILE B 1 304 ? 0.134 28.984 3.205 1 98.94 304 ILE B C 1
ATOM 6184 O O . ILE B 1 304 ? 0.902 29.906 3.506 1 98.94 304 ILE B O 1
ATOM 6188 N N . PHE B 1 305 ? -1.069 28.891 3.68 1 98.88 305 PHE B N 1
ATOM 6189 C CA . PHE B 1 305 ? -1.605 29.828 4.652 1 98.88 305 PHE B CA 1
ATOM 6190 C C . PHE B 1 305 ? -0.682 29.953 5.859 1 98.88 305 PHE B C 1
ATOM 6192 O O . PHE B 1 305 ? -0.228 31.047 6.191 1 98.88 305 PHE B O 1
ATOM 6199 N N . ASN B 1 306 ? -0.331 28.844 6.445 1 98.88 306 ASN B N 1
ATOM 6200 C CA . ASN B 1 306 ? 0.5 28.859 7.645 1 98.88 306 ASN B CA 1
ATOM 6201 C C . ASN B 1 306 ? 1.937 29.266 7.324 1 98.88 306 ASN B C 1
ATOM 6203 O O . ASN B 1 306 ? 2.582 29.953 8.117 1 98.88 306 ASN B O 1
ATOM 6207 N N . ALA B 1 307 ? 2.459 28.828 6.203 1 98.94 307 ALA B N 1
ATOM 6208 C CA . ALA B 1 307 ? 3.805 29.219 5.793 1 98.94 307 ALA B CA 1
ATOM 6209 C C . ALA B 1 307 ? 3.91 30.734 5.625 1 98.94 307 ALA B C 1
ATOM 6211 O O . ALA B 1 307 ? 4.891 31.344 6.055 1 98.94 307 ALA B O 1
ATOM 6212 N N . THR B 1 308 ? 2.895 31.297 4.996 1 98.81 308 THR B N 1
ATOM 6213 C CA . THR B 1 308 ? 2.873 32.75 4.738 1 98.81 308 THR B CA 1
ATOM 6214 C C . THR B 1 308 ? 2.756 33.531 6.043 1 98.81 308 THR B C 1
ATOM 6216 O O . THR B 1 308 ? 3.443 34.531 6.234 1 98.81 308 THR B O 1
ATOM 6219 N N . LEU B 1 309 ? 1.914 33.062 6.949 1 98.81 309 LEU B N 1
ATOM 6220 C CA . LEU B 1 309 ? 1.797 33.688 8.266 1 98.81 309 LEU B CA 1
ATOM 6221 C C . LEU B 1 309 ? 3.158 33.781 8.945 1 98.81 309 LEU B C 1
ATOM 6223 O O . LEU B 1 309 ? 3.553 34.844 9.422 1 98.81 309 LEU B O 1
ATOM 6227 N N . VAL B 1 310 ? 3.852 32.656 8.93 1 98.81 310 VAL B N 1
ATOM 6228 C CA . VAL B 1 310 ? 5.121 32.594 9.641 1 98.81 310 VAL B CA 1
ATOM 6229 C C . VAL B 1 310 ? 6.164 33.469 8.945 1 98.81 310 VAL B C 1
ATOM 6231 O O . VAL B 1 310 ? 6.93 34.156 9.602 1 98.81 310 VAL B O 1
ATOM 6234 N N . SER B 1 311 ? 6.234 33.406 7.648 1 98.75 311 SER B N 1
ATOM 6235 C CA . SER B 1 311 ? 7.164 34.25 6.891 1 98.75 311 SER B CA 1
ATOM 6236 C C . SER B 1 311 ? 6.973 35.719 7.211 1 98.75 311 SER B C 1
ATOM 6238 O O . SER B 1 311 ? 7.945 36.438 7.422 1 98.75 311 SER B O 1
ATOM 6240 N N . LEU B 1 312 ? 5.758 36.188 7.297 1 98.56 312 LEU B N 1
ATOM 6241 C CA . LEU B 1 312 ? 5.43 37.594 7.512 1 98.56 312 LEU B CA 1
ATOM 6242 C C . LEU B 1 312 ? 5.734 38 8.953 1 98.56 312 LEU B C 1
ATOM 6244 O O . LEU B 1 312 ? 5.945 39.188 9.227 1 98.56 312 LEU B O 1
ATOM 6248 N N . ALA B 1 313 ? 5.758 37.062 9.867 1 98.5 313 ALA B N 1
ATOM 6249 C CA . ALA B 1 313 ? 6.02 37.344 11.273 1 98.5 313 ALA B CA 1
ATOM 6250 C C . ALA B 1 313 ? 7.414 37.938 11.461 1 98.5 313 ALA B C 1
ATOM 6252 O O . ALA B 1 313 ? 7.688 38.594 12.469 1 98.5 313 ALA B O 1
ATOM 6253 N N . PHE B 1 314 ? 8.289 37.75 10.5 1 97.88 314 PHE B N 1
ATOM 6254 C CA . PHE B 1 314 ? 9.656 38.281 10.602 1 97.88 314 PHE B CA 1
ATOM 6255 C C . PHE B 1 314 ? 9.703 39.75 10.25 1 97.88 314 PHE B C 1
ATOM 6257 O O . PHE B 1 314 ? 10.688 40.438 10.539 1 97.88 314 PHE B O 1
ATOM 6264 N N . VAL B 1 315 ? 8.641 40.281 9.578 1 97 315 VAL B N 1
ATOM 6265 C CA . VAL B 1 315 ? 8.758 41.625 9.023 1 97 315 VAL B CA 1
ATOM 6266 C C . VAL B 1 315 ? 7.555 42.438 9.445 1 97 315 VAL B C 1
ATOM 6268 O O . VAL B 1 315 ? 7.551 43.688 9.281 1 97 315 VAL B O 1
ATOM 6271 N N . GLU B 1 316 ? 6.496 41.844 9.922 1 96.88 316 GLU B N 1
ATOM 6272 C CA . GLU B 1 316 ? 5.324 42.531 10.461 1 96.88 316 GLU B CA 1
ATOM 6273 C C . GLU B 1 316 ? 5.246 42.375 11.977 1 96.88 316 GLU B C 1
ATOM 6275 O O . GLU B 1 316 ? 5.559 41.312 12.523 1 96.88 316 GLU B O 1
ATOM 6280 N N . GLU B 1 317 ? 4.691 43.406 12.672 1 95.94 317 GLU B N 1
ATOM 6281 C CA . GLU B 1 317 ? 4.727 43.406 14.133 1 95.94 317 GLU B CA 1
ATOM 6282 C C . GLU B 1 317 ? 3.326 43.25 14.719 1 95.94 317 GLU B C 1
ATOM 6284 O O . GLU B 1 317 ? 3.172 42.906 15.891 1 95.94 317 GLU B O 1
ATOM 6289 N N . ASP B 1 318 ? 2.357 43.531 13.898 1 98.06 318 ASP B N 1
ATOM 6290 C CA . ASP B 1 318 ? 0.97 43.406 14.344 1 98.06 318 ASP B CA 1
ATOM 6291 C C . ASP B 1 318 ? 0.301 42.156 13.773 1 98.06 318 ASP B C 1
ATOM 6293 O O . ASP B 1 318 ? 0.229 42 12.547 1 98.06 318 ASP B O 1
ATOM 6297 N N . VAL B 1 319 ? -0.225 41.344 14.625 1 98.31 319 VAL B N 1
ATOM 6298 C CA . VAL B 1 319 ? -0.745 40.031 14.234 1 98.31 319 VAL B CA 1
ATOM 6299 C C . VAL B 1 319 ? -1.975 40.219 13.344 1 98.31 319 VAL B C 1
ATOM 6301 O O . VAL B 1 319 ? -2.188 39.438 12.406 1 98.31 319 VAL B O 1
ATOM 6304 N N . ARG B 1 320 ? -2.83 41.156 13.578 1 97.69 320 ARG B N 1
ATOM 6305 C CA . ARG B 1 320 ? -4.016 41.344 12.758 1 97.69 320 ARG B CA 1
ATOM 6306 C C . ARG B 1 320 ? -3.629 41.812 11.352 1 97.69 320 ARG B C 1
ATOM 6308 O O . ARG B 1 320 ? -4.262 41.406 10.367 1 97.69 320 ARG B O 1
ATOM 6315 N N . ILE B 1 321 ? -2.607 42.688 11.312 1 97.56 321 ILE B N 1
ATOM 6316 C CA . ILE B 1 321 ? -2.119 43.125 10.016 1 97.56 321 ILE B CA 1
ATOM 6317 C C . ILE B 1 321 ? -1.522 41.938 9.25 1 97.56 321 ILE B C 1
ATOM 6319 O O . ILE B 1 321 ? -1.798 41.75 8.062 1 97.56 321 ILE B O 1
ATOM 6323 N N . LEU B 1 322 ? -0.739 41.219 9.977 1 96.94 322 LEU B N 1
ATOM 6324 C CA . LEU B 1 322 ? -0.13 40.031 9.414 1 96.94 322 LEU B CA 1
ATOM 6325 C C . LEU B 1 322 ? -1.196 39.062 8.875 1 96.94 322 LEU B C 1
ATOM 6327 O O . LEU B 1 322 ? -1.053 38.531 7.785 1 96.94 322 LEU B O 1
ATOM 6331 N N . LEU B 1 323 ? -2.23 38.812 9.625 1 98.56 323 LEU B N 1
ATOM 6332 C CA . LEU B 1 323 ? -3.34 37.938 9.234 1 98.56 323 LEU B CA 1
ATOM 6333 C C . LEU B 1 323 ? -4.035 38.5 7.988 1 98.56 323 LEU B C 1
ATOM 6335 O O . LEU B 1 323 ? -4.305 37.75 7.047 1 98.56 323 LEU B O 1
ATOM 6339 N N . GLU B 1 324 ? -4.305 39.75 7.934 1 98.06 324 GLU B N 1
ATOM 6340 C CA . GLU B 1 324 ? -4.977 40.375 6.801 1 98.06 324 GLU B CA 1
ATOM 6341 C C . GLU B 1 324 ? -4.152 40.25 5.527 1 98.06 324 GLU B C 1
ATOM 6343 O O . GLU B 1 324 ? -4.688 39.938 4.465 1 98.06 324 GLU B O 1
ATOM 6348 N N . LYS B 1 325 ? -2.879 40.5 5.629 1 98.19 325 LYS B N 1
ATOM 6349 C CA . LYS B 1 325 ? -1.994 40.406 4.473 1 98.19 325 LYS B CA 1
ATOM 6350 C C . LYS B 1 325 ? -1.937 38.969 3.961 1 98.19 325 LYS B C 1
ATOM 6352 O O . LYS B 1 325 ? -1.902 38.719 2.752 1 98.19 325 LYS B O 1
ATOM 6357 N N . THR B 1 326 ? -1.87 38.031 4.898 1 98.69 326 THR B N 1
ATOM 6358 C CA . THR B 1 326 ? -1.86 36.625 4.523 1 98.69 326 THR B CA 1
ATOM 6359 C C . THR B 1 326 ? -3.135 36.25 3.766 1 98.69 326 THR B C 1
ATOM 6361 O O . THR B 1 326 ? -3.08 35.562 2.748 1 98.69 326 THR B O 1
ATOM 6364 N N . ILE B 1 327 ? -4.32 36.719 4.273 1 98.56 327 ILE B N 1
ATOM 6365 C CA . ILE B 1 327 ? -5.613 36.406 3.662 1 98.56 327 ILE B CA 1
ATOM 6366 C C . ILE B 1 327 ? -5.645 36.969 2.24 1 98.56 327 ILE B C 1
ATOM 6368 O O . ILE B 1 327 ? -6.188 36.344 1.332 1 98.56 327 ILE B O 1
ATOM 6372 N N . GLU B 1 328 ? -4.988 38.062 2.012 1 97.44 328 GLU B N 1
ATOM 6373 C CA . GLU B 1 328 ? -4.965 38.719 0.703 1 97.44 328 GLU B CA 1
ATOM 6374 C C . GLU B 1 328 ? -4.125 37.938 -0.292 1 97.44 328 GLU B C 1
ATOM 6376 O O . GLU B 1 328 ? -4.227 38.125 -1.503 1 97.44 328 GLU B O 1
ATOM 6381 N N . MET B 1 329 ? -3.338 37.031 0.202 1 98.25 329 MET B N 1
ATOM 6382 C CA . MET B 1 329 ? -2.451 36.25 -0.656 1 98.25 329 MET B CA 1
ATOM 6383 C C . MET B 1 329 ? -2.998 34.844 -0.863 1 98.25 329 MET B C 1
ATOM 6385 O O . MET B 1 329 ? -2.25 33.906 -1.205 1 98.25 329 MET B O 1
ATOM 6389 N N . LEU B 1 330 ? -4.27 34.656 -0.567 1 98.62 330 LEU B N 1
ATOM 6390 C CA . LEU B 1 330 ? -4.992 33.438 -0.901 1 98.62 330 LEU B CA 1
ATOM 6391 C C . LEU B 1 330 ? -5.848 33.625 -2.148 1 98.62 330 LEU B C 1
ATOM 6393 O O . LEU B 1 330 ? -6.391 34.719 -2.369 1 98.62 330 LEU B O 1
ATOM 6397 N N . PRO B 1 331 ? -5.938 32.594 -2.965 1 98.62 331 PRO B N 1
ATOM 6398 C CA . PRO B 1 331 ? -6.793 32.75 -4.145 1 98.62 331 PRO B CA 1
ATOM 6399 C C . PRO B 1 331 ? -8.266 32.969 -3.785 1 98.62 331 PRO B C 1
ATOM 6401 O O . PRO B 1 331 ? -8.883 32.062 -3.209 1 98.62 331 PRO B O 1
ATOM 6404 N N . LYS B 1 332 ? -8.867 33.938 -4.234 1 98.31 332 LYS B N 1
ATOM 6405 C CA . LYS B 1 332 ? -10.211 34.344 -3.824 1 98.31 332 LYS B CA 1
ATOM 6406 C C . LYS B 1 332 ? -11.266 33.375 -4.371 1 98.31 332 LYS B C 1
ATOM 6408 O O . LYS B 1 332 ? -12.383 33.312 -3.855 1 98.31 332 LYS B O 1
ATOM 6413 N N . ASP B 1 333 ? -10.93 32.656 -5.398 1 98.38 333 ASP B N 1
ATOM 6414 C CA . ASP B 1 333 ? -11.883 31.734 -6.008 1 98.38 333 ASP B CA 1
ATOM 6415 C C . ASP B 1 333 ? -11.695 30.312 -5.465 1 98.38 333 ASP B C 1
ATOM 6417 O O . ASP B 1 333 ? -12.297 29.375 -5.98 1 98.38 333 ASP B O 1
ATOM 6421 N N . SER B 1 334 ? -10.867 30.172 -4.469 1 98.62 334 SER B N 1
ATOM 6422 C CA . SER B 1 334 ? -10.703 28.875 -3.809 1 98.62 334 SER B CA 1
ATOM 6423 C C . SER B 1 334 ? -11.703 28.719 -2.668 1 98.62 334 SER B C 1
ATOM 6425 O O . SER B 1 334 ? -12.141 29.703 -2.074 1 98.62 334 SER B O 1
ATOM 6427 N N . GLU B 1 335 ? -12.055 27.5 -2.342 1 98.69 335 GLU B N 1
ATOM 6428 C CA . GLU B 1 335 ? -12.938 27.234 -1.207 1 98.69 335 GLU B CA 1
ATOM 6429 C C . GLU B 1 335 ? -12.234 27.531 0.115 1 98.69 335 GLU B C 1
ATOM 6431 O O . GLU B 1 335 ? -12.875 27.969 1.076 1 98.69 335 GLU B O 1
ATOM 6436 N N . TYR B 1 336 ? -10.945 27.328 0.167 1 98.75 336 TYR B N 1
ATOM 6437 C CA . TYR B 1 336 ? -10.18 27.641 1.368 1 98.75 336 TYR B CA 1
ATOM 6438 C C . TYR B 1 336 ? -10.328 29.109 1.738 1 98.75 336 TYR B C 1
ATOM 6440 O O . TYR B 1 336 ? -10.516 29.438 2.91 1 98.75 336 TYR B O 1
ATOM 6448 N N . TYR B 1 337 ? -10.227 29.938 0.733 1 98.81 337 TYR B N 1
ATOM 6449 C CA . TYR B 1 337 ? -10.422 31.359 0.976 1 98.81 337 TYR B CA 1
ATOM 6450 C C . TYR B 1 337 ? -11.812 31.625 1.538 1 98.81 337 TYR B C 1
ATOM 6452 O O . TYR B 1 337 ? -11.977 32.438 2.453 1 98.81 337 TYR B O 1
ATOM 6460 N N . ALA B 1 338 ? -12.766 31.031 0.979 1 98.81 338 ALA B N 1
ATOM 6461 C CA . ALA B 1 338 ? -14.133 31.219 1.447 1 98.81 338 ALA B CA 1
ATOM 6462 C C . ALA B 1 338 ? -14.266 30.859 2.926 1 98.81 338 ALA B C 1
ATOM 6464 O O . ALA B 1 338 ? -15.008 31.516 3.664 1 98.81 338 ALA B O 1
ATOM 6465 N N . VAL B 1 339 ? -13.617 29.812 3.342 1 98.75 339 VAL B N 1
ATOM 6466 C CA . VAL B 1 339 ? -13.609 29.375 4.734 1 98.75 339 VAL B CA 1
ATOM 6467 C C . VAL B 1 339 ? -12.977 30.453 5.613 1 98.75 339 VAL B C 1
ATOM 6469 O O . VAL B 1 339 ? -13.547 30.828 6.637 1 98.75 339 VAL B O 1
ATOM 6472 N N . ILE B 1 340 ? -11.844 30.906 5.184 1 98.81 340 ILE B N 1
ATOM 6473 C CA . ILE B 1 340 ? -11.094 31.922 5.926 1 98.81 340 ILE B CA 1
ATOM 6474 C C . ILE B 1 340 ? -11.906 33.219 6 1 98.81 340 ILE B C 1
ATOM 6476 O O . ILE B 1 340 ? -11.992 33.844 7.059 1 98.81 340 ILE B O 1
ATOM 6480 N N . ASP B 1 341 ? -12.438 33.562 4.875 1 98.62 341 ASP B N 1
ATOM 6481 C CA . ASP B 1 341 ? -13.227 34.812 4.793 1 98.62 341 ASP B CA 1
ATOM 6482 C C . ASP B 1 341 ? -14.43 34.75 5.727 1 98.62 341 ASP B C 1
ATOM 6484 O O . ASP B 1 341 ? -14.781 35.75 6.355 1 98.62 341 ASP B O 1
ATOM 6488 N N . PHE B 1 342 ? -15.086 33.656 5.789 1 98.81 342 PHE B N 1
ATOM 6489 C CA . PHE B 1 342 ? -16.219 33.469 6.691 1 98.81 342 PHE B CA 1
ATOM 6490 C C . PHE B 1 342 ? -15.797 33.688 8.141 1 98.81 342 PHE B C 1
ATOM 6492 O O . PHE B 1 342 ? -16.422 34.469 8.875 1 98.81 342 PHE B O 1
ATOM 6499 N N . ALA B 1 343 ? -14.758 32.969 8.578 1 98.88 343 ALA B N 1
ATOM 6500 C CA . ALA B 1 343 ? -14.266 33.094 9.945 1 98.88 343 ALA B CA 1
ATOM 6501 C C . ALA B 1 343 ? -13.852 34.531 10.258 1 98.88 343 ALA B C 1
ATOM 6503 O O . ALA B 1 343 ? -14.172 35.062 11.32 1 98.88 343 ALA B O 1
ATOM 6504 N N . TYR B 1 344 ? -13.125 35.156 9.328 1 98.81 344 TYR B N 1
ATOM 6505 C CA . TYR B 1 344 ? -12.664 36.531 9.492 1 98.81 344 TYR B CA 1
ATOM 6506 C C . TYR B 1 344 ? -13.844 37.5 9.625 1 98.81 344 TYR B C 1
ATOM 6508 O O . TYR B 1 344 ? -13.805 38.406 10.438 1 98.81 344 TYR B O 1
ATOM 6516 N N . THR B 1 345 ? -14.852 37.281 8.828 1 98.75 345 THR B N 1
ATOM 6517 C CA . THR B 1 345 ? -16.062 38.094 8.891 1 98.75 345 THR B CA 1
ATOM 6518 C C . THR B 1 345 ? -16.734 37.938 10.25 1 98.75 345 THR B C 1
ATOM 6520 O O . THR B 1 345 ? -17.234 38.938 10.805 1 98.75 345 THR B O 1
ATOM 6523 N N . GLN B 1 346 ? -16.812 36.719 10.781 1 98.81 346 GLN B N 1
ATOM 6524 C CA . GLN B 1 346 ? -17.359 36.531 12.117 1 98.81 346 GLN B CA 1
ATOM 6525 C C . GLN B 1 346 ? -16.562 37.312 13.164 1 98.81 346 GLN B C 1
ATOM 6527 O O . GLN B 1 346 ? -17.141 37.844 14.117 1 98.81 346 GLN B O 1
ATOM 6532 N N . CYS B 1 347 ? -15.273 37.344 13.023 1 98.75 347 CYS B N 1
ATOM 6533 C CA . CYS B 1 347 ? -14.43 38.062 13.945 1 98.75 347 CYS B CA 1
ATOM 6534 C C . CYS B 1 347 ? -14.797 39.562 13.961 1 98.75 347 CYS B C 1
ATOM 6536 O O . CYS B 1 347 ? -14.844 40.188 15.016 1 98.75 347 CYS B O 1
ATOM 6538 N N . LYS B 1 348 ? -15.047 40.125 12.797 1 98.31 348 LYS B N 1
ATOM 6539 C CA . LYS B 1 348 ? -15.383 41.531 12.68 1 98.31 348 LYS B CA 1
ATOM 6540 C C . LYS B 1 348 ? -16.766 41.812 13.25 1 98.31 348 LYS B C 1
ATOM 6542 O O . LYS B 1 348 ? -17.016 42.906 13.766 1 98.31 348 LYS B O 1
ATOM 6547 N N . LYS B 1 349 ? -17.578 40.875 13.211 1 98.31 349 LYS B N 1
ATOM 6548 C CA . LYS B 1 349 ? -18.984 41.031 13.609 1 98.31 349 LYS B CA 1
ATOM 6549 C C . LYS B 1 349 ? -19.156 40.875 15.117 1 98.31 349 LYS B C 1
ATOM 6551 O O . LYS B 1 349 ? -20.141 41.344 15.688 1 98.31 349 LYS B O 1
ATOM 6556 N N . HIS B 1 350 ? -18.297 40.188 15.742 1 98.5 350 HIS B N 1
ATOM 6557 C CA . HIS B 1 350 ? -18.469 39.875 17.156 1 98.5 350 HIS B CA 1
ATOM 6558 C C . HIS B 1 350 ? -17.344 40.469 17.984 1 98.5 350 HIS B C 1
ATOM 6560 O O . HIS B 1 350 ? -16.266 40.781 17.469 1 98.5 350 HIS B O 1
ATOM 6566 N N . HIS B 1 351 ? -17.562 40.594 19.359 1 97.62 351 HIS B N 1
ATOM 6567 C CA . HIS B 1 351 ? -16.594 41.25 20.25 1 97.62 351 HIS B CA 1
ATOM 6568 C C . HIS B 1 351 ? -15.859 40.219 21.094 1 97.62 351 HIS B C 1
ATOM 6570 O O . HIS B 1 351 ? -14.883 40.531 21.766 1 97.62 351 HIS B O 1
ATOM 6576 N N . HIS B 1 352 ? -16.344 39 21.016 1 98.19 352 HIS B N 1
ATOM 6577 C CA . HIS B 1 352 ? -15.734 37.906 21.781 1 98.19 352 HIS B CA 1
ATOM 6578 C C . HIS B 1 352 ? -15.492 36.688 20.906 1 98.19 352 HIS B C 1
ATOM 6580 O O . HIS B 1 352 ? -16.312 36.375 20.047 1 98.19 352 HIS B O 1
ATOM 6586 N N . TRP B 1 353 ? -14.344 36.031 21.141 1 98.69 353 TRP B N 1
ATOM 6587 C CA . TRP B 1 353 ? -13.906 34.938 20.297 1 98.69 353 TRP B CA 1
ATOM 6588 C C . TRP B 1 353 ? -14.961 33.812 20.234 1 98.69 353 TRP B C 1
ATOM 6590 O O . TRP B 1 353 ? -15.211 33.25 19.188 1 98.69 353 TRP B O 1
ATOM 6600 N N . LYS B 1 354 ? -15.555 33.469 21.391 1 98.5 354 LYS B N 1
ATOM 6601 C CA . LYS B 1 354 ? -16.516 32.375 21.484 1 98.5 354 LYS B CA 1
ATOM 6602 C C . LYS B 1 354 ? -17.734 32.656 20.609 1 98.5 354 LYS B C 1
ATOM 6604 O O . LYS B 1 354 ? -18.266 31.734 19.969 1 98.5 354 LYS B O 1
ATOM 6609 N N . ASP B 1 355 ? -18.234 33.875 20.609 1 98.62 355 ASP B N 1
ATOM 6610 C CA . ASP B 1 355 ? -19.375 34.25 19.797 1 98.62 355 ASP B CA 1
ATOM 6611 C C . ASP B 1 355 ? -19.047 34.188 18.312 1 98.62 355 ASP B C 1
ATOM 6613 O O . ASP B 1 355 ? -19.922 33.906 17.484 1 98.62 355 ASP B O 1
ATOM 6617 N N . ALA B 1 356 ? -17.797 34.5 18 1 98.81 356 ALA B N 1
ATOM 6618 C CA . ALA B 1 356 ? -17.344 34.406 16.625 1 98.81 356 ALA B CA 1
ATOM 6619 C C . ALA B 1 356 ? -17.109 32.969 16.203 1 98.81 356 ALA B C 1
ATOM 6621 O O . ALA B 1 356 ? -17.328 32.594 15.047 1 98.81 356 ALA B O 1
ATOM 6622 N N . TRP B 1 357 ? -16.719 32.094 17.125 1 98.81 357 TRP B N 1
ATOM 6623 C CA . TRP B 1 357 ? -16.375 30.703 16.859 1 98.81 357 TRP B CA 1
ATOM 6624 C C . TRP B 1 357 ? -17.641 29.859 16.656 1 98.81 357 TRP B C 1
ATOM 6626 O O . TRP B 1 357 ? -17.656 28.938 15.828 1 98.81 357 TRP B O 1
ATOM 6636 N N . ARG B 1 358 ? -18.703 30.141 17.359 1 98.69 358 ARG B N 1
ATOM 6637 C CA . ARG B 1 358 ? -19.906 29.312 17.344 1 98.69 358 ARG B CA 1
ATOM 6638 C C . ARG B 1 358 ? -20.5 29.219 15.945 1 98.69 358 ARG B C 1
ATOM 6640 O O . ARG B 1 358 ? -20.844 28.141 15.484 1 98.69 358 ARG B O 1
ATOM 6647 N N . PRO B 1 359 ? -20.594 30.375 15.195 1 98.69 359 PRO B N 1
ATOM 6648 C CA . PRO B 1 359 ? -21.062 30.25 13.812 1 98.69 359 PRO B CA 1
ATOM 6649 C C . PRO B 1 359 ? -20.156 29.391 12.945 1 98.69 359 PRO B C 1
ATOM 6651 O O . PRO B 1 359 ? -20.625 28.703 12.039 1 98.69 359 PRO B O 1
ATOM 6654 N N . CYS B 1 360 ? -18.828 29.422 13.148 1 98.75 360 CYS B N 1
ATOM 6655 C CA . CYS B 1 360 ? -17.891 28.578 12.406 1 98.75 360 CYS B CA 1
ATOM 6656 C C . CYS B 1 360 ? -18.125 27.109 12.711 1 98.75 360 CYS B C 1
ATOM 6658 O O . CYS B 1 360 ? -18.141 26.266 11.805 1 98.75 360 CYS B O 1
ATOM 6660 N N . GLU B 1 361 ? -18.297 26.75 14.016 1 97.88 361 GLU B N 1
ATOM 6661 C CA . GLU B 1 361 ? -18.594 25.375 14.422 1 97.88 361 GLU B CA 1
ATOM 6662 C C . GLU B 1 361 ? -19.812 24.828 13.68 1 97.88 361 GLU B C 1
ATOM 6664 O O . GLU B 1 361 ? -19.797 23.688 13.211 1 97.88 361 GLU B O 1
ATOM 6669 N N . GLU B 1 362 ? -20.812 25.703 13.656 1 97.81 362 GLU B N 1
ATOM 6670 C CA . GLU B 1 362 ? -22.047 25.297 13 1 97.81 362 GLU B CA 1
ATOM 6671 C C . GLU B 1 362 ? -21.844 25.125 11.492 1 97.81 362 GLU B C 1
ATOM 6673 O O . GLU B 1 362 ? -22.281 24.141 10.906 1 97.81 362 GLU B O 1
ATOM 6678 N N . LYS B 1 363 ? -21.203 26.016 10.875 1 98.12 363 LYS B N 1
ATOM 6679 C CA . LYS B 1 363 ? -21 26 9.422 1 98.12 363 LYS B CA 1
ATOM 6680 C C . LYS B 1 363 ? -20.203 24.781 8.992 1 98.12 363 LYS B C 1
ATOM 6682 O O . LYS B 1 363 ? -20.469 24.188 7.941 1 98.12 363 LYS B O 1
ATOM 6687 N N . PHE B 1 364 ? -19.234 24.422 9.797 1 98 364 PHE B N 1
ATOM 6688 C CA . PHE B 1 364 ? -18.297 23.406 9.367 1 98 364 PHE B CA 1
ATOM 6689 C C . PHE B 1 364 ? -18.562 22.078 10.086 1 98 364 PHE B C 1
ATOM 6691 O O . PHE B 1 364 ? -17.703 21.188 10.109 1 98 364 PHE B O 1
ATOM 6698 N N . LYS B 1 365 ? -19.734 21.906 10.664 1 96.94 365 LYS B N 1
ATOM 6699 C CA . LYS B 1 365 ? -20.062 20.75 11.484 1 96.94 365 LYS B CA 1
ATOM 6700 C C . LYS B 1 365 ? -20.047 19.469 10.648 1 96.94 365 LYS B C 1
ATOM 6702 O O . LYS B 1 365 ? -19.875 18.375 11.188 1 96.94 365 LYS B O 1
ATOM 6707 N N . LYS B 1 366 ? -20.188 19.594 9.297 1 97.38 366 LYS B N 1
ATOM 6708 C CA . LYS B 1 366 ? -20.203 18.422 8.43 1 97.38 366 LYS B CA 1
ATOM 6709 C C . LYS B 1 366 ? -18.781 17.938 8.141 1 97.38 366 LYS B C 1
ATOM 6711 O O . LYS B 1 366 ? -18.594 16.844 7.613 1 97.38 366 LYS B O 1
ATOM 6716 N N . TYR B 1 367 ? -17.781 18.703 8.422 1 98.12 367 TYR B N 1
ATOM 6717 C CA . TYR B 1 367 ? -16.391 18.344 8.203 1 98.12 367 TYR B CA 1
ATOM 6718 C C . TYR B 1 367 ? -15.797 17.672 9.445 1 98.12 367 TYR B C 1
ATOM 6720 O O . TYR B 1 367 ? -16.219 17.953 10.57 1 98.12 367 TYR B O 1
ATOM 6728 N N . ASN B 1 368 ? -14.891 16.734 9.258 1 97.81 368 ASN B N 1
ATOM 6729 C CA . ASN B 1 368 ? -14.148 16.109 10.352 1 97.81 368 ASN B CA 1
ATOM 6730 C C . ASN B 1 368 ? -13.352 17.156 11.141 1 97.81 368 ASN B C 1
ATOM 6732 O O . ASN B 1 368 ? -12.906 18.156 10.578 1 97.81 368 ASN B O 1
ATOM 6736 N N . TRP B 1 369 ? -13.156 16.875 12.406 1 97.5 369 TRP B N 1
ATOM 6737 C CA . TRP B 1 369 ? -12.391 17.797 13.242 1 97.5 369 TRP B CA 1
ATOM 6738 C C . TRP B 1 369 ? -10.953 17.906 12.766 1 97.5 369 TRP B C 1
ATOM 6740 O O . TRP B 1 369 ? -10.242 18.859 13.109 1 97.5 369 TRP B O 1
ATOM 6750 N N . ILE B 1 370 ? -10.531 16.969 11.906 1 97.94 370 ILE B N 1
ATOM 6751 C CA . ILE B 1 370 ? -9.172 16.969 11.375 1 97.94 370 ILE B CA 1
ATOM 6752 C C . ILE B 1 370 ? -9.125 17.703 10.047 1 97.94 370 ILE B C 1
ATOM 6754 O O . ILE B 1 370 ? -8.047 18 9.523 1 97.94 370 ILE B O 1
ATOM 6758 N N . HIS B 1 371 ? -10.188 18.016 9.461 1 98.62 371 HIS B N 1
ATOM 6759 C CA . HIS B 1 371 ? -10.211 18.672 8.164 1 98.62 371 HIS B CA 1
ATOM 6760 C C . HIS B 1 371 ? -9.539 20.047 8.227 1 98.62 371 HIS B C 1
ATOM 6762 O O . HIS B 1 371 ? -9.57 20.719 9.266 1 98.62 371 HIS B O 1
ATOM 6768 N N . ALA B 1 372 ? -9.023 20.5 7.18 1 98.75 372 ALA B N 1
ATOM 6769 C CA . ALA B 1 372 ? -8.312 21.781 7.109 1 98.75 372 ALA B CA 1
ATOM 6770 C C . ALA B 1 372 ? -9.242 22.953 7.426 1 98.75 372 ALA B C 1
ATOM 6772 O O . ALA B 1 372 ? -8.828 23.922 8.062 1 98.75 372 ALA B O 1
ATOM 6773 N N . TYR B 1 373 ? -10.523 22.875 7.07 1 98.81 373 TYR B N 1
ATOM 6774 C CA . TYR B 1 373 ? -11.445 24 7.086 1 98.81 373 TYR B CA 1
ATOM 6775 C C . TYR B 1 373 ? -11.75 24.438 8.508 1 98.81 373 TYR B C 1
ATOM 6777 O O . TYR B 1 373 ? -11.516 25.594 8.883 1 98.81 373 TYR B O 1
ATOM 6785 N N . PRO B 1 374 ? -12.297 23.547 9.344 1 98.81 374 PRO B N 1
ATOM 6786 C CA . PRO B 1 374 ? -12.562 24 10.703 1 98.81 374 PRO B CA 1
ATOM 6787 C C . PRO B 1 374 ? -11.297 24.469 11.43 1 98.81 374 PRO B C 1
ATOM 6789 O O . PRO B 1 374 ? -11.352 25.391 12.25 1 98.81 374 PRO B O 1
ATOM 6792 N N . ASN B 1 375 ? -10.234 23.875 11.148 1 98.88 375 ASN B N 1
ATOM 6793 C CA . ASN B 1 375 ? -8.977 24.219 11.805 1 98.88 375 ASN B CA 1
ATOM 6794 C C . ASN B 1 375 ? -8.438 25.562 11.297 1 98.88 375 ASN B C 1
ATOM 6796 O O . ASN B 1 375 ? -7.867 26.328 12.062 1 98.88 375 ASN B O 1
ATOM 6800 N N . ALA B 1 376 ? -8.57 25.812 10.008 1 98.81 376 ALA B N 1
ATOM 6801 C CA . ALA B 1 376 ? -8.234 27.125 9.477 1 98.81 376 ALA B CA 1
ATOM 6802 C C . ALA B 1 376 ? -9.062 28.219 10.148 1 98.81 376 ALA B C 1
ATOM 6804 O O . ALA B 1 376 ? -8.531 29.266 10.516 1 98.81 376 ALA B O 1
ATOM 6805 N N . ALA B 1 377 ? -10.32 27.953 10.266 1 98.94 377 ALA B N 1
ATOM 6806 C CA . ALA B 1 377 ? -11.219 28.906 10.93 1 98.94 377 ALA B CA 1
ATOM 6807 C C . ALA B 1 377 ? -10.773 29.172 12.367 1 98.94 377 ALA B C 1
ATOM 6809 O O . ALA B 1 377 ? -10.758 30.312 12.82 1 98.94 377 ALA B O 1
ATOM 6810 N N . ALA B 1 378 ? -10.438 28.109 13.039 1 98.94 378 ALA B N 1
ATOM 6811 C CA . ALA B 1 378 ? -9.992 28.234 14.43 1 98.94 378 ALA B CA 1
ATOM 6812 C C . ALA B 1 378 ? -8.742 29.109 14.531 1 98.94 378 ALA B C 1
ATOM 6814 O O . ALA B 1 378 ? -8.609 29.922 15.453 1 98.94 378 ALA B O 1
ATOM 6815 N N . GLU B 1 379 ? -7.824 28.922 13.625 1 98.88 379 GLU B N 1
ATOM 6816 C CA . GLU B 1 379 ? -6.609 29.734 13.617 1 98.88 379 GLU B CA 1
ATOM 6817 C C . GLU B 1 379 ? -6.93 31.203 13.414 1 98.88 379 GLU B C 1
ATOM 6819 O O . GLU B 1 379 ? -6.363 32.062 14.086 1 98.88 379 GLU B O 1
ATOM 6824 N N . VAL B 1 380 ? -7.836 31.484 12.516 1 98.94 380 VAL B N 1
ATOM 6825 C CA . VAL B 1 380 ? -8.219 32.844 12.219 1 98.94 380 VAL B CA 1
ATOM 6826 C C . VAL B 1 380 ? -8.844 33.5 13.461 1 98.94 380 VAL B C 1
ATOM 6828 O O . VAL B 1 380 ? -8.484 34.625 13.836 1 98.94 380 VAL B O 1
ATOM 6831 N N . ILE B 1 381 ? -9.742 32.812 14.125 1 98.94 381 ILE B N 1
ATOM 6832 C CA . ILE B 1 381 ? -10.414 33.312 15.312 1 98.94 381 ILE B CA 1
ATOM 6833 C C . ILE B 1 381 ? -9.391 33.594 16.406 1 98.94 381 ILE B C 1
ATOM 6835 O O . ILE B 1 381 ? -9.414 34.656 17.031 1 98.94 381 ILE B O 1
ATOM 6839 N N . ALA B 1 382 ? -8.523 32.656 16.625 1 98.94 382 ALA B N 1
ATOM 6840 C CA . ALA B 1 382 ? -7.531 32.781 17.688 1 98.94 382 ALA B CA 1
ATOM 6841 C C . ALA B 1 382 ? -6.582 33.938 17.422 1 98.94 382 ALA B C 1
ATOM 6843 O O . ALA B 1 382 ? -6.262 34.719 18.328 1 98.94 382 ALA B O 1
ATOM 6844 N N . LEU B 1 383 ? -6.109 34.062 16.203 1 98.88 383 LEU B N 1
ATOM 6845 C CA . LEU B 1 383 ? -5.176 35.125 15.852 1 98.88 383 LEU B CA 1
ATOM 6846 C C . LEU B 1 383 ? -5.848 36.5 15.945 1 98.88 383 LEU B C 1
ATOM 6848 O O . LEU B 1 383 ? -5.246 37.469 16.438 1 98.88 383 LEU B O 1
ATOM 6852 N N . TYR B 1 384 ? -7.059 36.594 15.43 1 98.81 384 TYR B N 1
ATOM 6853 C CA . TYR B 1 384 ? -7.77 37.844 15.438 1 98.81 384 TYR B CA 1
ATOM 6854 C C . TYR B 1 384 ? -8.016 38.344 16.859 1 98.81 384 TYR B C 1
ATOM 6856 O O . TYR B 1 384 ? -7.676 39.469 17.203 1 98.81 384 TYR B O 1
ATOM 6864 N N . PHE B 1 385 ? -8.555 37.531 17.703 1 98.81 385 PHE B N 1
ATOM 6865 C CA . PHE B 1 385 ? -8.969 37.938 19.047 1 98.81 385 PHE B CA 1
ATOM 6866 C C . PHE B 1 385 ? -7.789 37.906 20.016 1 98.81 385 PHE B C 1
ATOM 6868 O O . PHE B 1 385 ? -7.758 38.656 20.984 1 98.81 385 PHE B O 1
ATOM 6875 N N . GLY B 1 386 ? -6.816 37.062 19.781 1 98.38 386 GLY B N 1
ATOM 6876 C CA . GLY B 1 386 ? -5.617 37.031 20.594 1 98.38 386 GLY B CA 1
ATOM 6877 C C . GLY B 1 386 ? -4.719 38.219 20.375 1 98.38 386 GLY B C 1
ATOM 6878 O O . GLY B 1 386 ? -3.943 38.594 21.266 1 98.38 386 GLY B O 1
ATOM 6879 N N . GLY B 1 387 ? -4.789 38.75 19.156 1 97.75 387 GLY B N 1
ATOM 6880 C CA . GLY B 1 387 ? -3.914 39.875 18.828 1 97.75 387 GLY B CA 1
ATOM 6881 C C . GLY B 1 387 ? -2.447 39.562 19.062 1 97.75 387 GLY B C 1
ATOM 6882 O O . GLY B 1 387 ? -1.956 38.5 18.641 1 97.75 387 GLY B O 1
ATOM 6883 N N . ASN B 1 388 ? -1.742 40.5 19.672 1 98.06 388 ASN B N 1
ATOM 6884 C CA . ASN B 1 388 ? -0.308 40.312 19.875 1 98.06 388 ASN B CA 1
ATOM 6885 C C . ASN B 1 388 ? -0.01 39.594 21.188 1 98.06 388 ASN B C 1
ATOM 6887 O O . ASN B 1 388 ? 1.142 39.531 21.609 1 98.06 388 ASN B O 1
ATOM 6891 N N . ASP B 1 389 ? -1.028 39.031 21.797 1 98.06 389 ASP B N 1
ATOM 6892 C CA . ASP B 1 389 ? -0.87 38.375 23.094 1 98.06 389 ASP B CA 1
ATOM 6893 C C . ASP B 1 389 ? -0.753 36.875 22.938 1 98.06 389 ASP B C 1
ATOM 6895 O O . ASP B 1 389 ? -1.739 36.188 22.641 1 98.06 389 ASP B O 1
ATOM 6899 N N . PHE B 1 390 ? 0.404 36.312 23.281 1 97.88 390 PHE B N 1
ATOM 6900 C CA . PHE B 1 390 ? 0.684 34.906 23.141 1 97.88 390 PHE B CA 1
ATOM 6901 C C . PHE B 1 390 ? -0.242 34.094 24.031 1 97.88 390 PHE B C 1
ATOM 6903 O O . PHE B 1 390 ? -0.849 33.094 23.594 1 97.88 390 PHE B O 1
ATOM 6910 N N . ASP B 1 391 ? -0.373 34.438 25.281 1 98.31 391 ASP B N 1
ATOM 6911 C CA . ASP B 1 391 ? -1.144 33.656 26.25 1 98.31 391 ASP B CA 1
ATOM 6912 C C . ASP B 1 391 ? -2.623 33.625 25.875 1 98.31 391 ASP B C 1
ATOM 6914 O O . ASP B 1 391 ? -3.266 32.594 25.953 1 98.31 391 ASP B O 1
ATOM 6918 N N . GLU B 1 392 ? -3.131 34.781 25.5 1 98.31 392 GLU B N 1
ATOM 6919 C CA . GLU B 1 392 ? -4.527 34.844 25.094 1 98.31 392 GLU B CA 1
ATOM 6920 C C . GLU B 1 392 ? -4.781 34 23.859 1 98.31 392 GLU B C 1
ATOM 6922 O O . GLU B 1 392 ? -5.812 33.312 23.766 1 98.31 392 GLU B O 1
ATOM 6927 N N . THR B 1 393 ? -3.852 34.031 22.891 1 98.62 393 THR B N 1
ATOM 6928 C CA . THR B 1 393 ? -3.998 33.25 21.672 1 98.62 393 THR B CA 1
ATOM 6929 C C . THR B 1 393 ? -3.98 31.75 21.984 1 98.62 393 THR B C 1
ATOM 6931 O O . THR B 1 393 ? -4.789 30.984 21.453 1 98.62 393 THR B O 1
ATOM 6934 N N . MET B 1 394 ? -3.035 31.266 22.859 1 98.62 394 MET B N 1
ATOM 6935 C CA . MET B 1 394 ? -2.979 29.859 23.266 1 98.62 394 MET B CA 1
ATOM 6936 C C . MET B 1 394 ? -4.262 29.438 23.984 1 98.62 394 MET B C 1
ATOM 6938 O O . MET B 1 394 ? -4.746 28.328 23.797 1 98.62 394 MET B O 1
ATOM 6942 N N . HIS B 1 395 ? -4.809 30.375 24.781 1 98.75 395 HIS B N 1
ATOM 6943 C CA . HIS B 1 395 ? -6.082 30.125 25.438 1 98.75 395 HIS B CA 1
ATOM 6944 C C . HIS B 1 395 ? -7.199 29.906 24.422 1 98.75 395 HIS B C 1
ATOM 6946 O O . HIS B 1 395 ? -7.898 28.891 24.469 1 98.75 395 HIS B O 1
ATOM 6952 N N . ILE B 1 396 ? -7.363 30.797 23.469 1 98.88 396 ILE B N 1
ATOM 6953 C CA . ILE B 1 396 ? -8.477 30.781 22.531 1 98.88 396 ILE B CA 1
ATOM 6954 C C . ILE B 1 396 ? -8.359 29.547 21.625 1 98.88 396 ILE B C 1
ATOM 6956 O O . ILE B 1 396 ? -9.344 28.828 21.422 1 98.88 396 ILE B O 1
ATOM 6960 N N . ILE B 1 397 ? -7.141 29.281 21.078 1 98.88 397 ILE B N 1
ATOM 6961 C CA . ILE B 1 397 ? -6.961 28.172 20.156 1 98.88 397 ILE B CA 1
ATOM 6962 C C . ILE B 1 397 ? -7.207 26.859 20.891 1 98.88 397 ILE B C 1
ATOM 6964 O O . ILE B 1 397 ? -7.719 25.891 20.297 1 98.88 397 ILE B O 1
ATOM 6968 N N . SER B 1 398 ? -6.848 26.75 22.172 1 98.75 398 SER B N 1
ATOM 6969 C CA . SER B 1 398 ? -7.121 25.578 22.984 1 98.75 398 SER B CA 1
ATOM 6970 C C . SER B 1 398 ? -8.625 25.359 23.172 1 98.75 398 SER B C 1
ATOM 6972 O O . SER B 1 398 ? -9.125 24.25 23 1 98.75 398 SER B O 1
ATOM 6974 N N . MET B 1 399 ? -9.281 26.406 23.453 1 98.69 399 MET B N 1
ATOM 6975 C CA . MET B 1 399 ? -10.703 26.344 23.781 1 98.69 399 MET B CA 1
ATOM 6976 C C . MET B 1 399 ? -11.539 26.094 22.531 1 98.69 399 MET B C 1
ATOM 6978 O O . MET B 1 399 ? -12.633 25.531 22.609 1 98.69 399 MET B O 1
ATOM 6982 N N . ALA B 1 400 ? -11.008 26.484 21.344 1 98.62 400 ALA B N 1
ATOM 6983 C CA . ALA B 1 400 ? -11.719 26.266 20.094 1 98.62 400 ALA B CA 1
ATOM 6984 C C . ALA B 1 400 ? -11.859 24.766 19.797 1 98.62 400 ALA B C 1
ATOM 6986 O O . ALA B 1 400 ? -12.781 24.359 19.078 1 98.62 400 ALA B O 1
ATOM 6987 N N . GLY B 1 401 ? -10.891 23.984 20.312 1 98.12 401 GLY B N 1
ATOM 6988 C CA . GLY B 1 401 ? -10.938 22.547 20.109 1 98.12 401 GLY B CA 1
ATOM 6989 C C . GLY B 1 401 ? -10.453 22.141 18.734 1 98.12 401 GLY B C 1
ATOM 6990 O O . GLY B 1 401 ? -9.461 22.672 18.219 1 98.12 401 GLY B O 1
ATOM 6991 N N . GLN B 1 402 ? -11.047 20.984 18.156 1 97.94 402 GLN B N 1
ATOM 6992 C CA . GLN B 1 402 ? -10.641 20.406 16.875 1 97.94 402 GLN B CA 1
ATOM 6993 C C . GLN B 1 402 ? -9.234 19.812 16.969 1 97.94 402 GLN B C 1
ATOM 6995 O O . GLN B 1 402 ? -8.93 19.062 17.906 1 97.94 402 GLN B O 1
ATOM 7000 N N . ASP B 1 403 ? -8.445 20.094 16.047 1 97.75 403 ASP B N 1
ATOM 7001 C CA . ASP B 1 403 ? -7.086 19.562 16.031 1 97.75 403 ASP B CA 1
ATOM 7002 C C . ASP B 1 403 ? -6.109 20.547 16.672 1 97.75 403 ASP B C 1
ATOM 7004 O O . ASP B 1 403 ? -5.184 21.031 16.016 1 97.75 403 ASP B O 1
ATOM 7008 N N . VAL B 1 404 ? -6.102 20.672 17.922 1 97.94 404 VAL B N 1
ATOM 7009 C CA . VAL B 1 404 ? -5.531 21.781 18.688 1 97.94 404 VAL B CA 1
ATOM 7010 C C . VAL B 1 404 ? -4.012 21.766 18.562 1 97.94 404 VAL B C 1
ATOM 7012 O O . VAL B 1 404 ? -3.379 22.812 18.406 1 97.94 404 VAL B O 1
ATOM 7015 N N . ASP B 1 405 ? -3.395 20.625 18.688 1 96.75 405 ASP B N 1
ATOM 7016 C CA . ASP B 1 405 ? -1.936 20.594 18.672 1 96.75 405 ASP B CA 1
ATOM 7017 C C . ASP B 1 405 ? -1.384 21.125 17.344 1 96.75 405 ASP B C 1
ATOM 7019 O O . ASP B 1 405 ? -0.426 21.906 17.344 1 96.75 405 ASP B O 1
ATOM 7023 N N . CYS B 1 406 ? -2.035 20.766 16.266 1 97.44 406 CYS B N 1
ATOM 7024 C CA . CYS B 1 406 ? -1.604 21.234 14.945 1 97.44 406 CYS B CA 1
ATOM 7025 C C . CYS B 1 406 ? -1.79 22.734 14.812 1 97.44 406 CYS B C 1
ATOM 7027 O O . CYS B 1 406 ? -0.893 23.438 14.336 1 97.44 406 CYS B O 1
ATOM 7029 N N . ASN B 1 407 ? -2.938 23.203 15.188 1 98.5 407 ASN B N 1
ATOM 7030 C CA . ASN B 1 407 ? -3.258 24.625 15.078 1 98.5 407 ASN B CA 1
ATOM 7031 C C . ASN B 1 407 ? -2.369 25.469 15.977 1 98.5 407 ASN B C 1
ATOM 7033 O O . ASN B 1 407 ? -1.783 26.453 15.531 1 98.5 407 ASN B O 1
ATOM 7037 N N . ALA B 1 408 ? -2.285 25.062 17.219 1 98.44 408 ALA B N 1
ATOM 7038 C CA . ALA B 1 408 ? -1.519 25.812 18.219 1 98.44 408 ALA B CA 1
ATOM 7039 C C . ALA B 1 408 ? -0.045 25.891 17.828 1 98.44 408 ALA B C 1
ATOM 7041 O O . ALA B 1 408 ? 0.581 26.938 17.938 1 98.44 408 ALA B O 1
ATOM 7042 N N . ALA B 1 409 ? 0.491 24.781 17.406 1 98.12 409 ALA B N 1
ATOM 7043 C CA . ALA B 1 409 ? 1.9 24.75 17.016 1 98.12 409 ALA B CA 1
ATOM 7044 C C . ALA B 1 409 ? 2.188 25.766 15.906 1 98.12 409 ALA B C 1
ATOM 7046 O O . ALA B 1 409 ? 3.135 26.547 16 1 98.12 409 ALA B O 1
ATOM 7047 N N . GLN B 1 410 ? 1.396 25.75 14.906 1 98.31 410 GLN B N 1
ATOM 7048 C CA . GLN B 1 410 ? 1.643 26.578 13.734 1 98.31 410 GLN B CA 1
ATOM 7049 C C . GLN B 1 410 ? 1.521 28.062 14.07 1 98.31 410 GLN B C 1
ATOM 7051 O O . GLN B 1 410 ? 2.396 28.859 13.727 1 98.31 410 GLN B O 1
ATOM 7056 N N . ILE B 1 411 ? 0.479 28.453 14.805 1 98.12 411 ILE B N 1
ATOM 7057 C CA . ILE B 1 411 ? 0.288 29.891 15.008 1 98.12 411 ILE B CA 1
ATOM 7058 C C . ILE B 1 411 ? 1.157 30.375 16.172 1 98.12 411 ILE B C 1
ATOM 7060 O O . ILE B 1 411 ? 1.551 31.531 16.219 1 98.12 411 ILE B O 1
ATOM 7064 N N . ALA B 1 412 ? 1.509 29.453 17.141 1 98.38 412 ALA B N 1
ATOM 7065 C CA . ALA B 1 412 ? 2.439 29.828 18.203 1 98.38 412 ALA B CA 1
ATOM 7066 C C . ALA B 1 412 ? 3.781 30.266 17.625 1 98.38 412 ALA B C 1
ATOM 7068 O O . ALA B 1 412 ? 4.434 31.156 18.172 1 98.38 412 ALA B O 1
ATOM 7069 N N . THR B 1 413 ? 4.207 29.641 16.578 1 98.5 413 THR B N 1
ATOM 7070 C CA . THR B 1 413 ? 5.469 29.969 15.922 1 98.5 413 THR B CA 1
ATOM 7071 C C . THR B 1 413 ? 5.559 31.453 15.633 1 98.5 413 THR B C 1
ATOM 7073 O O . THR B 1 413 ? 6.605 32.062 15.836 1 98.5 413 THR B O 1
ATOM 7076 N N . ILE B 1 414 ? 4.484 32.062 15.234 1 98.38 414 ILE B N 1
ATOM 7077 C CA . ILE B 1 414 ? 4.402 33.469 14.891 1 98.38 414 ILE B CA 1
ATOM 7078 C C . ILE B 1 414 ? 4.773 34.312 16.109 1 98.38 414 ILE B C 1
ATOM 7080 O O . ILE B 1 414 ? 5.531 35.281 15.984 1 98.38 414 ILE B O 1
ATOM 7084 N N . TYR B 1 415 ? 4.312 33.969 17.219 1 98.31 415 TYR B N 1
ATOM 7085 C CA . TYR B 1 415 ? 4.516 34.75 18.438 1 98.31 415 TYR B CA 1
ATOM 7086 C C . TYR B 1 415 ? 5.941 34.594 18.953 1 98.31 415 TYR B C 1
ATOM 7088 O O . TYR B 1 415 ? 6.508 35.531 19.516 1 98.31 415 TYR B O 1
ATOM 7096 N N . GLY B 1 416 ? 6.477 33.375 18.812 1 98.31 416 GLY B N 1
ATOM 7097 C CA . GLY B 1 416 ? 7.895 33.219 19.109 1 98.31 416 GLY B CA 1
ATOM 7098 C C . GLY B 1 416 ? 8.766 34.156 18.312 1 98.31 416 GLY B C 1
ATOM 7099 O O . GLY B 1 416 ? 9.672 34.812 18.844 1 98.31 416 GLY B O 1
ATOM 7100 N N . ILE B 1 417 ? 8.477 34.25 17.078 1 98.38 417 ILE B N 1
ATOM 7101 C CA . ILE B 1 417 ? 9.242 35.094 16.156 1 98.38 417 ILE B CA 1
ATOM 7102 C C . ILE B 1 417 ? 9.016 36.562 16.5 1 98.38 417 ILE B C 1
ATOM 7104 O O . ILE B 1 417 ? 9.961 37.344 16.547 1 98.38 417 ILE B O 1
ATOM 7108 N N . LEU B 1 418 ? 7.777 37 16.797 1 97.5 418 LEU B N 1
ATOM 7109 C CA . LEU B 1 418 ? 7.41 38.375 17.047 1 97.5 418 LEU B CA 1
ATOM 7110 C C . LEU B 1 418 ? 8.008 38.875 18.359 1 97.5 418 LEU B C 1
ATOM 7112 O O . LEU B 1 418 ? 8.5 40 18.438 1 97.5 418 LEU B O 1
ATOM 7116 N N . HIS B 1 419 ? 7.992 38 19.391 1 96.38 419 HIS B N 1
ATOM 7117 C CA . HIS B 1 419 ? 8.258 38.469 20.734 1 96.38 419 HIS B CA 1
ATOM 7118 C C . HIS B 1 419 ? 9.617 37.969 21.234 1 96.38 419 HIS B C 1
ATOM 7120 O O . HIS B 1 419 ? 10.148 38.469 22.219 1 96.38 419 HIS B O 1
ATOM 7126 N N . GLY B 1 420 ? 10.219 37.031 20.562 1 95.56 420 GLY B N 1
ATOM 7127 C CA . GLY B 1 420 ? 11.453 36.438 21.062 1 95.56 420 GLY B CA 1
ATOM 7128 C C . GLY B 1 420 ? 11.242 35.562 22.281 1 95.56 420 GLY B C 1
ATOM 7129 O O . GLY B 1 420 ? 10.102 35.344 22.703 1 95.56 420 GLY B O 1
ATOM 7130 N N . LEU B 1 421 ? 12.258 35.156 22.906 1 94.06 421 LEU B N 1
ATOM 7131 C CA . LEU B 1 421 ? 12.211 34.219 24.031 1 94.06 421 LEU B CA 1
ATOM 7132 C C . LEU B 1 421 ? 11.57 34.875 25.25 1 94.06 421 LEU B C 1
ATOM 7134 O O . LEU B 1 421 ? 10.875 34.219 26.016 1 94.06 421 LEU B O 1
ATOM 7138 N N . LYS B 1 422 ? 11.75 36.125 25.344 1 92.25 422 LYS B N 1
ATOM 7139 C CA . LYS B 1 422 ? 11.266 36.875 26.516 1 92.25 422 LYS B CA 1
ATOM 7140 C C . LYS B 1 422 ? 9.75 37.031 26.453 1 92.25 422 LYS B C 1
ATOM 7142 O O . LYS B 1 422 ? 9.109 37.281 27.484 1 92.25 422 LYS B O 1
ATOM 7147 N N . GLY B 1 423 ? 9.227 36.875 25.25 1 92.56 423 GLY B N 1
ATOM 7148 C CA . GLY B 1 423 ? 7.801 37.062 25.078 1 92.56 423 GLY B CA 1
ATOM 7149 C C . GLY B 1 423 ? 6.988 35.812 25.359 1 92.56 423 GLY B C 1
ATOM 7150 O O . GLY B 1 423 ? 5.754 35.844 25.328 1 92.56 423 GLY B O 1
ATOM 7151 N N . ILE B 1 424 ? 7.621 34.75 25.688 1 95.25 424 ILE B N 1
ATOM 7152 C CA . ILE B 1 424 ? 6.945 33.5 26.031 1 95.25 424 ILE B CA 1
ATOM 7153 C C . ILE B 1 424 ? 7.078 33.219 27.516 1 95.25 424 ILE B C 1
ATOM 7155 O O . ILE B 1 424 ? 8.188 33.062 28.031 1 95.25 424 ILE B O 1
ATOM 7159 N N . ASP B 1 425 ? 6.012 33.156 28.172 1 96.5 425 ASP B N 1
ATOM 7160 C CA . ASP B 1 425 ? 5.992 32.969 29.625 1 96.5 425 ASP B CA 1
ATOM 7161 C C . ASP B 1 425 ? 6.715 31.672 30.016 1 96.5 425 ASP B C 1
ATOM 7163 O O . ASP B 1 425 ? 6.613 30.672 29.328 1 96.5 425 ASP B O 1
ATOM 7167 N N . LYS B 1 426 ? 7.348 31.656 31.125 1 95.88 426 LYS B N 1
ATOM 7168 C CA . LYS B 1 426 ? 8.156 30.547 31.609 1 95.88 426 LYS B CA 1
ATOM 7169 C C . LYS B 1 426 ? 7.305 29.312 31.828 1 95.88 426 LYS B C 1
ATOM 7171 O O . LYS B 1 426 ? 7.801 28.188 31.734 1 95.88 426 LYS B O 1
ATOM 7176 N N . ARG B 1 427 ? 6.09 29.438 32.094 1 96.25 427 ARG B N 1
ATOM 7177 C CA . ARG B 1 427 ? 5.215 28.297 32.344 1 96.25 427 ARG B CA 1
ATOM 7178 C C . ARG B 1 427 ? 5.113 27.391 31.141 1 96.25 427 ARG B C 1
ATOM 7180 O O . ARG B 1 427 ? 4.844 26.188 31.281 1 96.25 427 ARG B O 1
ATOM 7187 N N . TRP B 1 428 ? 5.285 28.016 29.969 1 96.75 428 TRP B N 1
ATOM 7188 C CA . TRP B 1 428 ? 5.227 27.234 28.734 1 96.75 428 TRP B CA 1
ATOM 7189 C C . TRP B 1 428 ? 6.566 26.578 28.438 1 96.75 428 TRP B C 1
ATOM 7191 O O . TRP B 1 428 ? 6.609 25.453 27.922 1 96.75 428 TRP B O 1
ATOM 7201 N N . VAL B 1 429 ? 7.652 27.188 28.781 1 96.12 429 VAL B N 1
ATOM 7202 C CA . VAL B 1 429 ? 8.977 26.812 28.297 1 96.12 429 VAL B CA 1
ATOM 7203 C C . VAL B 1 429 ? 9.656 25.891 29.297 1 96.12 429 VAL B C 1
ATOM 7205 O O . VAL B 1 429 ? 10.352 24.953 28.906 1 96.12 429 VAL B O 1
ATOM 7208 N N . GLU B 1 430 ? 9.453 26.078 30.578 1 96.25 430 GLU B N 1
ATOM 7209 C CA . GLU B 1 430 ? 10.188 25.359 31.609 1 96.25 430 GLU B CA 1
ATOM 7210 C C . GLU B 1 430 ? 9.891 23.859 31.562 1 96.25 430 GLU B C 1
ATOM 7212 O O . GLU B 1 430 ? 10.797 23.031 31.703 1 96.25 430 GLU B O 1
ATOM 7217 N N . PRO B 1 431 ? 8.711 23.484 31.312 1 95.31 431 PRO B N 1
ATOM 7218 C CA . PRO B 1 431 ? 8.43 22.047 31.281 1 95.31 431 PRO B CA 1
ATOM 7219 C C . PRO B 1 431 ? 9.055 21.359 30.062 1 95.31 431 PRO B C 1
ATOM 7221 O O . PRO B 1 431 ? 9.258 20.141 30.094 1 95.31 431 PRO B O 1
ATOM 7224 N N . ILE B 1 432 ? 9.289 22.047 29.031 1 94.38 432 ILE B N 1
ATOM 7225 C CA . ILE B 1 432 ? 9.828 21.5 27.797 1 94.38 432 ILE B CA 1
ATOM 7226 C C . ILE B 1 432 ? 11.359 21.516 27.844 1 94.38 432 ILE B C 1
ATOM 7228 O O . ILE B 1 432 ? 12.008 20.547 27.453 1 94.38 432 ILE B O 1
ATOM 7232 N N . GLY B 1 433 ? 11.852 22.578 28.422 1 94.5 433 GLY B N 1
ATOM 7233 C CA . GLY B 1 433 ? 13.289 22.766 28.422 1 94.5 433 GLY B CA 1
ATOM 7234 C C . GLY B 1 433 ? 13.883 22.828 27.016 1 94.5 433 GLY B C 1
ATOM 7235 O O . GLY B 1 433 ? 13.367 23.547 26.156 1 94.5 433 GLY B O 1
ATOM 7236 N N . ASP B 1 434 ? 15.031 22.156 26.766 1 96.31 434 ASP B N 1
ATOM 7237 C CA . ASP B 1 434 ? 15.711 22.219 25.469 1 96.31 434 ASP B CA 1
ATOM 7238 C C . ASP B 1 434 ? 15.633 20.875 24.75 1 96.31 434 ASP B C 1
ATOM 7240 O O . ASP B 1 434 ? 16.188 20.719 23.656 1 96.31 434 ASP B O 1
ATOM 7244 N N . ASP B 1 435 ? 14.977 19.953 25.344 1 93.56 435 ASP B N 1
ATOM 7245 C CA . ASP B 1 435 ? 14.977 18.594 24.812 1 93.56 435 ASP B CA 1
ATOM 7246 C C . ASP B 1 435 ? 13.836 18.391 23.812 1 93.56 435 ASP B C 1
ATOM 7248 O O . ASP B 1 435 ? 12.711 18.828 24.062 1 93.56 435 ASP B O 1
ATOM 7252 N N . LEU B 1 436 ? 14.117 17.859 22.703 1 95.5 436 LEU B N 1
ATOM 7253 C CA . LEU B 1 436 ? 13.148 17.469 21.688 1 95.5 436 LEU B CA 1
ATOM 7254 C C . LEU B 1 436 ? 13.258 15.977 21.375 1 95.5 436 LEU B C 1
ATOM 7256 O O . LEU B 1 436 ? 14.188 15.547 20.688 1 95.5 436 LEU B O 1
ATOM 7260 N N . ASN B 1 437 ? 12.352 15.203 21.922 1 92.88 437 ASN B N 1
ATOM 7261 C CA . ASN B 1 437 ? 12.266 13.781 21.625 1 92.88 437 ASN B CA 1
ATOM 7262 C C . ASN B 1 437 ? 11.258 13.5 20.5 1 92.88 437 ASN B C 1
ATOM 7264 O O . ASN B 1 437 ? 10.141 14.023 20.531 1 92.88 437 ASN B O 1
ATOM 7268 N N . THR B 1 438 ? 11.664 12.758 19.469 1 93.31 438 THR B N 1
ATOM 7269 C CA . THR B 1 438 ? 10.805 12.43 18.344 1 93.31 438 THR B CA 1
ATOM 7270 C C . THR B 1 438 ? 10.914 10.945 18 1 93.31 438 THR B C 1
ATOM 7272 O O . THR B 1 438 ? 11.742 10.227 18.578 1 93.31 438 THR B O 1
ATOM 7275 N N . TYR B 1 439 ? 10.047 10.469 17.141 1 90.19 439 TYR B N 1
ATOM 7276 C CA . TYR B 1 439 ? 10.156 9.102 16.625 1 90.19 439 TYR B CA 1
ATOM 7277 C C . TYR B 1 439 ? 10.781 9.094 15.242 1 90.19 439 TYR B C 1
ATOM 7279 O O . TYR B 1 439 ? 10.672 8.109 14.508 1 90.19 439 TYR B O 1
ATOM 7287 N N . VAL B 1 440 ? 11.422 10.195 14.844 1 93.5 440 VAL B N 1
ATOM 7288 C CA . VAL B 1 440 ? 12.078 10.328 13.539 1 93.5 440 VAL B CA 1
ATOM 7289 C C . VAL B 1 440 ? 13.398 9.562 13.547 1 93.5 440 VAL B C 1
ATOM 7291 O O . VAL B 1 440 ? 14.258 9.805 14.406 1 93.5 440 VAL B O 1
ATOM 7294 N N . ARG B 1 441 ? 13.602 8.68 12.586 1 93.38 441 ARG B N 1
ATOM 7295 C CA . ARG B 1 441 ? 14.836 7.906 12.508 1 93.38 441 ARG B CA 1
ATOM 7296 C C . ARG B 1 441 ? 16.047 8.82 12.359 1 93.38 441 ARG B C 1
ATOM 7298 O O . ARG B 1 441 ? 16.062 9.695 11.484 1 93.38 441 ARG B O 1
ATOM 7305 N N . GLY B 1 442 ? 17.031 8.633 13.211 1 92.88 442 GLY B N 1
ATOM 7306 C CA . GLY B 1 442 ? 18.25 9.43 13.148 1 92.88 442 GLY B CA 1
ATOM 7307 C C . GLY B 1 442 ? 18.156 10.727 13.93 1 92.88 442 GLY B C 1
ATOM 7308 O O . GLY B 1 442 ? 19.156 11.422 14.117 1 92.88 442 GLY B O 1
ATOM 7309 N N . MET B 1 443 ? 16.906 11.062 14.398 1 94.75 443 MET B N 1
ATOM 7310 C CA . MET B 1 443 ? 16.672 12.281 15.164 1 94.75 443 MET B CA 1
ATOM 7311 C C . MET B 1 443 ? 15.797 12.008 16.375 1 94.75 443 MET B C 1
ATOM 7313 O O . MET B 1 443 ? 14.891 12.789 16.688 1 94.75 443 MET B O 1
ATOM 7317 N N . GLU B 1 444 ? 15.984 10.906 17.047 1 92.69 444 GLU B N 1
ATOM 7318 C CA . GLU B 1 444 ? 15.148 10.469 18.156 1 92.69 444 GLU B CA 1
ATOM 7319 C C . GLU B 1 444 ? 15.32 11.375 19.359 1 92.69 444 GLU B C 1
ATOM 7321 O O . GLU B 1 444 ? 14.375 11.586 20.125 1 92.69 444 GLU B O 1
ATOM 7326 N N . LYS B 1 445 ? 16.562 11.867 19.578 1 94.62 445 LYS B N 1
ATOM 7327 C CA . LYS B 1 445 ? 16.891 12.797 20.656 1 94.62 445 LYS B CA 1
ATOM 7328 C C . LYS B 1 445 ? 17.656 14 20.125 1 94.62 445 LYS B C 1
ATOM 7330 O O . LYS B 1 445 ? 18.781 13.859 19.625 1 94.62 445 LYS B O 1
ATOM 7335 N N . LEU B 1 446 ? 16.984 15.141 20.188 1 95.81 446 LEU B N 1
ATOM 7336 C CA . LEU B 1 446 ? 17.578 16.391 19.719 1 95.81 446 LEU B CA 1
ATOM 7337 C C . LEU B 1 446 ? 17.469 17.469 20.797 1 95.81 446 LEU B C 1
ATOM 7339 O O . LEU B 1 446 ? 16.844 17.25 21.844 1 95.81 446 LEU B O 1
ATOM 7343 N N . LYS B 1 447 ? 18.172 18.531 20.562 1 97.5 447 LYS B N 1
ATOM 7344 C CA . LYS B 1 447 ? 17.953 19.766 21.297 1 97.5 447 LYS B CA 1
ATOM 7345 C C . LYS B 1 447 ? 17.266 20.812 20.422 1 97.5 447 LYS B C 1
ATOM 7347 O O . LYS B 1 447 ? 17.578 20.938 19.234 1 97.5 447 LYS B O 1
ATOM 7352 N N . ILE B 1 448 ? 16.312 21.516 21.031 1 97.56 448 ILE B N 1
ATOM 7353 C CA . ILE B 1 448 ? 15.602 22.562 20.312 1 97.56 448 ILE B CA 1
ATOM 7354 C C . ILE B 1 448 ? 16.594 23.594 19.797 1 97.56 448 ILE B C 1
ATOM 7356 O O . ILE B 1 448 ? 16.469 24.062 18.656 1 97.56 448 ILE B O 1
ATOM 7360 N N . SER B 1 449 ? 17.562 23.891 20.594 1 97.69 449 SER B N 1
ATOM 7361 C CA . SER B 1 449 ? 18.594 24.844 20.203 1 97.69 449 SER B CA 1
ATOM 7362 C C . SER B 1 449 ? 19.375 24.344 18.984 1 97.69 449 SER B C 1
ATOM 7364 O O . SER B 1 449 ? 19.797 25.141 18.141 1 97.69 449 SER B O 1
ATOM 7366 N N . GLU B 1 450 ? 19.562 23.047 18.922 1 97.31 450 GLU B N 1
ATOM 7367 C CA . GLU B 1 450 ? 20.281 22.453 17.797 1 97.31 450 GLU B CA 1
ATOM 7368 C C . GLU B 1 450 ? 19.453 22.531 16.516 1 97.31 450 GLU B C 1
ATOM 7370 O O . GLU B 1 450 ? 19.984 22.766 15.43 1 97.31 450 GLU B O 1
ATOM 7375 N N . VAL B 1 451 ? 18.188 22.297 16.625 1 97.88 451 VAL B N 1
ATOM 7376 C CA . VAL B 1 451 ? 17.297 22.375 15.469 1 97.88 451 VAL B CA 1
ATOM 7377 C C . VAL B 1 451 ? 17.25 23.812 14.953 1 97.88 451 VAL B C 1
ATOM 7379 O O . VAL B 1 451 ? 17.281 24.047 13.75 1 97.88 451 VAL B O 1
ATOM 7382 N N . ALA B 1 452 ? 17.188 24.75 15.883 1 98.06 452 ALA B N 1
ATOM 7383 C CA . ALA B 1 452 ? 17.203 26.172 15.516 1 98.06 452 ALA B CA 1
ATOM 7384 C C . ALA B 1 452 ? 18.5 26.531 14.797 1 98.06 452 ALA B C 1
ATOM 7386 O O . ALA B 1 452 ? 18.469 27.219 13.773 1 98.06 452 ALA B O 1
ATOM 7387 N N . ALA B 1 453 ? 19.609 26.047 15.352 1 97.5 453 ALA B N 1
ATOM 7388 C CA . ALA B 1 453 ? 20.906 26.312 14.734 1 97.5 453 ALA B CA 1
ATOM 7389 C C . ALA B 1 453 ? 20.969 25.703 13.336 1 97.5 453 ALA B C 1
ATOM 7391 O O . ALA B 1 453 ? 21.516 26.328 12.414 1 97.5 453 ALA B O 1
ATOM 7392 N N . LEU B 1 454 ? 20.484 24.531 13.203 1 97.62 454 LEU B N 1
ATOM 7393 C CA . LEU B 1 454 ? 20.453 23.875 11.906 1 97.62 454 LEU B CA 1
ATOM 7394 C C . LEU B 1 454 ? 19.625 24.672 10.906 1 97.62 454 LEU B C 1
ATOM 7396 O O . LEU B 1 454 ? 19.984 24.75 9.727 1 97.62 454 LEU B O 1
ATOM 7400 N N . THR B 1 455 ? 18.531 25.188 11.328 1 98.5 455 THR B N 1
ATOM 7401 C CA . THR B 1 455 ? 17.672 26 10.477 1 98.5 455 THR B CA 1
ATOM 7402 C C . THR B 1 455 ? 18.438 27.219 9.953 1 98.5 455 THR B C 1
ATOM 7404 O O . THR B 1 455 ? 18.375 27.531 8.766 1 98.5 455 THR B O 1
ATOM 7407 N N . ILE B 1 456 ? 19.172 27.844 10.828 1 97.81 456 ILE B N 1
ATOM 7408 C CA . ILE B 1 456 ? 19.938 29.047 10.469 1 97.81 456 ILE B CA 1
ATOM 7409 C C . ILE B 1 456 ? 21.031 28.672 9.469 1 97.81 456 ILE B C 1
ATOM 7411 O O . ILE B 1 456 ? 21.203 29.359 8.461 1 97.81 456 ILE B O 1
ATOM 7415 N N . VAL B 1 457 ? 21.719 27.609 9.766 1 97.38 457 VAL B N 1
ATOM 7416 C CA . VAL B 1 457 ? 22.781 27.141 8.883 1 97.38 457 VAL B CA 1
ATOM 7417 C C . VAL B 1 457 ? 22.219 26.812 7.504 1 97.38 457 VAL B C 1
ATOM 7419 O O . VAL B 1 457 ? 22.812 27.125 6.477 1 97.38 457 VAL B O 1
ATOM 7422 N N . ALA B 1 458 ? 21.078 26.172 7.477 1 98.12 458 ALA B N 1
ATOM 7423 C CA . ALA B 1 458 ? 20.438 25.797 6.219 1 98.12 458 ALA B CA 1
ATOM 7424 C C . ALA B 1 458 ? 20.078 27.016 5.395 1 98.12 458 ALA B C 1
ATOM 7426 O O . ALA B 1 458 ? 20.25 27.031 4.176 1 98.12 458 ALA B O 1
ATOM 7427 N N . ILE B 1 459 ? 19.547 28.047 6.023 1 97.56 459 ILE B N 1
ATOM 7428 C CA . ILE B 1 459 ? 19.172 29.281 5.352 1 97.56 459 ILE B CA 1
ATOM 7429 C C . ILE B 1 459 ? 20.406 29.953 4.758 1 97.56 459 ILE B C 1
ATOM 7431 O O . ILE B 1 459 ? 20.406 30.359 3.594 1 97.56 459 ILE B O 1
ATOM 7435 N N . LYS B 1 460 ? 21.438 30.047 5.57 1 96.38 460 LYS B N 1
ATOM 7436 C CA . LYS B 1 460 ? 22.656 30.703 5.121 1 96.38 460 LYS B CA 1
ATOM 7437 C C . LYS B 1 460 ? 23.281 29.938 3.947 1 96.38 460 LYS B C 1
ATOM 7439 O O . LYS B 1 460 ? 23.75 30.562 2.982 1 96.38 460 LYS B O 1
ATOM 7444 N N . LYS B 1 461 ? 23.297 28.656 4.07 1 96.5 461 LYS B N 1
ATOM 7445 C CA . LYS B 1 461 ? 23.797 27.828 2.984 1 96.5 461 LYS B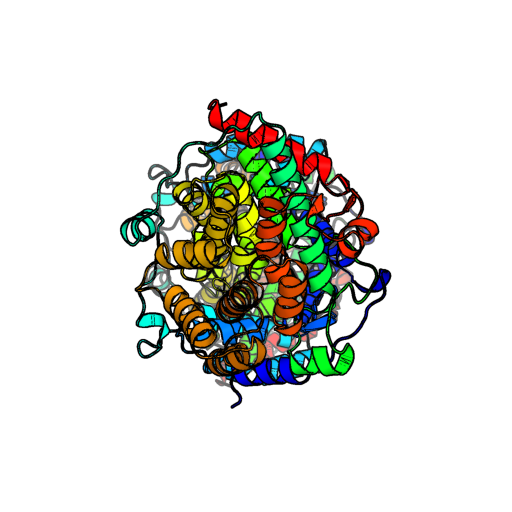 CA 1
ATOM 7446 C C . LYS B 1 461 ? 22.984 28.031 1.71 1 96.5 461 LYS B C 1
ATOM 7448 O O . LYS B 1 461 ? 23.547 28.125 0.618 1 96.5 461 LYS B O 1
ATOM 7453 N N . ALA B 1 462 ? 21.688 28.062 1.804 1 96.5 462 ALA B N 1
ATOM 7454 C CA . ALA B 1 462 ? 20.797 28.25 0.66 1 96.5 462 ALA B CA 1
ATOM 7455 C C . ALA B 1 462 ? 21.016 29.609 0.012 1 96.5 462 ALA B C 1
ATOM 7457 O O . ALA B 1 462 ? 21 29.734 -1.216 1 96.5 462 ALA B O 1
ATOM 7458 N N . GLU B 1 463 ? 21.203 30.609 0.801 1 93.5 463 GLU B N 1
ATOM 7459 C CA . GLU B 1 463 ? 21.406 31.969 0.31 1 93.5 463 GLU B CA 1
ATOM 7460 C C . GLU B 1 463 ? 22.703 32.094 -0.469 1 93.5 463 GLU B C 1
ATOM 7462 O O . GLU B 1 463 ? 22.828 32.906 -1.373 1 93.5 463 GLU B O 1
ATOM 7467 N N . LYS B 1 464 ? 23.641 31.25 -0.079 1 92.19 464 LYS B N 1
ATOM 7468 C CA . LYS B 1 464 ? 24.938 31.25 -0.753 1 92.19 464 LYS B CA 1
ATOM 7469 C C . LYS B 1 464 ? 24.922 30.359 -1.984 1 92.19 464 LYS B C 1
ATOM 7471 O O . LYS B 1 464 ? 25.859 30.359 -2.775 1 92.19 464 LYS B O 1
ATOM 7476 N N . GLY B 1 465 ? 23.797 29.688 -2.23 1 86.12 465 GLY B N 1
ATOM 7477 C CA . GLY B 1 465 ? 23.703 28.781 -3.355 1 86.12 465 GLY B CA 1
ATOM 7478 C C . GLY B 1 465 ? 24.5 27.5 -3.162 1 86.12 465 GLY B C 1
ATOM 7479 O O . GLY B 1 465 ? 24.953 26.891 -4.133 1 86.12 465 GLY B O 1
ATOM 7480 N N . GLU B 1 466 ? 24.781 27.156 -2.004 1 78.94 466 GLU B N 1
ATOM 7481 C CA . GLU B 1 466 ? 25.531 25.953 -1.681 1 78.94 466 GLU B CA 1
ATOM 7482 C C . GLU B 1 466 ? 24.594 24.781 -1.358 1 78.94 466 GLU B C 1
ATOM 7484 O O . GLU B 1 466 ? 23.5 25 -0.853 1 78.94 466 GLU B O 1
#

pLDDT: mean 96.35, std 4.14, range [73.81, 98.94]

Sequence (932 aa):
MRKAWEMEHELMQNAIPVVLEEEDQTWEEGAEFAGDYEVAKLKLQWKSNVPGSYAPERIIIGAIQSMENMGYYVEEAEKLIPQGLKALEEEDIISLNKVSAKIYHILNEAKKDLSADYWQYKQYEDWEDYKRSVSFVNYPKLDFDGESFQEKILAGWLAQICGGALGTAIEGYTTDNIEKTFGEIWGYVRKPNTYNDDITFELAFLKAFYEKGYAITSEDIAEEWVGMIPMGWSAEDIALKNIRSGVYPPLSGKFNNYYREWIGAQMRGAICGMVAPGNPEEAARLAWLDAVISHHNNGVIGEIFNATLVSLAFVEEDVRILLEKTIEMLPKDSEYYAVIDFAYTQCKKHHHWKDAWRPCEEKFKKYNWIHAYPNAAAEVIALYFGGNDFDETMHIISMAGQDVDCNAAQIATIYGILHGLKGIDKRWVEPIGDDLNTYVRGMEKLKISEVAALTIVAIKKAEKGEMRKAWEMEHELMQNAIPVVLEEEDQTWEEGAEFAGDYEVAKLKLQWKSNVPGSYAPERIIIGAIQSMENMGYYVEEAEKLIPQGLKALEEEDIISLNKVSAKIYHILNEAKKDLSADYWQYKQYEDWEDYKRSVSFVNYPKLDFDGESFQEKILAGWLAQICGGALGTAIEGYTTDNIEKTFGEIWGYVRKPNTYNDDITFELAFLKAFYEKGYAITSEDIAEEWVGMIPMGWSAEDIALKNIRSGVYPPLSGKFNNYYREWIGAQMRGAICGMVAPGNPEEAARLAWLDAVISHHNNGVIGEIFNATLVSLAFVEEDVRILLEKTIEMLPKDSEYYAVIDFAYTQCKKHHHWKDAWRPCEEKFKKYNWIHAYPNAAAEVIALYFGGNDFDETMHIISMAGQDVDCNAAQIATIYGILHGLKGIDKRWVEPIGDDLNTYVRGMEKLKISEVAALTIVAIKKAEKGE

Solvent-accessible surface area (backbone atoms only — not comparable to full-atom values): 45125 Å² total; per-residue (Å²): 132,77,49,46,33,57,55,53,39,51,52,36,75,68,36,68,79,44,89,61,54,84,85,63,25,50,57,67,59,50,40,48,54,45,29,51,52,53,50,52,54,51,49,41,31,65,49,38,57,42,66,38,12,56,25,76,43,38,52,57,50,47,34,49,26,38,37,38,68,65,18,31,57,45,64,79,39,46,69,45,48,65,58,38,55,50,20,57,75,68,65,36,60,38,58,31,38,32,47,50,17,50,35,37,26,46,62,73,66,40,49,75,36,77,84,29,71,51,67,74,28,60,79,54,88,46,69,68,62,49,55,72,53,32,63,73,72,85,58,76,84,72,69,80,83,40,69,66,44,52,42,20,46,37,16,16,54,52,30,19,51,38,25,26,30,49,15,38,50,50,23,50,24,38,38,66,38,44,36,72,72,64,46,80,54,85,66,68,92,57,91,62,57,59,71,50,70,47,59,47,58,33,50,26,42,49,56,32,30,49,67,40,19,86,72,52,49,37,61,51,31,49,40,35,37,57,25,25,44,56,69,55,60,73,22,44,30,39,13,48,53,29,32,59,60,19,37,50,58,56,50,12,4,53,61,84,28,52,39,15,44,22,29,75,29,32,32,42,7,39,54,31,0,64,66,21,57,32,32,35,57,57,2,29,50,48,13,43,38,56,13,25,35,26,15,40,40,57,6,20,50,37,5,22,52,38,1,23,42,32,1,37,23,71,73,43,88,46,44,53,58,42,50,51,55,43,59,60,50,40,41,78,59,26,59,54,36,52,45,43,50,52,29,51,50,31,46,74,73,38,95,44,57,67,71,22,42,51,59,49,54,62,73,39,46,68,52,56,56,54,24,30,59,58,42,49,26,40,48,47,42,16,41,57,69,19,41,84,37,57,66,53,23,54,23,43,31,55,47,59,16,26,43,14,18,42,48,31,15,44,58,30,22,30,44,11,35,60,48,23,62,84,56,51,61,60,85,57,45,64,76,53,62,52,62,34,44,40,82,30,58,97,45,41,75,42,39,48,63,53,54,31,51,48,51,52,51,26,40,54,36,27,75,70,72,78,133,76,50,46,33,58,53,52,41,51,52,34,74,68,36,67,80,44,91,62,54,84,87,63,25,49,58,66,58,51,40,49,53,44,30,50,52,53,50,52,54,51,47,40,31,66,50,39,56,42,64,38,10,57,25,76,43,38,53,57,51,47,34,49,26,38,37,38,68,65,20,28,58,45,65,77,41,46,69,45,46,65,58,38,53,48,20,58,75,68,65,36,62,37,57,32,37,30,47,50,17,50,36,38,26,47,61,73,66,42,49,74,36,78,84,29,72,51,66,76,28,60,80,53,89,46,67,68,61,48,55,72,54,35,64,72,72,85,58,76,84,71,68,82,84,40,68,66,45,52,42,21,45,37,16,16,53,52,29,18,52,39,25,26,30,49,14,37,48,51,23,50,25,40,38,67,37,44,36,72,75,65,44,79,53,86,65,67,92,56,91,64,58,59,71,49,71,46,60,48,58,34,51,26,43,49,56,33,30,50,69,42,20,87,74,51,49,37,60,52,29,49,40,35,38,54,25,26,44,54,68,57,62,70,22,44,29,39,12,48,54,30,32,60,61,18,38,51,60,56,51,11,4,53,61,84,27,52,39,15,44,22,30,77,28,32,33,42,7,38,56,30,0,64,66,22,56,31,30,35,58,59,1,28,51,49,13,42,38,56,13,26,35,27,15,41,40,56,6,21,50,37,4,22,52,38,1,24,42,32,1,36,24,71,74,42,86,48,44,52,58,41,50,53,55,42,60,60,50,40,41,78,58,26,57,57,37,51,45,45,50,50,31,50,51,30,47,74,72,38,94,45,59,67,71,24,43,51,60,49,53,62,73,40,46,67,50,58,56,54,26,30,58,58,42,49,27,41,48,46,40,15,41,57,70,21,41,85,37,56,67,54,23,56,23,43,31,53,47,59,16,27,43,14,19,43,47,32,14,43,58,31,22,29,45,11,34,60,48,22,62,84,55,52,61,61,84,57,45,63,75,53,62,51,62,34,44,38,81,30,59,98,46,41,75,44,39,49,65,54,54,29,50,49,52,52,51,26,41,55,36,28,75,69,70,80

Organism: NCBI:txid312168